Protein AF-0000000080725809 (afdb_homodimer)

InterPro domains:
  IPR002575 Aminoglycoside phosphotransferase [PF01636] (67-313)
  IPR011009 Protein kinase-like domain superfamily [SSF56112] (32-316)
  IPR051678 Aminoglycoside Phosphotransferase Enzymes [PTHR21310] (48-371)

pLDDT: mean 84.53, std 23.44, range [15.55, 98.69]

Structure (mmCIF, N/CA/C/O backbone):
data_AF-0000000080725809-model_v1
#
loop_
_entity.id
_entity.type
_entity.pdbx_description
1 polymer 'Phosphotransferase enzyme family protein'
#
loop_
_atom_site.group_PDB
_atom_site.id
_atom_site.type_symbol
_atom_site.label_atom_id
_atom_site.label_alt_id
_atom_site.label_comp_id
_atom_site.label_asym_id
_atom_site.label_entity_id
_atom_site.label_seq_id
_atom_site.pdbx_PDB_ins_code
_atom_site.Cartn_x
_atom_site.Cartn_y
_atom_site.Cartn_z
_atom_site.occupancy
_atom_site.B_iso_or_equiv
_atom_site.auth_seq_id
_atom_site.auth_comp_id
_atom_site.auth_asym_id
_atom_site.auth_atom_id
_atom_site.pdbx_PDB_model_num
ATOM 1 N N . MET A 1 1 ? -1.523 -16.047 -29.797 1 23.62 1 MET A N 1
ATOM 2 C CA . MET A 1 1 ? -0.658 -15.188 -29 1 23.62 1 MET A CA 1
ATOM 3 C C . MET A 1 1 ? -0.702 -15.586 -27.531 1 23.62 1 MET A C 1
ATOM 5 O O . MET A 1 1 ? -1.78 -15.734 -26.953 1 23.62 1 MET A O 1
ATOM 9 N N . SER A 1 2 ? 0.142 -16.422 -27.125 1 30.59 2 SER A N 1
ATOM 10 C CA . SER A 1 2 ? 0.343 -16.844 -25.734 1 30.59 2 SER A CA 1
ATOM 11 C C . SER A 1 2 ? -0.045 -15.734 -24.766 1 30.59 2 SER A C 1
ATOM 13 O O . SER A 1 2 ? 0.146 -14.547 -25.047 1 30.59 2 SER A O 1
ATOM 15 N N . LYS A 1 3 ? -0.89 -16.016 -24 1 37.69 3 LYS A N 1
ATOM 16 C CA . LYS A 1 3 ? -1.122 -15.039 -22.938 1 37.69 3 LYS A CA 1
ATOM 17 C C . LYS A 1 3 ? 0.196 -14.508 -22.375 1 37.69 3 LYS A C 1
ATOM 19 O O . LYS A 1 3 ? 0.877 -15.195 -21.609 1 37.69 3 LYS A O 1
ATOM 24 N N . ALA A 1 4 ? 1.051 -13.875 -23.141 1 39.53 4 ALA A N 1
ATOM 25 C CA . ALA A 1 4 ? 2.074 -13.078 -22.469 1 39.53 4 ALA A CA 1
ATOM 26 C C . ALA A 1 4 ? 1.596 -12.625 -21.094 1 39.53 4 ALA A C 1
ATOM 28 O O . ALA A 1 4 ? 0.548 -11.984 -20.969 1 39.53 4 ALA A O 1
ATOM 29 N N . GLN A 1 5 ? 1.919 -13.391 -20.125 1 53.25 5 GLN A N 1
ATOM 30 C CA . GLN A 1 5 ? 1.631 -13.141 -18.719 1 53.25 5 GLN A CA 1
ATOM 31 C C . GLN A 1 5 ? 1.847 -11.68 -18.359 1 53.25 5 GLN A C 1
ATOM 33 O O . GLN A 1 5 ? 2.957 -11.156 -18.5 1 53.25 5 GLN A O 1
ATOM 38 N N . HIS A 1 6 ? 0.741 -10.883 -18.453 1 64.75 6 HIS A N 1
ATOM 39 C CA . HIS A 1 6 ? 0.799 -9.422 -18.391 1 64.75 6 HIS A CA 1
ATOM 40 C C . HIS A 1 6 ? 0.575 -8.93 -16.969 1 64.75 6 HIS A C 1
ATOM 42 O O . HIS A 1 6 ? -0.26 -9.477 -16.234 1 64.75 6 HIS A O 1
ATOM 48 N N . PHE A 1 7 ? 1.618 -8.297 -16.531 1 78.38 7 PHE A N 1
ATOM 49 C CA . PHE A 1 7 ? 1.438 -7.508 -15.32 1 78.38 7 PHE A CA 1
ATOM 50 C C . PHE A 1 7 ? 0.123 -6.738 -15.367 1 78.38 7 PHE A C 1
ATOM 52 O O . PHE A 1 7 ? -0.331 -6.336 -16.438 1 78.38 7 PHE A O 1
ATOM 59 N N . LYS A 1 8 ? -0.466 -6.773 -14.344 1 85 8 LYS A N 1
ATOM 60 C CA . LYS A 1 8 ? -1.644 -5.914 -14.258 1 85 8 LYS A CA 1
ATOM 61 C C . LYS A 1 8 ? -1.246 -4.441 -14.172 1 85 8 LYS A C 1
ATOM 63 O O . LYS A 1 8 ? -1.916 -3.58 -14.75 1 85 8 LYS A O 1
ATOM 68 N N . ASP A 1 9 ? -0.197 -4.141 -13.492 1 91.69 9 ASP A N 1
ATOM 69 C CA . ASP A 1 9 ? 0.361 -2.797 -13.398 1 91.69 9 ASP A CA 1
ATOM 70 C C . ASP A 1 9 ? 1.312 -2.518 -14.562 1 91.69 9 ASP A C 1
ATOM 72 O O . ASP A 1 9 ? 2.445 -3.004 -14.57 1 91.69 9 ASP A O 1
ATOM 76 N N . GLY A 1 10 ? 0.904 -1.695 -15.477 1 91.69 10 GLY A N 1
ATOM 77 C CA . GLY A 1 10 ? 1.678 -1.391 -16.672 1 91.69 10 GLY A CA 1
ATOM 78 C C . GLY A 1 10 ? 2.984 -0.68 -16.375 1 91.69 10 GLY A C 1
ATOM 79 O O . GLY A 1 10 ? 3.949 -0.794 -17.125 1 91.69 10 GLY A O 1
ATOM 80 N N . ILE A 1 11 ? 3.07 0.075 -15.336 1 92.5 11 ILE A N 1
ATOM 81 C CA . ILE A 1 11 ? 4.277 0.797 -14.953 1 92.5 11 ILE A CA 1
ATOM 82 C C . ILE A 1 11 ? 5.344 -0.191 -14.484 1 92.5 11 ILE A C 1
ATOM 84 O O . ILE A 1 11 ? 6.508 -0.098 -14.883 1 92.5 11 ILE A O 1
ATOM 88 N N . VAL A 1 12 ? 4.934 -1.142 -13.68 1 93.81 12 VAL A N 1
ATOM 89 C CA . VAL A 1 12 ? 5.844 -2.176 -13.203 1 93.81 12 VAL A CA 1
ATOM 90 C C . VAL A 1 12 ? 6.301 -3.045 -14.375 1 93.81 12 VAL A C 1
ATOM 92 O O . VAL A 1 12 ? 7.473 -3.414 -14.461 1 93.81 12 VAL A O 1
ATOM 95 N N . GLN A 1 13 ? 5.34 -3.369 -15.219 1 93.69 13 GLN A N 1
ATOM 96 C CA . GLN A 1 13 ? 5.676 -4.148 -16.406 1 93.69 13 GLN A CA 1
ATOM 97 C C . GLN A 1 13 ? 6.793 -3.488 -17.203 1 93.69 13 GLN A C 1
ATOM 99 O O . GLN A 1 13 ? 7.738 -4.156 -17.625 1 93.69 13 GLN A O 1
ATOM 104 N N . HIS A 1 14 ? 6.652 -2.189 -17.391 1 92.25 14 HIS A N 1
ATOM 105 C CA . HIS A 1 14 ? 7.637 -1.428 -18.156 1 92.25 14 HIS A CA 1
ATOM 106 C C . HIS A 1 14 ? 9.023 -1.528 -17.516 1 92.25 14 HIS A C 1
ATOM 108 O O . HIS A 1 14 ? 10.016 -1.768 -18.219 1 92.25 14 HIS A O 1
ATOM 114 N N . SER A 1 15 ? 9.031 -1.367 -16.281 1 93.5 15 SER A N 1
ATOM 115 C CA . SER A 1 15 ? 10.305 -1.431 -15.562 1 93.5 15 SER A CA 1
ATOM 116 C C . SER A 1 15 ? 10.898 -2.832 -15.617 1 93.5 15 SER A C 1
ATOM 118 O O . SER A 1 15 ? 12.086 -2.996 -15.914 1 93.5 15 SER A O 1
ATOM 120 N N . VAL A 1 16 ? 10.141 -3.871 -15.406 1 94.44 16 VAL A N 1
ATOM 121 C CA . VAL A 1 16 ? 10.602 -5.258 -15.367 1 94.44 16 VAL A CA 1
ATOM 122 C C . VAL A 1 16 ? 11.062 -5.684 -16.766 1 94.44 16 VAL A C 1
ATOM 124 O O . VAL A 1 16 ? 12.086 -6.352 -16.906 1 94.44 16 VAL A O 1
ATOM 127 N N . HIS A 1 17 ? 10.312 -5.293 -17.75 1 93.81 17 HIS A N 1
ATOM 128 C CA . HIS A 1 17 ? 10.656 -5.672 -19.109 1 93.81 17 HIS A CA 1
ATOM 129 C C . HIS A 1 17 ? 11.969 -5.023 -19.547 1 93.81 17 HIS A C 1
ATOM 131 O O . HIS A 1 17 ? 12.766 -5.641 -20.266 1 93.81 17 HIS A O 1
ATOM 137 N N . ARG A 1 18 ? 12.18 -3.76 -19.156 1 93.62 18 ARG A N 1
ATOM 138 C CA . ARG A 1 18 ? 13.453 -3.105 -19.453 1 93.62 18 ARG A CA 1
ATOM 139 C C . ARG A 1 18 ? 14.617 -3.861 -18.828 1 93.62 18 ARG A C 1
ATOM 141 O O . ARG A 1 18 ? 15.641 -4.09 -19.484 1 93.62 18 ARG A O 1
ATOM 148 N N . GLN A 1 19 ? 14.438 -4.285 -17.641 1 95.88 19 GLN A N 1
ATOM 149 C CA . GLN A 1 19 ? 15.477 -5.039 -16.938 1 95.88 19 GLN A CA 1
ATOM 150 C C . GLN A 1 19 ? 15.68 -6.414 -17.562 1 95.88 19 GLN A C 1
ATOM 152 O O . GLN A 1 19 ? 16.812 -6.898 -17.656 1 95.88 19 GLN A O 1
ATOM 157 N N . ARG A 1 20 ? 14.609 -7.027 -17.938 1 95.69 20 ARG A N 1
ATOM 158 C CA . ARG A 1 20 ? 14.648 -8.328 -18.594 1 95.69 20 ARG A CA 1
ATOM 159 C C . ARG A 1 20 ? 15.453 -8.258 -19.891 1 95.69 20 ARG A C 1
ATOM 161 O O . ARG A 1 20 ? 16.312 -9.102 -20.141 1 95.69 20 ARG A O 1
ATOM 168 N N . ASP A 1 21 ? 15.156 -7.23 -20.688 1 95.44 21 ASP A N 1
ATOM 169 C CA . ASP A 1 21 ? 15.836 -7.078 -21.969 1 95.44 21 ASP A CA 1
ATOM 170 C C . ASP A 1 21 ? 17.328 -6.836 -21.766 1 95.44 21 ASP A C 1
ATOM 172 O O . ASP A 1 21 ? 18.156 -7.363 -22.531 1 95.44 21 ASP A O 1
ATOM 176 N N . GLN A 1 22 ? 17.625 -6.043 -20.766 1 95.94 22 GLN A N 1
ATOM 177 C CA . GLN A 1 22 ? 19.031 -5.836 -20.453 1 95.94 22 GLN A CA 1
ATOM 178 C C . GLN A 1 22 ? 19.703 -7.141 -20.031 1 95.94 22 GLN A C 1
ATOM 180 O O . GLN A 1 22 ? 20.844 -7.414 -20.406 1 95.94 22 GLN A O 1
ATOM 185 N N . PHE A 1 23 ? 19.016 -7.891 -19.266 1 96.06 23 PHE A N 1
ATOM 186 C CA . PHE A 1 23 ? 19.531 -9.18 -18.812 1 96.06 23 PHE A CA 1
ATOM 187 C C . PHE A 1 23 ? 19.75 -10.125 -19.969 1 96.06 23 PHE A C 1
ATOM 189 O O . PHE A 1 23 ? 20.781 -10.805 -20.047 1 96.06 23 PHE A O 1
ATOM 196 N N . VAL A 1 24 ? 18.891 -10.203 -20.891 1 95.62 24 VAL A N 1
ATOM 197 C CA . VAL A 1 24 ? 18.984 -11.062 -22.062 1 95.62 24 VAL A CA 1
ATOM 198 C C . VAL A 1 24 ? 20.172 -10.641 -22.922 1 95.62 24 VAL A C 1
ATOM 200 O O . VAL A 1 24 ? 20.906 -11.492 -23.438 1 95.62 24 VAL A O 1
ATOM 203 N N . ASN A 1 25 ? 20.328 -9.352 -23.047 1 95 25 ASN A N 1
ATOM 204 C CA . ASN A 1 25 ? 21.469 -8.844 -23.797 1 95 25 ASN A CA 1
ATOM 205 C C . ASN A 1 25 ? 22.797 -9.25 -23.156 1 95 25 ASN A C 1
ATOM 207 O O . ASN A 1 25 ? 23.766 -9.555 -23.844 1 95 25 ASN A O 1
ATOM 211 N N . GLN A 1 26 ? 22.766 -9.211 -21.906 1 95.12 26 GLN A N 1
ATOM 212 C CA . GLN A 1 26 ? 23.953 -9.648 -21.172 1 95.12 26 GLN A CA 1
ATOM 213 C C . GLN A 1 26 ? 24.25 -11.125 -21.438 1 95.12 26 GLN A C 1
ATOM 215 O O . GLN A 1 26 ? 25.422 -11.5 -21.625 1 95.12 26 GLN A O 1
ATOM 220 N N . LEU A 1 27 ? 23.266 -11.938 -21.484 1 95.31 27 LEU A N 1
ATOM 221 C CA . LEU A 1 27 ? 23.438 -13.367 -21.75 1 95.31 27 LEU A CA 1
ATOM 222 C C . LEU A 1 27 ? 23.922 -13.594 -23.172 1 95.31 27 LEU A C 1
ATOM 224 O O . LEU A 1 27 ? 24.797 -14.43 -23.422 1 95.31 27 LEU A O 1
ATOM 228 N N . ARG A 1 28 ? 23.344 -12.875 -24.078 1 94.06 28 ARG A N 1
ATOM 229 C CA . ARG A 1 28 ? 23.703 -13.016 -25.484 1 94.06 28 ARG A CA 1
ATOM 230 C C . ARG A 1 28 ? 25.156 -12.617 -25.734 1 94.06 28 ARG A C 1
ATOM 232 O O . ARG A 1 28 ? 25.812 -13.156 -26.625 1 94.06 28 ARG A O 1
ATOM 239 N N . SER A 1 29 ? 25.609 -11.703 -24.938 1 95.31 29 SER A N 1
ATOM 240 C CA . SER A 1 29 ? 27 -11.273 -25.047 1 95.31 29 SER A CA 1
ATOM 241 C C . SER A 1 29 ? 27.953 -12.328 -24.484 1 95.31 29 SER A C 1
ATOM 243 O O . SER A 1 29 ? 29.156 -12.266 -24.734 1 95.31 29 SER A O 1
ATOM 245 N N . ARG A 1 30 ? 27.438 -13.336 -23.844 1 96.5 30 ARG A N 1
ATOM 246 C CA . ARG A 1 30 ? 28.266 -14.359 -23.219 1 96.5 30 ARG A CA 1
ATOM 247 C C . ARG A 1 30 ? 28.016 -15.727 -23.844 1 96.5 30 ARG A C 1
ATOM 249 O O . ARG A 1 30 ? 28.016 -16.75 -23.141 1 96.5 30 ARG A O 1
ATOM 256 N N . GLU A 1 31 ? 27.75 -15.773 -25.062 1 96.12 31 GLU A N 1
ATOM 257 C CA . GLU A 1 31 ? 27.406 -17 -25.781 1 96.12 31 GLU A CA 1
ATOM 258 C C . GLU A 1 31 ? 28.562 -18 -25.781 1 96.12 31 GLU A C 1
ATOM 260 O O . GLU A 1 31 ? 28.344 -19.203 -25.688 1 96.12 31 GLU A O 1
ATOM 265 N N . LYS A 1 32 ? 29.766 -17.5 -25.859 1 96.81 32 LYS A N 1
ATOM 266 C CA . LYS A 1 32 ? 30.922 -18.391 -25.812 1 96.81 32 LYS A CA 1
ATOM 267 C C . LYS A 1 32 ? 31.031 -19.094 -24.453 1 96.81 32 LYS A C 1
ATOM 269 O O . LYS A 1 32 ? 31.375 -20.266 -24.391 1 96.81 32 LYS A O 1
ATOM 274 N N . ASP A 1 33 ? 30.766 -18.344 -23.453 1 97.38 33 ASP A N 1
ATOM 275 C CA . ASP A 1 33 ? 30.781 -18.906 -22.109 1 97.38 33 ASP A CA 1
ATOM 276 C C . ASP A 1 33 ? 29.688 -19.969 -21.938 1 97.38 33 ASP A C 1
ATOM 278 O O . ASP A 1 33 ? 29.891 -20.969 -21.266 1 97.38 33 ASP A O 1
ATOM 282 N N . ILE A 1 34 ? 28.578 -19.734 -22.547 1 97.94 34 ILE A N 1
ATOM 283 C CA . ILE A 1 34 ? 27.453 -20.656 -22.469 1 97.94 34 ILE A CA 1
ATOM 284 C C . ILE A 1 34 ? 27.828 -21.984 -23.125 1 97.94 34 ILE A C 1
ATOM 286 O O . ILE A 1 34 ? 27.594 -23.047 -22.562 1 97.94 34 ILE A O 1
ATOM 290 N N . LEU A 1 35 ? 28.469 -21.906 -24.281 1 98.12 35 LEU A N 1
ATOM 291 C CA . LEU A 1 35 ? 28.906 -23.109 -24.984 1 98.12 35 LEU A CA 1
ATOM 292 C C . LEU A 1 35 ? 29.953 -23.859 -24.172 1 98.12 35 LEU A C 1
ATOM 294 O O . LEU A 1 35 ? 29.922 -25.078 -24.078 1 98.12 35 LEU A O 1
ATOM 298 N N . LYS A 1 36 ? 30.812 -23.094 -23.594 1 97.44 36 LYS A N 1
ATOM 299 C CA . LYS A 1 36 ? 31.859 -23.703 -22.766 1 97.44 36 LYS A CA 1
ATOM 300 C C . LYS A 1 36 ? 31.266 -24.391 -21.547 1 97.44 36 LYS A C 1
ATOM 302 O O . LYS A 1 36 ? 31.672 -25.5 -21.188 1 97.44 36 LYS A O 1
ATOM 307 N N . LEU A 1 37 ? 30.375 -23.734 -20.906 1 97.06 37 LEU A N 1
ATOM 308 C CA . LEU A 1 37 ? 29.719 -24.297 -19.734 1 97.06 37 LEU A CA 1
ATOM 309 C C . LEU A 1 37 ? 28.953 -25.578 -20.094 1 97.06 37 LEU A C 1
ATOM 311 O O . LEU A 1 37 ? 28.984 -26.547 -19.344 1 97.06 37 LEU A O 1
ATOM 315 N N . ALA A 1 38 ? 28.25 -25.531 -21.172 1 97.81 38 ALA A N 1
ATOM 316 C CA . ALA A 1 38 ? 27.5 -26.703 -21.609 1 97.81 38 ALA A CA 1
ATOM 317 C C . ALA A 1 38 ? 28.422 -27.891 -21.844 1 97.81 38 ALA A C 1
ATOM 319 O O . ALA A 1 38 ? 28.141 -29 -21.391 1 97.81 38 ALA A O 1
ATOM 320 N N . SER A 1 39 ? 29.531 -27.609 -22.547 1 97.56 39 SER A N 1
ATOM 321 C CA . SER A 1 39 ? 30.484 -28.672 -22.844 1 97.56 39 SER A CA 1
ATOM 322 C C . SER A 1 39 ? 31.109 -29.219 -21.578 1 97.56 39 SER A C 1
ATOM 324 O O . SER A 1 39 ? 31.203 -30.438 -21.406 1 97.56 39 SER A O 1
ATOM 326 N N . THR A 1 40 ? 31.516 -28.391 -20.719 1 97 40 THR A N 1
ATOM 327 C CA . THR A 1 40 ? 32.188 -28.781 -19.484 1 97 40 THR A CA 1
ATOM 328 C C . THR A 1 40 ? 31.234 -29.562 -18.578 1 97 40 THR A C 1
ATOM 330 O O . THR A 1 40 ? 31.594 -30.625 -18.078 1 97 40 THR A O 1
ATOM 333 N N . LYS A 1 41 ? 30.078 -29.047 -18.375 1 96.75 41 LYS A N 1
ATOM 334 C CA . LYS A 1 41 ? 29.125 -29.641 -17.438 1 96.75 41 LYS A CA 1
ATOM 335 C C . LYS A 1 41 ? 28.594 -30.969 -17.938 1 96.75 41 LYS A C 1
ATOM 337 O O . LYS A 1 41 ? 28.266 -31.859 -17.141 1 96.75 41 LYS A O 1
ATOM 342 N N . CYS A 1 42 ? 28.547 -31.141 -19.234 1 96.94 42 CYS A N 1
ATOM 343 C CA . CYS A 1 42 ? 28.031 -32.375 -19.797 1 96.94 42 CYS A CA 1
ATOM 344 C C . CYS A 1 42 ? 29.156 -33.312 -20.188 1 96.94 42 CYS A C 1
ATOM 346 O O . CYS A 1 42 ? 28.906 -34.406 -20.719 1 96.94 42 CYS A O 1
ATOM 348 N N . GLY A 1 43 ? 30.375 -32.969 -19.922 1 95.81 43 GLY A N 1
ATOM 349 C CA . GLY A 1 43 ? 31.531 -33.812 -20.219 1 95.81 43 GLY A CA 1
ATOM 350 C C . GLY A 1 43 ? 31.734 -34.031 -21.703 1 95.81 43 GLY A C 1
ATOM 351 O O . GLY A 1 43 ? 32.031 -35.156 -22.125 1 95.81 43 GLY A O 1
ATOM 352 N N . LYS A 1 44 ? 31.484 -33.031 -22.516 1 94.81 44 LYS A N 1
ATOM 353 C CA . LYS A 1 44 ? 31.625 -33.125 -23.969 1 94.81 44 LYS A CA 1
ATOM 354 C C . LYS A 1 44 ? 32.781 -32.25 -24.438 1 94.81 44 LYS A C 1
ATOM 356 O O . LYS A 1 44 ? 33.094 -31.219 -23.828 1 94.81 44 LYS A O 1
ATOM 361 N N . PRO A 1 45 ? 33.406 -32.531 -25.547 1 91.56 45 PRO A N 1
ATOM 362 C CA . PRO A 1 45 ? 34.594 -31.812 -25.984 1 91.56 45 PRO A CA 1
ATOM 363 C C . PRO A 1 45 ? 34.281 -30.422 -26.5 1 91.56 45 PRO A C 1
ATOM 365 O O . PRO A 1 45 ? 35.062 -29.484 -26.297 1 91.56 45 PRO A O 1
ATOM 368 N N . SER A 1 46 ? 33.25 -30.328 -27.344 1 93.75 46 SER A N 1
ATOM 369 C CA . SER A 1 46 ? 32.875 -29.031 -27.875 1 93.75 46 SER A CA 1
ATOM 370 C C . SER A 1 46 ? 31.359 -28.938 -28.125 1 93.75 46 SER A C 1
ATOM 372 O O . SER A 1 46 ? 30.672 -29.953 -28.109 1 93.75 46 SER A O 1
ATOM 374 N N . ALA A 1 47 ? 30.938 -27.688 -28.297 1 96.81 47 ALA A N 1
ATOM 375 C CA . ALA A 1 47 ? 29.516 -27.422 -28.5 1 96.81 47 ALA A CA 1
ATOM 376 C C . ALA A 1 47 ? 29.297 -26.281 -29.484 1 96.81 47 ALA A C 1
ATOM 378 O O . ALA A 1 47 ? 30.156 -25.391 -29.609 1 96.81 47 ALA A O 1
ATOM 379 N N . SER A 1 48 ? 28.25 -26.297 -30.172 1 97.5 48 SER A N 1
ATOM 380 C CA . SER A 1 48 ? 27.828 -25.219 -31.062 1 97.5 48 SER A CA 1
ATOM 381 C C . SER A 1 48 ? 26.312 -25.016 -31.016 1 97.5 48 SER A C 1
ATOM 383 O O . SER A 1 48 ? 25.578 -25.922 -30.609 1 97.5 48 SER A O 1
ATOM 385 N N . PHE A 1 49 ? 25.922 -23.875 -31.406 1 97.25 49 PHE A N 1
ATOM 386 C CA . PHE A 1 49 ? 24.5 -23.609 -31.453 1 97.25 49 PHE A CA 1
ATOM 387 C C . PHE A 1 49 ? 23.859 -24.234 -32.688 1 97.25 49 PHE A C 1
ATOM 389 O O . PHE A 1 49 ? 24.531 -24.391 -33.719 1 97.25 49 PHE A O 1
ATOM 396 N N . PHE A 1 50 ? 22.641 -24.625 -32.594 1 96.25 50 PHE A N 1
ATOM 397 C CA . PHE A 1 50 ? 21.875 -25.078 -33.75 1 96.25 50 PHE A CA 1
ATOM 398 C C . PHE A 1 50 ? 20.453 -24.516 -33.719 1 96.25 50 PHE A C 1
ATOM 400 O O . PHE A 1 50 ? 19.969 -24.094 -32.656 1 96.25 50 PHE A O 1
ATOM 407 N N . GLN A 1 51 ? 19.781 -24.453 -34.844 1 92.75 51 GLN A N 1
ATOM 408 C CA . GLN A 1 51 ? 18.406 -23.984 -34.938 1 92.75 51 GLN A CA 1
ATOM 409 C C . GLN A 1 51 ? 17.422 -25.062 -34.562 1 92.75 51 GLN A C 1
ATOM 411 O O . GLN A 1 51 ? 17.391 -26.141 -35.156 1 92.75 51 GLN A O 1
ATOM 416 N N . SER A 1 52 ? 16.688 -24.797 -33.625 1 87.81 52 SER A N 1
ATOM 417 C CA . SER A 1 52 ? 15.719 -25.781 -33.188 1 87.81 52 SER A CA 1
ATOM 418 C C . SER A 1 52 ? 14.602 -25.953 -34.219 1 87.81 52 SER A C 1
ATOM 420 O O . SER A 1 52 ? 14.203 -24.984 -34.875 1 87.81 52 SER A O 1
ATOM 422 N N . THR A 1 53 ? 14.062 -27.094 -34.25 1 82.19 53 THR A N 1
ATOM 423 C CA . THR A 1 53 ? 13 -27.391 -35.219 1 82.19 53 THR A CA 1
ATOM 424 C C . THR A 1 53 ? 11.711 -26.656 -34.844 1 82.19 53 THR A C 1
ATOM 426 O O . THR A 1 53 ? 11.023 -26.125 -35.719 1 82.19 53 THR A O 1
ATOM 429 N N . ALA A 1 54 ? 11.422 -26.609 -33.656 1 78.69 54 ALA A N 1
ATOM 430 C CA . ALA A 1 54 ? 10.164 -26.047 -33.156 1 78.69 54 ALA A CA 1
ATOM 431 C C . ALA A 1 54 ? 10.141 -24.531 -33.281 1 78.69 54 ALA A C 1
ATOM 433 O O . ALA A 1 54 ? 9.102 -23.938 -33.562 1 78.69 54 ALA A O 1
ATOM 434 N N . LEU A 1 55 ? 11.297 -23.859 -33.156 1 83.75 55 LEU A N 1
ATOM 435 C CA . LEU A 1 55 ? 11.305 -22.406 -33.031 1 83.75 55 LEU A CA 1
ATOM 436 C C . LEU A 1 55 ? 12.039 -21.766 -34.219 1 83.75 55 LEU A C 1
ATOM 438 O O . LEU A 1 55 ? 11.875 -20.578 -34.5 1 83.75 55 LEU A O 1
ATOM 442 N N . GLY A 1 56 ? 12.883 -22.516 -34.906 1 85.44 56 GLY A N 1
ATOM 443 C CA . GLY A 1 56 ? 13.633 -22.016 -36.062 1 85.44 56 GLY A CA 1
ATOM 444 C C . GLY A 1 56 ? 14.734 -21.047 -35.688 1 85.44 56 GLY A C 1
ATOM 445 O O . GLY A 1 56 ? 15.094 -20.172 -36.469 1 85.44 56 GLY A O 1
ATOM 446 N N . ASP A 1 57 ? 15.164 -21.062 -34.469 1 91.06 57 ASP A N 1
ATOM 447 C CA . ASP A 1 57 ? 16.219 -20.219 -33.938 1 91.06 57 ASP A CA 1
ATOM 448 C C . ASP A 1 57 ? 17.078 -20.969 -32.906 1 91.06 57 ASP A C 1
ATOM 450 O O . ASP A 1 57 ? 16.703 -22.062 -32.469 1 91.06 57 ASP A O 1
ATOM 454 N N . TYR A 1 58 ? 18.281 -20.5 -32.719 1 94 58 TYR A N 1
ATOM 455 C CA . TYR A 1 58 ? 19.188 -21.188 -31.766 1 94 58 TYR A CA 1
ATOM 456 C C . TYR A 1 58 ? 18.938 -20.719 -30.344 1 94 58 TYR A C 1
ATOM 458 O O . TYR A 1 58 ? 19.5 -21.266 -29.391 1 94 58 TYR A O 1
ATOM 466 N N . HIS A 1 59 ? 18.172 -19.672 -30.203 1 93 59 HIS A N 1
ATOM 467 C CA . HIS A 1 59 ? 17.781 -19.25 -28.859 1 93 59 HIS A CA 1
ATOM 468 C C . HIS A 1 59 ? 16.312 -18.859 -28.812 1 93 59 HIS A C 1
ATOM 470 O O . HIS A 1 59 ? 15.727 -18.516 -29.844 1 93 59 HIS A O 1
ATOM 476 N N . ALA A 1 60 ? 15.641 -19.016 -27.703 1 92.44 60 ALA A N 1
ATOM 477 C CA . ALA A 1 60 ? 14.242 -18.672 -27.469 1 92.44 60 ALA A CA 1
ATOM 478 C C . ALA A 1 60 ? 14.055 -18.031 -26.094 1 92.44 60 ALA A C 1
ATOM 480 O O . ALA A 1 60 ? 14.664 -18.453 -25.109 1 92.44 60 ALA A O 1
ATOM 481 N N . ARG A 1 61 ? 13.336 -16.969 -26.156 1 91 61 ARG A N 1
ATOM 482 C CA . ARG A 1 61 ? 13.016 -16.297 -24.906 1 91 61 ARG A CA 1
ATOM 483 C C . ARG A 1 61 ? 11.562 -16.531 -24.516 1 91 61 ARG A C 1
ATOM 485 O O . ARG A 1 61 ? 10.648 -16.281 -25.312 1 91 61 ARG A O 1
ATOM 492 N N . GLY A 1 62 ? 11.352 -17.062 -23.344 1 89.56 62 GLY A N 1
ATOM 493 C CA . GLY A 1 62 ? 10.023 -17.125 -22.75 1 89.56 62 GLY A CA 1
ATOM 494 C C . GLY A 1 62 ? 9.758 -16.031 -21.734 1 89.56 62 GLY A C 1
ATOM 495 O O . GLY A 1 62 ? 10.422 -15 -21.75 1 89.56 62 GLY A O 1
ATOM 496 N N . SER A 1 63 ? 8.742 -16.25 -20.953 1 88.62 63 SER A N 1
ATOM 497 C CA . SER A 1 63 ? 8.375 -15.258 -19.953 1 88.62 63 SER A CA 1
ATOM 498 C C . SER A 1 63 ? 9.352 -15.258 -18.781 1 88.62 63 SER A C 1
ATOM 500 O O . SER A 1 63 ? 9.602 -14.219 -18.156 1 88.62 63 SER A O 1
ATOM 502 N N . TYR A 1 64 ? 9.938 -16.469 -18.531 1 94.38 64 TYR A N 1
ATOM 503 C CA . TYR A 1 64 ? 10.703 -16.547 -17.281 1 94.38 64 TYR A CA 1
ATOM 504 C C . TYR A 1 64 ? 12.055 -17.203 -17.516 1 94.38 64 TYR A C 1
ATOM 506 O O . TYR A 1 64 ? 12.883 -17.281 -16.609 1 94.38 64 TYR A O 1
ATOM 514 N N . ASN A 1 65 ? 12.25 -17.672 -18.719 1 95.56 65 ASN A N 1
ATOM 515 C CA . ASN A 1 65 ? 13.508 -18.344 -19.047 1 95.56 65 ASN A CA 1
ATOM 516 C C . ASN A 1 65 ? 13.992 -18 -20.438 1 95.56 65 ASN A C 1
ATOM 518 O O . ASN A 1 65 ? 13.188 -17.625 -21.312 1 95.56 65 ASN A O 1
ATOM 522 N N . VAL A 1 66 ? 15.258 -18.094 -20.609 1 96.19 66 VAL A N 1
ATOM 523 C CA . VAL A 1 66 ? 15.883 -18.078 -21.922 1 96.19 66 VAL A CA 1
ATOM 524 C C . VAL A 1 66 ? 16.516 -19.438 -22.219 1 96.19 66 VAL A C 1
ATOM 526 O O . VAL A 1 66 ? 17.109 -20.047 -21.328 1 96.19 66 VAL A O 1
ATOM 529 N N . SER A 1 67 ? 16.281 -19.875 -23.391 1 96.81 67 SER A N 1
ATOM 530 C CA . SER A 1 67 ? 16.828 -21.172 -23.781 1 96.81 67 SER A CA 1
ATOM 531 C C . SER A 1 67 ? 17.781 -21.031 -24.969 1 96.81 67 SER A C 1
ATOM 533 O O . SER A 1 67 ? 17.547 -20.234 -25.875 1 96.81 67 SER A O 1
ATOM 535 N N . PHE A 1 68 ? 18.875 -21.734 -24.938 1 97.62 68 PHE A N 1
ATOM 536 C CA . PHE A 1 68 ? 19.828 -21.875 -26.031 1 97.62 68 PHE A CA 1
ATOM 537 C C . PHE A 1 68 ? 19.906 -23.328 -26.484 1 97.62 68 PHE A C 1
ATOM 539 O O . PHE A 1 68 ? 20.047 -24.234 -25.672 1 97.62 68 PHE A O 1
ATOM 546 N N . PHE A 1 69 ? 19.781 -23.547 -27.75 1 97.94 69 PHE A N 1
ATOM 547 C CA . PHE A 1 69 ? 19.844 -24.875 -28.328 1 97.94 69 PHE A CA 1
ATOM 548 C C . PHE A 1 69 ? 21.25 -25.219 -28.781 1 97.94 69 PHE A C 1
ATOM 550 O O . PHE A 1 69 ? 21.812 -24.547 -29.656 1 97.94 69 PHE A O 1
ATOM 557 N N . ILE A 1 70 ? 21.703 -26.266 -28.234 1 98.12 70 ILE A N 1
ATOM 558 C CA . ILE A 1 70 ? 23.125 -26.578 -28.375 1 98.12 70 ILE A CA 1
ATOM 559 C C . ILE A 1 70 ? 23.297 -28 -28.906 1 98.12 70 ILE A C 1
ATOM 561 O O . ILE A 1 70 ? 22.562 -28.906 -28.5 1 98.12 70 ILE A O 1
ATOM 565 N N . ARG A 1 71 ? 24.234 -28.172 -29.797 1 97.62 71 ARG A N 1
ATOM 566 C CA . ARG A 1 71 ? 24.672 -29.469 -30.297 1 97.62 71 ARG A CA 1
ATOM 567 C C . ARG A 1 71 ? 26.125 -29.734 -29.953 1 97.62 71 ARG A C 1
ATOM 569 O O . ARG A 1 71 ? 26.984 -28.875 -30.172 1 97.62 71 ARG A O 1
ATOM 576 N N . PHE A 1 72 ? 26.359 -30.906 -29.438 1 96.94 72 PHE A N 1
ATOM 577 C CA . PHE A 1 72 ? 27.734 -31.297 -29.094 1 96.94 72 PHE A CA 1
ATOM 578 C C . PHE A 1 72 ? 28.438 -31.891 -30.297 1 96.94 72 PHE A C 1
ATOM 580 O O . PHE A 1 72 ? 27.797 -32.219 -31.297 1 96.94 72 PHE A O 1
ATOM 587 N N . ALA A 1 73 ? 29.734 -32.062 -30.188 1 94.25 73 ALA A N 1
ATOM 588 C CA . ALA A 1 73 ? 30.562 -32.594 -31.266 1 94.25 73 ALA A CA 1
ATOM 589 C C . ALA A 1 73 ? 30.125 -34 -31.656 1 94.25 73 ALA A C 1
ATOM 591 O O . ALA A 1 73 ? 30.234 -34.406 -32.812 1 94.25 73 ALA A O 1
ATOM 592 N N . ASP A 1 74 ? 29.656 -34.75 -30.688 1 94.38 74 ASP A N 1
ATOM 593 C CA . ASP A 1 74 ? 29.25 -36.156 -30.938 1 94.38 74 ASP A CA 1
ATOM 594 C C . ASP A 1 74 ? 27.844 -36.219 -31.516 1 94.38 74 ASP A C 1
ATOM 596 O O . ASP A 1 74 ? 27.312 -37.312 -31.75 1 94.38 74 ASP A O 1
ATOM 600 N N . GLY A 1 75 ? 27.172 -35.094 -31.609 1 94.19 75 GLY A N 1
ATOM 601 C CA . GLY A 1 75 ? 25.875 -35.062 -32.25 1 94.19 75 GLY A CA 1
ATOM 602 C C . GLY A 1 75 ? 24.719 -34.938 -31.266 1 94.19 75 GLY A C 1
ATOM 603 O O . GLY A 1 75 ? 23.609 -34.562 -31.641 1 94.19 75 GLY A O 1
ATOM 604 N N . GLU A 1 76 ? 25 -35.219 -30.078 1 95.88 76 GLU A N 1
ATOM 605 C CA . GLU A 1 76 ? 23.953 -35.094 -29.047 1 95.88 76 GLU A CA 1
ATOM 606 C C . GLU A 1 76 ? 23.516 -33.625 -28.891 1 95.88 76 GLU A C 1
ATOM 608 O O . GLU A 1 76 ? 24.312 -32.719 -29.078 1 95.88 76 GLU A O 1
ATOM 613 N N . LYS A 1 77 ? 22.234 -33.469 -28.625 1 97.12 77 LYS A N 1
ATOM 614 C CA . LYS A 1 77 ? 21.672 -32.125 -28.516 1 97.12 77 LYS A CA 1
ATOM 615 C C . LYS A 1 77 ? 21.156 -31.859 -27.094 1 97.12 77 LYS A C 1
ATOM 617 O O . LYS A 1 77 ? 20.797 -32.812 -26.375 1 97.12 77 LYS A O 1
ATOM 622 N N . CYS A 1 78 ? 21.188 -30.609 -26.719 1 97.69 78 CYS A N 1
ATOM 623 C CA . CYS A 1 78 ? 20.672 -30.234 -25.406 1 97.69 78 CYS A CA 1
ATOM 624 C C . CYS A 1 78 ? 20.109 -28.812 -25.422 1 97.69 78 CYS A C 1
ATOM 626 O O . CYS A 1 78 ? 20.234 -28.109 -26.422 1 97.69 78 CYS A O 1
ATOM 628 N N . VAL A 1 79 ? 19.422 -28.484 -24.469 1 97.94 79 VAL A N 1
ATOM 629 C CA . VAL A 1 79 ? 18.875 -27.141 -24.266 1 97.94 79 VAL A CA 1
ATOM 630 C C . VAL A 1 79 ? 19.484 -26.516 -23.016 1 97.94 79 VAL A C 1
ATOM 632 O O . VAL A 1 79 ? 19.391 -27.078 -21.922 1 97.94 79 VAL A O 1
ATOM 635 N N . PHE A 1 80 ? 20.172 -25.406 -23.188 1 98.31 80 PHE A N 1
ATOM 636 C CA . PHE A 1 80 ? 20.703 -24.609 -22.078 1 98.31 80 PHE A CA 1
ATOM 637 C C . PHE A 1 80 ? 19.719 -23.531 -21.672 1 98.31 80 PHE A C 1
ATOM 639 O O . PHE A 1 80 ? 19.406 -22.625 -22.453 1 98.31 80 PHE A O 1
ATOM 646 N N . ARG A 1 81 ? 19.219 -23.625 -20.422 1 97.94 81 ARG A N 1
ATOM 647 C CA . ARG A 1 81 ? 18.156 -22.719 -19.984 1 97.94 81 ARG A CA 1
ATOM 648 C C . ARG A 1 81 ? 18.609 -21.875 -18.797 1 97.94 81 ARG A C 1
ATOM 650 O O . ARG A 1 81 ? 19.156 -22.406 -17.828 1 97.94 81 ARG A O 1
ATOM 657 N N . VAL A 1 82 ? 18.375 -20.594 -18.844 1 97.62 82 VAL A N 1
ATOM 658 C CA . VAL A 1 82 ? 18.734 -19.641 -17.797 1 97.62 82 VAL A CA 1
ATOM 659 C C . VAL A 1 82 ? 17.484 -18.875 -17.344 1 97.62 82 VAL A C 1
ATOM 661 O O . VAL A 1 82 ? 16.766 -18.297 -18.156 1 97.62 82 VAL A O 1
ATOM 664 N N . PRO A 1 83 ? 17.25 -18.922 -16.047 1 97.19 83 PRO A N 1
ATOM 665 C CA . PRO A 1 83 ? 16.094 -18.156 -15.562 1 97.19 83 PRO A CA 1
ATOM 666 C C . PRO A 1 83 ? 16.281 -16.641 -15.758 1 97.19 83 PRO A C 1
ATOM 668 O O . PRO A 1 83 ? 17.391 -16.125 -15.586 1 97.19 83 PRO A O 1
ATOM 671 N N . LEU A 1 84 ? 15.219 -16 -16.172 1 96.62 84 LEU A N 1
ATOM 672 C CA . LEU A 1 84 ? 15.227 -14.539 -16.281 1 96.62 84 LEU A CA 1
ATOM 673 C C . LEU A 1 84 ? 15.023 -13.891 -14.914 1 96.62 84 LEU A C 1
ATOM 675 O O . LEU A 1 84 ? 13.891 -13.555 -14.547 1 96.62 84 LEU A O 1
ATOM 679 N N . ARG A 1 85 ? 16.062 -13.562 -14.25 1 95.81 85 ARG A N 1
ATOM 680 C CA . ARG A 1 85 ? 16.062 -13.109 -12.859 1 95.81 85 ARG A CA 1
ATOM 681 C C . ARG A 1 85 ? 15.219 -11.852 -12.688 1 95.81 85 ARG A C 1
ATOM 683 O O . ARG A 1 85 ? 14.469 -11.727 -11.719 1 95.81 85 ARG A O 1
ATOM 690 N N . PRO A 1 86 ? 15.258 -10.836 -13.602 1 95.19 86 PRO A N 1
ATOM 691 C CA . PRO A 1 86 ? 14.469 -9.617 -13.414 1 95.19 86 PRO A CA 1
ATOM 692 C C . PRO A 1 86 ? 12.969 -9.883 -13.398 1 95.19 86 PRO A C 1
ATOM 694 O O . PRO A 1 86 ? 12.195 -9.047 -12.922 1 95.19 86 PRO A O 1
ATOM 697 N N . CYS A 1 87 ? 12.523 -11.062 -13.898 1 96.19 87 CYS A N 1
ATOM 698 C CA . CYS A 1 87 ? 11.109 -11.391 -13.992 1 96.19 87 CYS A CA 1
ATOM 699 C C . CYS A 1 87 ? 10.672 -12.258 -12.82 1 96.19 87 CYS A C 1
ATOM 701 O O . CYS A 1 87 ? 9.516 -12.68 -12.75 1 96.19 87 CYS A O 1
ATOM 703 N N . LEU A 1 88 ? 11.633 -12.477 -11.891 1 95.81 88 LEU A N 1
ATOM 704 C CA . LEU A 1 88 ? 11.344 -13.391 -10.789 1 95.81 88 LEU A CA 1
ATOM 705 C C . LEU A 1 88 ? 11.43 -12.672 -9.453 1 95.81 88 LEU A C 1
ATOM 707 O O . LEU A 1 88 ? 12.43 -12.016 -9.164 1 95.81 88 LEU A O 1
ATOM 711 N N . ALA A 1 89 ? 10.336 -12.781 -8.711 1 95.38 89 ALA A N 1
ATOM 712 C CA . ALA A 1 89 ? 10.391 -12.367 -7.309 1 95.38 89 ALA A CA 1
ATOM 713 C C . ALA A 1 89 ? 10.953 -13.484 -6.43 1 95.38 89 ALA A C 1
ATOM 715 O O . ALA A 1 89 ? 11.641 -13.219 -5.441 1 95.38 89 ALA A O 1
ATOM 716 N N . TYR A 1 90 ? 10.648 -14.719 -6.742 1 93.19 90 TYR A N 1
ATOM 717 C CA . TYR A 1 90 ? 11.188 -15.875 -6.031 1 93.19 90 TYR A CA 1
ATOM 718 C C . TYR A 1 90 ? 12.695 -16 -6.246 1 93.19 90 TYR A C 1
ATOM 720 O O . TYR A 1 90 ? 13.211 -15.578 -7.281 1 93.19 90 TYR A O 1
ATOM 728 N N . CYS A 1 91 ? 13.352 -16.594 -5.293 1 93.31 91 CYS A N 1
ATOM 729 C CA . CYS A 1 91 ? 14.773 -16.891 -5.438 1 93.31 91 CYS A CA 1
ATOM 730 C C . CYS A 1 91 ? 15.023 -17.828 -6.609 1 93.31 91 CYS A C 1
ATOM 732 O O . CYS A 1 91 ? 14.539 -18.953 -6.609 1 93.31 91 CYS A O 1
ATOM 734 N N . PRO A 1 92 ? 15.766 -17.375 -7.598 1 93.94 92 PRO A N 1
ATOM 735 C CA . PRO A 1 92 ? 15.961 -18.188 -8.797 1 93.94 92 PRO A CA 1
ATOM 736 C C . PRO A 1 92 ? 16.625 -19.531 -8.492 1 93.94 92 PRO A C 1
ATOM 738 O O . PRO A 1 92 ? 16.297 -20.547 -9.109 1 93.94 92 PRO A O 1
ATOM 741 N N . ARG A 1 93 ? 17.547 -19.578 -7.562 1 94 93 ARG A N 1
ATOM 742 C CA . ARG A 1 93 ? 18.266 -20.797 -7.211 1 94 93 ARG A CA 1
ATOM 743 C C . ARG A 1 93 ? 17.312 -21.844 -6.637 1 94 93 ARG A C 1
ATOM 745 O O . ARG A 1 93 ? 17.312 -23 -7.074 1 94 93 ARG A O 1
ATOM 752 N N . LEU A 1 94 ? 16.531 -21.375 -5.715 1 93.12 94 LEU A N 1
ATOM 753 C CA . LEU A 1 94 ? 15.602 -22.297 -5.062 1 93.12 94 LEU A CA 1
ATOM 754 C C . LEU A 1 94 ? 14.531 -22.766 -6.043 1 93.12 94 LEU A C 1
ATOM 756 O O . LEU A 1 94 ? 14.117 -23.922 -6.004 1 93.12 94 LEU A O 1
ATOM 760 N N . LYS A 1 95 ? 14.078 -21.828 -6.848 1 95.12 95 LYS A N 1
ATOM 761 C CA . LYS A 1 95 ? 13.094 -22.172 -7.863 1 95.12 95 LYS A CA 1
ATOM 762 C C . LYS A 1 95 ? 13.633 -23.25 -8.805 1 95.12 95 LYS A C 1
ATOM 764 O O . LYS A 1 95 ? 12.922 -24.203 -9.133 1 95.12 95 LYS A O 1
ATOM 769 N N . LEU A 1 96 ? 14.852 -23.109 -9.219 1 96.56 96 LEU A N 1
ATOM 770 C CA . LEU A 1 96 ? 15.492 -24.078 -10.109 1 96.56 96 LEU A CA 1
ATOM 771 C C . LEU A 1 96 ? 15.648 -25.422 -9.414 1 96.56 96 LEU A C 1
ATOM 773 O O . LEU A 1 96 ? 15.391 -26.469 -10.016 1 96.56 96 LEU A O 1
ATOM 777 N N . GLN A 1 97 ? 16.047 -25.406 -8.188 1 96.06 97 GLN A N 1
ATOM 778 C CA . GLN A 1 97 ? 16.219 -26.641 -7.438 1 96.06 97 GLN A CA 1
ATOM 779 C C . GLN A 1 97 ? 14.914 -27.406 -7.32 1 96.06 97 GLN A C 1
ATOM 781 O O . GLN A 1 97 ? 14.891 -28.641 -7.441 1 96.06 97 GLN A O 1
ATOM 786 N N . CYS A 1 98 ? 13.875 -26.703 -7.086 1 96.56 98 CYS A N 1
ATOM 787 C CA . CYS A 1 98 ? 12.562 -27.328 -6.969 1 96.56 98 CYS A CA 1
ATOM 788 C C . CYS A 1 98 ? 12.109 -27.906 -8.312 1 96.56 98 CYS A C 1
ATOM 790 O O . CYS A 1 98 ? 11.5 -28.969 -8.359 1 96.56 98 CYS A O 1
ATOM 792 N N . GLU A 1 99 ? 12.375 -27.141 -9.352 1 97.5 99 GLU A N 1
ATOM 793 C CA . GLU A 1 99 ? 12.055 -27.656 -10.688 1 97.5 99 GLU A CA 1
ATOM 794 C C . GLU A 1 99 ? 12.797 -28.953 -10.984 1 97.5 99 GLU A C 1
ATOM 796 O O . GLU A 1 99 ? 12.195 -29.922 -11.445 1 97.5 99 GLU A O 1
ATOM 801 N N . VAL A 1 100 ? 14.062 -29 -10.695 1 97.19 100 VAL A N 1
ATOM 802 C CA . VAL A 1 100 ? 14.891 -30.172 -10.93 1 97.19 100 VAL A CA 1
ATOM 803 C C . VAL A 1 100 ? 14.375 -31.344 -10.094 1 97.19 100 VAL A C 1
ATOM 805 O O . VAL A 1 100 ? 14.266 -32.469 -10.586 1 97.19 100 VAL A O 1
ATOM 808 N N . ALA A 1 101 ? 14.07 -31.062 -8.852 1 97.44 101 ALA A N 1
ATOM 809 C CA . ALA A 1 101 ? 13.555 -32.094 -7.961 1 97.44 101 ALA A CA 1
ATOM 810 C C . ALA A 1 101 ? 12.273 -32.719 -8.508 1 97.44 101 ALA A C 1
ATOM 812 O O . ALA A 1 101 ? 12.086 -33.938 -8.477 1 97.44 101 ALA A O 1
ATOM 813 N N . THR A 1 102 ? 11.414 -31.875 -8.984 1 98.12 102 THR A N 1
ATOM 814 C CA . THR A 1 102 ? 10.148 -32.344 -9.539 1 98.12 102 THR A CA 1
ATOM 815 C C . THR A 1 102 ? 10.383 -33.188 -10.789 1 98.12 102 THR A C 1
ATOM 817 O O . THR A 1 102 ? 9.797 -34.25 -10.93 1 98.12 102 THR A O 1
ATOM 820 N N . MET A 1 103 ? 11.203 -32.719 -11.656 1 97.88 103 MET A N 1
ATOM 821 C CA . MET A 1 103 ? 11.484 -33.406 -12.906 1 97.88 103 MET A CA 1
ATOM 822 C C . MET A 1 103 ? 12.109 -34.781 -12.641 1 97.88 103 MET A C 1
ATOM 824 O O . MET A 1 103 ? 11.734 -35.781 -13.258 1 97.88 103 MET A O 1
ATOM 828 N N . GLN A 1 104 ? 13.023 -34.812 -11.734 1 96 104 GLN A N 1
ATOM 829 C CA . GLN A 1 104 ? 13.672 -36.062 -11.398 1 96 104 GLN A CA 1
ATOM 830 C C . GLN A 1 104 ? 12.68 -37.031 -10.773 1 96 104 GLN A C 1
ATOM 832 O O . GLN A 1 104 ? 12.664 -38.219 -11.125 1 96 104 GLN A O 1
ATOM 837 N N . HIS A 1 105 ? 11.898 -36.531 -9.891 1 97.31 105 HIS A N 1
ATOM 838 C CA . HIS A 1 105 ? 10.891 -37.375 -9.25 1 97.31 105 HIS A CA 1
ATOM 839 C C . HIS A 1 105 ? 9.938 -37.969 -10.273 1 97.31 105 HIS A C 1
ATOM 841 O O . HIS A 1 105 ? 9.656 -39.156 -10.227 1 97.31 105 HIS A O 1
ATOM 847 N N . LEU A 1 106 ? 9.453 -37.188 -11.172 1 98.06 106 LEU A N 1
ATOM 848 C CA . LEU A 1 106 ? 8.492 -37.625 -12.172 1 98.06 106 LEU A CA 1
ATOM 849 C C . LEU A 1 106 ? 9.133 -38.656 -13.109 1 98.06 106 LEU A C 1
ATOM 851 O O . LEU A 1 106 ? 8.492 -39.625 -13.516 1 98.06 106 LEU A O 1
ATOM 855 N N . SER A 1 107 ? 10.375 -38.406 -13.484 1 96.06 107 SER A N 1
ATOM 856 C CA . SER A 1 107 ? 11.086 -39.344 -14.367 1 96.06 107 SER A CA 1
ATOM 857 C C . SER A 1 107 ? 11.234 -40.719 -13.734 1 96.06 107 SER A C 1
ATOM 859 O O . SER A 1 107 ? 11.242 -41.719 -14.43 1 96.06 107 SER A O 1
ATOM 861 N N . GLU A 1 108 ? 11.32 -40.719 -12.484 1 95.31 108 GLU A N 1
ATOM 862 C CA . GLU A 1 108 ? 11.555 -41.969 -11.758 1 95.31 108 GLU A CA 1
ATOM 863 C C . GLU A 1 108 ? 10.242 -42.656 -11.398 1 95.31 108 GLU A C 1
ATOM 865 O O . GLU A 1 108 ? 10.172 -43.875 -11.328 1 95.31 108 GLU A O 1
ATOM 870 N N . SER A 1 109 ? 9.242 -41.875 -11.156 1 96.44 109 SER A N 1
ATOM 871 C CA . SER A 1 109 ? 8.047 -42.438 -10.531 1 96.44 109 SER A CA 1
ATOM 872 C C . SER A 1 109 ? 6.906 -42.562 -11.531 1 96.44 109 SER A C 1
ATOM 874 O O . SER A 1 109 ? 5.875 -43.188 -11.234 1 96.44 109 SER A O 1
ATOM 876 N N . THR A 1 110 ? 7.062 -41.969 -12.688 1 98 110 THR A N 1
ATOM 877 C CA . THR A 1 110 ? 5.988 -42 -13.672 1 98 110 THR A CA 1
ATOM 878 C C . THR A 1 110 ? 6.531 -42.281 -15.062 1 98 110 THR A C 1
ATOM 880 O O . THR A 1 110 ? 7.734 -42.469 -15.234 1 98 110 THR A O 1
ATOM 883 N N . THR A 1 111 ? 5.625 -42.312 -16.016 1 98 111 THR A N 1
ATOM 884 C CA . THR A 1 111 ? 6.008 -42.469 -17.406 1 98 111 THR A CA 1
ATOM 885 C C . THR A 1 111 ? 5.781 -41.156 -18.172 1 98 111 THR A C 1
ATOM 887 O O . THR A 1 111 ? 5.773 -41.156 -19.406 1 98 111 THR A O 1
ATOM 890 N N . ILE A 1 112 ? 5.438 -40.062 -17.438 1 98.38 112 ILE A N 1
ATOM 891 C CA . ILE A 1 112 ? 5.293 -38.75 -18.047 1 98.38 112 ILE A CA 1
ATOM 892 C C . ILE A 1 112 ? 6.59 -38.375 -18.75 1 98.38 112 ILE A C 1
ATOM 894 O O . ILE A 1 112 ? 7.668 -38.438 -18.172 1 98.38 112 ILE A O 1
ATOM 898 N N . PRO A 1 113 ? 6.527 -38.062 -20.031 1 98.31 113 PRO A N 1
ATOM 899 C CA . PRO A 1 113 ? 7.75 -37.688 -20.734 1 98.31 113 PRO A CA 1
ATOM 900 C C . PRO A 1 113 ? 8.312 -36.344 -20.297 1 98.31 113 PRO A C 1
ATOM 902 O O . PRO A 1 113 ? 7.965 -35.312 -20.875 1 98.31 113 PRO A O 1
ATOM 905 N N . VAL A 1 114 ? 9.164 -36.344 -19.422 1 98.19 114 VAL A N 1
ATOM 906 C CA . VAL A 1 114 ? 9.883 -35.188 -18.922 1 98.19 114 VAL A CA 1
ATOM 907 C C . VAL A 1 114 ? 11.305 -35.156 -19.469 1 98.19 114 VAL A C 1
ATOM 909 O O . VAL A 1 114 ? 11.977 -36.188 -19.5 1 98.19 114 VAL A O 1
ATOM 912 N N . PRO A 1 115 ? 11.75 -34.031 -20 1 98 115 PRO A N 1
ATOM 913 C CA . PRO A 1 115 ? 13.141 -33.969 -20.453 1 98 115 PRO A CA 1
ATOM 914 C C . PRO A 1 115 ? 14.125 -34.375 -19.359 1 98 115 PRO A C 1
ATOM 916 O O . PRO A 1 115 ? 13.961 -33.969 -18.188 1 98 115 PRO A O 1
ATOM 919 N N . LYS A 1 116 ? 15.109 -35.094 -19.688 1 97.44 116 LYS A N 1
ATOM 920 C CA . LYS A 1 116 ? 16.156 -35.438 -18.719 1 97.44 116 LYS A CA 1
ATOM 921 C C . LYS A 1 116 ? 16.984 -34.219 -18.344 1 97.44 116 LYS A C 1
ATOM 923 O O . LYS A 1 116 ? 17.328 -33.406 -19.203 1 97.44 116 LYS A O 1
ATOM 928 N N . VAL A 1 117 ? 17.25 -34.125 -17.109 1 97.62 117 VAL A N 1
ATOM 929 C CA . VAL A 1 117 ? 18.172 -33.125 -16.641 1 97.62 117 VAL A CA 1
ATOM 930 C C . VAL A 1 117 ? 19.609 -33.625 -16.781 1 97.62 117 VAL A C 1
ATOM 932 O O . VAL A 1 117 ? 20.031 -34.531 -16.078 1 97.62 117 VAL A O 1
ATOM 935 N N . LEU A 1 118 ? 20.344 -33 -17.656 1 97.81 118 LEU A N 1
ATOM 936 C CA . LEU A 1 118 ? 21.719 -33.406 -17.922 1 97.81 118 LEU A CA 1
ATOM 937 C C . LEU A 1 118 ? 22.672 -32.812 -16.891 1 97.81 118 LEU A C 1
ATOM 939 O O . LEU A 1 118 ? 23.609 -33.5 -16.438 1 97.81 118 LEU A O 1
ATOM 943 N N . ALA A 1 119 ? 22.469 -31.594 -16.578 1 97.62 119 ALA A N 1
ATOM 944 C CA . ALA A 1 119 ? 23.266 -30.859 -15.586 1 97.62 119 ALA A CA 1
ATOM 945 C C . ALA A 1 119 ? 22.531 -29.594 -15.133 1 97.62 119 ALA A C 1
ATOM 947 O O . ALA A 1 119 ? 21.609 -29.141 -15.805 1 97.62 119 ALA A O 1
ATOM 948 N N . TYR A 1 120 ? 22.906 -29.125 -13.953 1 96.88 120 TYR A N 1
ATOM 949 C CA . TYR A 1 120 ? 22.375 -27.828 -13.523 1 96.88 120 TYR A CA 1
ATOM 950 C C . TYR A 1 120 ? 23.312 -27.172 -12.516 1 96.88 120 TYR A C 1
ATOM 952 O O . TYR A 1 120 ? 24.203 -27.828 -11.953 1 96.88 120 TYR A O 1
ATOM 960 N N . CYS A 1 121 ? 23.234 -25.875 -12.414 1 96.5 121 CYS A N 1
ATOM 961 C CA . CYS A 1 121 ? 23.953 -25.047 -11.445 1 96.5 121 CYS A CA 1
ATOM 962 C C . CYS A 1 121 ? 23 -24.109 -10.719 1 96.5 121 CYS A C 1
ATOM 964 O O . CYS A 1 121 ? 22.25 -23.359 -11.352 1 96.5 121 CYS A O 1
ATOM 966 N N . ALA A 1 122 ? 23.016 -24.188 -9.391 1 94.56 122 ALA A N 1
ATOM 967 C CA . ALA A 1 122 ? 22.172 -23.344 -8.562 1 94.56 122 ALA A CA 1
ATOM 968 C C . ALA A 1 122 ? 22.984 -22.562 -7.547 1 94.56 122 ALA A C 1
ATOM 970 O O . ALA A 1 122 ? 22.688 -22.578 -6.352 1 94.56 122 ALA A O 1
ATOM 971 N N . ASP A 1 123 ? 23.844 -21.781 -7.973 1 91.5 123 ASP A N 1
ATOM 972 C CA . ASP A 1 123 ? 24.703 -20.984 -7.105 1 91.5 123 ASP A CA 1
ATOM 973 C C . ASP A 1 123 ? 24.109 -19.609 -6.848 1 91.5 123 ASP A C 1
ATOM 975 O O . ASP A 1 123 ? 23.297 -19.125 -7.637 1 91.5 123 ASP A O 1
ATOM 979 N N . SER A 1 124 ? 24.391 -18.875 -5.688 1 86.75 124 SER A N 1
ATOM 980 C CA . SER A 1 124 ? 23.812 -17.594 -5.27 1 86.75 124 SER A CA 1
ATOM 981 C C . SER A 1 124 ? 24.594 -16.422 -5.859 1 86.75 124 SER A C 1
ATOM 983 O O . SER A 1 124 ? 24.125 -15.289 -5.848 1 86.75 124 SER A O 1
ATOM 985 N N . GLY A 1 125 ? 25.297 -16.406 -6.773 1 84.12 125 GLY A N 1
ATOM 986 C CA . GLY A 1 125 ? 26.141 -15.32 -7.25 1 84.12 125 GLY A CA 1
ATOM 987 C C . GLY A 1 125 ? 25.406 -14.32 -8.125 1 84.12 125 GLY A C 1
ATOM 988 O O . GLY A 1 125 ? 24.281 -14.578 -8.562 1 84.12 125 GLY A O 1
ATOM 989 N N . ALA A 1 126 ? 26 -13.117 -8.312 1 86.94 126 ALA A N 1
ATOM 990 C CA . ALA A 1 126 ? 25.422 -12.055 -9.125 1 86.94 126 ALA A CA 1
ATOM 991 C C . ALA A 1 126 ? 25.547 -12.367 -10.617 1 86.94 126 ALA A C 1
ATOM 993 O O . ALA A 1 126 ? 24.812 -11.82 -11.438 1 86.94 126 ALA A O 1
ATOM 994 N N . ASP A 1 127 ? 26.359 -13.297 -10.977 1 92.38 127 ASP A N 1
ATOM 995 C CA . ASP A 1 127 ? 26.562 -13.672 -12.375 1 92.38 127 ASP A CA 1
ATOM 996 C C . ASP A 1 127 ? 25.328 -14.359 -12.945 1 92.38 127 ASP A C 1
ATOM 998 O O . ASP A 1 127 ? 24.828 -15.328 -12.375 1 92.38 127 ASP A O 1
ATOM 1002 N N . PRO A 1 128 ? 24.859 -13.867 -14.07 1 92.31 128 PRO A N 1
ATOM 1003 C CA . PRO A 1 128 ? 23.688 -14.477 -14.68 1 92.31 128 PRO A CA 1
ATOM 1004 C C . PRO A 1 128 ? 23.859 -15.977 -14.945 1 92.31 128 PRO A C 1
ATOM 1006 O O . PRO A 1 128 ? 22.875 -16.719 -15.008 1 92.31 128 PRO A O 1
ATOM 1009 N N . LEU A 1 129 ? 25.078 -16.438 -15.156 1 95.94 129 LEU A N 1
ATOM 1010 C CA . LEU A 1 129 ? 25.344 -17.828 -15.5 1 95.94 129 LEU A CA 1
ATOM 1011 C C . LEU A 1 129 ? 25.656 -18.656 -14.25 1 95.94 129 LEU A C 1
ATOM 1013 O O . LEU A 1 129 ? 26.125 -19.781 -14.352 1 95.94 129 LEU A O 1
ATOM 1017 N N . SER A 1 130 ? 25.344 -18.062 -13.07 1 95.5 130 SER A N 1
ATOM 1018 C CA . SER A 1 130 ? 25.5 -18.797 -11.828 1 95.5 130 SER A CA 1
ATOM 1019 C C . SER A 1 130 ? 24.328 -19.734 -11.586 1 95.5 130 SER A C 1
ATOM 1021 O O . SER A 1 130 ? 24.406 -20.641 -10.75 1 95.5 130 SER A O 1
ATOM 1023 N N . THR A 1 131 ? 23.25 -19.547 -12.312 1 96.94 131 THR A N 1
ATOM 1024 C CA . THR A 1 131 ? 22.062 -20.391 -12.195 1 96.94 131 THR A CA 1
ATOM 1025 C C . THR A 1 131 ? 21.562 -20.797 -13.578 1 96.94 131 THR A C 1
ATOM 1027 O O . THR A 1 131 ? 21.188 -19.938 -14.383 1 96.94 131 THR A O 1
ATOM 1030 N N . PHE A 1 132 ? 21.594 -22.047 -13.898 1 97.94 132 PHE A N 1
ATOM 1031 C CA . PHE A 1 132 ? 21.141 -22.562 -15.188 1 97.94 132 PHE A CA 1
ATOM 1032 C C . PHE A 1 132 ? 20.891 -24.062 -15.102 1 97.94 132 PHE A C 1
ATOM 1034 O O . PHE A 1 132 ? 21.25 -24.703 -14.117 1 97.94 132 PHE A O 1
ATOM 1041 N N . MET A 1 133 ? 20.203 -24.547 -16.109 1 98 133 MET A N 1
ATOM 1042 C CA . MET A 1 133 ? 20.031 -26 -16.25 1 98 133 MET A CA 1
ATOM 1043 C C . MET A 1 133 ? 20.219 -26.422 -17.703 1 98 133 MET A C 1
ATOM 1045 O O . MET A 1 133 ? 19.984 -25.625 -18.625 1 98 133 MET A O 1
ATOM 1049 N N . ILE A 1 134 ? 20.734 -27.578 -17.875 1 98.5 134 ILE A N 1
ATOM 1050 C CA . ILE A 1 134 ? 20.906 -28.188 -19.188 1 98.5 134 ILE A CA 1
ATOM 1051 C C . ILE A 1 134 ? 19.984 -29.406 -19.328 1 98.5 134 ILE A C 1
ATOM 1053 O O . ILE A 1 134 ? 20.062 -30.328 -18.516 1 98.5 134 ILE A O 1
ATOM 1057 N N . LEU A 1 135 ? 19.156 -29.344 -20.359 1 98.31 135 LEU A N 1
ATOM 1058 C CA . LEU A 1 135 ? 18.125 -30.375 -20.531 1 98.31 135 LEU A CA 1
ATOM 1059 C C . LEU A 1 135 ? 18.344 -31.125 -21.844 1 98.31 135 LEU A C 1
ATOM 1061 O O . LEU A 1 135 ? 18.938 -30.594 -22.781 1 98.31 135 LEU A O 1
ATOM 1065 N N . GLU A 1 136 ? 17.844 -32.281 -21.766 1 97.06 136 GLU A N 1
ATOM 1066 C CA . GLU A 1 136 ? 17.766 -33.062 -23 1 97.06 136 GLU A CA 1
ATOM 1067 C C . GLU A 1 136 ? 16.906 -32.344 -24.047 1 97.06 136 GLU A C 1
ATOM 1069 O O . GLU A 1 136 ? 15.875 -31.766 -23.719 1 97.06 136 GLU A O 1
ATOM 1074 N N . TYR A 1 137 ? 17.422 -32.312 -25.25 1 96.94 137 TYR A N 1
ATOM 1075 C CA . TYR A 1 137 ? 16.641 -31.797 -26.359 1 96.94 137 TYR A CA 1
ATOM 1076 C C . TYR A 1 137 ? 15.664 -32.844 -26.875 1 96.94 137 TYR A C 1
ATOM 1078 O O . TYR A 1 137 ? 16.062 -33.969 -27.188 1 96.94 137 TYR A O 1
ATOM 1086 N N . ILE A 1 138 ? 14.43 -32.562 -26.953 1 96.19 138 ILE A N 1
ATOM 1087 C CA . ILE A 1 138 ? 13.398 -33.438 -27.516 1 96.19 138 ILE A CA 1
ATOM 1088 C C . ILE A 1 138 ? 12.938 -32.875 -28.859 1 96.19 138 ILE A C 1
ATOM 1090 O O . ILE A 1 138 ? 12.461 -31.734 -28.938 1 96.19 138 ILE A O 1
ATOM 1094 N N . ASP A 1 139 ? 13.086 -33.656 -29.844 1 93.88 139 ASP A N 1
ATOM 1095 C CA . ASP A 1 139 ? 12.727 -33.25 -31.188 1 93.88 139 ASP A CA 1
ATOM 1096 C C . ASP A 1 139 ? 11.234 -33.438 -31.453 1 93.88 139 ASP A C 1
ATOM 1098 O O . ASP A 1 139 ? 10.836 -34.438 -32.031 1 93.88 139 ASP A O 1
ATOM 1102 N N . GLY A 1 140 ? 10.461 -32.531 -31 1 94.38 140 GLY A N 1
ATOM 1103 C CA . GLY A 1 140 ? 9.023 -32.531 -31.188 1 94.38 140 GLY A CA 1
ATOM 1104 C C . GLY A 1 140 ? 8.484 -31.25 -31.75 1 94.38 140 GLY A C 1
ATOM 1105 O O . GLY A 1 140 ? 9.25 -30.328 -32.062 1 94.38 140 GLY A O 1
ATOM 1106 N N . LYS A 1 141 ? 7.227 -31.234 -31.969 1 93.44 141 LYS A N 1
ATOM 1107 C CA . LYS A 1 141 ? 6.535 -30.062 -32.5 1 93.44 141 LYS A CA 1
ATOM 1108 C C . LYS A 1 141 ? 5.676 -29.391 -31.438 1 93.44 141 LYS A C 1
ATOM 1110 O O . LYS A 1 141 ? 5.078 -30.062 -30.594 1 93.44 141 LYS A O 1
ATOM 1115 N N . LEU A 1 142 ? 5.676 -28.062 -31.5 1 91.75 142 LEU A N 1
ATOM 1116 C CA . LEU A 1 142 ? 4.742 -27.281 -30.688 1 91.75 142 LEU A CA 1
ATOM 1117 C C . LEU A 1 142 ? 3.455 -27 -31.453 1 91.75 142 LEU A C 1
ATOM 1119 O O . LEU A 1 142 ? 3.496 -26.672 -32.625 1 91.75 142 LEU A O 1
ATOM 1123 N N . LEU A 1 143 ? 2.357 -27.172 -30.797 1 90.38 143 LEU A N 1
ATOM 1124 C CA . LEU A 1 143 ? 1.079 -26.891 -31.438 1 90.38 143 LEU A CA 1
ATOM 1125 C C . LEU A 1 143 ? 0.583 -25.5 -31.062 1 90.38 143 LEU A C 1
ATOM 1127 O O . LEU A 1 143 ? 0.501 -25.156 -29.891 1 90.38 143 LEU A O 1
ATOM 1131 N N . SER A 1 144 ? 0.24 -24.703 -32.062 1 89.88 144 SER A N 1
ATOM 1132 C CA . SER A 1 144 ? -0.444 -23.438 -31.797 1 89.88 144 SER A CA 1
ATOM 1133 C C . SER A 1 144 ? -1.915 -23.656 -31.469 1 89.88 144 SER A C 1
ATOM 1135 O O . SER A 1 144 ? -2.471 -24.719 -31.766 1 89.88 144 SER A O 1
ATOM 1137 N N . PRO A 1 145 ? -2.471 -22.688 -30.844 1 90.62 145 PRO A N 1
ATOM 1138 C CA . PRO A 1 145 ? -3.906 -22.797 -30.578 1 90.62 145 PRO A CA 1
ATOM 1139 C C . PRO A 1 145 ? -4.723 -23.016 -31.859 1 90.62 145 PRO A C 1
ATOM 1141 O O . PRO A 1 145 ? -5.684 -23.797 -31.844 1 90.62 145 PRO A O 1
ATOM 1144 N N . ALA A 1 146 ? -4.355 -22.359 -32.875 1 91.81 146 ALA A N 1
ATOM 1145 C CA . ALA A 1 146 ? -5.059 -22.516 -34.156 1 91.81 146 ALA A CA 1
ATOM 1146 C C . ALA A 1 146 ? -4.906 -23.922 -34.688 1 91.81 146 ALA A C 1
ATOM 1148 O O . ALA A 1 146 ? -5.871 -24.516 -35.188 1 91.81 146 ALA A O 1
ATOM 1149 N N . GLU A 1 147 ? -3.75 -24.453 -34.656 1 92.56 147 GLU A N 1
ATOM 1150 C CA . GLU A 1 147 ? -3.504 -25.812 -35.094 1 92.56 147 GLU A CA 1
ATOM 1151 C C . GLU A 1 147 ? -4.277 -26.828 -34.281 1 92.56 147 GLU A C 1
ATOM 1153 O O . GLU A 1 147 ? -4.828 -27.797 -34.812 1 92.56 147 GLU A O 1
ATOM 1158 N N . PHE A 1 148 ? -4.254 -26.594 -33.031 1 94 148 PHE A N 1
ATOM 1159 C CA . PHE A 1 148 ? -4.977 -27.469 -32.125 1 94 148 PHE A CA 1
ATOM 1160 C C . PHE A 1 148 ? -6.457 -27.516 -32.469 1 94 148 PHE A C 1
ATOM 1162 O O . PHE A 1 148 ? -7.055 -28.594 -32.5 1 94 148 PHE A O 1
ATOM 1169 N N . ARG A 1 149 ? -7.031 -26.422 -32.75 1 91.12 149 ARG A N 1
ATOM 1170 C CA . ARG A 1 149 ? -8.453 -26.312 -33.031 1 91.12 149 ARG A CA 1
ATOM 1171 C C . ARG A 1 149 ? -8.797 -27.031 -34.344 1 91.12 149 ARG A C 1
ATOM 1173 O O . ARG A 1 149 ? -9.906 -27.547 -34.5 1 91.12 149 ARG A O 1
ATOM 1180 N N . ARG A 1 150 ? -7.852 -27.141 -35.156 1 92.88 150 ARG A N 1
ATOM 1181 C CA . ARG A 1 150 ? -8.102 -27.688 -36.5 1 92.88 150 ARG A CA 1
ATOM 1182 C C . ARG A 1 150 ? -7.75 -29.172 -36.562 1 92.88 150 ARG A C 1
ATOM 1184 O O . ARG A 1 150 ? -7.953 -29.828 -37.562 1 92.88 150 ARG A O 1
ATOM 1191 N N . LEU A 1 151 ? -7.316 -29.641 -35.531 1 94.69 151 LEU A N 1
ATOM 1192 C CA . LEU A 1 151 ? -6.949 -31.062 -35.531 1 94.69 151 LEU A CA 1
ATOM 1193 C C . LEU A 1 151 ? -8.148 -31.938 -35.875 1 94.69 151 LEU A C 1
ATOM 1195 O O . LEU A 1 151 ? -9.242 -31.734 -35.344 1 94.69 151 LEU A O 1
ATOM 1199 N N . PRO A 1 152 ? -7.875 -32.906 -36.75 1 94.5 152 PRO A N 1
ATOM 1200 C CA . PRO A 1 152 ? -8.93 -33.906 -37 1 94.5 152 PRO A CA 1
ATOM 1201 C C . PRO A 1 152 ? -9.219 -34.75 -35.781 1 94.5 152 PRO A C 1
ATOM 1203 O O . PRO A 1 152 ? -8.414 -34.812 -34.844 1 94.5 152 PRO A O 1
ATOM 1206 N N . PRO A 1 153 ? -10.289 -35.438 -35.781 1 93.56 153 PRO A N 1
ATOM 1207 C CA . PRO A 1 153 ? -10.742 -36.156 -34.625 1 93.56 153 PRO A CA 1
ATOM 1208 C C . PRO A 1 153 ? -9.734 -37.219 -34.156 1 93.56 153 PRO A C 1
ATOM 1210 O O . PRO A 1 153 ? -9.484 -37.375 -32.969 1 93.56 153 PRO A O 1
ATOM 1213 N N . ASP A 1 154 ? -9.18 -37.875 -35.094 1 94.25 154 ASP A N 1
ATOM 1214 C CA . ASP A 1 154 ? -8.297 -38.969 -34.688 1 94.25 154 ASP A CA 1
ATOM 1215 C C . ASP A 1 154 ? -7.023 -38.469 -34.031 1 94.25 154 ASP A C 1
ATOM 1217 O O . ASP A 1 154 ? -6.68 -38.875 -32.938 1 94.25 154 ASP A O 1
ATOM 1221 N N . PRO A 1 155 ? -6.324 -37.531 -34.719 1 95.31 155 PRO A N 1
ATOM 1222 C CA . PRO A 1 155 ? -5.152 -36.938 -34.062 1 95.31 155 PRO A CA 1
ATOM 1223 C C . PRO A 1 155 ? -5.5 -36.281 -32.75 1 95.31 155 PRO A C 1
ATOM 1225 O O . PRO A 1 155 ? -4.707 -36.312 -31.797 1 95.31 155 PRO A O 1
ATOM 1228 N N . LYS A 1 156 ? -6.574 -35.688 -32.688 1 95.56 156 LYS A N 1
ATOM 1229 C CA . LYS A 1 156 ? -7.008 -35.031 -31.453 1 95.56 156 LYS A CA 1
ATOM 1230 C C . LYS A 1 156 ? -7.223 -36.062 -30.344 1 95.56 156 LYS A C 1
ATOM 1232 O O . LYS A 1 156 ? -6.859 -35.812 -29.188 1 95.56 156 LYS A O 1
ATOM 1237 N N . ALA A 1 157 ? -7.824 -37.125 -30.688 1 95.81 157 ALA A N 1
ATOM 1238 C CA . ALA A 1 157 ? -8.039 -38.188 -29.719 1 95.81 157 ALA A CA 1
ATOM 1239 C C . ALA A 1 157 ? -6.711 -38.719 -29.188 1 95.81 157 ALA A C 1
ATOM 1241 O O . ALA A 1 157 ? -6.594 -39.031 -28 1 95.81 157 ALA A O 1
ATOM 1242 N N . GLU A 1 158 ? -5.766 -38.812 -30.062 1 96.75 158 GLU A N 1
ATOM 1243 C CA . GLU A 1 158 ? -4.449 -39.281 -29.641 1 96.75 158 GLU A CA 1
ATOM 1244 C C . GLU A 1 158 ? -3.799 -38.312 -28.688 1 96.75 158 GLU A C 1
ATOM 1246 O O . GLU A 1 158 ? -3.152 -38.719 -27.719 1 96.75 158 GLU A O 1
ATOM 1251 N N . LEU A 1 159 ? -3.932 -37.125 -29.016 1 97.38 159 LEU A N 1
ATOM 1252 C CA . LEU A 1 159 ? -3.424 -36.094 -28.125 1 97.38 159 LEU A CA 1
ATOM 1253 C C . LEU A 1 159 ? -4.105 -36.156 -26.766 1 97.38 159 LEU A C 1
ATOM 1255 O O . LEU A 1 159 ? -3.443 -36.094 -25.719 1 97.38 159 LEU A O 1
ATOM 1259 N N . TYR A 1 160 ? -5.426 -36.312 -26.734 1 97.81 160 TYR A N 1
ATOM 1260 C CA . TYR A 1 160 ? -6.191 -36.375 -25.5 1 97.81 160 TYR A CA 1
ATOM 1261 C C . TYR A 1 160 ? -5.773 -37.594 -24.688 1 97.81 160 TYR A C 1
ATOM 1263 O O . TYR A 1 160 ? -5.68 -37.531 -23.453 1 97.81 160 TYR A O 1
ATOM 1271 N N . LYS A 1 161 ? -5.539 -38.656 -25.375 1 98 161 LYS A N 1
ATOM 1272 C CA . LYS A 1 161 ? -5.086 -39.875 -24.703 1 98 161 LYS A CA 1
ATOM 1273 C C . LYS A 1 161 ? -3.758 -39.656 -24 1 98 161 LYS A C 1
ATOM 1275 O O . LYS A 1 161 ? -3.602 -40.031 -22.828 1 98 161 LYS A O 1
ATOM 1280 N N . SER A 1 162 ? -2.834 -39.094 -24.734 1 97.88 162 SER A N 1
ATOM 1281 C CA . SER A 1 162 ? -1.524 -38.781 -24.156 1 97.88 162 SER A CA 1
ATOM 1282 C C . SER A 1 162 ? -1.635 -37.812 -23 1 97.88 162 SER A C 1
ATOM 1284 O O . SER A 1 162 ? -0.94 -37.938 -21.984 1 97.88 162 SER A O 1
ATOM 1286 N N . LEU A 1 163 ? -2.459 -36.812 -23.203 1 98.31 163 LEU A N 1
ATOM 1287 C CA . LEU A 1 163 ? -2.686 -35.812 -22.156 1 98.31 163 LEU A CA 1
ATOM 1288 C C . LEU A 1 163 ? -3.318 -36.469 -20.922 1 98.31 163 LEU A C 1
ATOM 1290 O O . LEU A 1 163 ? -2.961 -36.125 -19.797 1 98.31 163 LEU A O 1
ATOM 1294 N N . ALA A 1 164 ? -4.262 -37.344 -21.109 1 98.62 164 ALA A N 1
ATOM 1295 C CA . ALA A 1 164 ? -4.891 -38.094 -20.016 1 98.62 164 ALA A CA 1
ATOM 1296 C C . ALA A 1 164 ? -3.857 -38.875 -19.219 1 98.62 164 ALA A C 1
ATOM 1298 O O . ALA A 1 164 ? -3.916 -38.906 -18 1 98.62 164 ALA A O 1
ATOM 1299 N N . ASP A 1 165 ? -2.953 -39.469 -19.938 1 98.56 165 ASP A N 1
ATOM 1300 C CA . ASP A 1 165 ? -1.89 -40.219 -19.281 1 98.56 165 ASP A CA 1
ATOM 1301 C C . ASP A 1 165 ? -1.105 -39.312 -18.312 1 98.56 165 ASP A C 1
ATOM 1303 O O . ASP A 1 165 ? -0.712 -39.75 -17.234 1 98.56 165 ASP A O 1
ATOM 1307 N N . VAL A 1 166 ? -0.884 -38.125 -18.734 1 98.56 166 VAL A N 1
ATOM 1308 C CA . VAL A 1 166 ? -0.153 -37.156 -17.891 1 98.56 166 VAL A CA 1
ATOM 1309 C C . VAL A 1 166 ? -0.962 -36.844 -16.641 1 98.56 166 VAL A C 1
ATOM 1311 O O . VAL A 1 166 ? -0.456 -36.969 -15.523 1 98.56 166 VAL A O 1
ATOM 1314 N N . PHE A 1 167 ? -2.217 -36.5 -16.766 1 98.62 167 PHE A N 1
ATOM 1315 C CA . PHE A 1 167 ? -3.045 -36.062 -15.648 1 98.62 167 PHE A CA 1
ATOM 1316 C C . PHE A 1 167 ? -3.311 -37.219 -14.672 1 98.62 167 PHE A C 1
ATOM 1318 O O . PHE A 1 167 ? -3.287 -37 -13.453 1 98.62 167 PHE A O 1
ATOM 1325 N N . VAL A 1 168 ? -3.578 -38.469 -15.164 1 98.62 168 VAL A N 1
ATOM 1326 C CA . VAL A 1 168 ? -3.912 -39.562 -14.273 1 98.62 168 VAL A CA 1
ATOM 1327 C C . VAL A 1 168 ? -2.695 -39.938 -13.43 1 98.62 168 VAL A C 1
ATOM 1329 O O . VAL A 1 168 ? -2.836 -40.344 -12.266 1 98.62 168 VAL A O 1
ATOM 1332 N N . GLN A 1 169 ? -1.524 -39.75 -13.992 1 98.69 169 GLN A N 1
ATOM 1333 C CA . GLN A 1 169 ? -0.309 -40.031 -13.234 1 98.69 169 GLN A CA 1
ATOM 1334 C C . GLN A 1 169 ? -0.005 -38.938 -12.234 1 98.69 169 GLN A C 1
ATOM 1336 O O . GLN A 1 169 ? 0.415 -39.188 -11.109 1 98.69 169 GLN A O 1
ATOM 1341 N N . LEU A 1 170 ? -0.218 -37.688 -12.656 1 98.62 170 LEU A N 1
ATOM 1342 C CA . LEU A 1 170 ? -0.023 -36.562 -11.742 1 98.62 170 LEU A CA 1
ATOM 1343 C C . LEU A 1 170 ? -0.952 -36.688 -10.539 1 98.62 170 LEU A C 1
ATOM 1345 O O . LEU A 1 170 ? -0.54 -36.438 -9.406 1 98.62 170 LEU A O 1
ATOM 1349 N N . ARG A 1 171 ? -2.205 -37.094 -10.766 1 98.44 171 ARG A N 1
ATOM 1350 C CA . ARG A 1 171 ? -3.195 -37.219 -9.703 1 98.44 171 ARG A CA 1
ATOM 1351 C C . ARG A 1 171 ? -2.729 -38.188 -8.633 1 98.44 171 ARG A C 1
ATOM 1353 O O . ARG A 1 171 ? -3.094 -38.062 -7.461 1 98.44 171 ARG A O 1
ATOM 1360 N N . ARG A 1 172 ? -1.804 -39.062 -8.992 1 97.94 172 ARG A N 1
ATOM 1361 C CA . ARG A 1 172 ? -1.359 -40.125 -8.086 1 97.94 172 ARG A CA 1
ATOM 1362 C C . ARG A 1 172 ? -0.114 -39.688 -7.316 1 97.94 172 ARG A C 1
ATOM 1364 O O .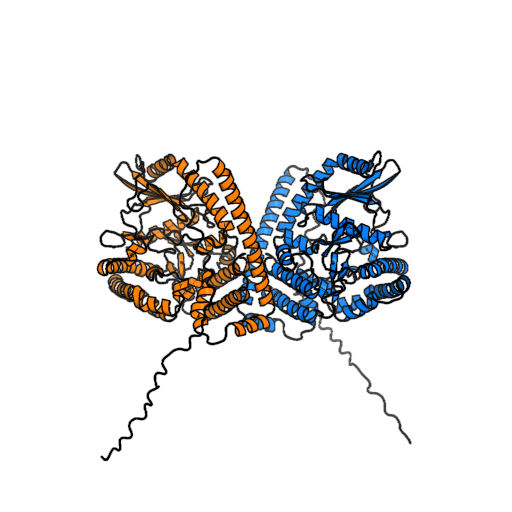 ARG A 1 172 ? 0.323 -40.375 -6.395 1 97.94 172 ARG A O 1
ATOM 1371 N N . GLN A 1 173 ? 0.426 -38.562 -7.691 1 98.19 173 GLN A N 1
ATOM 1372 C CA . GLN A 1 173 ? 1.566 -38.031 -6.949 1 98.19 173 GLN A CA 1
ATOM 1373 C C . GLN A 1 173 ? 1.109 -37.25 -5.715 1 98.19 173 GLN A C 1
ATOM 1375 O O . GLN A 1 173 ? 0.966 -36.031 -5.758 1 98.19 173 GLN A O 1
ATOM 1380 N N . GLU A 1 174 ? 0.884 -38.031 -4.613 1 98 174 GLU A N 1
ATOM 1381 C CA . GLU A 1 174 ? 0.37 -37.469 -3.369 1 98 174 GLU A CA 1
ATOM 1382 C C . GLU A 1 174 ? 1.49 -37.25 -2.355 1 98 174 GLU A C 1
ATOM 1384 O O . GLU A 1 174 ? 2.4 -38.062 -2.248 1 98 174 GLU A O 1
ATOM 1389 N N . PHE A 1 175 ? 1.413 -36.188 -1.649 1 96.69 175 PHE A N 1
ATOM 1390 C CA . PHE A 1 175 ? 2.426 -35.844 -0.661 1 96.69 175 PHE A CA 1
ATOM 1391 C C . PHE A 1 175 ? 1.778 -35.438 0.665 1 96.69 175 PHE A C 1
ATOM 1393 O O . PHE A 1 175 ? 0.573 -35.188 0.723 1 96.69 175 PHE A O 1
ATOM 1400 N N . PRO A 1 176 ? 2.527 -35.375 1.72 1 94.38 176 PRO A N 1
ATOM 1401 C CA . PRO A 1 176 ? 1.951 -35.188 3.055 1 94.38 176 PRO A CA 1
ATOM 1402 C C . PRO A 1 176 ? 1.587 -33.75 3.344 1 94.38 176 PRO A C 1
ATOM 1404 O O . PRO A 1 176 ? 0.879 -33.469 4.312 1 94.38 176 PRO A O 1
ATOM 1407 N N . SER A 1 177 ? 2.123 -32.781 2.553 1 95 177 SER A N 1
ATOM 1408 C CA . SER A 1 177 ? 1.852 -31.375 2.809 1 95 177 SER A CA 1
ATOM 1409 C C . SER A 1 177 ? 1.89 -30.562 1.52 1 95 177 SER A C 1
ATOM 1411 O O . SER A 1 177 ? 2.312 -31.062 0.476 1 95 177 SER A O 1
ATOM 1413 N N . ILE A 1 178 ? 1.363 -29.375 1.615 1 96.25 178 ILE A N 1
ATOM 1414 C CA . ILE A 1 178 ? 1.327 -28.422 0.509 1 96.25 178 ILE A CA 1
ATOM 1415 C C . ILE A 1 178 ? 2.68 -27.734 0.381 1 96.25 178 ILE A C 1
ATOM 1417 O O . ILE A 1 178 ? 3.305 -27.375 1.387 1 96.25 178 ILE A O 1
ATOM 1421 N N . GLY A 1 179 ? 3.166 -27.578 -0.817 1 94.81 179 GLY A N 1
ATOM 1422 C CA . GLY A 1 179 ? 4.434 -26.891 -1.028 1 94.81 179 GLY A CA 1
ATOM 1423 C C . GLY A 1 179 ? 5.09 -27.25 -2.35 1 94.81 179 GLY A C 1
ATOM 1424 O O . GLY A 1 179 ? 4.402 -27.484 -3.348 1 94.81 179 GLY A O 1
ATOM 1425 N N . ARG A 1 180 ? 6.445 -27.156 -2.34 1 94.56 180 ARG A N 1
ATOM 1426 C CA . ARG A 1 180 ? 7.246 -27.531 -3.502 1 94.56 180 ARG A CA 1
ATOM 1427 C C . ARG A 1 180 ? 8.273 -28.609 -3.137 1 94.56 180 ARG A C 1
ATOM 1429 O O . ARG A 1 180 ? 8.719 -28.672 -1.989 1 94.56 180 ARG A O 1
ATOM 1436 N N . LEU A 1 181 ? 8.562 -29.344 -4.098 1 95.69 181 LEU A N 1
ATOM 1437 C CA . LEU A 1 181 ? 9.469 -30.453 -3.873 1 95.69 181 LEU A CA 1
ATOM 1438 C C . LEU A 1 181 ? 10.922 -29.984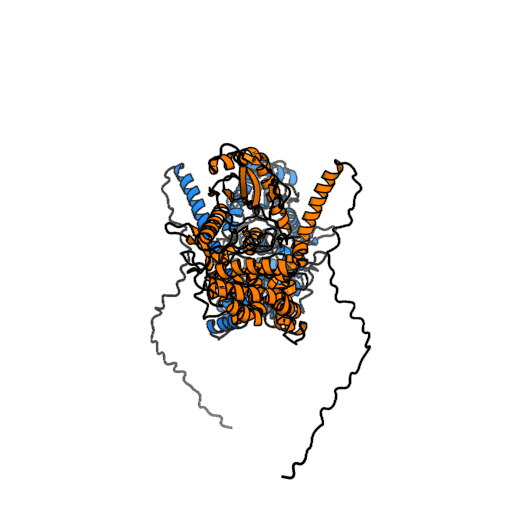 -3.832 1 95.69 181 LEU A C 1
ATOM 1440 O O . LEU A 1 181 ? 11.305 -29.094 -4.59 1 95.69 181 LEU A O 1
ATOM 1444 N N . LYS A 1 182 ? 11.648 -30.594 -2.998 1 93.44 182 LYS A N 1
ATOM 1445 C CA . LYS A 1 182 ? 13.094 -30.422 -2.883 1 93.44 182 LYS A CA 1
ATOM 1446 C C . LYS A 1 182 ? 13.797 -31.781 -2.799 1 93.44 182 LYS A C 1
ATOM 1448 O O . LYS A 1 182 ? 13.227 -32.75 -2.311 1 93.44 182 LYS A O 1
ATOM 1453 N N . LEU A 1 183 ? 15.016 -31.734 -3.344 1 90.06 183 LEU A N 1
ATOM 1454 C CA . LEU A 1 183 ? 15.789 -32.969 -3.297 1 90.06 183 LEU A CA 1
ATOM 1455 C C . LEU A 1 183 ? 16.312 -33.25 -1.887 1 90.06 183 LEU A C 1
ATOM 1457 O O . LEU A 1 183 ? 16.797 -32.312 -1.217 1 90.06 183 LEU A O 1
ATOM 1461 N N . GLY A 1 184 ? 16 -34.406 -1.435 1 81.81 184 GLY A N 1
ATOM 1462 C CA . GLY A 1 184 ? 16.547 -34.844 -0.158 1 81.81 184 GLY A CA 1
ATOM 1463 C C . GLY A 1 184 ? 17.406 -36.062 -0.272 1 81.81 184 GLY A C 1
ATOM 1464 O O . GLY A 1 184 ? 17.688 -36.531 -1.378 1 81.81 184 GLY A O 1
ATOM 1465 N N . ALA A 1 185 ? 17.906 -36.594 0.862 1 80.62 185 ALA A N 1
ATOM 1466 C CA . ALA A 1 185 ? 18.797 -37.75 0.945 1 80.62 185 ALA A CA 1
ATOM 1467 C C . ALA A 1 185 ? 18.125 -39 0.376 1 80.62 185 ALA A C 1
ATOM 1469 O O . ALA A 1 185 ? 18.781 -39.812 -0.307 1 80.62 185 ALA A O 1
ATOM 1470 N N . SER A 1 186 ? 16.906 -39.188 0.659 1 81.56 186 SER A N 1
ATOM 1471 C CA . SER A 1 186 ? 16.203 -40.406 0.265 1 81.56 186 SER A CA 1
ATOM 1472 C C . SER A 1 186 ? 15.148 -40.125 -0.791 1 81.56 186 SER A C 1
ATOM 1474 O O . SER A 1 186 ? 14.164 -40.875 -0.901 1 81.56 186 SER A O 1
ATOM 1476 N N . GLY A 1 187 ? 15.359 -39.062 -1.501 1 88.06 187 GLY A N 1
ATOM 1477 C CA . GLY A 1 187 ? 14.367 -38.719 -2.504 1 88.06 187 GLY A CA 1
ATOM 1478 C C . GLY A 1 187 ? 13.883 -37.312 -2.398 1 88.06 187 GLY A C 1
ATOM 1479 O O . GLY A 1 187 ? 14.648 -36.406 -2.029 1 88.06 187 GLY A O 1
ATOM 1480 N N . VAL A 1 188 ? 12.586 -37.188 -2.816 1 92.56 188 VAL A N 1
ATOM 1481 C CA . VAL A 1 188 ? 12.086 -35.812 -2.797 1 92.56 188 VAL A CA 1
ATOM 1482 C C . VAL A 1 188 ? 11.195 -35.625 -1.575 1 92.56 188 VAL A C 1
ATOM 1484 O O . VAL A 1 188 ? 10.609 -36.562 -1.061 1 92.56 188 VAL A O 1
ATOM 1487 N N . ARG A 1 189 ? 11.156 -34.469 -1.041 1 91.38 189 ARG A N 1
ATOM 1488 C CA . ARG A 1 189 ? 10.281 -34.031 0.046 1 91.38 189 ARG A CA 1
ATOM 1489 C C . ARG A 1 189 ? 9.758 -32.625 -0.193 1 91.38 189 ARG A C 1
ATOM 1491 O O . ARG A 1 189 ? 10.305 -31.891 -1.015 1 91.38 189 ARG A O 1
ATOM 1498 N N . ILE A 1 190 ? 8.703 -32.344 0.529 1 91.06 190 ILE A N 1
ATOM 1499 C CA . ILE A 1 190 ? 8.25 -30.969 0.489 1 91.06 190 ILE A CA 1
ATOM 1500 C C . ILE A 1 190 ? 9.18 -30.094 1.316 1 91.06 190 ILE A C 1
ATOM 1502 O O . ILE A 1 190 ? 9.422 -30.359 2.496 1 91.06 190 ILE A O 1
ATOM 1506 N N . GLY A 1 191 ? 9.695 -29.016 0.686 1 87.19 191 GLY A N 1
ATOM 1507 C CA . GLY A 1 191 ? 10.688 -28.266 1.424 1 87.19 191 GLY A CA 1
ATOM 1508 C C . GLY A 1 191 ? 10.555 -26.766 1.244 1 87.19 191 GLY A C 1
ATOM 1509 O O . GLY A 1 191 ? 11.258 -25.984 1.887 1 87.19 191 GLY A O 1
ATOM 1510 N N . GLU A 1 192 ? 9.641 -26.344 0.361 1 87.38 192 GLU A N 1
ATOM 1511 C CA . GLU A 1 192 ? 9.438 -24.922 0.1 1 87.38 192 GLU A CA 1
ATOM 1512 C C . GLU A 1 192 ? 7.949 -24.578 0.034 1 87.38 192 GLU A C 1
ATOM 1514 O O . GLU A 1 192 ? 7.113 -25.453 -0.197 1 87.38 192 GLU A O 1
ATOM 1519 N N . LYS A 1 193 ? 7.656 -23.312 0.246 1 90.88 193 LYS A N 1
ATOM 1520 C CA . LYS A 1 193 ? 6.281 -22.844 0.071 1 90.88 193 LYS A CA 1
ATOM 1521 C C . LYS A 1 193 ? 5.871 -22.891 -1.398 1 90.88 193 LYS A C 1
ATOM 1523 O O . LYS A 1 193 ? 6.727 -22.906 -2.287 1 90.88 193 LYS A O 1
ATOM 1528 N N . THR A 1 194 ? 4.598 -22.859 -1.646 1 92.62 194 THR A N 1
ATOM 1529 C CA . THR A 1 194 ? 4.094 -22.922 -3.014 1 92.62 194 THR A CA 1
ATOM 1530 C C . THR A 1 194 ? 4.539 -21.688 -3.799 1 92.62 194 THR A C 1
ATOM 1532 O O . THR A 1 194 ? 4.766 -20.625 -3.219 1 92.62 194 THR A O 1
ATOM 1535 N N . ALA A 1 195 ? 4.746 -21.844 -5.016 1 91.81 195 ALA A N 1
ATOM 1536 C CA . ALA A 1 195 ? 5.051 -20.766 -5.953 1 91.81 195 ALA A CA 1
ATOM 1537 C C . ALA A 1 195 ? 4.098 -20.797 -7.145 1 91.81 195 ALA A C 1
ATOM 1539 O O . ALA A 1 195 ? 3.742 -21.859 -7.641 1 91.81 195 ALA A O 1
ATOM 1540 N N . SER A 1 196 ? 3.609 -19.703 -7.543 1 94.5 196 SER A N 1
ATOM 1541 C CA . SER A 1 196 ? 2.77 -19.594 -8.727 1 94.5 196 SER A CA 1
ATOM 1542 C C . SER A 1 196 ? 3.104 -18.344 -9.539 1 94.5 196 SER A C 1
ATOM 1544 O O . SER A 1 196 ? 3.717 -17.406 -9.016 1 94.5 196 SER A O 1
ATOM 1546 N N . LEU A 1 197 ? 2.76 -18.375 -10.758 1 94.31 197 LEU A N 1
ATOM 1547 C CA . LEU A 1 197 ? 2.955 -17.25 -11.656 1 94.31 197 LEU A CA 1
ATOM 1548 C C . LEU A 1 197 ? 2.271 -16 -11.109 1 94.31 197 LEU A C 1
ATOM 1550 O O . LEU A 1 197 ? 2.846 -14.914 -11.141 1 94.31 197 LEU A O 1
ATOM 1554 N N . GLU A 1 198 ? 1.129 -16.172 -10.609 1 93.75 198 GLU A N 1
ATOM 1555 C CA . GLU A 1 198 ? 0.332 -15.055 -10.117 1 93.75 198 GLU A CA 1
ATOM 1556 C C . GLU A 1 198 ? 0.985 -14.406 -8.906 1 93.75 198 GLU A C 1
ATOM 1558 O O . GLU A 1 198 ? 1.065 -13.18 -8.812 1 93.75 198 GLU A O 1
ATOM 1563 N N . MET A 1 199 ? 1.406 -15.219 -8 1 94.69 199 MET A N 1
ATOM 1564 C CA . MET A 1 199 ? 2.043 -14.695 -6.793 1 94.69 199 MET A CA 1
ATOM 1565 C C . MET A 1 199 ? 3.357 -14 -7.129 1 94.69 199 MET A C 1
ATOM 1567 O O . MET A 1 199 ? 3.727 -13.016 -6.48 1 94.69 199 MET A O 1
ATOM 1571 N N . ASN A 1 200 ? 4.078 -14.562 -8.094 1 95.81 200 ASN A N 1
ATOM 1572 C CA . ASN A 1 200 ? 5.301 -13.914 -8.555 1 95.81 200 ASN A CA 1
ATOM 1573 C C . ASN A 1 200 ? 5.027 -12.508 -9.086 1 95.81 200 ASN A C 1
ATOM 1575 O O . ASN A 1 200 ? 5.711 -11.555 -8.703 1 95.81 200 ASN A O 1
ATOM 1579 N N . MET A 1 201 ? 4.031 -12.438 -9.93 1 94.94 201 MET A N 1
ATOM 1580 C CA . MET A 1 201 ? 3.68 -11.148 -10.523 1 94.94 201 MET A CA 1
ATOM 1581 C C . MET A 1 201 ? 3.225 -10.164 -9.453 1 94.94 201 MET A C 1
ATOM 1583 O O . MET A 1 201 ? 3.627 -9 -9.469 1 94.94 201 MET A O 1
ATOM 1587 N N . MET A 1 202 ? 2.426 -10.617 -8.508 1 95.44 202 MET A N 1
ATOM 1588 C CA . MET A 1 202 ? 1.934 -9.773 -7.422 1 95.44 202 MET A CA 1
ATOM 1589 C C . MET A 1 202 ? 3.09 -9.227 -6.594 1 95.44 202 MET A C 1
ATOM 1591 O O . MET A 1 202 ? 3.078 -8.055 -6.199 1 95.44 202 MET A O 1
ATOM 1595 N N . GLN A 1 203 ? 3.996 -10.125 -6.34 1 96.06 203 GLN A N 1
ATOM 1596 C CA . GLN A 1 203 ? 5.141 -9.703 -5.535 1 96.06 203 GLN A CA 1
ATOM 1597 C C . GLN A 1 203 ? 5.949 -8.625 -6.254 1 96.06 203 GLN A C 1
ATOM 1599 O O . GLN A 1 203 ? 6.391 -7.656 -5.629 1 96.06 203 GLN A O 1
ATOM 1604 N N . LEU A 1 204 ? 6.176 -8.789 -7.562 1 95.56 204 LEU A N 1
ATOM 1605 C CA . LEU A 1 204 ? 6.914 -7.812 -8.352 1 95.56 204 LEU A CA 1
ATOM 1606 C C . LEU A 1 204 ? 6.168 -6.484 -8.406 1 95.56 204 LEU A C 1
ATOM 1608 O O . LEU A 1 204 ? 6.785 -5.422 -8.492 1 95.56 204 LEU A O 1
ATOM 1612 N N . GLU A 1 205 ? 4.859 -6.574 -8.281 1 94.88 205 GLU A N 1
ATOM 1613 C CA . GLU A 1 205 ? 4.023 -5.379 -8.328 1 94.88 205 GLU A CA 1
ATOM 1614 C C . GLU A 1 205 ? 3.969 -4.691 -6.965 1 94.88 205 GLU A C 1
ATOM 1616 O O . GLU A 1 205 ? 3.34 -3.643 -6.816 1 94.88 205 GLU A O 1
ATOM 1621 N N . GLY A 1 206 ? 4.551 -5.297 -5.969 1 92.38 206 GLY A N 1
ATOM 1622 C CA . GLY A 1 206 ? 4.613 -4.699 -4.648 1 92.38 206 GLY A CA 1
ATOM 1623 C C . GLY A 1 206 ? 3.398 -5.012 -3.791 1 92.38 206 GLY A C 1
ATOM 1624 O O . GLY A 1 206 ? 3.141 -4.332 -2.797 1 92.38 206 GLY A O 1
ATOM 1625 N N . LEU A 1 207 ? 2.641 -6.027 -4.109 1 93.88 207 LEU A N 1
ATOM 1626 C CA . LEU A 1 207 ? 1.411 -6.344 -3.389 1 93.88 207 LEU A CA 1
ATOM 1627 C C . LEU A 1 207 ? 1.693 -7.277 -2.215 1 93.88 207 LEU A C 1
ATOM 1629 O O . LEU A 1 207 ? 0.803 -7.551 -1.409 1 93.88 207 LEU A O 1
ATOM 1633 N N . ASP A 1 208 ? 2.807 -7.875 -2.129 1 91.75 208 ASP A N 1
ATOM 1634 C CA . ASP A 1 208 ? 3.42 -8.547 -0.99 1 91.75 208 ASP A CA 1
ATOM 1635 C C . ASP A 1 208 ? 2.623 -9.789 -0.593 1 91.75 208 ASP A C 1
ATOM 1637 O O . ASP A 1 208 ? 2.248 -9.945 0.57 1 91.75 208 ASP A O 1
ATOM 1641 N N . PRO A 1 209 ? 2.355 -10.719 -1.511 1 93.88 209 PRO A N 1
ATOM 1642 C CA . PRO A 1 209 ? 1.681 -11.961 -1.139 1 93.88 209 PRO A CA 1
ATOM 1643 C C . PRO A 1 209 ? 2.553 -12.867 -0.277 1 93.88 209 PRO A C 1
ATOM 1645 O O . PRO A 1 209 ? 2.033 -13.688 0.488 1 93.88 209 PRO A O 1
ATOM 1648 N N . PHE A 1 210 ? 3.895 -12.742 -0.352 1 91.31 210 PHE A N 1
ATOM 1649 C CA . PHE A 1 210 ? 4.816 -13.617 0.364 1 91.31 210 PHE A CA 1
ATOM 1650 C C . PHE A 1 210 ? 4.633 -13.477 1.87 1 91.31 210 PHE A C 1
ATOM 1652 O O . PHE A 1 210 ? 4.727 -14.461 2.605 1 91.31 210 PHE A O 1
ATOM 1659 N N . SER A 1 211 ? 4.387 -12.25 2.27 1 88.62 211 SER A N 1
ATOM 1660 C CA . SER A 1 211 ? 4.184 -12.016 3.697 1 88.62 211 SER A CA 1
ATOM 1661 C C . SER A 1 211 ? 2.963 -12.766 4.215 1 88.62 211 SER A C 1
ATOM 1663 O O . SER A 1 211 ? 2.982 -13.297 5.324 1 88.62 211 SER A O 1
ATOM 1665 N N . ILE A 1 212 ? 1.941 -12.781 3.4 1 91.31 212 ILE A N 1
ATOM 1666 C CA . ILE A 1 212 ? 0.732 -13.5 3.781 1 91.31 212 ILE A CA 1
ATOM 1667 C C . ILE A 1 212 ? 1.017 -15 3.816 1 91.31 212 ILE A C 1
ATOM 1669 O O . ILE A 1 212 ? 0.61 -15.695 4.754 1 91.31 212 ILE A O 1
ATOM 1673 N N . GLN A 1 213 ? 1.694 -15.484 2.838 1 91.06 213 GLN A N 1
ATOM 1674 C CA . GLN A 1 213 ? 2.061 -16.891 2.805 1 91.06 213 GLN A CA 1
ATOM 1675 C C . GLN A 1 213 ? 2.869 -17.281 4.039 1 91.06 213 GLN A C 1
ATOM 1677 O O . GLN A 1 213 ? 2.666 -18.359 4.609 1 91.06 213 GLN A O 1
ATOM 1682 N N . ASP A 1 214 ? 3.773 -16.422 4.43 1 86.19 214 ASP A N 1
ATOM 1683 C CA . ASP A 1 214 ? 4.645 -16.688 5.574 1 86.19 214 ASP A CA 1
ATOM 1684 C C . ASP A 1 214 ? 3.83 -16.859 6.855 1 86.19 214 ASP A C 1
ATOM 1686 O O . ASP A 1 214 ? 4.215 -17.625 7.738 1 86.19 214 ASP A O 1
ATOM 1690 N N . SER A 1 215 ? 2.77 -16.188 6.871 1 83 215 SER A N 1
ATOM 1691 C CA . SER A 1 215 ? 1.969 -16.219 8.094 1 83 215 SER A CA 1
ATOM 1692 C C . SER A 1 215 ? 1.137 -17.484 8.172 1 83 215 SER A C 1
ATOM 1694 O O . SER A 1 215 ? 0.68 -17.875 9.258 1 83 215 SER A O 1
ATOM 1696 N N . HIS A 1 216 ? 0.885 -18.141 7.082 1 83.88 216 HIS A N 1
ATOM 1697 C CA . HIS A 1 216 ? 0.046 -19.344 7.066 1 83.88 216 HIS A CA 1
ATOM 1698 C C . HIS A 1 216 ? 0.887 -20.609 7.16 1 83.88 216 HIS A C 1
ATOM 1700 O O . HIS A 1 216 ? 0.353 -21.703 7.375 1 83.88 216 HIS A O 1
ATOM 1706 N N . HIS A 1 217 ? 2.158 -20.453 7.008 1 75.25 217 HIS A N 1
ATOM 1707 C CA . HIS A 1 217 ? 3.025 -21.625 7.125 1 75.25 217 HIS A CA 1
ATOM 1708 C C . HIS A 1 217 ? 3.588 -21.75 8.539 1 75.25 217 HIS A C 1
ATOM 1710 O O . HIS A 1 217 ? 3.799 -20.75 9.219 1 75.25 217 HIS A O 1
ATOM 1716 N N . ASP A 1 218 ? 3.588 -22.906 8.984 1 66.12 218 ASP A N 1
ATOM 1717 C CA . ASP A 1 218 ? 4.082 -23.141 10.336 1 66.12 218 ASP A CA 1
ATOM 1718 C C . ASP A 1 218 ? 5.594 -22.953 10.414 1 66.12 218 ASP A C 1
ATOM 1720 O O . ASP A 1 218 ? 6.219 -22.516 9.445 1 66.12 218 ASP A O 1
ATOM 1724 N N . LYS A 1 219 ? 6.035 -23.141 11.594 1 61.34 219 LYS A N 1
ATOM 1725 C CA . LYS A 1 219 ? 7.457 -22.938 11.875 1 61.34 219 LYS A CA 1
ATOM 1726 C C . LYS A 1 219 ? 8.32 -23.859 11.008 1 61.34 219 LYS A C 1
ATOM 1728 O O . LYS A 1 219 ? 9.477 -23.531 10.719 1 61.34 219 LYS A O 1
ATOM 1733 N N . SER A 1 220 ? 7.668 -24.953 10.594 1 61.28 220 SER A N 1
ATOM 1734 C CA . SER A 1 220 ? 8.43 -25.891 9.766 1 61.28 220 SER A CA 1
ATOM 1735 C C . SER A 1 220 ? 8.273 -25.562 8.281 1 61.28 220 SER A C 1
ATOM 1737 O O . SER A 1 220 ? 8.844 -26.25 7.43 1 61.28 220 SER A O 1
ATOM 1739 N N . GLY A 1 221 ? 7.508 -24.562 8.102 1 65.62 221 GLY A N 1
ATOM 1740 C CA . GLY A 1 221 ? 7.344 -24.094 6.734 1 65.62 221 GLY A CA 1
ATOM 1741 C C . GLY A 1 221 ? 6.355 -24.922 5.934 1 65.62 221 GLY A C 1
ATOM 1742 O O . GLY A 1 221 ? 6.234 -24.766 4.719 1 65.62 221 GLY A O 1
ATOM 1743 N N . THR A 1 222 ? 5.645 -25.859 6.68 1 78.62 222 THR A N 1
ATOM 1744 C CA . THR A 1 222 ? 4.73 -26.734 5.961 1 78.62 222 THR A CA 1
ATOM 1745 C C . THR A 1 222 ? 3.283 -26.297 6.168 1 78.62 222 THR A C 1
ATOM 1747 O O . THR A 1 222 ? 2.947 -25.719 7.195 1 78.62 222 THR A O 1
ATOM 1750 N N . LEU A 1 223 ? 2.469 -26.469 5.211 1 92.56 223 LEU A N 1
ATOM 1751 C CA . LEU A 1 223 ? 1.028 -26.25 5.281 1 92.56 223 LEU A CA 1
ATOM 1752 C C . LEU A 1 223 ? 0.27 -27.562 5.031 1 92.56 223 LEU A C 1
ATOM 1754 O O . LEU A 1 223 ? 0.349 -28.125 3.939 1 92.56 223 LEU A O 1
ATOM 1758 N N . LYS A 1 224 ? -0.447 -28.062 6.094 1 93.62 224 LYS A N 1
ATOM 1759 C CA . LYS A 1 224 ? -1.075 -29.375 6.016 1 93.62 224 LYS A CA 1
ATOM 1760 C C . LYS A 1 224 ? -2.596 -29.266 6.066 1 93.62 224 LYS A C 1
ATOM 1762 O O . LYS A 1 224 ? -3.279 -30.203 6.492 1 93.62 224 LYS A O 1
ATOM 1767 N N . SER A 1 225 ? -3.096 -28.172 5.742 1 95.69 225 SER A N 1
ATOM 1768 C CA . SER A 1 225 ? -4.535 -27.922 5.781 1 95.69 225 SER A CA 1
ATOM 1769 C C . SER A 1 225 ? -5.023 -27.297 4.477 1 95.69 225 SER A C 1
ATOM 1771 O O . SER A 1 225 ? -4.625 -26.188 4.129 1 95.69 225 SER A O 1
ATOM 1773 N N . ALA A 1 226 ? -5.883 -28.016 3.797 1 97.25 226 ALA A N 1
ATOM 1774 C CA . ALA A 1 226 ? -6.465 -27.5 2.561 1 97.25 226 ALA A CA 1
ATOM 1775 C C . ALA A 1 226 ? -7.281 -26.25 2.824 1 97.25 226 ALA A C 1
ATOM 1777 O O . ALA A 1 226 ? -7.262 -25.312 2.025 1 97.25 226 ALA A O 1
ATOM 1778 N N . ASN A 1 227 ? -8 -26.234 3.906 1 96.31 227 ASN A N 1
ATOM 1779 C CA . ASN A 1 227 ? -8.828 -25.094 4.258 1 96.31 227 ASN A CA 1
ATOM 1780 C C . ASN A 1 227 ? -7.977 -23.859 4.574 1 96.31 227 ASN A C 1
ATOM 1782 O O . ASN A 1 227 ? -8.32 -22.75 4.195 1 96.31 227 ASN A O 1
ATOM 1786 N N . SER A 1 228 ? -6.875 -24.078 5.25 1 94.5 228 SER A N 1
ATOM 1787 C CA . SER A 1 228 ? -5.953 -22.984 5.523 1 94.5 228 SER A CA 1
ATOM 1788 C C . SER A 1 228 ? -5.34 -22.453 4.234 1 94.5 228 SER A C 1
ATOM 1790 O O . SER A 1 228 ? -5.121 -21.234 4.102 1 94.5 228 SER A O 1
ATOM 1792 N N . TYR A 1 229 ? -5.016 -23.359 3.34 1 96.56 229 TYR A N 1
ATOM 1793 C CA . TYR A 1 229 ? -4.492 -22.953 2.043 1 96.56 229 TYR A CA 1
ATOM 1794 C C . TYR A 1 229 ? -5.488 -22.062 1.311 1 96.56 229 TYR A C 1
ATOM 1796 O O . TYR A 1 229 ? -5.113 -21.031 0.74 1 96.56 229 TYR A O 1
ATOM 1804 N N . THR A 1 230 ? -6.75 -22.453 1.357 1 97.25 230 THR A N 1
ATOM 1805 C CA . THR A 1 230 ? -7.816 -21.703 0.715 1 97.25 230 THR A CA 1
ATOM 1806 C C . THR A 1 230 ? -7.973 -20.328 1.368 1 97.25 230 THR A C 1
ATOM 1808 O O . THR A 1 230 ? -8.125 -19.312 0.677 1 97.25 230 THR A O 1
ATOM 1811 N N . ARG A 1 231 ? -7.953 -20.281 2.643 1 95.25 231 ARG A N 1
ATOM 1812 C CA . ARG A 1 231 ? -8.031 -19.016 3.363 1 95.25 231 ARG A CA 1
ATOM 1813 C C . ARG A 1 231 ? -6.863 -18.109 3.008 1 95.25 231 ARG A C 1
ATOM 1815 O O . ARG A 1 231 ? -7.023 -16.891 2.893 1 95.25 231 ARG A O 1
ATOM 1822 N N . MET A 1 232 ? -5.691 -18.703 2.908 1 95.19 232 MET A N 1
ATOM 1823 C CA . MET A 1 232 ? -4.504 -17.953 2.496 1 95.19 232 MET A CA 1
ATOM 1824 C C . MET A 1 232 ? -4.715 -17.297 1.135 1 95.19 232 MET A C 1
ATOM 1826 O O . MET A 1 232 ? -4.414 -16.125 0.955 1 95.19 232 MET A O 1
ATOM 1830 N N . LEU A 1 233 ? -5.27 -18.062 0.23 1 96.88 233 LEU A N 1
ATOM 1831 C CA . LEU A 1 233 ? -5.48 -17.547 -1.117 1 96.88 233 LEU A CA 1
ATOM 1832 C C . LEU A 1 233 ? -6.527 -16.438 -1.116 1 96.88 233 LEU A C 1
ATOM 1834 O O . LEU A 1 233 ? -6.414 -15.477 -1.873 1 96.88 233 LEU A O 1
ATOM 1838 N N . LEU A 1 234 ? -7.559 -16.578 -0.268 1 96.62 234 LEU A N 1
ATOM 1839 C CA . LEU A 1 234 ? -8.539 -15.516 -0.115 1 96.62 234 LEU A CA 1
ATOM 1840 C C . LEU A 1 234 ? -7.883 -14.234 0.392 1 96.62 234 LEU A C 1
ATOM 1842 O O . LEU A 1 234 ? -8.156 -13.148 -0.114 1 96.62 234 LEU A O 1
ATOM 1846 N N . SER A 1 235 ? -7.027 -14.398 1.359 1 95.94 235 SER A N 1
ATOM 1847 C CA . SER A 1 235 ? -6.312 -13.266 1.927 1 95.94 235 SER A CA 1
ATOM 1848 C C . SER A 1 235 ? -5.406 -12.609 0.891 1 95.94 235 SER A C 1
ATOM 1850 O O . SER A 1 235 ? -5.34 -11.383 0.803 1 95.94 235 SER A O 1
ATOM 1852 N N . VAL A 1 236 ? -4.73 -13.422 0.14 1 96.19 236 VAL A N 1
ATOM 1853 C CA . VAL A 1 236 ? -3.83 -12.922 -0.892 1 96.19 236 VAL A CA 1
ATOM 1854 C C . VAL A 1 236 ? -4.617 -12.117 -1.923 1 96.19 236 VAL A C 1
ATOM 1856 O O . VAL A 1 236 ? -4.207 -11.023 -2.311 1 96.19 236 VAL A O 1
ATOM 1859 N N . GLY A 1 237 ? -5.711 -12.688 -2.338 1 96.19 237 GLY A N 1
ATOM 1860 C CA . GLY A 1 237 ? -6.535 -12.016 -3.33 1 96.19 237 GLY A CA 1
ATOM 1861 C C . GLY A 1 237 ? -7.105 -10.695 -2.836 1 96.19 237 GLY A C 1
ATOM 1862 O O . GLY A 1 237 ? -7.07 -9.695 -3.549 1 96.19 237 GLY A O 1
ATOM 1863 N N . TYR A 1 238 ? -7.641 -10.695 -1.637 1 96.56 238 TYR A N 1
ATOM 1864 C CA . TYR A 1 238 ? -8.234 -9.477 -1.089 1 96.56 238 TYR A CA 1
ATOM 1865 C C . TYR A 1 238 ? -7.164 -8.43 -0.812 1 96.56 238 TYR A C 1
ATOM 1867 O O . TYR A 1 238 ? -7.387 -7.234 -1.028 1 96.56 238 TYR A O 1
ATOM 1875 N N . ASN A 1 239 ? -6.066 -8.898 -0.31 1 96.06 239 ASN A N 1
ATOM 1876 C CA . ASN A 1 239 ? -4.934 -7.996 -0.115 1 96.06 239 ASN A CA 1
ATOM 1877 C C . ASN A 1 239 ? -4.52 -7.332 -1.422 1 96.06 239 ASN A C 1
ATOM 1879 O O . ASN A 1 239 ? -4.203 -6.141 -1.444 1 96.06 239 ASN A O 1
ATOM 1883 N N . ALA A 1 240 ? -4.434 -8.102 -2.447 1 95.69 240 ALA A N 1
ATOM 1884 C CA . ALA A 1 240 ? -4.098 -7.551 -3.758 1 95.69 240 ALA A CA 1
ATOM 1885 C C . ALA A 1 240 ? -5.098 -6.48 -4.18 1 95.69 240 ALA A C 1
ATOM 1887 O O . ALA A 1 240 ? -4.715 -5.434 -4.703 1 95.69 240 ALA A O 1
ATOM 1888 N N . PHE A 1 241 ? -6.387 -6.715 -3.945 1 95.62 241 PHE A N 1
ATOM 1889 C CA . PHE A 1 241 ? -7.43 -5.734 -4.227 1 95.62 241 PHE A CA 1
ATOM 1890 C C . PHE A 1 241 ? -7.176 -4.438 -3.467 1 95.62 241 PHE A C 1
ATOM 1892 O O . PHE A 1 241 ? -7.254 -3.352 -4.043 1 95.62 241 PHE A O 1
ATOM 1899 N N . LEU A 1 242 ? -6.824 -4.605 -2.203 1 95.56 242 LEU A N 1
ATOM 1900 C CA . LEU A 1 242 ? -6.656 -3.457 -1.316 1 95.56 242 LEU A CA 1
ATOM 1901 C C . LEU A 1 242 ? -5.422 -2.648 -1.7 1 95.56 242 LEU A C 1
ATOM 1903 O O . LEU A 1 242 ? -5.457 -1.415 -1.69 1 95.56 242 LEU A O 1
ATOM 1907 N N . LYS A 1 243 ? -4.387 -3.293 -2.064 1 93.62 243 LYS A N 1
ATOM 1908 C CA . LYS A 1 243 ? -3.104 -2.621 -2.229 1 93.62 243 LYS A CA 1
ATOM 1909 C C . LYS A 1 243 ? -2.877 -2.215 -3.682 1 93.62 243 LYS A C 1
ATOM 1911 O O . LYS A 1 243 ? -2.061 -1.336 -3.967 1 93.62 243 LYS A O 1
ATOM 1916 N N . SER A 1 244 ? -3.545 -2.908 -4.609 1 94.06 244 SER A N 1
ATOM 1917 C CA . SER A 1 244 ? -3.332 -2.615 -6.023 1 94.06 244 SER A CA 1
ATOM 1918 C C . SER A 1 244 ? -3.789 -1.202 -6.367 1 94.06 244 SER A C 1
ATOM 1920 O O . SER A 1 244 ? -4.812 -0.735 -5.867 1 94.06 244 SER A O 1
ATOM 1922 N N . ARG A 1 245 ? -3.141 -0.503 -7.234 1 91.5 245 ARG A N 1
ATOM 1923 C CA . ARG A 1 245 ? -3.445 0.867 -7.633 1 91.5 245 ARG A CA 1
ATOM 1924 C C . ARG A 1 245 ? -4.461 0.891 -8.773 1 91.5 245 ARG A C 1
ATOM 1926 O O . ARG A 1 245 ? -5.012 1.945 -9.094 1 91.5 245 ARG A O 1
ATOM 1933 N N . ASN A 1 246 ? -4.766 -0.266 -9.383 1 91.69 246 ASN A N 1
ATOM 1934 C CA . ASN A 1 246 ? -5.672 -0.315 -10.523 1 91.69 246 ASN A CA 1
ATOM 1935 C C . ASN A 1 246 ? -6.629 -1.5 -10.43 1 91.69 246 ASN A C 1
ATOM 1937 O O . ASN A 1 246 ? -6.898 -2.17 -11.43 1 91.69 246 ASN A O 1
ATOM 1941 N N . ALA A 1 247 ? -7.02 -1.804 -9.281 1 91.06 247 ALA A N 1
ATOM 1942 C CA . ALA A 1 247 ? -7.887 -2.951 -9.031 1 91.06 247 ALA A CA 1
ATOM 1943 C C . ALA A 1 247 ? -9.289 -2.705 -9.578 1 91.06 247 ALA A C 1
ATOM 1945 O O . ALA A 1 247 ? -10.047 -3.652 -9.812 1 91.06 247 ALA A O 1
ATOM 1946 N N . VAL A 1 248 ? -9.625 -1.395 -9.711 1 92 248 VAL A N 1
ATOM 1947 C CA . VAL A 1 248 ? -11 -1.091 -10.109 1 92 248 VAL A CA 1
ATOM 1948 C C . VAL A 1 248 ? -10.992 -0.034 -11.211 1 92 248 VAL A C 1
ATOM 1950 O O . VAL A 1 248 ? -10.039 0.748 -11.328 1 92 248 VAL A O 1
ATOM 1953 N N . ALA A 1 249 ? -11.992 -0.075 -12.039 1 89 249 ALA A N 1
ATOM 1954 C CA . ALA A 1 249 ? -12.258 1.034 -12.953 1 89 249 ALA A CA 1
ATOM 1955 C C . ALA A 1 249 ? -13.078 2.123 -12.273 1 89 249 ALA A C 1
ATOM 1957 O O . ALA A 1 249 ? -13.672 1.892 -11.211 1 89 249 ALA A O 1
ATOM 1958 N N . ILE A 1 250 ? -13.008 3.301 -12.828 1 89.81 250 ILE A N 1
ATOM 1959 C CA . ILE A 1 250 ? -13.766 4.414 -12.273 1 89.81 250 ILE A CA 1
ATOM 1960 C C . ILE A 1 250 ? -15.25 4.066 -12.266 1 89.81 250 ILE A C 1
ATOM 1962 O O . ILE A 1 250 ? -15.797 3.607 -13.266 1 89.81 250 ILE A O 1
ATOM 1966 N N . GLY A 1 251 ? -15.883 4.188 -11.18 1 90.94 251 GLY A N 1
ATOM 1967 C CA . GLY A 1 251 ? -17.312 3.926 -11.031 1 90.94 251 GLY A CA 1
ATOM 1968 C C . GLY A 1 251 ? -17.625 2.484 -10.672 1 90.94 251 GLY A C 1
ATOM 1969 O O . GLY A 1 251 ? -18.781 2.129 -10.453 1 90.94 251 GLY A O 1
ATOM 1970 N N . MET A 1 252 ? -16.578 1.635 -10.516 1 92.06 252 MET A N 1
ATOM 1971 C CA . MET A 1 252 ? -16.828 0.21 -10.305 1 92.06 252 MET A CA 1
ATOM 1972 C C . MET A 1 252 ? -16.297 -0.235 -8.938 1 92.06 252 MET A C 1
ATOM 1974 O O . MET A 1 252 ? -16.25 -1.432 -8.648 1 92.06 252 MET A O 1
ATOM 1978 N N . GLY A 1 253 ? -15.875 0.717 -8.141 1 93.44 253 GLY A N 1
ATOM 1979 C CA . GLY A 1 253 ? -15.266 0.386 -6.859 1 93.44 253 GLY A CA 1
ATOM 1980 C C . GLY A 1 253 ? -16.172 -0.438 -5.961 1 93.44 253 GLY A C 1
ATOM 1981 O O . GLY A 1 253 ? -15.75 -1.466 -5.426 1 93.44 253 GLY A O 1
ATOM 1982 N N . LEU A 1 254 ? -17.406 -0.011 -5.836 1 94.38 254 LEU A N 1
ATOM 1983 C CA . LEU A 1 254 ? -18.344 -0.682 -4.941 1 94.38 254 LEU A CA 1
ATOM 1984 C C . LEU A 1 254 ? -18.719 -2.062 -5.473 1 94.38 254 LEU A C 1
ATOM 1986 O O . LEU A 1 254 ? -18.859 -3.014 -4.699 1 94.38 254 LEU A O 1
ATOM 1990 N N . GLU A 1 255 ? -18.859 -2.139 -6.734 1 92.31 255 GLU A N 1
ATOM 1991 C CA . GLU A 1 255 ? -19.203 -3.412 -7.359 1 92.31 255 GLU A CA 1
ATOM 1992 C C . GLU A 1 255 ? -18.094 -4.441 -7.152 1 92.31 255 GLU A C 1
ATOM 1994 O O . GLU A 1 255 ? -18.375 -5.609 -6.871 1 92.31 255 GLU A O 1
ATOM 1999 N N . CYS A 1 256 ? -16.875 -4.023 -7.359 1 93.56 256 CYS A N 1
ATOM 2000 C CA . CYS A 1 256 ? -15.75 -4.926 -7.176 1 93.56 256 CYS A CA 1
ATOM 2001 C C . CYS A 1 256 ? -15.664 -5.398 -5.73 1 93.56 256 CYS A C 1
ATOM 2003 O O . CYS A 1 256 ? -15.398 -6.574 -5.477 1 93.56 256 CYS A O 1
ATOM 2005 N N . LEU A 1 257 ? -15.883 -4.438 -4.824 1 95.06 257 LEU A N 1
ATOM 2006 C CA . LEU A 1 257 ? -15.875 -4.812 -3.414 1 95.06 257 LEU A CA 1
ATOM 2007 C C . LEU A 1 257 ? -16.984 -5.82 -3.115 1 95.06 257 LEU A C 1
ATOM 2009 O O . LEU A 1 257 ? -16.766 -6.777 -2.369 1 95.06 257 LEU A O 1
ATOM 2013 N N . TYR A 1 258 ? -18.125 -5.586 -3.662 1 94.19 258 TYR A N 1
ATOM 2014 C CA . TYR A 1 258 ? -19.25 -6.488 -3.49 1 94.19 258 TYR A CA 1
ATOM 2015 C C . TYR A 1 258 ? -18.938 -7.875 -4.039 1 94.19 258 TYR A C 1
ATOM 2017 O O . TYR A 1 258 ? -19.312 -8.891 -3.445 1 94.19 258 TYR A O 1
ATOM 2025 N N . SER A 1 259 ? -18.234 -7.93 -5.168 1 93.5 259 SER A N 1
ATOM 2026 C CA . SER A 1 259 ? -17.828 -9.203 -5.75 1 93.5 259 SER A CA 1
ATOM 2027 C C . SER A 1 259 ? -16.922 -9.977 -4.793 1 93.5 259 SER A C 1
ATOM 2029 O O . SER A 1 259 ? -17.062 -11.195 -4.645 1 93.5 259 SER A O 1
ATOM 2031 N N . HIS A 1 260 ? -15.969 -9.289 -4.184 1 95.12 260 HIS A N 1
ATOM 2032 C CA . HIS A 1 260 ? -15.102 -9.945 -3.211 1 95.12 260 HIS A CA 1
ATOM 2033 C C . HIS A 1 260 ? -15.906 -10.477 -2.027 1 95.12 260 HIS A C 1
ATOM 2035 O O . HIS A 1 260 ? -15.602 -11.547 -1.498 1 95.12 260 HIS A O 1
ATOM 2041 N N . PHE A 1 261 ? -16.938 -9.711 -1.633 1 95 261 PHE A N 1
ATOM 2042 C CA . PHE A 1 261 ? -17.812 -10.102 -0.537 1 95 261 PHE A CA 1
ATOM 2043 C C . PHE A 1 261 ? -18.547 -11.391 -0.871 1 95 261 PHE A C 1
ATOM 2045 O O . PHE A 1 261 ? -18.516 -12.344 -0.099 1 95 261 PHE A O 1
ATOM 2052 N N . LEU A 1 262 ? -19.141 -11.391 -2.004 1 93.44 262 LEU A N 1
ATOM 2053 C CA . LEU A 1 262 ? -19.906 -12.555 -2.436 1 93.44 262 LEU A CA 1
ATOM 2054 C C . LEU A 1 262 ? -19 -13.766 -2.637 1 93.44 262 LEU A C 1
ATOM 2056 O O . LEU A 1 262 ? -19.375 -14.891 -2.303 1 93.44 262 LEU A O 1
ATOM 2060 N N . PHE A 1 263 ? -17.844 -13.562 -3.234 1 95 263 PHE A N 1
ATOM 2061 C CA . PHE A 1 263 ? -16.906 -14.648 -3.49 1 95 263 PHE A CA 1
ATOM 2062 C C . PHE A 1 263 ? -16.438 -15.281 -2.186 1 95 263 PHE A C 1
ATOM 2064 O O . PHE A 1 263 ? -16.359 -16.5 -2.078 1 95 263 PHE A O 1
ATOM 2071 N N . CYS A 1 264 ? -16.125 -14.406 -1.247 1 95.56 264 CYS A N 1
ATOM 2072 C CA . CYS A 1 264 ? -15.688 -14.914 0.05 1 95.56 264 CYS A CA 1
ATOM 2073 C C . CYS A 1 264 ? -16.766 -15.781 0.685 1 95.56 264 CYS A C 1
ATOM 2075 O O . CYS A 1 264 ? -16.469 -16.844 1.228 1 95.56 264 CYS A O 1
ATOM 2077 N N . LYS A 1 265 ? -18.016 -15.336 0.595 1 93.94 265 LYS A N 1
ATOM 2078 C CA . LYS A 1 265 ? -19.125 -16.109 1.129 1 93.94 265 LYS A CA 1
ATOM 2079 C C . LYS A 1 265 ? -19.266 -17.438 0.396 1 93.94 265 LYS A C 1
ATOM 2081 O O . LYS A 1 265 ? -19.547 -18.469 1.018 1 93.94 265 LYS A O 1
ATOM 2086 N N . HIS A 1 266 ? -19.078 -17.391 -0.887 1 93.62 266 HIS A N 1
ATOM 2087 C CA . HIS A 1 266 ? -19.188 -18.609 -1.696 1 93.62 266 HIS A CA 1
ATOM 2088 C C . HIS A 1 266 ? -18.078 -19.594 -1.341 1 93.62 266 HIS A C 1
ATOM 2090 O O . HIS A 1 266 ? -18.344 -20.797 -1.248 1 93.62 266 HIS A O 1
ATOM 2096 N N . VAL A 1 267 ? -16.859 -19.125 -1.171 1 95.88 267 VAL A N 1
ATOM 2097 C CA . VAL A 1 267 ? -15.711 -19.969 -0.866 1 95.88 267 VAL A CA 1
ATOM 2098 C C . VAL A 1 267 ? -15.922 -20.656 0.483 1 95.88 267 VAL A C 1
ATOM 2100 O O . VAL A 1 267 ? -15.523 -21.797 0.667 1 95.88 267 VAL A O 1
ATOM 2103 N N . GLN A 1 268 ? -16.578 -19.953 1.398 1 92.81 268 GLN A N 1
ATOM 2104 C CA . GLN A 1 268 ? -16.859 -20.531 2.707 1 92.81 268 GLN A CA 1
ATOM 2105 C C . GLN A 1 268 ? -17.734 -21.766 2.58 1 92.81 268 GLN A C 1
ATOM 2107 O O . GLN A 1 268 ? -17.609 -22.719 3.367 1 92.81 268 GLN A O 1
ATOM 2112 N N . LYS A 1 269 ? -18.547 -21.75 1.575 1 91.69 269 LYS A N 1
ATOM 2113 C CA . LYS A 1 269 ? -19.406 -22.906 1.325 1 91.69 269 LYS A CA 1
ATOM 2114 C C . LYS A 1 269 ? -18.672 -23.969 0.502 1 91.69 269 LYS A C 1
ATOM 2116 O O . LYS A 1 269 ? -19 -25.156 0.592 1 91.69 269 LYS A O 1
ATOM 2121 N N . TRP A 1 270 ? -17.719 -23.5 -0.267 1 93.5 270 TRP A N 1
ATOM 2122 C CA . TRP A 1 270 ? -16.984 -24.359 -1.193 1 93.5 270 TRP A CA 1
ATOM 2123 C C . TRP A 1 270 ? -15.977 -25.219 -0.453 1 93.5 270 TRP A C 1
ATOM 2125 O O . TRP A 1 270 ? -15.648 -26.328 -0.891 1 93.5 270 TRP A O 1
ATOM 2135 N N . VAL A 1 271 ? -15.438 -24.703 0.655 1 94.75 271 VAL A N 1
ATOM 2136 C CA . VAL A 1 271 ? -14.445 -25.438 1.424 1 94.75 271 VAL A CA 1
ATOM 2137 C C . VAL A 1 271 ? -15.047 -26.75 1.944 1 94.75 271 VAL A C 1
ATOM 2139 O O . VAL A 1 271 ? -16.219 -26.781 2.305 1 94.75 271 VAL A O 1
ATOM 2142 N N . ASP A 1 272 ? -14.227 -27.812 1.949 1 93.81 272 ASP A N 1
ATOM 2143 C CA . ASP A 1 272 ? -14.648 -29.156 2.35 1 93.81 272 ASP A CA 1
ATOM 2144 C C . ASP A 1 272 ? -13.836 -29.656 3.543 1 93.81 272 ASP A C 1
ATOM 2146 O O . ASP A 1 272 ? -12.68 -30.031 3.395 1 93.81 272 ASP A O 1
ATOM 2150 N N . PRO A 1 273 ? -14.445 -29.766 4.664 1 94.44 273 PRO A N 1
ATOM 2151 C CA . PRO A 1 273 ? -13.727 -30.234 5.852 1 94.44 273 PRO A CA 1
ATOM 2152 C C . PRO A 1 273 ? -13.172 -31.641 5.691 1 94.44 273 PRO A C 1
ATOM 2154 O O . PRO A 1 273 ? -12.141 -31.984 6.277 1 94.44 273 PRO A O 1
ATOM 2157 N N . ASP A 1 274 ? -13.789 -32.406 4.891 1 95.5 274 ASP A N 1
ATOM 2158 C CA . ASP A 1 274 ? -13.367 -33.812 4.707 1 95.5 274 ASP A CA 1
ATOM 2159 C C . ASP A 1 274 ? -12.07 -33.875 3.912 1 95.5 274 ASP A C 1
ATOM 2161 O O . ASP A 1 274 ? -11.367 -34.906 3.961 1 95.5 274 ASP A O 1
ATOM 2165 N N . LEU A 1 275 ? -11.711 -32.844 3.217 1 96.38 275 LEU A N 1
ATOM 2166 C CA . LEU A 1 275 ? -10.516 -32.844 2.385 1 96.38 275 LEU A CA 1
ATOM 2167 C C . LEU A 1 275 ? -9.422 -31.984 3.02 1 96.38 275 LEU A C 1
ATOM 2169 O O . LEU A 1 275 ? -8.398 -31.719 2.391 1 96.38 275 LEU A O 1
ATOM 2173 N N . ASP A 1 276 ? -9.602 -31.531 4.234 1 97.12 276 ASP A N 1
ATOM 2174 C CA . ASP A 1 276 ? -8.688 -30.578 4.875 1 97.12 276 ASP A CA 1
ATOM 2175 C C . ASP A 1 276 ? -7.301 -31.188 5.047 1 97.12 276 ASP A C 1
ATOM 2177 O O . ASP A 1 276 ? -6.293 -30.484 4.93 1 97.12 276 ASP A O 1
ATOM 2181 N N . GLN A 1 277 ? -7.254 -32.469 5.285 1 95.88 277 GLN A N 1
ATOM 2182 C CA . GLN A 1 277 ? -5.969 -33.125 5.527 1 95.88 277 GLN A CA 1
ATOM 2183 C C . GLN A 1 277 ? -5.473 -33.844 4.273 1 95.88 277 GLN A C 1
ATOM 2185 O O . GLN A 1 277 ? -4.605 -34.719 4.355 1 95.88 277 GLN A O 1
ATOM 2190 N N . GLY A 1 278 ? -6.012 -33.438 3.084 1 94.31 278 GLY A N 1
ATOM 2191 C CA . GLY A 1 278 ? -5.566 -34.031 1.823 1 94.31 278 GLY A CA 1
ATOM 2192 C C . GLY A 1 278 ? -6.656 -34.781 1.099 1 94.31 278 GLY A C 1
ATOM 2193 O O . GLY A 1 278 ? -7.812 -34.781 1.525 1 94.31 278 GLY A O 1
ATOM 2194 N N . PRO A 1 279 ? -6.332 -35.438 0.117 1 97.5 279 PRO A N 1
ATOM 2195 C CA . PRO A 1 279 ? -4.988 -35.594 -0.441 1 97.5 279 PRO A CA 1
ATOM 2196 C C . PRO A 1 279 ? -4.41 -34.312 -0.989 1 97.5 279 PRO A C 1
ATOM 2198 O O . PRO A 1 279 ? -5.16 -33.438 -1.433 1 97.5 279 PRO A O 1
ATOM 2201 N N . PHE A 1 280 ? -3.102 -34.125 -0.935 1 98.31 280 PHE A N 1
ATOM 2202 C CA . PHE A 1 280 ? -2.33 -33.062 -1.583 1 98.31 280 PHE A CA 1
ATOM 2203 C C . PHE A 1 280 ? -1.585 -33.594 -2.797 1 98.31 280 PHE A C 1
ATOM 2205 O O . PHE A 1 280 ? -0.842 -34.594 -2.689 1 98.31 280 PHE A O 1
ATOM 2212 N N . VAL A 1 281 ? -1.766 -33 -3.936 1 98.56 281 VAL A N 1
ATOM 2213 C CA . VAL A 1 281 ? -1.362 -33.625 -5.191 1 98.56 281 VAL A CA 1
ATOM 2214 C C . VAL A 1 281 ? -0.459 -32.656 -5.977 1 98.56 281 VAL A C 1
ATOM 2216 O O . VAL A 1 281 ? -0.612 -31.453 -5.895 1 98.56 281 VAL A O 1
ATOM 2219 N N . LEU A 1 282 ? 0.421 -33.219 -6.699 1 98.5 282 LEU A N 1
ATOM 2220 C CA . LEU A 1 282 ? 1.352 -32.469 -7.527 1 98.5 282 LEU A CA 1
ATOM 2221 C C . LEU A 1 282 ? 0.658 -31.922 -8.773 1 98.5 282 LEU A C 1
ATOM 2223 O O . LEU A 1 282 ? -0.044 -32.656 -9.469 1 98.5 282 LEU A O 1
ATOM 2227 N N . VAL A 1 283 ? 0.806 -30.625 -9.008 1 98.38 283 VAL A N 1
ATOM 2228 C CA . VAL A 1 283 ? 0.301 -30.016 -10.234 1 98.38 283 VAL A CA 1
ATOM 2229 C C . VAL A 1 283 ? 1.461 -29.438 -11.039 1 98.38 283 VAL A C 1
ATOM 2231 O O . VAL A 1 283 ? 2.502 -29.094 -10.477 1 98.38 283 VAL A O 1
ATOM 2234 N N . HIS A 1 284 ? 1.329 -29.375 -12.352 1 98 284 HIS A N 1
ATOM 2235 C CA . HIS A 1 284 ? 2.346 -28.812 -13.242 1 98 284 HIS A CA 1
ATOM 2236 C C . HIS A 1 284 ? 2.512 -27.312 -13.016 1 98 284 HIS A C 1
ATOM 2238 O O . HIS A 1 284 ? 3.631 -26.797 -13.047 1 98 284 HIS A O 1
ATOM 2244 N N . GLY A 1 285 ? 1.387 -26.609 -12.82 1 95.62 285 GLY A N 1
ATOM 2245 C CA . GLY A 1 285 ? 1.395 -25.188 -12.516 1 95.62 285 GLY A CA 1
ATOM 2246 C C . GLY A 1 285 ? 1.28 -24.312 -13.758 1 95.62 285 GLY A C 1
ATOM 2247 O O . GLY A 1 285 ? 0.899 -23.141 -13.672 1 95.62 285 GLY A O 1
ATOM 2248 N N . ASP A 1 286 ? 1.631 -24.812 -14.906 1 94.75 286 ASP A N 1
ATOM 2249 C CA . ASP A 1 286 ? 1.527 -24.031 -16.141 1 94.75 286 ASP A CA 1
ATOM 2250 C C . ASP A 1 286 ? 1.411 -24.953 -17.359 1 94.75 286 ASP A C 1
ATOM 2252 O O . ASP A 1 286 ? 2.125 -24.766 -18.344 1 94.75 286 ASP A O 1
ATOM 2256 N N . LEU A 1 287 ? 0.587 -25.922 -17.25 1 95.69 287 LEU A N 1
ATOM 2257 C CA . LEU A 1 287 ? 0.445 -26.891 -18.328 1 95.69 287 LEU A CA 1
ATOM 2258 C C . LEU A 1 287 ? -0.493 -26.375 -19.406 1 95.69 287 LEU A C 1
ATOM 2260 O O . LEU A 1 287 ? -1.711 -26.344 -19.219 1 95.69 287 LEU A O 1
ATOM 2264 N N . HIS A 1 288 ? -0.02 -25.938 -20.516 1 93 288 HIS A N 1
ATOM 2265 C CA . HIS A 1 288 ? -0.771 -25.531 -21.703 1 93 288 HIS A CA 1
ATOM 2266 C C . HIS A 1 288 ? -0.068 -25.969 -22.984 1 93 288 HIS A C 1
ATOM 2268 O O . HIS A 1 288 ? 0.979 -26.625 -22.938 1 93 288 HIS A O 1
ATOM 2274 N N . LEU A 1 289 ? -0.589 -25.672 -24.062 1 92.5 289 LEU A N 1
ATOM 2275 C CA . LEU A 1 289 ? -0.16 -26.219 -25.344 1 92.5 289 LEU A CA 1
ATOM 2276 C C . LEU A 1 289 ? 1.296 -25.859 -25.625 1 92.5 289 LEU A C 1
ATOM 2278 O O . LEU A 1 289 ? 2.037 -26.672 -26.188 1 92.5 289 LEU A O 1
ATOM 2282 N N . SER A 1 290 ? 1.708 -24.734 -25.172 1 91.5 290 SER A N 1
ATOM 2283 C CA . SER A 1 290 ? 3.055 -24.266 -25.484 1 91.5 290 SER A CA 1
ATOM 2284 C C . SER A 1 290 ? 4.105 -25.016 -24.656 1 91.5 290 SER A C 1
ATOM 2286 O O . SER A 1 290 ? 5.301 -24.906 -24.938 1 91.5 290 SER A O 1
ATOM 2288 N N . ASN A 1 291 ? 3.664 -25.828 -23.734 1 95.31 291 ASN A N 1
ATOM 2289 C CA . ASN A 1 291 ? 4.59 -26.609 -22.906 1 95.31 291 ASN A CA 1
ATOM 2290 C C . ASN A 1 291 ? 4.48 -28.094 -23.203 1 95.31 291 ASN A C 1
ATOM 2292 O O . ASN A 1 291 ? 4.914 -28.922 -22.391 1 95.31 291 ASN A O 1
ATOM 2296 N N . LEU A 1 292 ? 3.84 -28.375 -24.328 1 96.69 292 LEU A N 1
ATOM 2297 C CA . LEU A 1 292 ? 3.707 -29.75 -24.766 1 96.69 292 LEU A CA 1
ATOM 2298 C C . LEU A 1 292 ? 4.375 -29.969 -26.125 1 96.69 292 LEU A C 1
ATOM 2300 O O . LEU A 1 292 ? 4.086 -29.234 -27.078 1 96.69 292 LEU A O 1
ATOM 2304 N N . LEU A 1 293 ? 5.277 -30.922 -26.172 1 96.75 293 LEU A N 1
ATOM 2305 C CA . LEU A 1 293 ? 5.855 -31.344 -27.438 1 96.75 293 LEU A CA 1
ATOM 2306 C C . LEU A 1 293 ? 5.184 -32.625 -27.953 1 96.75 293 LEU A C 1
ATOM 2308 O O . LEU A 1 293 ? 5.035 -33.594 -27.203 1 96.75 293 LEU A O 1
ATOM 2312 N N . VAL A 1 294 ? 4.777 -32.594 -29.219 1 97 294 VAL A N 1
ATOM 2313 C CA . VAL A 1 294 ? 4.086 -33.75 -29.766 1 97 294 VAL A CA 1
ATOM 2314 C C . VAL A 1 294 ? 4.871 -34.281 -30.969 1 97 294 VAL A C 1
ATOM 2316 O O . VAL A 1 294 ? 5.668 -33.562 -31.578 1 97 294 VAL A O 1
ATOM 2319 N N . ASP A 1 295 ? 4.684 -35.562 -31.234 1 96.62 295 ASP A N 1
ATOM 2320 C CA . ASP A 1 295 ? 5.273 -36.156 -32.406 1 96.62 295 ASP A CA 1
ATOM 2321 C C . ASP A 1 295 ? 4.312 -36.125 -33.594 1 96.62 295 ASP A C 1
ATOM 2323 O O . ASP A 1 295 ? 3.314 -35.375 -33.562 1 96.62 295 ASP A O 1
ATOM 2327 N N . HIS A 1 296 ? 4.633 -36.844 -34.688 1 94 296 HIS A N 1
ATOM 2328 C CA . HIS A 1 296 ? 3.861 -36.781 -35.938 1 94 296 HIS A CA 1
ATOM 2329 C C . HIS A 1 296 ? 2.473 -37.375 -35.75 1 94 296 HIS A C 1
ATOM 2331 O O . HIS A 1 296 ? 1.527 -37.031 -36.438 1 94 296 HIS A O 1
ATOM 2337 N N . ASP A 1 297 ? 2.369 -38.219 -34.781 1 95.12 297 ASP A N 1
ATOM 2338 C CA . ASP A 1 297 ? 1.096 -38.875 -34.5 1 95.12 297 ASP A CA 1
ATOM 2339 C C . ASP A 1 297 ? 0.334 -38.156 -33.406 1 95.12 297 ASP A C 1
ATOM 2341 O O . ASP A 1 297 ? -0.658 -38.688 -32.875 1 95.12 297 ASP A O 1
ATOM 2345 N N . MET A 1 298 ? 0.784 -37 -32.906 1 96.38 298 MET A N 1
ATOM 2346 C CA . MET A 1 298 ? 0.177 -36.125 -31.891 1 96.38 298 MET A CA 1
ATOM 2347 C C . MET A 1 298 ? 0.284 -36.75 -30.5 1 96.38 298 MET A C 1
ATOM 2349 O O . MET A 1 298 ? -0.497 -36.406 -29.609 1 96.38 298 MET A O 1
ATOM 2353 N N . ARG A 1 299 ? 1.219 -37.656 -30.375 1 97.38 299 ARG A N 1
ATOM 2354 C CA . ARG A 1 299 ? 1.547 -38.156 -29.047 1 97.38 299 ARG A CA 1
ATOM 2355 C C . ARG A 1 299 ? 2.463 -37.188 -28.312 1 97.38 299 ARG A C 1
ATOM 2357 O O . ARG A 1 299 ? 3.396 -36.656 -28.891 1 97.38 299 ARG A O 1
ATOM 2364 N N . ILE A 1 300 ? 2.123 -36.938 -27.078 1 98 300 ILE A N 1
ATOM 2365 C CA . ILE A 1 300 ? 2.961 -36.062 -26.281 1 98 300 ILE A CA 1
ATOM 2366 C C . ILE A 1 300 ? 4.285 -36.75 -25.953 1 98 300 ILE A C 1
ATOM 2368 O O . ILE A 1 300 ? 4.305 -37.781 -25.297 1 98 300 ILE A O 1
ATOM 2372 N N . ILE A 1 301 ? 5.398 -36.188 -26.391 1 97.88 301 ILE A N 1
ATOM 2373 C CA . ILE A 1 301 ? 6.703 -36.781 -26.203 1 97.88 301 ILE A CA 1
ATOM 2374 C C . ILE A 1 301 ? 7.555 -35.938 -25.281 1 97.88 301 ILE A C 1
ATOM 2376 O O . ILE A 1 301 ? 8.672 -36.312 -24.922 1 97.88 301 ILE A O 1
ATOM 2380 N N . GLY A 1 302 ? 7.008 -34.812 -24.875 1 97.94 302 GLY A N 1
ATOM 2381 C CA . GLY A 1 302 ? 7.672 -33.938 -23.906 1 97.94 302 GLY A CA 1
ATOM 2382 C C . GLY A 1 302 ? 6.723 -33 -23.188 1 97.94 302 GLY A C 1
ATOM 2383 O O . GLY A 1 302 ? 5.938 -32.281 -23.828 1 97.94 302 GLY A O 1
ATOM 2384 N N . VAL A 1 303 ? 6.68 -33.031 -21.922 1 98.38 303 VAL A N 1
ATOM 2385 C CA . VAL A 1 303 ? 6.027 -32 -21.094 1 98.38 303 VAL A CA 1
ATOM 2386 C C . VAL A 1 303 ? 7.078 -31.062 -20.516 1 98.38 303 VAL A C 1
ATOM 2388 O O . VAL A 1 303 ? 7.883 -31.453 -19.672 1 98.38 303 VAL A O 1
ATOM 2391 N N . LEU A 1 304 ? 6.969 -29.781 -20.922 1 96.31 304 LEU A N 1
ATOM 2392 C CA . LEU A 1 304 ? 8.062 -28.844 -20.688 1 96.31 304 LEU A CA 1
ATOM 2393 C C . LEU A 1 304 ? 7.727 -27.906 -19.531 1 96.31 304 LEU A C 1
ATOM 2395 O O . LEU A 1 304 ? 6.562 -27.797 -19.141 1 96.31 304 LEU A O 1
ATOM 2399 N N . ASP A 1 305 ? 8.711 -27.328 -18.969 1 95.5 305 ASP A N 1
ATOM 2400 C CA . ASP A 1 305 ? 8.672 -26.156 -18.094 1 95.5 305 ASP A CA 1
ATOM 2401 C C . ASP A 1 305 ? 7.926 -26.453 -16.797 1 95.5 305 ASP A C 1
ATOM 2403 O O . ASP A 1 305 ? 6.844 -25.922 -16.547 1 95.5 305 ASP A O 1
ATOM 2407 N N . TRP A 1 306 ? 8.516 -27.156 -15.883 1 97.69 306 TRP A N 1
ATOM 2408 C CA . TRP A 1 306 ? 7.945 -27.562 -14.602 1 97.69 306 TRP A CA 1
ATOM 2409 C C . TRP A 1 306 ? 8.273 -26.547 -13.508 1 97.69 306 TRP A C 1
ATOM 2411 O O . TRP A 1 306 ? 8.211 -26.875 -12.32 1 97.69 306 TRP A O 1
ATOM 2421 N N . GLU A 1 307 ? 8.641 -25.344 -13.891 1 96.44 307 GLU A N 1
ATOM 2422 C CA . GLU A 1 307 ? 9.203 -24.375 -12.969 1 96.44 307 GLU A CA 1
ATOM 2423 C C . GLU A 1 307 ? 8.156 -23.891 -11.961 1 96.44 307 GLU A C 1
ATOM 2425 O O . GLU A 1 307 ? 8.5 -23.375 -10.898 1 96.44 307 GLU A O 1
ATOM 2430 N N . TRP A 1 308 ? 6.863 -24.031 -12.25 1 96.94 308 TRP A N 1
ATOM 2431 C CA . TRP A 1 308 ? 5.816 -23.578 -11.352 1 96.94 308 TRP A CA 1
ATOM 2432 C C . TRP A 1 308 ? 5.094 -24.75 -10.695 1 96.94 308 TRP A C 1
ATOM 2434 O O . TRP A 1 308 ? 4.012 -24.578 -10.133 1 96.94 308 TRP A O 1
ATOM 2444 N N . SER A 1 309 ? 5.652 -25.938 -10.836 1 97.88 309 SER A N 1
ATOM 2445 C CA . SER A 1 309 ? 5.07 -27.125 -10.211 1 97.88 309 SER A CA 1
ATOM 2446 C C . SER A 1 309 ? 4.996 -26.969 -8.695 1 97.88 309 SER A C 1
ATOM 2448 O O . SER A 1 309 ? 5.887 -26.375 -8.078 1 97.88 309 SER A O 1
ATOM 2450 N N . ARG A 1 310 ? 3.953 -27.5 -8.141 1 96.62 310 ARG A N 1
ATOM 2451 C CA . ARG A 1 310 ? 3.717 -27.406 -6.703 1 96.62 310 ARG A CA 1
ATOM 2452 C C . ARG A 1 310 ? 2.691 -28.438 -6.25 1 96.62 310 ARG A C 1
ATOM 2454 O O . ARG A 1 310 ? 1.962 -29 -7.074 1 96.62 310 ARG A O 1
ATOM 2461 N N . VAL A 1 311 ? 2.734 -28.688 -5.008 1 97.5 311 VAL A N 1
ATOM 2462 C CA . VAL A 1 311 ? 1.77 -29.594 -4.387 1 97.5 311 VAL A CA 1
ATOM 2463 C C . VAL A 1 311 ? 0.636 -28.781 -3.758 1 97.5 311 VAL A C 1
ATOM 2465 O O . VAL A 1 311 ? 0.881 -27.875 -2.967 1 97.5 311 VAL A O 1
ATOM 2468 N N . VAL A 1 312 ? -0.591 -29.094 -4.105 1 97.88 312 VAL A N 1
ATOM 2469 C CA . VAL A 1 312 ? -1.756 -28.344 -3.656 1 97.88 312 VAL A CA 1
ATOM 2470 C C . VAL A 1 312 ? -2.861 -29.297 -3.229 1 97.88 312 VAL A C 1
ATOM 2472 O O . VAL A 1 312 ? -2.787 -30.5 -3.502 1 97.88 312 VAL A O 1
ATOM 2475 N N . PRO A 1 313 ? -3.891 -28.812 -2.518 1 98.12 313 PRO A N 1
ATOM 2476 C CA . PRO A 1 313 ? -5.059 -29.656 -2.252 1 98.12 313 PRO A CA 1
ATOM 2477 C C . PRO A 1 313 ? -5.727 -30.156 -3.531 1 98.12 313 PRO A C 1
ATOM 2479 O O . PRO A 1 313 ? -5.77 -29.438 -4.531 1 98.12 313 PRO A O 1
ATOM 2482 N N . VAL A 1 314 ? -6.297 -31.297 -3.459 1 98 314 VAL A N 1
ATOM 2483 C CA . VAL A 1 314 ? -6.852 -31.984 -4.621 1 98 314 VAL A CA 1
ATOM 2484 C C . VAL A 1 314 ? -7.934 -31.125 -5.266 1 98 314 VAL A C 1
ATOM 2486 O O . VAL A 1 314 ? -8.172 -31.219 -6.473 1 98 314 VAL A O 1
ATOM 2489 N N . GLN A 1 315 ? -8.57 -30.25 -4.488 1 96.44 315 GLN A N 1
ATOM 2490 C CA . GLN A 1 315 ? -9.602 -29.359 -5.016 1 96.44 315 GLN A CA 1
ATOM 2491 C C . GLN A 1 315 ? -9.039 -28.422 -6.074 1 96.44 315 GLN A C 1
ATOM 2493 O O . GLN A 1 315 ? -9.781 -27.859 -6.883 1 96.44 315 GLN A O 1
ATOM 2498 N N . TYR A 1 316 ? -7.723 -28.25 -6.055 1 97.5 316 TYR A N 1
ATOM 2499 C CA . TYR A 1 316 ? -7.062 -27.328 -6.973 1 97.5 316 TYR A CA 1
ATOM 2500 C C . TYR A 1 316 ? -6.484 -28.078 -8.172 1 97.5 316 TYR A C 1
ATOM 2502 O O . TYR A 1 316 ? -5.84 -27.469 -9.031 1 97.5 316 TYR A O 1
ATOM 2510 N N . PHE A 1 317 ? -6.625 -29.375 -8.195 1 98 317 PHE A N 1
ATOM 2511 C CA . PHE A 1 317 ? -6.262 -30.156 -9.367 1 98 317 PHE A CA 1
ATOM 2512 C C . PHE A 1 317 ? -7.352 -30.094 -10.43 1 98 317 PHE A C 1
ATOM 2514 O O . PHE A 1 317 ? -8.156 -31.016 -10.555 1 98 317 PHE A O 1
ATOM 2521 N N . ALA A 1 318 ? -7.305 -29.094 -11.227 1 95.62 318 ALA A N 1
ATOM 2522 C CA . ALA A 1 318 ? -8.359 -28.75 -12.18 1 95.62 318 ALA A CA 1
ATOM 2523 C C . ALA A 1 318 ? -8.062 -29.328 -13.562 1 95.62 318 ALA A C 1
ATOM 2525 O O . ALA A 1 318 ? -6.898 -29.578 -13.898 1 95.62 318 ALA A O 1
ATOM 2526 N N . PRO A 1 319 ? -9.125 -29.625 -14.328 1 95.75 319 PRO A N 1
ATOM 2527 C CA . PRO A 1 319 ? -8.898 -29.984 -15.727 1 95.75 319 PRO A CA 1
ATOM 2528 C C . PRO A 1 319 ? -8.297 -28.844 -16.547 1 95.75 319 PRO A C 1
ATOM 2530 O O . PRO A 1 319 ? -8.352 -27.688 -16.125 1 95.75 319 PRO A O 1
ATOM 2533 N N . PRO A 1 320 ? -7.695 -29.125 -17.594 1 96 320 PRO A N 1
ATOM 2534 C CA . PRO A 1 320 ? -7.109 -28.062 -18.422 1 96 320 PRO A CA 1
ATOM 2535 C C . PRO A 1 320 ? -8.164 -27.219 -19.141 1 96 320 PRO A C 1
ATOM 2537 O O . PRO A 1 320 ? -8.727 -27.641 -20.141 1 96 320 PRO A O 1
ATOM 2540 N N . PHE A 1 321 ? -8.305 -26 -18.75 1 94.19 321 PHE A N 1
ATOM 2541 C CA . PHE A 1 321 ? -9.336 -25.109 -19.25 1 94.19 321 PHE A CA 1
ATOM 2542 C C . PHE A 1 321 ? -9.047 -24.703 -20.688 1 94.19 321 PHE A C 1
ATOM 2544 O O . PHE A 1 321 ? -9.961 -24.344 -21.438 1 94.19 321 PHE A O 1
ATOM 2551 N N . TRP A 1 322 ? -7.805 -24.766 -21.016 1 93.31 322 TRP A N 1
ATOM 2552 C CA . TRP A 1 322 ? -7.41 -24.281 -22.328 1 93.31 322 TRP A CA 1
ATOM 2553 C C . TRP A 1 322 ? -8.008 -25.156 -23.438 1 93.31 322 TRP A C 1
ATOM 2555 O O . TRP A 1 322 ? -8.016 -24.766 -24.609 1 93.31 322 TRP A O 1
ATOM 2565 N N . LEU A 1 323 ? -8.492 -26.344 -23.094 1 94.62 323 LEU A N 1
ATOM 2566 C CA . LEU A 1 323 ? -9.188 -27.203 -24.047 1 94.62 323 LEU A CA 1
ATOM 2567 C C . LEU A 1 323 ? -10.406 -26.484 -24.641 1 94.62 323 LEU A C 1
ATOM 2569 O O . LEU A 1 323 ? -10.859 -26.828 -25.734 1 94.62 323 LEU A O 1
ATOM 2573 N N . SER A 1 324 ? -10.953 -25.562 -23.906 1 91.94 324 SER A N 1
ATOM 2574 C CA . SER A 1 324 ? -12.156 -24.859 -24.328 1 91.94 324 SER A CA 1
ATOM 2575 C C . SER A 1 324 ? -11.844 -23.875 -25.453 1 91.94 324 SER A C 1
ATOM 2577 O O . SER A 1 324 ? -12.75 -23.438 -26.172 1 91.94 324 SER A O 1
ATOM 2579 N N . GLY A 1 325 ? -10.57 -23.469 -25.5 1 89.25 325 GLY A N 1
ATOM 2580 C CA . GLY A 1 325 ? -10.188 -22.406 -26.422 1 89.25 325 GLY A CA 1
ATOM 2581 C C . GLY A 1 325 ? -10.602 -21.016 -25.938 1 89.25 325 GLY A C 1
ATOM 2582 O O . GLY A 1 325 ? -10.445 -20.031 -26.672 1 89.25 325 GLY A O 1
ATOM 2583 N N . LYS A 1 326 ? -11.109 -20.984 -24.781 1 89.69 326 LYS A N 1
ATOM 2584 C CA . LYS A 1 326 ? -11.555 -19.719 -24.203 1 89.69 326 LYS A CA 1
ATOM 2585 C C . LYS A 1 326 ? -10.727 -19.344 -22.984 1 89.69 326 LYS A C 1
ATOM 2587 O O . LYS A 1 326 ? -10.047 -20.203 -22.406 1 89.69 326 LYS A O 1
ATOM 2592 N N . SER A 1 327 ? -10.75 -18.062 -22.734 1 88.94 327 SER A N 1
ATOM 2593 C CA . SER A 1 327 ? -10.141 -17.609 -21.484 1 88.94 327 SER A CA 1
ATOM 2594 C C . SER A 1 327 ? -10.977 -18.031 -20.281 1 88.94 327 SER A C 1
ATOM 2596 O O . SER A 1 327 ? -12.148 -18.375 -20.438 1 88.94 327 SER A O 1
ATOM 2598 N N . THR A 1 328 ? -10.383 -18.047 -19.141 1 88 328 THR A N 1
ATOM 2599 C CA . THR A 1 328 ? -11.109 -18.406 -17.922 1 88 328 THR A CA 1
ATOM 2600 C C . THR A 1 328 ? -12.219 -17.406 -17.641 1 88 328 THR A C 1
ATOM 2602 O O . THR A 1 328 ? -13.258 -17.75 -17.062 1 88 328 THR A O 1
ATOM 2605 N N . VAL A 1 329 ? -12.031 -16.172 -18.031 1 86.25 329 VAL A N 1
ATOM 2606 C CA . VAL A 1 329 ? -13.047 -15.141 -17.875 1 86.25 329 VAL A CA 1
ATOM 2607 C C . VAL A 1 329 ? -14.266 -15.477 -18.734 1 86.25 329 VAL A C 1
ATOM 2609 O O . VAL A 1 329 ? -15.406 -15.367 -18.281 1 86.25 329 VAL A O 1
ATOM 2612 N N . GLN A 1 330 ? -13.992 -15.93 -19.906 1 87.25 330 GLN A N 1
ATOM 2613 C CA . GLN A 1 330 ? -15.078 -16.328 -20.812 1 87.25 330 GLN A CA 1
ATOM 2614 C C . GLN A 1 330 ? -15.766 -17.594 -20.328 1 87.25 330 GLN A C 1
ATOM 2616 O O . GLN A 1 330 ? -16.984 -17.719 -20.422 1 87.25 330 GLN A O 1
ATOM 2621 N N . LEU A 1 331 ? -15.023 -18.453 -19.828 1 90.19 331 LEU A N 1
ATOM 2622 C CA . LEU A 1 331 ? -15.523 -19.75 -19.391 1 90.19 331 LEU A CA 1
ATOM 2623 C C . LEU A 1 331 ? -16.422 -19.609 -18.172 1 90.19 331 LEU A C 1
ATOM 2625 O O . LEU A 1 331 ? -17.25 -20.469 -17.891 1 90.19 331 LEU A O 1
ATOM 2629 N N . ALA A 1 332 ? -16.234 -18.547 -17.453 1 87.5 332 ALA A N 1
ATOM 2630 C CA . ALA A 1 332 ? -16.984 -18.344 -16.203 1 87.5 332 ALA A CA 1
ATOM 2631 C C . ALA A 1 332 ? -18.469 -18.125 -16.484 1 87.5 332 ALA A C 1
ATOM 2633 O O . ALA A 1 332 ? -19.297 -18.281 -15.594 1 87.5 332 ALA A O 1
ATOM 2634 N N . GLY A 1 333 ? -18.859 -17.797 -17.688 1 86.31 333 GLY A N 1
ATOM 2635 C CA . GLY A 1 333 ? -20.281 -17.75 -18.031 1 86.31 333 GLY A CA 1
ATOM 2636 C C . GLY A 1 333 ? -20.953 -19.094 -18.016 1 86.31 333 GLY A C 1
ATOM 2637 O O . GLY A 1 333 ? -20.391 -20.094 -18.469 1 86.31 333 GLY A O 1
ATOM 2638 N N . PRO A 1 334 ? -22.156 -19.156 -17.453 1 85.88 334 PRO A N 1
ATOM 2639 C CA . PRO A 1 334 ? -22.828 -20.453 -17.312 1 85.88 334 PRO A CA 1
ATOM 2640 C C . PRO A 1 334 ? -22.969 -21.203 -18.625 1 85.88 334 PRO A C 1
ATOM 2642 O O . PRO A 1 334 ? -22.781 -22.422 -18.688 1 85.88 334 PRO A O 1
ATOM 2645 N N . ASN A 1 335 ? -23.297 -20.484 -19.641 1 88.38 335 ASN A N 1
ATOM 2646 C CA . ASN A 1 335 ? -23.438 -21.125 -20.953 1 88.38 335 ASN A CA 1
ATOM 2647 C C . ASN A 1 335 ? -22.094 -21.625 -21.469 1 88.38 335 ASN A C 1
ATOM 2649 O O . ASN A 1 335 ? -22.016 -22.734 -22.016 1 88.38 335 ASN A O 1
ATOM 2653 N N . SER A 1 336 ? -21.125 -20.812 -21.312 1 90.81 336 SER A N 1
ATOM 2654 C CA . SER A 1 336 ? -19.781 -21.203 -21.766 1 90.81 336 SER A CA 1
ATOM 2655 C C . SER A 1 336 ? -19.266 -22.391 -20.984 1 90.81 336 SER A C 1
ATOM 2657 O O . SER A 1 336 ? -18.609 -23.281 -21.547 1 90.81 336 SER A O 1
ATOM 2659 N N . TRP A 1 337 ? -19.547 -22.375 -19.719 1 91.69 337 TRP A N 1
ATOM 2660 C CA . TRP A 1 337 ? -19.125 -23.484 -18.875 1 91.69 337 TRP A CA 1
ATOM 2661 C C . TRP A 1 337 ? -19.812 -24.781 -19.281 1 91.69 337 TRP A C 1
ATOM 2663 O O . TRP A 1 337 ? -19.156 -25.828 -19.406 1 91.69 337 TRP A O 1
ATOM 2673 N N . GLN A 1 338 ? -21.109 -24.672 -19.562 1 91.88 338 GLN A N 1
ATOM 2674 C CA . GLN A 1 338 ? -21.875 -25.844 -19.953 1 91.88 338 GLN A CA 1
ATOM 2675 C C . GLN A 1 338 ? -21.375 -26.391 -21.297 1 91.88 338 GLN A C 1
ATOM 2677 O O . GLN A 1 338 ? -21.281 -27.609 -21.484 1 91.88 338 GLN A O 1
ATOM 2682 N N . LEU A 1 339 ? -21.094 -25.5 -22.172 1 93.88 339 LEU A N 1
ATOM 2683 C CA . LEU A 1 339 ? -20.594 -25.906 -23.484 1 93.88 339 LEU A CA 1
ATOM 2684 C C . LEU A 1 339 ? -19.234 -26.578 -23.359 1 93.88 339 LEU A C 1
ATOM 2686 O O . LEU A 1 339 ? -18.938 -27.531 -24.094 1 93.88 339 LEU A O 1
ATOM 2690 N N . PHE A 1 340 ? -18.453 -26.094 -22.469 1 94.69 340 PHE A N 1
ATOM 2691 C CA . PHE A 1 340 ? -17.172 -26.734 -22.203 1 94.69 340 PHE A CA 1
ATOM 2692 C C . PHE A 1 340 ? -17.359 -28.141 -21.641 1 94.69 340 PHE A C 1
ATOM 2694 O O . PHE A 1 340 ? -16.703 -29.078 -22.109 1 94.69 340 PHE A O 1
ATOM 2701 N N . LEU A 1 341 ? -18.297 -28.328 -20.719 1 94.19 341 LEU A N 1
ATOM 2702 C CA . LEU A 1 341 ? -18.531 -29.609 -20.047 1 94.19 341 LEU A CA 1
ATOM 2703 C C . LEU A 1 341 ? -19.047 -30.656 -21.031 1 94.19 341 LEU A C 1
ATOM 2705 O O . LEU A 1 341 ? -18.672 -31.828 -20.938 1 94.19 341 LEU A O 1
ATOM 2709 N N . GLU A 1 342 ? -19.812 -30.188 -21.969 1 95.06 342 GLU A N 1
ATOM 2710 C CA . GLU A 1 342 ? -20.484 -31.109 -22.859 1 95.06 342 GLU A CA 1
ATOM 2711 C C . GLU A 1 342 ? -19.672 -31.328 -24.141 1 95.06 342 GLU A C 1
ATOM 2713 O O . GLU A 1 342 ? -19.938 -32.25 -24.906 1 95.06 342 GLU A O 1
ATOM 2718 N N . GLY A 1 343 ? -18.688 -30.578 -24.344 1 94.56 343 GLY A N 1
ATOM 2719 C CA . GLY A 1 343 ? -17.891 -30.656 -25.562 1 94.56 343 GLY A CA 1
ATOM 2720 C C . GLY A 1 343 ? -16.469 -31.125 -25.312 1 94.56 343 GLY A C 1
ATOM 2721 O O . GLY A 1 343 ? -16.234 -32.312 -25.094 1 94.56 343 GLY A O 1
ATOM 2722 N N . PRO A 1 344 ? -15.586 -30.125 -25.359 1 94.31 344 PRO A N 1
ATOM 2723 C CA . PRO A 1 344 ? -14.172 -30.516 -25.281 1 94.31 344 PRO A CA 1
ATOM 2724 C C . PRO A 1 344 ? -13.844 -31.297 -24 1 94.31 344 PRO A C 1
ATOM 2726 O O . PRO A 1 344 ? -13.047 -32.219 -24.031 1 94.31 344 PRO A O 1
ATOM 2729 N N . PHE A 1 345 ? -14.422 -30.906 -22.922 1 96.38 345 PHE A N 1
ATOM 2730 C CA . PHE A 1 345 ? -14.109 -31.578 -21.656 1 96.38 345 PHE A CA 1
ATOM 2731 C C . PHE A 1 345 ? -14.695 -33 -21.641 1 96.38 345 PHE A C 1
ATOM 2733 O O . PHE A 1 345 ? -14.07 -33.906 -21.141 1 96.38 345 PHE A O 1
ATOM 2740 N N . ALA A 1 346 ? -15.898 -33.156 -22.094 1 96.38 346 ALA A N 1
ATOM 2741 C CA . ALA A 1 346 ? -16.5 -34.469 -22.156 1 96.38 346 ALA A CA 1
ATOM 2742 C C . ALA A 1 346 ? -15.641 -35.438 -22.969 1 96.38 346 ALA A C 1
ATOM 2744 O O . ALA A 1 346 ? -15.453 -36.594 -22.578 1 96.38 346 ALA A O 1
ATOM 2745 N N . ASP A 1 347 ? -15.172 -34.969 -24.109 1 96.5 347 ASP A N 1
ATOM 2746 C CA . ASP A 1 347 ? -14.297 -35.781 -24.938 1 96.5 347 ASP A CA 1
ATOM 2747 C C . ASP A 1 347 ? -13.016 -36.156 -24.188 1 96.5 347 ASP A C 1
ATOM 2749 O O . ASP A 1 347 ? -12.586 -37.312 -24.234 1 96.5 347 ASP A O 1
ATOM 2753 N N . PHE A 1 348 ? -12.453 -35.219 -23.594 1 97.69 348 PHE A N 1
ATOM 2754 C CA . PHE A 1 348 ? -11.219 -35.438 -22.844 1 97.69 348 PHE A CA 1
ATOM 2755 C C . PHE A 1 348 ? -11.469 -36.344 -21.656 1 97.69 348 PHE A C 1
ATOM 2757 O O . PHE A 1 348 ? -10.68 -37.25 -21.391 1 97.69 348 PHE A O 1
ATOM 2764 N N . LEU A 1 349 ? -12.531 -36.094 -20.922 1 97.69 349 LEU A N 1
ATOM 2765 C CA . LEU A 1 349 ? -12.883 -36.875 -19.75 1 97.69 349 LEU A CA 1
ATOM 2766 C C . LEU A 1 349 ? -13.094 -38.344 -20.109 1 97.69 349 LEU A C 1
ATOM 2768 O O . LEU A 1 349 ? -12.781 -39.25 -19.328 1 97.69 349 LEU A O 1
ATOM 2772 N N . ALA A 1 350 ? -13.609 -38.594 -21.281 1 97.69 350 ALA A N 1
ATOM 2773 C CA . ALA A 1 350 ? -13.773 -39.969 -21.75 1 97.69 350 ALA A CA 1
ATOM 2774 C C . ALA A 1 350 ? -12.43 -40.656 -21.891 1 97.69 350 ALA A C 1
ATOM 2776 O O . ALA A 1 350 ? -12.289 -41.812 -21.562 1 97.69 350 ALA A O 1
ATOM 2777 N N . GLU A 1 351 ? -11.516 -39.906 -22.453 1 97.94 351 GLU A N 1
ATOM 2778 C CA . GLU A 1 351 ? -10.172 -40.469 -22.578 1 97.94 351 GLU A CA 1
ATOM 2779 C C . GLU A 1 351 ? -9.539 -40.688 -21.203 1 97.94 351 GLU A C 1
ATOM 2781 O O . GLU A 1 351 ? -8.797 -41.656 -21 1 97.94 351 GLU A O 1
ATOM 2786 N N . VAL A 1 352 ? -9.781 -39.781 -20.266 1 98.44 352 VAL A N 1
ATOM 2787 C CA . VAL A 1 352 ? -9.273 -39.938 -18.906 1 98.44 352 VAL A CA 1
ATOM 2788 C C . VAL A 1 352 ? -9.797 -41.219 -18.297 1 98.44 352 VAL A C 1
ATOM 2790 O O . VAL A 1 352 ? -9.031 -42 -17.703 1 98.44 352 VAL A O 1
ATOM 2793 N N . LYS A 1 353 ? -11.07 -41.469 -18.438 1 98.31 353 LYS A N 1
ATOM 2794 C CA . LYS A 1 353 ? -11.672 -42.688 -17.906 1 98.31 353 LYS A CA 1
ATOM 2795 C C . LYS A 1 353 ? -11.023 -43.938 -18.484 1 98.31 353 LYS A C 1
ATOM 2797 O O . LYS A 1 353 ? -10.656 -44.844 -17.75 1 98.31 353 LYS A O 1
ATOM 2802 N N . THR A 1 354 ? -10.852 -43.906 -19.766 1 98.25 354 THR A N 1
ATOM 2803 C CA . THR A 1 354 ? -10.289 -45.062 -20.469 1 98.25 354 THR A CA 1
ATOM 2804 C C . THR A 1 354 ? -8.852 -45.312 -20.031 1 98.25 354 THR A C 1
ATOM 2806 O O . THR A 1 354 ? -8.484 -46.438 -19.672 1 98.25 354 THR A O 1
ATOM 2809 N N . ARG A 1 355 ? -8.031 -44.312 -20.047 1 98 355 ARG A N 1
ATOM 2810 C CA . ARG A 1 355 ? -6.609 -44.438 -19.75 1 98 355 ARG A CA 1
ATOM 2811 C C . ARG A 1 355 ? -6.395 -44.781 -18.281 1 98 355 ARG A C 1
ATOM 2813 O O . ARG A 1 355 ? -5.504 -45.594 -17.953 1 98 355 ARG A O 1
ATOM 2820 N N . GLU A 1 356 ? -7.172 -44.125 -17.453 1 98 356 GLU A N 1
ATOM 2821 C CA . GLU A 1 356 ? -7.055 -44.438 -16.031 1 98 356 GLU A CA 1
ATOM 2822 C C . GLU A 1 356 ? -7.414 -45.875 -15.727 1 98 356 GLU A C 1
ATOM 2824 O O . GLU A 1 356 ? -6.793 -46.5 -14.875 1 98 356 GLU A O 1
ATOM 2829 N N . GLY A 1 357 ? -8.43 -46.406 -16.391 1 97.81 357 GLY A N 1
ATOM 2830 C CA . GLY A 1 357 ? -8.773 -47.812 -16.281 1 97.81 357 GLY A CA 1
ATOM 2831 C C . GLY A 1 357 ? -7.66 -48.719 -16.719 1 97.81 357 GLY A C 1
ATOM 2832 O O . GLY A 1 357 ? -7.41 -49.75 -16.094 1 97.81 357 GLY A O 1
ATOM 2833 N N . GLU A 1 358 ? -7.066 -48.375 -17.734 1 97.5 358 GLU A N 1
ATOM 2834 C CA . GLU A 1 358 ? -6.004 -49.219 -18.297 1 97.5 358 GLU A CA 1
ATOM 2835 C C . GLU A 1 358 ? -4.754 -49.156 -17.422 1 97.5 358 GLU A C 1
ATOM 2837 O O . GLU A 1 358 ? -4.117 -50.188 -17.188 1 97.5 358 GLU A O 1
ATOM 2842 N N . LEU A 1 359 ? -4.398 -48.031 -16.938 1 96.69 359 LEU A N 1
ATOM 2843 C CA . LEU A 1 359 ? -3.137 -47.844 -16.234 1 96.69 359 LEU A CA 1
ATOM 2844 C C . LEU A 1 359 ? -3.277 -48.219 -14.75 1 96.69 359 LEU A C 1
ATOM 2846 O O . LEU A 1 359 ? -2.342 -48.75 -14.148 1 96.69 359 LEU A O 1
ATOM 2850 N N . PHE A 1 360 ? -4.438 -47.906 -14.172 1 97.06 360 PHE A N 1
ATOM 2851 C CA . PHE A 1 360 ? -4.516 -48 -12.719 1 97.06 360 PHE A CA 1
ATOM 2852 C C . PHE A 1 360 ? -5.703 -48.844 -12.297 1 97.06 360 PHE A C 1
ATOM 2854 O O . PHE A 1 360 ? -5.906 -49.094 -11.102 1 97.06 360 PHE A O 1
ATOM 2861 N N . LYS A 1 361 ? -6.609 -49.344 -13.18 1 97.12 361 LYS A N 1
ATOM 2862 C CA . LYS A 1 361 ? -7.727 -50.25 -12.961 1 97.12 361 LYS A CA 1
ATOM 2863 C C . LYS A 1 361 ? -8.75 -49.656 -12 1 97.12 361 LYS A C 1
ATOM 2865 O O . LYS A 1 361 ? -9.266 -50.344 -11.117 1 97.12 361 LYS A O 1
ATOM 2870 N N . ASN A 1 362 ? -8.867 -48.312 -12.039 1 96.56 362 ASN A N 1
ATOM 2871 C CA . ASN A 1 362 ? -9.914 -47.562 -11.328 1 96.56 362 ASN A CA 1
ATOM 2872 C C . ASN A 1 362 ? -10.266 -46.25 -12.023 1 96.56 362 ASN A C 1
ATOM 2874 O O . ASN A 1 362 ? -9.781 -46 -13.125 1 96.56 362 ASN A O 1
ATOM 2878 N N . ASN A 1 363 ? -11.234 -45.469 -11.438 1 97.25 363 ASN A N 1
ATOM 2879 C CA . ASN A 1 363 ? -11.719 -44.25 -12.039 1 97.25 363 ASN A CA 1
ATOM 2880 C C . ASN A 1 363 ? -11.617 -43.062 -11.07 1 97.25 363 ASN A C 1
ATOM 2882 O O . ASN A 1 363 ? -12.555 -42.281 -10.953 1 97.25 363 ASN A O 1
ATOM 2886 N N . LEU A 1 364 ? -10.492 -42.938 -10.422 1 97.62 364 LEU A N 1
ATOM 2887 C CA . LEU A 1 364 ? -10.328 -41.969 -9.352 1 97.62 364 LEU A CA 1
ATOM 2888 C C . LEU A 1 364 ? -10.477 -40.531 -9.883 1 97.62 364 LEU A C 1
ATOM 2890 O O . LEU A 1 364 ? -11.344 -39.781 -9.438 1 97.62 364 LEU A O 1
ATOM 2894 N N . LEU A 1 365 ? -9.609 -40.156 -10.797 1 98.12 365 LEU A N 1
ATOM 2895 C CA . LEU A 1 365 ? -9.609 -38.812 -11.328 1 98.12 365 LEU A CA 1
ATOM 2896 C C . LEU A 1 365 ? -10.906 -38.531 -12.078 1 98.12 365 LEU A C 1
ATOM 2898 O O . LEU A 1 365 ? -11.477 -37.438 -11.961 1 98.12 365 LEU A O 1
ATOM 2902 N N . TYR A 1 366 ? -11.352 -39.531 -12.844 1 97.88 366 TYR A N 1
ATOM 2903 C CA . TYR A 1 366 ? -12.602 -39.375 -13.578 1 97.88 366 TYR A CA 1
ATOM 2904 C C . TYR A 1 366 ? -13.75 -39.031 -12.633 1 97.88 366 TYR A C 1
ATOM 2906 O O . TYR A 1 366 ? -14.516 -38.094 -12.906 1 97.88 366 TYR A O 1
ATOM 2914 N N . ASP A 1 367 ? -13.891 -39.75 -11.547 1 97.31 367 ASP A N 1
ATOM 2915 C CA . ASP A 1 367 ? -14.969 -39.531 -10.586 1 97.31 367 ASP A CA 1
ATOM 2916 C C . ASP A 1 367 ? -14.836 -38.188 -9.922 1 97.31 367 ASP A C 1
ATOM 2918 O O . ASP A 1 367 ? -15.836 -37.469 -9.734 1 97.31 367 ASP A O 1
ATOM 2922 N N . GLU A 1 368 ? -13.625 -37.812 -9.586 1 96.31 368 GLU A N 1
ATOM 2923 C CA . GLU A 1 368 ? -13.383 -36.562 -8.922 1 96.31 368 GLU A CA 1
ATOM 2924 C C . GLU A 1 368 ? -13.75 -35.375 -9.82 1 96.31 368 GLU A C 1
ATOM 2926 O O . GLU A 1 368 ? -14.453 -34.469 -9.391 1 96.31 368 GLU A O 1
ATOM 2931 N N . TRP A 1 369 ? -13.289 -35.375 -11.07 1 97.19 369 TRP A N 1
ATOM 2932 C CA . TRP A 1 369 ? -13.57 -34.281 -11.992 1 97.19 369 TRP A CA 1
ATOM 2933 C C . TRP A 1 369 ? -15.047 -34.25 -12.367 1 97.19 369 TRP A C 1
ATOM 2935 O O . TRP A 1 369 ? -15.617 -33.156 -12.547 1 97.19 369 TRP A O 1
ATOM 2945 N N . THR A 1 370 ? -15.672 -35.406 -12.5 1 95.44 370 THR A N 1
ATOM 2946 C CA . THR A 1 370 ? -17.094 -35.469 -12.797 1 95.44 370 THR A CA 1
ATOM 2947 C C . THR A 1 370 ? -17.922 -34.812 -11.688 1 95.44 370 THR A C 1
ATOM 2949 O O . THR A 1 370 ? -18.828 -34.031 -11.953 1 95.44 370 THR A O 1
ATOM 2952 N N . ARG A 1 371 ? -17.594 -35.062 -10.531 1 93.31 371 ARG A N 1
ATOM 2953 C CA . ARG A 1 371 ? -18.312 -34.531 -9.383 1 93.31 371 ARG A CA 1
ATOM 2954 C C . ARG A 1 371 ? -18.078 -33.031 -9.234 1 93.31 371 ARG A C 1
ATOM 2956 O O . ARG A 1 371 ? -19.031 -32.281 -8.984 1 93.31 371 ARG A O 1
ATOM 2963 N N . ARG A 1 372 ? -16.922 -32.531 -9.383 1 91.69 372 ARG A N 1
ATOM 2964 C CA . ARG A 1 372 ? -16.547 -31.156 -9.062 1 91.69 372 ARG A CA 1
ATOM 2965 C C . ARG A 1 372 ? -16.953 -30.203 -10.18 1 91.69 372 ARG A C 1
ATOM 2967 O O . ARG A 1 372 ? -17.188 -29.016 -9.938 1 91.69 372 ARG A O 1
ATOM 2974 N N . THR A 1 373 ? -16.984 -30.703 -11.352 1 86.75 373 THR A N 1
ATOM 2975 C CA . THR A 1 373 ? -17.297 -29.828 -12.477 1 86.75 373 THR A CA 1
ATOM 2976 C C . THR A 1 373 ? -18.781 -29.516 -12.523 1 86.75 373 THR A C 1
ATOM 2978 O O . THR A 1 373 ? -19.203 -28.531 -13.148 1 86.75 373 THR A O 1
ATOM 2981 N N . GLU A 1 374 ? -19.578 -30.359 -11.844 1 80.06 374 GLU A N 1
ATOM 2982 C CA . GLU A 1 374 ? -21.016 -30.141 -11.828 1 80.06 374 GLU A CA 1
ATOM 2983 C C . GLU A 1 374 ? -21.375 -28.781 -11.211 1 80.06 374 GLU A C 1
ATOM 2985 O O . GLU A 1 374 ? -22.297 -28.109 -11.664 1 80.06 374 GLU A O 1
ATOM 2990 N N . TYR A 1 375 ? -20.578 -28.266 -10.258 1 81.06 375 TYR A N 1
ATOM 2991 C CA . TYR A 1 375 ? -20.859 -27 -9.602 1 81.06 375 TYR A CA 1
ATOM 2992 C C . TYR A 1 375 ? -19.781 -25.969 -9.898 1 81.06 375 TYR A C 1
ATOM 2994 O O . TYR A 1 375 ? -19.578 -25.047 -9.125 1 81.06 375 TYR A O 1
ATOM 3002 N N . ALA A 1 376 ? -19.047 -26.172 -10.992 1 88 376 ALA A N 1
ATOM 3003 C CA . ALA A 1 376 ? -18 -25.281 -11.484 1 88 376 ALA A CA 1
ATOM 3004 C C . ALA A 1 376 ? -16.953 -25.016 -10.406 1 88 376 ALA A C 1
ATOM 3006 O O . ALA A 1 376 ? -16.453 -23.906 -10.281 1 88 376 ALA A O 1
ATOM 3007 N N . GLU A 1 377 ? -16.656 -25.984 -9.641 1 91.88 377 GLU A N 1
ATOM 3008 C CA . GLU A 1 377 ? -15.711 -25.875 -8.531 1 91.88 377 GLU A CA 1
ATOM 3009 C C . GLU A 1 377 ? -14.32 -25.531 -9.039 1 91.88 377 GLU A C 1
ATOM 3011 O O . GLU A 1 377 ? -13.594 -24.766 -8.398 1 91.88 377 GLU A O 1
ATOM 3016 N N . PRO A 1 378 ? -13.969 -26.078 -10.234 1 94 378 PRO A N 1
ATOM 3017 C CA . PRO A 1 378 ? -12.641 -25.719 -10.734 1 94 378 PRO A CA 1
ATOM 3018 C C . PRO A 1 378 ? -12.5 -24.219 -11.031 1 94 378 PRO A C 1
ATOM 3020 O O . PRO A 1 378 ? -11.398 -23.672 -10.953 1 94 378 PRO A O 1
ATOM 3023 N N . LEU A 1 379 ? -13.57 -23.578 -11.344 1 93.38 379 LEU A N 1
ATOM 3024 C CA . LEU A 1 379 ? -13.531 -22.141 -11.578 1 93.38 379 LEU A CA 1
ATOM 3025 C C . LEU A 1 379 ? -13.312 -21.375 -10.281 1 93.38 379 LEU A C 1
ATOM 3027 O O . LEU A 1 379 ? -12.711 -20.297 -10.273 1 93.38 379 LEU A O 1
ATOM 3031 N N . VAL A 1 380 ? -13.844 -21.906 -9.156 1 94.69 380 VAL A N 1
ATOM 3032 C CA . VAL A 1 380 ? -13.609 -21.312 -7.84 1 94.69 380 VAL A CA 1
ATOM 3033 C C . VAL A 1 380 ? -12.125 -21.375 -7.504 1 94.69 380 VAL A C 1
ATOM 3035 O O . VAL A 1 380 ? -11.531 -20.391 -7.078 1 94.69 380 VAL A O 1
ATOM 3038 N N . ALA A 1 381 ? -11.539 -22.578 -7.758 1 96 381 ALA A N 1
ATOM 3039 C CA . ALA A 1 381 ? -10.109 -22.75 -7.52 1 96 381 ALA A CA 1
ATOM 3040 C C . ALA A 1 381 ? -9.289 -21.797 -8.375 1 96 381 ALA A C 1
ATOM 3042 O O . ALA A 1 381 ? -8.312 -21.219 -7.898 1 96 381 ALA A O 1
ATOM 3043 N N . ASN A 1 382 ? -9.711 -21.656 -9.602 1 94.88 382 ASN A N 1
ATOM 3044 C CA . ASN A 1 382 ? -9.016 -20.734 -10.5 1 94.88 382 ASN A CA 1
ATOM 3045 C C . ASN A 1 382 ? -9.094 -19.297 -9.992 1 94.88 382 ASN A C 1
ATOM 3047 O O . ASN A 1 382 ? -8.102 -18.562 -10.023 1 94.88 382 ASN A O 1
ATOM 3051 N N . ALA A 1 383 ? -10.273 -18.859 -9.586 1 94.81 383 ALA A N 1
ATOM 3052 C CA . ALA A 1 383 ? -10.453 -17.484 -9.102 1 94.81 383 ALA A CA 1
ATOM 3053 C C . ALA A 1 383 ? -9.656 -17.25 -7.824 1 94.81 383 ALA A C 1
ATOM 3055 O O . ALA A 1 383 ? -9.164 -16.141 -7.59 1 94.81 383 ALA A O 1
ATOM 3056 N N . LEU A 1 384 ? -9.539 -18.312 -6.996 1 96.5 384 LEU A N 1
ATOM 3057 C CA . LEU A 1 384 ? -8.742 -18.219 -5.777 1 96.5 384 LEU A CA 1
ATOM 3058 C C . LEU A 1 384 ? -7.266 -18.016 -6.102 1 96.5 384 LEU A C 1
ATOM 3060 O O . LEU A 1 384 ? -6.562 -17.281 -5.398 1 96.5 384 LEU A O 1
ATOM 3064 N N . GLU A 1 385 ? -6.816 -18.578 -7.195 1 95.38 385 GLU A N 1
ATOM 3065 C CA . GLU A 1 385 ? -5.406 -18.5 -7.566 1 95.38 385 GLU A CA 1
ATOM 3066 C C . GLU A 1 385 ? -5.141 -17.297 -8.461 1 95.38 385 GLU A C 1
ATOM 3068 O O . GLU A 1 385 ? -3.986 -16.906 -8.672 1 95.38 385 GLU A O 1
ATOM 3073 N N . ASN A 1 386 ? -6.211 -16.734 -9.023 1 92.69 386 ASN A N 1
ATOM 3074 C CA . ASN A 1 386 ? -6.164 -15.539 -9.867 1 92.69 386 ASN A CA 1
ATOM 3075 C C . ASN A 1 386 ? -7.152 -14.477 -9.391 1 92.69 386 ASN A C 1
ATOM 3077 O O . ASN A 1 386 ? -8.281 -14.406 -9.883 1 92.69 386 ASN A O 1
ATOM 3081 N N . TRP A 1 387 ? -6.738 -13.539 -8.633 1 88.19 387 TRP A N 1
ATOM 3082 C CA . TRP A 1 387 ? -7.641 -12.656 -7.902 1 88.19 387 TRP A CA 1
ATOM 3083 C C . TRP A 1 387 ? -8.422 -11.758 -8.852 1 88.19 387 TRP A C 1
ATOM 3085 O O . TRP A 1 387 ? -9.539 -11.336 -8.547 1 88.19 387 TRP A O 1
ATOM 3095 N N . THR A 1 388 ? -7.922 -11.445 -10.031 1 86.38 388 THR A N 1
ATOM 3096 C CA . THR A 1 388 ? -8.625 -10.594 -10.984 1 86.38 388 THR A CA 1
ATOM 3097 C C . THR A 1 388 ? -9.812 -11.328 -11.594 1 86.38 388 THR A C 1
ATOM 3099 O O . THR A 1 388 ? -10.688 -10.703 -12.203 1 86.38 388 THR A O 1
ATOM 3102 N N . ASP A 1 389 ? -9.766 -12.664 -11.477 1 87.69 389 ASP A N 1
ATOM 3103 C CA . ASP A 1 389 ? -10.867 -13.453 -12.031 1 87.69 389 ASP A CA 1
ATOM 3104 C C . ASP A 1 389 ? -12.039 -13.508 -11.062 1 87.69 389 ASP A C 1
ATOM 3106 O O . ASP A 1 389 ? -13.117 -14 -11.414 1 87.69 389 ASP A O 1
ATOM 3110 N N . VAL A 1 390 ? -11.891 -13.016 -9.859 1 81.88 390 VAL A N 1
ATOM 3111 C CA . VAL A 1 390 ? -12.945 -13.047 -8.852 1 81.88 390 VAL A CA 1
ATOM 3112 C C . VAL A 1 390 ? -14.18 -12.305 -9.367 1 81.88 390 VAL A C 1
ATOM 3114 O O . VAL A 1 390 ? -15.289 -12.836 -9.328 1 81.88 390 VAL A O 1
ATOM 3117 N N . ASP A 1 391 ? -13.945 -11.133 -9.867 1 83.31 391 ASP A N 1
ATOM 3118 C CA . ASP A 1 391 ? -15.055 -10.312 -10.352 1 83.31 391 ASP A CA 1
ATOM 3119 C C . ASP A 1 391 ? -15.812 -11.023 -11.477 1 83.31 391 ASP A C 1
ATOM 3121 O O . ASP A 1 391 ? -17.047 -11.008 -11.516 1 83.31 391 ASP A O 1
ATOM 3125 N N . TRP A 1 392 ? -15.055 -11.664 -12.289 1 80.38 392 TRP A N 1
ATOM 3126 C CA . TRP A 1 392 ? -15.656 -12.312 -13.445 1 80.38 392 TRP A CA 1
ATOM 3127 C C . TRP A 1 392 ? -16.438 -13.555 -13.031 1 80.38 392 TRP A C 1
ATOM 3129 O O . TRP A 1 392 ? -17.531 -13.812 -13.547 1 80.38 392 TRP A O 1
ATOM 3139 N N . PHE A 1 393 ? -15.93 -14.281 -12.125 1 86.38 393 PHE A N 1
ATOM 3140 C CA . PHE A 1 393 ? -16.625 -15.453 -11.625 1 86.38 393 PHE A CA 1
ATOM 3141 C C . PHE A 1 3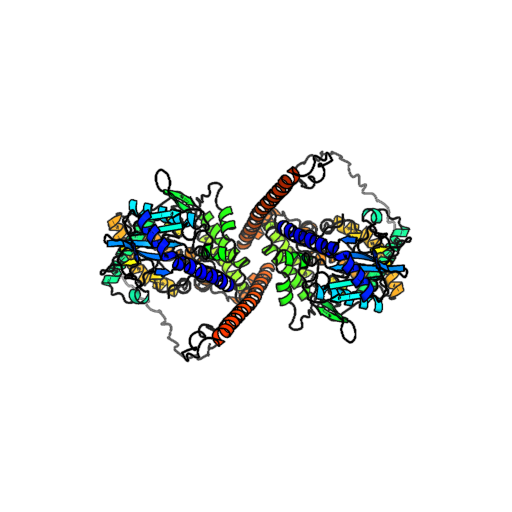93 ? -17.938 -15.055 -10.961 1 86.38 393 PHE A C 1
ATOM 3143 O O . PHE A 1 393 ? -18.984 -15.672 -11.211 1 86.38 393 PHE A O 1
ATOM 3150 N N . VAL A 1 394 ? -17.875 -13.984 -10.188 1 85.62 394 VAL A N 1
ATOM 3151 C CA . VAL A 1 394 ? -19.062 -13.539 -9.461 1 85.62 394 VAL A CA 1
ATOM 3152 C C . VAL A 1 394 ? -20.078 -12.961 -10.438 1 85.62 394 VAL A C 1
ATOM 3154 O O . VAL A 1 394 ? -21.25 -13.336 -10.414 1 85.62 394 VAL A O 1
ATOM 3157 N N . HIS A 1 395 ? -19.672 -12.102 -11.289 1 78.56 395 HIS A N 1
ATOM 3158 C CA . HIS A 1 395 ? -20.562 -11.414 -12.219 1 78.56 395 HIS A CA 1
ATOM 3159 C C . HIS A 1 395 ? -21.188 -12.383 -13.219 1 78.56 395 HIS A C 1
ATOM 3161 O O . HIS A 1 395 ? -22.359 -12.266 -13.562 1 78.56 395 HIS A O 1
ATOM 3167 N N . ARG A 1 396 ? -20.406 -13.344 -13.625 1 75.56 396 ARG A N 1
ATOM 3168 C CA . ARG A 1 396 ? -20.859 -14.188 -14.719 1 75.56 396 ARG A CA 1
ATOM 3169 C C . ARG A 1 396 ? -21.484 -15.477 -14.195 1 75.56 396 ARG A C 1
ATOM 3171 O O . ARG A 1 396 ? -22.469 -15.969 -14.758 1 75.56 396 ARG A O 1
ATOM 3178 N N . TYR A 1 397 ? -20.922 -15.898 -13.156 1 75.94 397 TYR A N 1
ATOM 3179 C CA . TYR A 1 397 ? -21.406 -17.203 -12.703 1 75.94 397 TYR A CA 1
ATOM 3180 C C . TYR A 1 397 ? -22.391 -17.047 -11.555 1 75.94 397 TYR A C 1
ATOM 3182 O O . TYR A 1 397 ? -23.516 -17.531 -11.633 1 75.94 397 TYR A O 1
ATOM 3190 N N . LEU A 1 398 ? -22.031 -16.266 -10.523 1 78.19 398 LEU A N 1
ATOM 3191 C CA . LEU A 1 398 ? -22.859 -16.203 -9.32 1 78.19 398 LEU A CA 1
ATOM 3192 C C . LEU A 1 398 ? -24.062 -15.281 -9.547 1 78.19 398 LEU A C 1
ATOM 3194 O O . LEU A 1 398 ? -25.172 -15.594 -9.125 1 78.19 398 LEU A O 1
ATOM 3198 N N . ALA A 1 399 ? -23.75 -14.062 -10.086 1 72.25 399 ALA A N 1
ATOM 3199 C CA . ALA A 1 399 ? -24.812 -13.062 -10.25 1 72.25 399 ALA A CA 1
ATOM 3200 C C . ALA A 1 399 ? -25.875 -13.539 -11.234 1 72.25 399 ALA A C 1
ATOM 3202 O O . ALA A 1 399 ? -27.031 -13.148 -11.133 1 72.25 399 ALA A O 1
ATOM 3203 N N . SER A 1 400 ? -25.484 -14.25 -12.25 1 65.5 400 SER A N 1
ATOM 3204 C CA . SER A 1 400 ? -26.438 -14.773 -13.234 1 65.5 400 SER A CA 1
ATOM 3205 C C . SER A 1 400 ? -27.469 -15.688 -12.578 1 65.5 400 SER A C 1
ATOM 3207 O O . SER A 1 400 ? -28.562 -15.867 -13.109 1 65.5 400 SER A O 1
ATOM 3209 N N . LYS A 1 401 ? -27.156 -16 -11.438 1 63.22 401 LYS A N 1
ATOM 3210 C CA . LYS A 1 401 ? -28.047 -16.922 -10.734 1 63.22 401 LYS A CA 1
ATOM 3211 C C . LYS A 1 401 ? -28.984 -16.172 -9.797 1 63.22 401 LYS A C 1
ATOM 3213 O O . LYS A 1 401 ? -30 -16.719 -9.344 1 63.22 401 LYS A O 1
ATOM 3218 N N . GLU A 1 402 ? -28.562 -14.875 -9.492 1 60.31 402 GLU A N 1
ATOM 3219 C CA . GLU A 1 402 ? -29.375 -14.094 -8.555 1 60.31 402 GLU A CA 1
ATOM 3220 C C . GLU A 1 402 ? -30.266 -13.102 -9.297 1 60.31 402 GLU A C 1
ATOM 3222 O O . GLU A 1 402 ? -29.812 -12.445 -10.242 1 60.31 402 GLU A O 1
ATOM 3227 N N . ALA A 1 403 ? -31.625 -13.109 -9.203 1 51.91 403 ALA A N 1
ATOM 3228 C CA . ALA A 1 403 ? -32.719 -12.383 -9.867 1 51.91 403 ALA A CA 1
ATOM 3229 C C . ALA A 1 403 ? -32.719 -10.906 -9.469 1 51.91 403 ALA A C 1
ATOM 3231 O O . ALA A 1 403 ? -33.438 -10.102 -10.031 1 51.91 403 ALA A O 1
ATOM 3232 N N . SER A 1 404 ? -32.094 -10.414 -8.375 1 54.97 404 SER A N 1
ATOM 3233 C CA . SER A 1 404 ? -32.406 -9.086 -7.863 1 54.97 404 SER A CA 1
ATOM 3234 C C . SER A 1 404 ? -31.672 -8.008 -8.656 1 54.97 404 SER A C 1
ATOM 3236 O O . SER A 1 404 ? -30.641 -8.273 -9.289 1 54.97 404 SER A O 1
ATOM 3238 N N . SER A 1 405 ? -32.312 -6.832 -8.75 1 59.28 405 SER A N 1
ATOM 3239 C CA . SER A 1 405 ? -31.719 -5.715 -9.469 1 59.28 405 SER A CA 1
ATOM 3240 C C . SER A 1 405 ? -30.359 -5.34 -8.883 1 59.28 405 SER A C 1
ATOM 3242 O O . SER A 1 405 ? -30.25 -5.07 -7.688 1 59.28 405 SER A O 1
ATOM 3244 N N . ALA A 1 406 ? -29.375 -5.488 -9.547 1 65.56 406 ALA A N 1
ATOM 3245 C CA . ALA A 1 406 ? -27.969 -5.289 -9.203 1 65.56 406 ALA A CA 1
ATOM 3246 C C . ALA A 1 406 ? -27.75 -3.951 -8.508 1 65.56 406 ALA A C 1
ATOM 3248 O O . ALA A 1 406 ? -27.016 -3.869 -7.52 1 65.56 406 ALA A O 1
ATOM 3249 N N . ASN A 1 407 ? -28.516 -2.936 -8.852 1 74.56 407 ASN A N 1
ATOM 3250 C CA . ASN A 1 407 ? -28.297 -1.594 -8.32 1 74.56 407 ASN A CA 1
ATOM 3251 C C . ASN A 1 407 ? -28.844 -1.457 -6.902 1 74.56 407 ASN A C 1
ATOM 3253 O O . ASN A 1 407 ? -28.234 -0.809 -6.051 1 74.56 407 ASN A O 1
ATOM 3257 N N . ASP A 1 408 ? -29.922 -2.037 -6.672 1 80.62 408 ASP A N 1
ATOM 3258 C CA . ASP A 1 408 ? -30.516 -1.946 -5.348 1 80.62 408 ASP A CA 1
ATOM 3259 C C . ASP A 1 408 ? -29.688 -2.707 -4.312 1 80.62 408 ASP A C 1
ATOM 3261 O O . ASP A 1 408 ? -29.531 -2.252 -3.18 1 80.62 408 ASP A O 1
ATOM 3265 N N . THR A 1 409 ? -29.172 -3.693 -4.773 1 87.12 409 THR A N 1
ATOM 3266 C CA . THR A 1 409 ? -28.375 -4.516 -3.877 1 87.12 409 THR A CA 1
ATOM 3267 C C . THR A 1 409 ? -27.078 -3.807 -3.512 1 87.12 409 THR A C 1
ATOM 3269 O O . THR A 1 409 ? -26.625 -3.867 -2.363 1 87.12 409 THR A O 1
ATOM 3272 N N . LEU A 1 410 ? -26.578 -3.156 -4.453 1 90.25 410 LEU A N 1
ATOM 3273 C CA . LEU A 1 410 ? -25.328 -2.445 -4.211 1 90.25 410 LEU A CA 1
ATOM 3274 C C . LEU A 1 410 ? -25.547 -1.271 -3.264 1 90.25 410 LEU A C 1
ATOM 3276 O O . LEU A 1 410 ? -24.703 -0.993 -2.406 1 90.25 410 LEU A O 1
ATOM 3280 N N . SER A 1 411 ? -26.594 -0.582 -3.465 1 91.31 411 SER A N 1
ATOM 3281 C CA . SER A 1 411 ? -26.922 0.531 -2.576 1 91.31 411 SER A CA 1
ATOM 3282 C C . SER A 1 411 ? -27.109 0.054 -1.143 1 91.31 411 SER A C 1
ATOM 3284 O O . SER A 1 411 ? -26.656 0.695 -0.198 1 91.31 411 SER A O 1
ATOM 3286 N N . ALA A 1 412 ? -27.812 -1.039 -1.008 1 92.69 412 ALA A N 1
ATOM 3287 C CA . ALA A 1 412 ? -28.016 -1.611 0.32 1 92.69 412 ALA A CA 1
ATOM 3288 C C . ALA A 1 412 ? -26.688 -2.037 0.943 1 92.69 412 ALA A C 1
ATOM 3290 O O . ALA A 1 412 ? -26.484 -1.874 2.146 1 92.69 412 ALA A O 1
ATOM 3291 N N . PHE A 1 413 ? -25.906 -2.602 0.063 1 94.19 413 PHE A N 1
ATOM 3292 C CA . PHE A 1 413 ? -24.578 -3.021 0.484 1 94.19 413 PHE A CA 1
ATOM 3293 C C . PHE A 1 413 ? -23.781 -1.834 1.008 1 94.19 413 PHE A C 1
ATOM 3295 O O . PHE A 1 413 ? -23.125 -1.932 2.047 1 94.19 413 PHE A O 1
ATOM 3302 N N . ALA A 1 414 ? -23.812 -0.719 0.382 1 94 414 ALA A N 1
ATOM 3303 C CA . ALA A 1 414 ? -23.125 0.5 0.777 1 94 414 ALA A CA 1
ATOM 3304 C C . ALA A 1 414 ? -23.719 1.091 2.049 1 94 414 ALA A C 1
ATOM 3306 O O . ALA A 1 414 ? -23 1.595 2.91 1 94 414 ALA A O 1
ATOM 3307 N N . ASP A 1 415 ? -25.016 1.047 2.174 1 92.81 415 ASP A N 1
ATOM 3308 C CA . ASP A 1 415 ? -25.719 1.669 3.285 1 92.81 415 ASP A CA 1
ATOM 3309 C C . ASP A 1 415 ? -25.453 0.926 4.594 1 92.81 415 ASP A C 1
ATOM 3311 O O . ASP A 1 415 ? -25.469 1.528 5.668 1 92.81 415 ASP A O 1
ATOM 3315 N N . GLU A 1 416 ? -25.234 -0.334 4.496 1 93 416 GLU A N 1
ATOM 3316 C CA . GLU A 1 416 ? -25.047 -1.171 5.676 1 93 416 GLU A CA 1
ATOM 3317 C C . GLU A 1 416 ? -23.734 -0.834 6.383 1 93 416 GLU A C 1
ATOM 3319 O O . GLU A 1 416 ? -23.609 -0.988 7.598 1 93 416 GLU A O 1
ATOM 3324 N N . ASP A 1 417 ? -22.766 -0.476 5.676 1 95.31 417 ASP A N 1
ATOM 3325 C CA . ASP A 1 417 ? -21.438 -0.176 6.191 1 95.31 417 ASP A CA 1
ATOM 3326 C C . ASP A 1 417 ? -20.812 0.996 5.438 1 95.31 417 ASP A C 1
ATOM 3328 O O . ASP A 1 417 ? -20.344 0.836 4.309 1 95.31 417 ASP A O 1
ATOM 3332 N N . PRO A 1 418 ? -20.703 2.107 6.086 1 94.25 418 PRO A N 1
ATOM 3333 C CA . PRO A 1 418 ? -20.203 3.299 5.395 1 94.25 418 PRO A CA 1
ATOM 3334 C C . PRO A 1 418 ? -18.75 3.156 4.949 1 94.25 418 PRO A C 1
ATOM 3336 O O . PRO A 1 418 ? -18.297 3.885 4.062 1 94.25 418 PRO A O 1
ATOM 3339 N N . LEU A 1 419 ? -18 2.264 5.52 1 95.44 419 LEU A N 1
ATOM 3340 C CA . LEU A 1 419 ? -16.609 2.072 5.137 1 95.44 419 LEU A CA 1
ATOM 3341 C C . LEU A 1 419 ? -16.5 1.513 3.725 1 95.44 419 LEU A C 1
ATOM 3343 O O . LEU A 1 419 ? -15.477 1.673 3.062 1 95.44 419 LEU A O 1
ATOM 3347 N N . ARG A 1 420 ? -17.594 0.838 3.291 1 96.75 420 ARG A N 1
ATOM 3348 C CA . ARG A 1 420 ? -17.578 0.234 1.962 1 96.75 420 ARG A CA 1
ATOM 3349 C C . ARG A 1 420 ? -17.531 1.303 0.875 1 96.75 420 ARG A C 1
ATOM 3351 O O . ARG A 1 420 ? -16.75 1.205 -0.067 1 96.75 420 ARG A O 1
ATOM 3358 N N . SER A 1 421 ? -18.344 2.354 1.062 1 94.81 421 SER A N 1
ATOM 3359 C CA . SER A 1 421 ? -18.344 3.451 0.101 1 94.81 421 SER A CA 1
ATOM 3360 C C . SER A 1 421 ? -17.016 4.207 0.131 1 94.81 421 SER A C 1
ATOM 3362 O O . SER A 1 421 ? -16.516 4.629 -0.912 1 94.81 421 SER A O 1
ATOM 3364 N N . LEU A 1 422 ? -16.484 4.359 1.29 1 94.25 422 LEU A N 1
ATOM 3365 C CA . LEU A 1 422 ? -15.203 5.039 1.423 1 94.25 422 LEU A CA 1
ATOM 3366 C C . LEU A 1 422 ? -14.102 4.262 0.71 1 94.25 422 LEU A C 1
ATOM 3368 O O . LEU A 1 422 ? -13.297 4.848 -0.013 1 94.25 422 LEU A O 1
ATOM 3372 N N . LEU A 1 423 ? -14.062 2.939 0.933 1 96.12 423 LEU A N 1
ATOM 3373 C CA . LEU A 1 423 ? -13.062 2.092 0.297 1 96.12 423 LEU A CA 1
ATOM 3374 C C . LEU A 1 423 ? -13.195 2.135 -1.222 1 96.12 423 LEU A C 1
ATOM 3376 O O . LEU A 1 423 ? -12.195 2.217 -1.936 1 96.12 423 LEU A O 1
ATOM 3380 N N . ALA A 1 424 ? -14.453 2.047 -1.666 1 95.56 424 ALA A N 1
ATOM 3381 C CA . ALA A 1 424 ? -14.703 2.117 -3.102 1 95.56 424 ALA A CA 1
ATOM 3382 C C . ALA A 1 424 ? -14.148 3.406 -3.697 1 95.56 424 ALA A C 1
ATOM 3384 O O . ALA A 1 424 ? -13.484 3.383 -4.738 1 95.56 424 ALA A O 1
ATOM 3385 N N . ASP A 1 425 ? -14.367 4.516 -3 1 93.25 425 ASP A N 1
ATOM 3386 C CA . ASP A 1 425 ? -13.891 5.816 -3.465 1 93.25 425 ASP A CA 1
ATOM 3387 C C . ASP A 1 425 ? -12.367 5.875 -3.465 1 93.25 425 ASP A C 1
ATOM 3389 O O . ASP A 1 425 ? -11.766 6.41 -4.398 1 93.25 425 ASP A O 1
ATOM 3393 N N . ILE A 1 426 ? -11.773 5.395 -2.434 1 94.12 426 ILE A N 1
ATOM 3394 C CA . ILE A 1 426 ? -10.32 5.387 -2.305 1 94.12 426 ILE A CA 1
ATOM 3395 C C . ILE A 1 426 ? -9.703 4.609 -3.467 1 94.12 426 ILE A C 1
ATOM 3397 O O . ILE A 1 426 ? -8.75 5.066 -4.09 1 94.12 426 ILE A O 1
ATOM 3401 N N . LYS A 1 427 ? -10.258 3.426 -3.779 1 94.81 427 LYS A N 1
ATOM 3402 C CA . LYS A 1 427 ? -9.734 2.588 -4.852 1 94.81 427 LYS A CA 1
ATOM 3403 C C . LYS A 1 427 ? -9.883 3.271 -6.207 1 94.81 427 LYS A C 1
ATOM 3405 O O . LYS A 1 427 ? -9.023 3.129 -7.078 1 94.81 427 LYS A O 1
ATOM 3410 N N . GLU A 1 428 ? -11 3.945 -6.379 1 93.75 428 GLU A N 1
ATOM 3411 C CA . GLU A 1 428 ? -11.203 4.672 -7.629 1 93.75 428 GLU A CA 1
ATOM 3412 C C . GLU A 1 428 ? -10.203 5.816 -7.77 1 93.75 428 GLU A C 1
ATOM 3414 O O . GLU A 1 428 ? -9.727 6.105 -8.875 1 93.75 428 GLU A O 1
ATOM 3419 N N . GLN A 1 429 ? -9.883 6.418 -6.691 1 91.25 429 GLN A N 1
ATOM 3420 C CA . GLN A 1 429 ? -8.883 7.48 -6.719 1 91.25 429 GLN A CA 1
ATOM 3421 C C . GLN A 1 429 ? -7.496 6.918 -7.031 1 91.25 429 GLN A C 1
ATOM 3423 O O . GLN A 1 429 ? -6.715 7.539 -7.75 1 91.25 429 GLN A O 1
ATOM 3428 N N . ASP A 1 430 ? -7.184 5.781 -6.438 1 92.19 430 ASP A N 1
ATOM 3429 C CA . ASP A 1 430 ? -5.941 5.098 -6.777 1 92.19 430 ASP A CA 1
ATOM 3430 C C . ASP A 1 430 ? -5.824 4.883 -8.281 1 92.19 430 ASP A C 1
ATOM 3432 O O . ASP A 1 430 ? -4.762 5.105 -8.867 1 92.19 430 ASP A O 1
ATOM 3436 N N . HIS A 1 431 ? -6.926 4.465 -8.852 1 93.62 431 HIS A N 1
ATOM 3437 C CA . HIS A 1 431 ? -6.93 4.188 -10.281 1 93.62 431 HIS A CA 1
ATOM 3438 C C . HIS A 1 431 ? -6.691 5.461 -11.086 1 93.62 431 HIS A C 1
ATOM 3440 O O . HIS A 1 431 ? -5.961 5.441 -12.086 1 93.62 431 HIS A O 1
ATOM 3446 N N . ARG A 1 432 ? -7.34 6.555 -10.727 1 90.56 432 ARG A N 1
ATOM 3447 C CA . ARG A 1 432 ? -7.148 7.828 -11.422 1 90.56 432 ARG A CA 1
ATOM 3448 C C . ARG A 1 432 ? -5.688 8.258 -11.391 1 90.56 432 ARG A C 1
ATOM 3450 O O . ARG A 1 432 ? -5.133 8.672 -12.406 1 90.56 432 ARG A O 1
ATOM 3457 N N . LYS A 1 433 ? -5.148 8.148 -10.227 1 90.31 433 LYS A N 1
ATOM 3458 C CA . LYS A 1 433 ? -3.736 8.5 -10.086 1 90.31 433 LYS A CA 1
ATOM 3459 C C . LYS A 1 433 ? -2.859 7.598 -10.945 1 90.31 433 LYS A C 1
ATOM 3461 O O . LYS A 1 433 ? -1.937 8.07 -11.617 1 90.31 433 LYS A O 1
ATOM 3466 N N . TYR A 1 434 ? -3.109 6.32 -10.906 1 93.12 434 TYR A N 1
ATOM 3467 C CA . TYR A 1 434 ? -2.361 5.344 -11.688 1 93.12 434 TYR A CA 1
ATOM 3468 C C . TYR A 1 434 ? -2.408 5.68 -13.172 1 93.12 434 TYR A C 1
ATOM 3470 O O . TYR A 1 434 ? -1.378 5.664 -13.852 1 93.12 434 TYR A O 1
ATOM 3478 N N . CYS A 1 435 ? -3.596 5.961 -13.648 1 92.88 435 CYS A N 1
ATOM 3479 C CA . CYS A 1 435 ? -3.766 6.277 -15.062 1 92.88 435 CYS A CA 1
ATOM 3480 C C . CYS A 1 435 ? -2.955 7.512 -15.445 1 92.88 435 CYS A C 1
ATOM 3482 O O . CYS A 1 435 ? -2.34 7.547 -16.516 1 92.88 435 CYS A O 1
ATOM 3484 N N . ARG A 1 436 ? -2.938 8.461 -14.594 1 89.31 436 ARG A N 1
ATOM 3485 C CA . ARG A 1 436 ? -2.156 9.664 -14.859 1 89.31 436 ARG A CA 1
ATOM 3486 C C . ARG A 1 436 ? -0.667 9.344 -14.938 1 89.31 436 ARG A C 1
ATOM 3488 O O . ARG A 1 436 ? 0.034 9.828 -15.828 1 89.31 436 ARG A O 1
ATOM 3495 N N . GLU A 1 437 ? -0.214 8.594 -14.039 1 90.5 437 GLU A N 1
ATOM 3496 C CA . GLU A 1 437 ? 1.198 8.227 -14.008 1 90.5 437 GLU A CA 1
ATOM 3497 C C . GLU A 1 437 ? 1.574 7.383 -15.219 1 90.5 437 GLU A C 1
ATOM 3499 O O . GLU A 1 437 ? 2.658 7.547 -15.789 1 90.5 437 GLU A O 1
ATOM 3504 N N . LEU A 1 438 ? 0.708 6.441 -15.555 1 92.19 438 LEU A N 1
ATOM 3505 C CA . LEU A 1 438 ? 0.953 5.59 -16.719 1 92.19 438 LEU A CA 1
ATOM 3506 C C . LEU A 1 438 ? 1.021 6.418 -18 1 92.19 438 LEU A C 1
ATOM 3508 O O . LEU A 1 438 ? 1.86 6.164 -18.859 1 92.19 438 LEU A O 1
ATOM 3512 N N . ASP A 1 439 ? 0.144 7.391 -18.078 1 91.38 439 ASP A N 1
ATOM 3513 C CA . ASP A 1 439 ? 0.121 8.273 -19.234 1 91.38 439 ASP A CA 1
ATOM 3514 C C . ASP A 1 439 ? 1.41 9.086 -19.328 1 91.38 439 ASP A C 1
ATOM 3516 O O . ASP A 1 439 ? 1.939 9.289 -20.422 1 91.38 439 ASP A O 1
ATOM 3520 N N . LEU A 1 440 ? 1.887 9.531 -18.234 1 89.81 440 LEU A N 1
ATOM 3521 C CA . LEU A 1 440 ? 3.137 10.281 -18.219 1 89.81 440 LEU A CA 1
ATOM 3522 C C . LEU A 1 440 ? 4.301 9.414 -18.672 1 89.81 440 LEU A C 1
ATOM 3524 O O . LEU A 1 440 ? 5.184 9.875 -19.406 1 89.81 440 LEU A O 1
ATOM 3528 N N . LEU A 1 441 ? 4.34 8.195 -18.281 1 88.06 441 LEU A N 1
ATOM 3529 C CA . LEU A 1 441 ? 5.383 7.258 -18.672 1 88.06 441 LEU A CA 1
ATOM 3530 C C . LEU A 1 441 ? 5.332 6.973 -20.172 1 88.06 441 LEU A C 1
ATOM 3532 O O . LEU A 1 441 ? 6.371 6.926 -20.828 1 88.06 441 LEU A O 1
ATOM 3536 N N . ARG A 1 442 ? 4.184 6.824 -20.688 1 86.94 442 ARG A N 1
ATOM 3537 C CA . ARG A 1 442 ? 4.012 6.543 -22.109 1 86.94 442 ARG A CA 1
ATOM 3538 C C . ARG A 1 442 ? 4.441 7.734 -22.953 1 86.94 442 ARG A C 1
ATOM 3540 O O . ARG A 1 442 ? 5.023 7.559 -24.031 1 86.94 442 ARG A O 1
ATOM 3547 N N . ASN A 1 443 ? 4.148 8.867 -22.406 1 86 443 ASN A N 1
ATOM 3548 C CA . ASN A 1 443 ? 4.527 10.086 -23.125 1 86 443 ASN A CA 1
ATOM 3549 C C . ASN A 1 443 ? 6.035 10.32 -23.078 1 86 443 ASN A C 1
ATOM 3551 O O . ASN A 1 443 ? 6.613 10.844 -24.031 1 86 443 ASN A O 1
ATOM 3555 N N . SER A 1 444 ? 6.625 9.961 -22.031 1 80.56 444 SER A N 1
ATOM 3556 C CA . SER A 1 444 ? 8.07 10.117 -21.906 1 80.56 444 SER A CA 1
ATOM 3557 C C . SER A 1 444 ? 8.805 9.125 -22.812 1 80.56 444 SER A C 1
ATOM 3559 O O . SER A 1 444 ? 9.844 9.461 -23.391 1 80.56 444 SER A O 1
ATOM 3561 N N . ASP A 1 445 ? 8.273 7.957 -22.938 1 71.94 445 ASP A N 1
ATOM 3562 C CA . ASP A 1 445 ? 8.875 6.938 -23.797 1 71.94 445 ASP A CA 1
ATOM 3563 C C . ASP A 1 445 ? 8.742 7.309 -25.266 1 71.94 445 ASP A C 1
ATOM 3565 O O . ASP A 1 445 ? 9.648 7.055 -26.062 1 71.94 445 ASP A O 1
ATOM 3569 N N . ASN A 1 446 ? 7.594 7.887 -25.516 1 61.5 446 ASN A N 1
ATOM 3570 C CA . ASN A 1 446 ? 7.414 8.375 -26.875 1 61.5 446 ASN A CA 1
ATOM 3571 C C . ASN A 1 446 ? 8.375 9.516 -27.188 1 61.5 446 ASN A C 1
ATOM 3573 O O . ASN A 1 446 ? 8.875 9.609 -28.312 1 61.5 446 ASN A O 1
ATOM 3577 N N . TYR A 1 447 ? 8.562 10.234 -26.188 1 51.28 447 TYR A N 1
ATOM 3578 C CA . TYR A 1 447 ? 9.508 11.328 -26.375 1 51.28 447 TYR A CA 1
ATOM 3579 C C . TYR A 1 447 ? 10.93 10.797 -26.547 1 51.28 447 TYR A C 1
ATOM 3581 O O . TYR A 1 447 ? 11.695 11.312 -27.375 1 51.28 447 TYR A O 1
ATOM 3589 N N . GLU A 1 448 ? 11.203 9.789 -25.875 1 52.81 448 GLU A N 1
ATOM 3590 C CA . GLU A 1 448 ? 12.523 9.195 -26.031 1 52.81 448 GLU A CA 1
ATOM 3591 C C . GLU A 1 448 ? 12.641 8.453 -27.359 1 52.81 448 GLU A C 1
ATOM 3593 O O . GLU A 1 448 ? 13.688 8.484 -28 1 52.81 448 GLU A O 1
ATOM 3598 N N . GLU A 1 449 ? 11.539 7.766 -27.719 1 51.38 449 GLU A N 1
ATOM 3599 C CA . GLU A 1 449 ? 11.555 7.102 -29.031 1 51.38 449 GLU A CA 1
ATOM 3600 C C . GLU A 1 449 ? 11.539 8.117 -30.172 1 51.38 449 GLU A C 1
ATOM 3602 O O . GLU A 1 449 ? 12.156 7.895 -31.203 1 51.38 449 GLU A O 1
ATOM 3607 N N . GLY A 1 450 ? 10.797 9.172 -30.016 1 44.38 450 GLY A N 1
ATOM 3608 C CA . GLY A 1 450 ? 10.82 10.227 -31.016 1 44.38 450 GLY A CA 1
ATOM 3609 C C . GLY A 1 450 ? 12.172 10.898 -31.141 1 44.38 450 GLY A C 1
ATOM 3610 O O . GLY A 1 450 ? 12.625 11.195 -32.25 1 44.38 450 GLY A O 1
ATOM 3611 N N . ASN A 1 451 ? 12.758 11.164 -30 1 43.09 451 ASN A N 1
ATOM 3612 C CA . ASN A 1 451 ? 14.078 11.789 -30.078 1 43.09 451 ASN A CA 1
ATOM 3613 C C . ASN A 1 451 ? 15.125 10.812 -30.609 1 43.09 451 ASN A C 1
ATOM 3615 O O . ASN A 1 451 ? 16.203 11.227 -31.031 1 43.09 451 ASN A O 1
ATOM 3619 N N . ALA A 1 452 ? 14.914 9.625 -30.344 1 37.59 452 ALA A N 1
ATOM 3620 C CA . ALA A 1 452 ? 15.844 8.656 -30.938 1 37.59 452 ALA A CA 1
ATOM 3621 C C . ALA A 1 452 ? 15.555 8.445 -32.406 1 37.59 452 ALA A C 1
ATOM 3623 O O . ALA A 1 452 ? 16.375 7.871 -33.156 1 37.59 452 ALA A O 1
ATOM 3624 N N . LYS A 1 453 ? 14.328 8.555 -32.906 1 40.09 453 LYS A N 1
ATOM 3625 C CA . LYS A 1 453 ? 14.016 8.414 -34.312 1 40.09 453 LYS A CA 1
ATOM 3626 C C . LYS A 1 453 ? 14.602 9.57 -35.125 1 40.09 453 LYS A C 1
ATOM 3628 O O . LYS A 1 453 ? 14.539 9.562 -36.375 1 40.09 453 LYS A O 1
ATOM 3633 N N . ASP A 1 454 ? 14.867 10.703 -34.594 1 32.97 454 ASP A N 1
ATOM 3634 C CA . ASP A 1 454 ? 15.445 11.695 -35.5 1 32.97 454 ASP A CA 1
ATOM 3635 C C . ASP A 1 454 ? 16.812 11.25 -36.031 1 32.97 454 ASP A C 1
ATOM 3637 O O . ASP A 1 454 ? 17.422 11.93 -36.844 1 32.97 454 ASP A O 1
ATOM 3641 N N . ALA A 1 455 ? 17.688 10.484 -35.312 1 31.38 455 ALA A N 1
ATOM 3642 C CA . ALA A 1 455 ? 18.953 10.148 -35.969 1 31.38 455 ALA A CA 1
ATOM 3643 C C . ALA A 1 455 ? 18.734 9.086 -37.062 1 31.38 455 ALA A C 1
ATOM 3645 O O . ALA A 1 455 ? 19.656 8.719 -37.75 1 31.38 455 ALA A O 1
ATOM 3646 N N . ALA A 1 456 ? 17.969 8.031 -36.781 1 25.69 456 ALA A N 1
ATOM 3647 C CA . ALA A 1 456 ? 17.922 6.934 -37.75 1 25.69 456 ALA A CA 1
ATOM 3648 C C . ALA A 1 456 ? 17.109 7.324 -38.969 1 25.69 456 ALA A C 1
ATOM 3650 O O . ALA A 1 456 ? 16.219 8.18 -38.906 1 25.69 456 ALA A O 1
ATOM 3651 N N . MET A 1 457 ? 17.5 6.738 -40.25 1 25.56 457 MET A N 1
ATOM 3652 C CA . MET A 1 457 ? 17.078 6.934 -41.656 1 25.56 457 MET A CA 1
ATOM 3653 C C . MET A 1 457 ? 15.578 6.75 -41.781 1 25.56 457 MET A C 1
ATOM 3655 O O . MET A 1 457 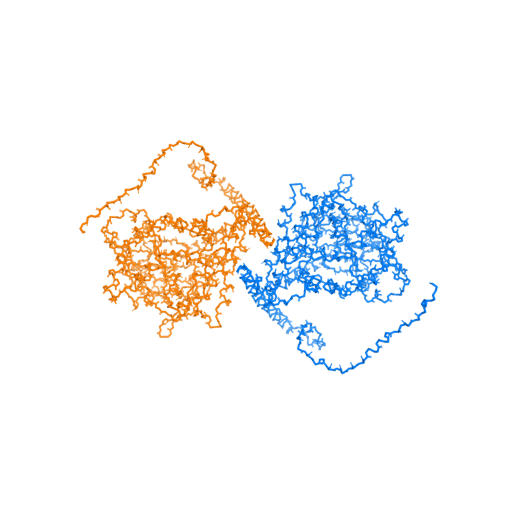? 14.961 5.992 -41.031 1 25.56 457 MET A O 1
ATOM 3659 N N . PRO A 1 458 ? 14.922 7.504 -42.719 1 25.11 458 PRO A N 1
ATOM 3660 C CA . PRO A 1 458 ? 13.523 7.645 -43.125 1 25.11 458 PRO A CA 1
ATOM 3661 C C . PRO A 1 458 ? 12.859 6.305 -43.438 1 25.11 458 PRO A C 1
ATOM 3663 O O . PRO A 1 458 ? 11.82 6.262 -44.094 1 25.11 458 PRO A O 1
ATOM 3666 N N . ALA A 1 459 ? 13.32 5.141 -42.875 1 20.28 459 ALA A N 1
ATOM 3667 C CA . ALA A 1 459 ? 12.656 4.035 -43.531 1 20.28 459 ALA A CA 1
ATOM 3668 C C . ALA A 1 459 ? 11.133 4.195 -43.5 1 20.28 459 ALA A C 1
ATOM 3670 O O . ALA A 1 459 ? 10.594 4.758 -42.531 1 20.28 459 ALA A O 1
ATOM 3671 N N . THR A 1 460 ? 10.305 3.934 -44.562 1 20.78 460 THR A N 1
ATOM 3672 C CA . THR A 1 460 ? 8.969 4.105 -45.125 1 20.78 460 THR A CA 1
ATOM 3673 C C . THR A 1 460 ? 7.922 3.488 -44.188 1 20.78 460 THR A C 1
ATOM 3675 O O . THR A 1 460 ? 6.824 4.027 -44.031 1 20.78 460 THR A O 1
ATOM 3678 N N . VAL A 1 461 ? 8.039 2.129 -43.812 1 21.03 461 VAL A N 1
ATOM 3679 C CA . VAL A 1 461 ? 6.84 1.313 -44 1 21.03 461 VAL A CA 1
ATOM 3680 C C . VAL A 1 461 ? 5.812 1.674 -42.938 1 21.03 461 VAL A C 1
ATOM 3682 O O . VAL A 1 461 ? 6.141 2.338 -41.938 1 21.03 461 VAL A O 1
ATOM 3685 N N . ASP A 1 462 ? 4.953 0.521 -42.438 1 18.47 462 ASP A N 1
ATOM 3686 C CA . ASP A 1 462 ? 3.553 0.198 -42.188 1 18.47 462 ASP A CA 1
ATOM 3687 C C . ASP A 1 462 ? 3.186 0.449 -40.719 1 18.47 462 ASP A C 1
ATOM 3689 O O . ASP A 1 462 ? 3.572 -0.319 -39.844 1 18.47 462 ASP A O 1
ATOM 3693 N N . ARG A 1 463 ? 3.314 1.524 -40.156 1 20.98 463 ARG A N 1
ATOM 3694 C CA . ARG A 1 463 ? 3.098 1.939 -38.75 1 20.98 463 ARG A CA 1
ATOM 3695 C C . ARG A 1 463 ? 1.664 1.654 -38.312 1 20.98 463 ARG A C 1
ATOM 3697 O O . ARG A 1 463 ? 1.218 2.146 -37.281 1 20.98 463 ARG A O 1
ATOM 3704 N N . ARG A 1 464 ? 0.818 1.072 -39.25 1 22.61 464 ARG A N 1
ATOM 3705 C CA . ARG A 1 464 ? -0.594 1.104 -38.906 1 22.61 464 ARG A CA 1
ATOM 3706 C C . ARG A 1 464 ? -0.88 0.15 -37.75 1 22.61 464 ARG A C 1
ATOM 3708 O O . ARG A 1 464 ? -2.041 -0.11 -37.406 1 22.61 464 ARG A O 1
ATOM 3715 N N . ALA A 1 465 ? -0.031 -0.628 -37.281 1 19.66 465 ALA A N 1
ATOM 3716 C CA . ALA A 1 465 ? -0.665 -1.796 -36.688 1 19.66 465 ALA A CA 1
ATOM 3717 C C . ALA A 1 465 ? -1.377 -1.423 -35.375 1 19.66 465 ALA A C 1
ATOM 3719 O O . ALA A 1 465 ? -2.51 -1.85 -35.156 1 19.66 465 ALA A O 1
ATOM 3720 N N . HIS A 1 466 ? -0.664 -1.173 -34.25 1 18.88 466 HIS A N 1
ATOM 3721 C CA . HIS A 1 466 ? -1.099 -1.774 -33 1 18.88 466 HIS A CA 1
ATOM 3722 C C . HIS A 1 466 ? -2.117 -0.89 -32.312 1 18.88 466 HIS A C 1
ATOM 3724 O O . HIS A 1 466 ? -2.408 -1.096 -31.109 1 18.88 466 HIS A O 1
ATOM 3730 N N . VAL A 1 467 ? -2.658 0.156 -32.938 1 21.44 467 VAL A N 1
ATOM 3731 C CA . VAL A 1 467 ? -3.459 1.022 -32.094 1 21.44 467 VAL A CA 1
ATOM 3732 C C . VAL A 1 467 ? -4.688 0.264 -31.578 1 21.44 467 VAL A C 1
ATOM 3734 O O . VAL A 1 467 ? -5.559 0.842 -30.922 1 21.44 467 VAL A O 1
ATOM 3737 N N . GLN A 1 468 ? -5.008 -0.984 -32.094 1 18.97 468 GLN A N 1
ATOM 3738 C CA . GLN A 1 468 ? -6.43 -1.312 -32.031 1 18.97 468 GLN A CA 1
ATOM 3739 C C . GLN A 1 468 ? -6.918 -1.354 -30.594 1 18.97 468 GLN A C 1
ATOM 3741 O O . GLN A 1 468 ? -8.062 -0.99 -30.312 1 18.97 468 GLN A O 1
ATOM 3746 N N . GLN A 1 469 ? -6.336 -2.111 -29.703 1 19.77 469 GLN A N 1
ATOM 3747 C CA . GLN A 1 469 ? -7.289 -2.871 -28.906 1 19.77 469 GLN A CA 1
ATOM 3748 C C . GLN A 1 469 ? -7.938 -1.99 -27.844 1 19.77 469 GLN A C 1
ATOM 3750 O O . GLN A 1 469 ? -7.656 -2.141 -26.656 1 19.77 469 GLN A O 1
ATOM 3755 N N . CYS A 1 470 ? -7.973 -0.708 -28.016 1 20.72 470 CYS A N 1
ATOM 3756 C CA . CYS A 1 470 ? -8.758 -0.022 -27 1 20.72 470 CYS A CA 1
ATOM 3757 C C . CYS A 1 470 ? -10.219 -0.432 -27.062 1 20.72 470 CYS A C 1
ATOM 3759 O O . CYS A 1 470 ? -10.938 -0.054 -27.984 1 20.72 470 CYS A O 1
ATOM 3761 N N . ILE A 1 471 ? -10.648 -1.728 -26.875 1 20.25 471 ILE A N 1
ATOM 3762 C CA . ILE A 1 471 ? -12.039 -2.129 -27.016 1 20.25 471 ILE A CA 1
ATOM 3763 C C . ILE A 1 471 ? -12.938 -1.155 -26.266 1 20.25 471 ILE A C 1
ATOM 3765 O O . ILE A 1 471 ? -12.797 -0.989 -25.047 1 20.25 471 ILE A O 1
ATOM 3769 N N . PRO A 1 472 ? -13.602 -0.207 -27 1 21.89 472 PRO A N 1
ATOM 3770 C CA . PRO A 1 472 ? -14.797 0.641 -26.938 1 21.89 472 PRO A CA 1
ATOM 3771 C C . PRO A 1 472 ? -16.062 -0.148 -26.609 1 21.89 472 PRO A C 1
ATOM 3773 O O . PRO A 1 472 ? -16.609 -0.835 -27.469 1 21.89 472 PRO A O 1
ATOM 3776 N N . THR A 1 473 ? -16.156 -1.052 -25.703 1 19.86 473 THR A N 1
ATOM 3777 C CA . THR A 1 473 ? -17.438 -1.732 -25.625 1 19.86 473 THR A CA 1
ATOM 3778 C C . THR A 1 473 ? -18.547 -0.752 -25.25 1 19.86 473 THR A C 1
ATOM 3780 O O . THR A 1 473 ? -18.656 -0.359 -24.094 1 19.86 473 THR A O 1
ATOM 3783 N N . ALA A 1 474 ? -18.766 0.383 -25.922 1 16.91 474 ALA A N 1
ATOM 3784 C CA . ALA A 1 474 ? -20 1.11 -25.672 1 16.91 474 ALA A CA 1
ATOM 3785 C C . ALA A 1 474 ? -21.219 0.227 -25.922 1 16.91 474 ALA A C 1
ATOM 3787 O O . ALA A 1 474 ? -21.328 -0.394 -26.969 1 16.91 474 ALA A O 1
ATOM 3788 N N . ALA A 1 475 ? -22.047 -0.123 -24.906 1 19.59 475 ALA A N 1
ATOM 3789 C CA . ALA A 1 475 ? -23.375 -0.724 -24.844 1 19.59 475 ALA A CA 1
ATOM 3790 C C . ALA A 1 475 ? -24.359 0.058 -25.719 1 19.59 475 ALA A C 1
ATOM 3792 O O . ALA A 1 475 ? -25.547 -0.281 -25.766 1 19.59 475 ALA A O 1
ATOM 3793 N N . GLY A 1 476 ? -24.094 1.096 -26.469 1 17.94 476 GLY A N 1
ATOM 3794 C CA . GLY A 1 476 ? -25.344 1.725 -26.891 1 17.94 476 GLY A CA 1
ATOM 3795 C C . GLY A 1 476 ? -26.156 0.864 -27.828 1 17.94 476 GLY A C 1
ATOM 3796 O O . GLY A 1 476 ? -27.359 1.089 -28 1 17.94 476 GLY A O 1
ATOM 3797 N N . ILE A 1 477 ? -25.625 0.345 -28.922 1 17.39 477 ILE A N 1
ATOM 3798 C CA . ILE A 1 477 ? -26.547 0.27 -30.047 1 17.39 477 ILE A CA 1
ATOM 3799 C C . ILE A 1 477 ? -27.688 -0.705 -29.719 1 17.39 477 ILE A C 1
ATOM 3801 O O . ILE A 1 477 ? -27.453 -1.905 -29.562 1 17.39 477 ILE A O 1
ATOM 3805 N N . LEU A 1 478 ? -28.828 -0.191 -29.125 1 19.16 478 LEU A N 1
ATOM 3806 C CA . LEU A 1 478 ? -30.156 -0.755 -28.875 1 19.16 478 LEU A CA 1
ATOM 3807 C C . LEU A 1 478 ? -30.766 -1.308 -30.172 1 19.16 478 LEU A C 1
ATOM 3809 O O . LEU A 1 478 ? -31.859 -1.869 -30.156 1 19.16 478 LEU A O 1
ATOM 3813 N N . GLY A 1 479 ? -30.172 -1.103 -31.328 1 17.27 479 GLY A N 1
ATOM 3814 C CA . GLY A 1 479 ? -31.172 -1.182 -32.406 1 17.27 479 GLY A CA 1
ATOM 3815 C C . GLY A 1 479 ? -31.797 -2.553 -32.531 1 17.27 479 GLY A C 1
ATOM 3816 O O . GLY A 1 479 ? -31.562 -3.275 -33.5 1 17.27 479 GLY A O 1
ATOM 3817 N N . LEU A 1 480 ? -31.625 -3.469 -31.594 1 16.77 480 LEU A N 1
ATOM 3818 C CA . LEU A 1 480 ? -32.281 -4.691 -32.031 1 16.77 480 LEU A CA 1
ATOM 3819 C C . LEU A 1 480 ? -33.75 -4.418 -32.406 1 16.77 480 LEU A C 1
ATOM 3821 O O . LEU A 1 480 ? -34.469 -3.729 -31.688 1 16.77 480 LEU A O 1
ATOM 3825 N N . THR A 1 481 ? -34.156 -4.523 -33.781 1 17.28 481 THR A N 1
ATOM 3826 C CA . THR A 1 481 ? -35.344 -4.754 -34.594 1 17.28 481 THR A CA 1
ATOM 3827 C C . THR A 1 481 ? -36.281 -5.723 -33.906 1 17.28 481 THR A C 1
ATOM 3829 O O . THR A 1 481 ? -35.844 -6.711 -33.312 1 17.28 481 THR A O 1
ATOM 3832 N N . VAL A 1 482 ? -37.562 -5.23 -33.625 1 18.58 482 VAL A N 1
ATOM 3833 C CA . VAL A 1 482 ? -38.906 -5.691 -33.219 1 18.58 482 VAL A CA 1
ATOM 3834 C C . VAL A 1 482 ? -39.312 -6.895 -34.062 1 18.58 482 VAL A C 1
ATOM 3836 O O . VAL A 1 482 ? -40.469 -7.281 -34.062 1 18.58 482 VAL A O 1
ATOM 3839 N N . ALA A 1 483 ? -38.438 -7.742 -34.625 1 16.67 483 ALA A N 1
ATOM 3840 C CA . ALA A 1 483 ? -39.25 -8.672 -35.406 1 16.67 483 ALA A CA 1
ATOM 3841 C C . ALA A 1 483 ? -40.406 -9.234 -34.562 1 16.67 483 ALA A C 1
ATOM 3843 O O . ALA A 1 483 ? -40.188 -9.594 -33.406 1 16.67 483 ALA A O 1
ATOM 3844 N N . ALA A 1 484 ? -41.781 -9.062 -35 1 17.69 484 ALA A N 1
ATOM 3845 C CA . ALA A 1 484 ? -43.188 -9.398 -34.969 1 17.69 484 ALA A CA 1
ATOM 3846 C C . ALA A 1 484 ? -43.406 -10.914 -34.906 1 17.69 484 ALA A C 1
ATOM 3848 O O . ALA A 1 484 ? -44.531 -11.391 -34.812 1 17.69 484 ALA A O 1
ATOM 3849 N N . SER A 1 485 ? -42.406 -11.82 -35.125 1 16.53 485 SER A N 1
ATOM 3850 C CA . SER A 1 485 ? -43.062 -13.047 -35.531 1 16.53 485 SER A CA 1
ATOM 3851 C C . SER A 1 485 ? -43.938 -13.586 -34.406 1 16.53 485 SER A C 1
ATOM 3853 O O . SER A 1 485 ? -43.5 -13.688 -33.25 1 16.53 485 SER A O 1
ATOM 3855 N N . ILE A 1 486 ? -45.344 -13.531 -34.5 1 17.62 486 ILE A N 1
ATOM 3856 C CA . ILE A 1 486 ? -46.625 -14.016 -33.969 1 17.62 486 ILE A CA 1
ATOM 3857 C C . ILE A 1 486 ? -46.562 -15.531 -33.812 1 17.62 486 ILE A C 1
ATOM 3859 O O . ILE A 1 486 ? -47.438 -16.125 -33.188 1 17.62 486 ILE A O 1
ATOM 3863 N N . VAL A 1 487 ? -45.562 -16.297 -34.25 1 17.19 487 VAL A N 1
ATOM 3864 C CA . VAL A 1 487 ? -46.125 -17.609 -34.531 1 17.19 487 VAL A CA 1
ATOM 3865 C C . VAL A 1 487 ? -46.75 -18.172 -33.25 1 17.19 487 VAL A C 1
ATOM 3867 O O . VAL A 1 487 ? -46.062 -18.203 -32.188 1 17.19 487 VAL A O 1
ATOM 3870 N N . ILE A 1 488 ? -48.094 -18.266 -33.219 1 17.03 488 ILE A N 1
ATOM 3871 C CA . ILE A 1 488 ? -49.219 -18.906 -32.562 1 17.03 488 ILE A CA 1
ATOM 3872 C C . ILE A 1 488 ? -48.875 -20.359 -32.25 1 17.03 488 ILE A C 1
ATOM 3874 O O . ILE A 1 488 ? -48.594 -21.156 -33.156 1 17.03 488 ILE A O 1
ATOM 3878 N N . ALA A 1 489 ? -48.062 -20.547 -31.188 1 15.55 489 ALA A N 1
ATOM 3879 C CA . ALA A 1 489 ? -47.969 -21.906 -30.688 1 15.55 489 ALA A CA 1
ATOM 3880 C C . ALA A 1 489 ? -49.312 -22.578 -30.609 1 15.55 489 ALA A C 1
ATOM 3882 O O . ALA A 1 489 ? -50.219 -22.094 -29.891 1 15.55 489 ALA A O 1
ATOM 3883 N N . ALA A 1 490 ? -49.875 -23.266 -31.641 1 16.48 490 ALA A N 1
ATOM 3884 C CA . ALA A 1 490 ? -50.938 -24.266 -31.797 1 16.48 490 ALA A CA 1
ATOM 3885 C C . ALA A 1 490 ? -50.781 -25.391 -30.781 1 16.48 490 ALA A C 1
ATOM 3887 O O . ALA A 1 490 ? -51.469 -26.422 -30.875 1 16.48 490 ALA A O 1
ATOM 3888 N N . VAL A 1 491 ? -50.125 -25.344 -29.625 1 15.69 491 VAL A N 1
ATOM 3889 C CA . VAL A 1 491 ? -50.094 -26.703 -29.094 1 15.69 491 VAL A CA 1
ATOM 3890 C C . VAL A 1 491 ? -51.531 -27.219 -28.938 1 15.69 491 VAL A C 1
ATOM 3892 O O . VAL A 1 491 ? -52.344 -26.578 -28.281 1 15.69 491 VAL A O 1
ATOM 3895 N N . TRP A 1 492 ? -52.062 -28.234 -29.75 1 15.86 492 TRP A N 1
ATOM 3896 C CA . TRP A 1 492 ? -53.094 -29.234 -29.953 1 15.86 492 TRP A CA 1
ATOM 3897 C C . TRP A 1 492 ? -53.281 -30.109 -28.719 1 15.86 492 TRP A C 1
ATOM 3899 O O . TRP A 1 492 ? -52.344 -30.812 -28.297 1 15.86 492 TRP A O 1
ATOM 3909 N N . LEU A 1 493 ? -53.812 -29.609 -27.594 1 16.66 493 LEU A N 1
ATOM 3910 C CA . LEU A 1 493 ? -54.281 -30.547 -26.562 1 16.66 493 LEU A CA 1
ATOM 3911 C C . LEU A 1 493 ? -55.094 -31.672 -27.172 1 16.66 493 LEU A C 1
ATOM 3913 O O . LEU A 1 493 ? -56.188 -31.422 -27.734 1 16.66 493 LEU A O 1
ATOM 3917 N N . ARG A 1 494 ? -54.656 -32.906 -27.547 1 16.05 494 ARG A N 1
ATOM 3918 C CA . ARG A 1 494 ? -55.219 -34.125 -28.125 1 16.05 494 ARG A CA 1
ATOM 3919 C C . ARG A 1 494 ? -56.281 -34.719 -27.219 1 16.05 494 ARG A C 1
ATOM 3921 O O . ARG A 1 494 ? -57.375 -35.031 -27.641 1 16.05 494 ARG A O 1
ATOM 3928 N N . LEU A 1 495 ? -56.031 -35.969 -26.406 1 17.22 495 LEU A N 1
ATOM 3929 C CA . LEU A 1 495 ? -56.5 -37.344 -26.609 1 17.22 495 LEU A CA 1
ATOM 3930 C C . LEU A 1 495 ? -57.688 -37.656 -25.719 1 17.22 495 LEU A C 1
ATOM 3932 O O . LEU A 1 495 ? -57.656 -37.438 -24.5 1 17.22 495 LEU A O 1
ATOM 3936 N N . ARG A 1 496 ? -58.969 -38.094 -26.219 1 17.67 496 ARG A N 1
ATOM 3937 C CA . ARG A 1 496 ? -60.312 -38.625 -25.969 1 17.67 496 ARG A CA 1
ATOM 3938 C C . ARG A 1 496 ? -60.281 -40 -25.359 1 17.67 496 ARG A C 1
ATOM 3940 O O . ARG A 1 496 ? -61.125 -40.344 -24.516 1 17.67 496 ARG A O 1
ATOM 3947 N N . PRO A 1 497 ? -59.688 -41.156 -25.844 1 19.95 497 PRO A N 1
ATOM 3948 C CA . PRO A 1 497 ? -60.562 -42.312 -26 1 19.95 497 PRO A CA 1
ATOM 3949 C C . PRO A 1 497 ? -61.062 -42.812 -24.656 1 19.95 497 PRO A C 1
ATOM 3951 O O . PRO A 1 497 ? -60.594 -42.406 -23.594 1 19.95 497 PRO A O 1
ATOM 3954 N N . ASN A 1 498 ? -61.25 -44.344 -24.469 1 21.38 498 ASN A N 1
ATOM 3955 C CA . ASN A 1 498 ? -62.219 -45.406 -24.266 1 21.38 498 ASN A CA 1
ATOM 3956 C C . ASN A 1 498 ? -62.156 -45.938 -22.844 1 21.38 498 ASN A C 1
ATOM 3958 O O . ASN A 1 498 ? -63.031 -46.719 -22.438 1 21.38 498 ASN A O 1
ATOM 3962 N N . PRO A 1 499 ? -61.625 -45.906 -21.734 1 23.48 499 PRO A N 1
ATOM 3963 C CA . PRO A 1 499 ? -61.688 -47.219 -21.125 1 23.48 499 PRO A CA 1
ATOM 3964 C C . PRO A 1 499 ? -63.125 -47.781 -21.016 1 23.48 499 PRO A C 1
ATOM 3966 O O . PRO A 1 499 ? -64.062 -47 -20.875 1 23.48 499 PRO A O 1
ATOM 3969 N N . THR A 1 500 ? -63.656 -49.062 -21.594 1 21.94 500 THR A N 1
ATOM 3970 C CA . THR A 1 500 ? -64.562 -50.188 -21.453 1 21.94 500 THR A CA 1
ATOM 3971 C C . THR A 1 500 ? -64.688 -50.594 -19.984 1 21.94 500 THR A C 1
ATOM 3973 O O . THR A 1 500 ? -65.812 -50.719 -19.5 1 21.94 500 THR A O 1
ATOM 3976 N N . LEU A 1 501 ? -64.062 -51.906 -19.594 1 21.28 501 LEU A N 1
ATOM 3977 C CA . LEU A 1 501 ? -64.312 -52.906 -18.562 1 21.28 501 LEU A CA 1
ATOM 3978 C C . LEU A 1 501 ? -64 -52.375 -17.188 1 21.28 501 LEU A C 1
ATOM 3980 O O . LEU A 1 501 ? -62.969 -51.688 -17 1 21.28 501 LEU A O 1
ATOM 3984 N N . MET B 1 1 ? 8.648 17.453 27.469 1 24.48 1 MET B N 1
ATOM 3985 C CA . MET B 1 1 ? 9.25 16.984 26.219 1 24.48 1 MET B CA 1
ATOM 3986 C C . MET B 1 1 ? 8.266 17.109 25.062 1 24.48 1 MET B C 1
ATOM 3988 O O . MET B 1 1 ? 7.117 16.688 25.172 1 24.48 1 MET B O 1
ATOM 3992 N N . SER B 1 2 ? 8.32 18.219 24.391 1 32.66 2 SER B N 1
ATOM 3993 C CA . SER B 1 2 ? 7.547 18.516 23.188 1 32.66 2 SER B CA 1
ATOM 3994 C C . SER B 1 2 ? 7.148 17.25 22.453 1 32.66 2 SER B C 1
ATOM 3996 O O . SER B 1 2 ? 7.895 16.266 22.453 1 32.66 2 SER B O 1
ATOM 3998 N N . LYS B 1 3 ? 5.988 16.984 22.359 1 39 3 LYS B N 1
ATOM 3999 C CA . LYS B 1 3 ? 5.582 15.883 21.5 1 39 3 LYS B CA 1
ATOM 4000 C C . LYS B 1 3 ? 6.43 15.828 20.234 1 39 3 LYS B C 1
ATOM 4002 O O . LYS B 1 3 ? 6.254 16.641 19.328 1 39 3 LYS B O 1
ATOM 4007 N N . ALA B 1 4 ? 7.66 15.68 20.297 1 39.44 4 ALA B N 1
ATOM 4008 C CA . ALA B 1 4 ? 8.391 15.344 19.078 1 39.44 4 ALA B CA 1
ATOM 4009 C C . ALA B 1 4 ? 7.531 14.508 18.141 1 39.44 4 ALA B C 1
ATOM 4011 O O . ALA B 1 4 ? 7.012 13.461 18.531 1 39.44 4 ALA B O 1
ATOM 4012 N N . GLN B 1 5 ? 6.855 15.227 17.25 1 53.03 5 GLN B N 1
ATOM 4013 C CA . GLN B 1 5 ? 6.008 14.688 16.188 1 53.03 5 GLN B CA 1
ATOM 4014 C C . GLN B 1 5 ? 6.613 13.422 15.594 1 53.03 5 GLN B C 1
ATOM 4016 O O . GLN B 1 5 ? 7.715 13.461 15.039 1 53.03 5 GLN B O 1
ATOM 4021 N N . HIS B 1 6 ? 6.242 12.25 16.188 1 64.69 6 HIS B N 1
ATOM 4022 C CA . HIS B 1 6 ? 6.863 10.961 15.883 1 64.69 6 HIS B CA 1
ATOM 4023 C C . HIS B 1 6 ? 6.121 10.242 14.758 1 64.69 6 HIS B C 1
ATOM 4025 O O . HIS B 1 6 ? 4.891 10.305 14.68 1 64.69 6 HIS B O 1
ATOM 4031 N N . PHE B 1 7 ? 6.914 10.055 13.766 1 78.12 7 PHE B N 1
ATOM 4032 C CA . PHE B 1 7 ? 6.441 9.109 12.758 1 78.12 7 PHE B CA 1
ATOM 4033 C C . PHE B 1 7 ? 5.812 7.887 13.414 1 78.12 7 PHE B C 1
ATOM 4035 O O . PHE B 1 7 ? 6.23 7.473 14.5 1 78.12 7 PHE B O 1
ATOM 4042 N N . LYS B 1 8 ? 4.801 7.543 12.914 1 85 8 LYS B N 1
ATOM 4043 C CA . LYS B 1 8 ? 4.238 6.277 13.375 1 85 8 LYS B CA 1
ATOM 4044 C C . LYS B 1 8 ? 5.082 5.098 12.898 1 85 8 LYS B C 1
ATOM 4046 O O . LYS B 1 8 ? 5.254 4.117 13.625 1 85 8 LYS B O 1
ATOM 4051 N N . ASP B 1 9 ? 5.602 5.164 11.727 1 91.69 9 ASP B N 1
ATOM 4052 C CA . ASP B 1 9 ? 6.504 4.16 11.172 1 91.69 9 ASP B CA 1
ATOM 4053 C C . ASP B 1 9 ? 7.953 4.441 11.57 1 91.69 9 ASP B C 1
ATOM 4055 O O . ASP B 1 9 ? 8.586 5.34 11.016 1 91.69 9 ASP B O 1
ATOM 4059 N N . GLY B 1 10 ? 8.5 3.654 12.438 1 91.62 10 GLY B N 1
ATOM 4060 C CA . GLY B 1 10 ? 9.844 3.848 12.961 1 91.62 10 GLY B CA 1
ATOM 4061 C C . GLY B 1 10 ? 10.922 3.697 11.898 1 91.62 10 GLY B C 1
ATOM 4062 O O . GLY B 1 10 ? 11.992 4.297 12.008 1 91.62 10 GLY B O 1
ATOM 4063 N N . ILE B 1 11 ? 10.719 2.916 10.906 1 92.44 11 ILE B N 1
ATOM 4064 C CA . ILE B 1 11 ? 11.688 2.701 9.836 1 92.44 11 ILE B CA 1
ATOM 4065 C C . ILE B 1 11 ? 11.812 3.965 8.992 1 92.44 11 ILE B C 1
ATOM 4067 O O . ILE B 1 11 ? 12.914 4.402 8.672 1 92.44 11 ILE B O 1
ATOM 4071 N N . VAL B 1 12 ? 10.68 4.547 8.672 1 93.75 12 VAL B N 1
ATOM 4072 C CA . VAL B 1 12 ? 10.664 5.789 7.902 1 93.75 12 VAL B CA 1
ATOM 4073 C C . VAL B 1 12 ? 11.281 6.914 8.727 1 93.75 12 VAL B C 1
ATOM 4075 O O . VAL B 1 12 ? 12.031 7.734 8.195 1 93.75 12 VAL B O 1
ATOM 4078 N N . GLN B 1 13 ? 10.922 6.934 9.992 1 93.56 13 GLN B N 1
ATOM 4079 C CA . GLN B 1 13 ? 11.5 7.93 10.891 1 93.56 13 GLN B CA 1
ATOM 4080 C C . GLN B 1 13 ? 13.023 7.887 10.852 1 93.56 13 GLN B C 1
ATOM 4082 O O . GLN B 1 13 ? 13.68 8.93 10.773 1 93.56 13 GLN B O 1
ATOM 4087 N N . HIS B 1 14 ? 13.547 6.688 10.93 1 92.12 14 HIS B N 1
ATOM 4088 C CA . HIS B 1 14 ? 14.992 6.496 10.914 1 92.12 14 HIS B CA 1
ATOM 4089 C C . HIS B 1 14 ? 15.617 7.066 9.648 1 92.12 14 HIS B C 1
ATOM 4091 O O . HIS B 1 14 ? 16.625 7.773 9.703 1 92.12 14 HIS B O 1
ATOM 4097 N N . SER B 1 15 ? 15.008 6.77 8.594 1 93.44 15 SER B N 1
ATOM 4098 C CA . SER B 1 15 ? 15.516 7.246 7.312 1 93.44 15 SER B CA 1
ATOM 4099 C C . SER B 1 15 ? 15.414 8.766 7.207 1 93.44 15 SER B C 1
ATOM 4101 O O . SER B 1 15 ? 16.375 9.43 6.82 1 93.44 15 SER B O 1
ATOM 4103 N N . VAL B 1 16 ? 14.312 9.359 7.582 1 94.38 16 VAL B N 1
ATOM 4104 C CA . VAL B 1 16 ? 14.062 10.797 7.477 1 94.38 16 VAL B CA 1
ATOM 4105 C C . VAL B 1 16 ? 14.992 11.547 8.422 1 94.38 16 VAL B C 1
ATOM 4107 O O . VAL B 1 16 ? 15.547 12.594 8.062 1 94.38 16 VAL B O 1
ATOM 4110 N N . HIS B 1 17 ? 15.141 11.023 9.594 1 93.75 17 HIS B N 1
ATOM 4111 C CA . HIS B 1 17 ? 15.992 11.688 10.578 1 93.75 17 HIS B CA 1
ATOM 4112 C C . HIS B 1 17 ? 17.453 11.688 10.141 1 93.75 17 HIS B C 1
ATOM 4114 O O . HIS B 1 17 ? 18.172 12.664 10.375 1 93.75 17 HIS B O 1
ATOM 4120 N N . ARG B 1 18 ? 17.906 10.578 9.539 1 93.56 18 ARG B N 1
ATOM 4121 C CA . ARG B 1 18 ? 19.266 10.539 9.008 1 93.56 18 ARG B CA 1
ATOM 4122 C C . ARG B 1 18 ? 19.469 11.617 7.945 1 93.56 18 ARG B C 1
ATOM 4124 O O . ARG B 1 18 ? 20.469 12.32 7.953 1 93.56 18 ARG B O 1
ATOM 4131 N N . GLN B 1 19 ? 18.5 11.773 7.117 1 95.75 19 GLN B N 1
ATOM 4132 C CA . GLN B 1 19 ? 18.578 12.781 6.066 1 95.75 19 GLN B CA 1
ATOM 4133 C C . GLN B 1 19 ? 18.5 14.188 6.652 1 95.75 19 GLN B C 1
ATOM 4135 O O . GLN B 1 19 ? 19.188 15.102 6.172 1 95.75 19 GLN B O 1
ATOM 4140 N N . ARG B 1 20 ? 17.672 14.359 7.629 1 95.69 20 ARG B N 1
ATOM 4141 C CA . ARG B 1 20 ? 17.531 15.633 8.32 1 95.69 20 ARG B CA 1
ATOM 4142 C C . ARG B 1 20 ? 18.859 16.062 8.938 1 95.69 20 ARG B C 1
ATOM 4144 O O . ARG B 1 20 ? 19.281 17.219 8.773 1 95.69 20 ARG B O 1
ATOM 4151 N N . ASP B 1 21 ? 19.5 15.117 9.609 1 95.31 21 ASP B N 1
ATOM 4152 C CA . ASP B 1 21 ? 20.75 15.422 10.281 1 95.31 21 ASP B CA 1
ATOM 4153 C C . ASP B 1 21 ? 21.844 15.789 9.266 1 95.31 21 ASP B C 1
ATOM 4155 O O . ASP B 1 21 ? 22.641 16.688 9.508 1 95.31 21 ASP B O 1
ATOM 4159 N N . GLN B 1 22 ? 21.828 15.07 8.18 1 95.88 22 GLN B N 1
ATOM 4160 C CA . GLN B 1 22 ? 22.766 15.406 7.109 1 95.88 22 GLN B CA 1
ATOM 4161 C C . GLN B 1 22 ? 22.5 16.797 6.566 1 95.88 22 GLN B C 1
ATOM 4163 O O . GLN B 1 22 ? 23.422 17.562 6.285 1 95.88 22 GLN B O 1
ATOM 4168 N N . PHE B 1 23 ? 21.266 17.109 6.418 1 96.06 23 PHE B N 1
ATOM 4169 C CA . PHE B 1 23 ? 20.859 18.422 5.922 1 96.06 23 PHE B CA 1
ATOM 4170 C C . PHE B 1 23 ? 21.281 19.531 6.883 1 96.06 23 PHE B C 1
ATOM 4172 O O . PHE B 1 23 ? 21.797 20.562 6.461 1 96.06 23 PHE B O 1
ATOM 4179 N N . VAL B 1 24 ? 21.125 19.359 8.117 1 95.44 24 VAL B N 1
ATOM 4180 C CA . VAL B 1 24 ? 21.484 20.328 9.148 1 95.44 24 VAL B CA 1
ATOM 4181 C C . VAL B 1 24 ? 23 20.531 9.148 1 95.44 24 VAL B C 1
ATOM 4183 O O . VAL B 1 24 ? 23.469 21.672 9.281 1 95.44 24 VAL B O 1
ATOM 4186 N N . ASN B 1 25 ? 23.703 19.438 9 1 94.81 25 ASN B N 1
ATOM 4187 C CA . ASN B 1 25 ? 25.156 19.547 8.922 1 94.81 25 ASN B CA 1
ATOM 4188 C C . ASN B 1 25 ? 25.594 20.375 7.715 1 94.81 25 ASN B C 1
ATOM 4190 O O . ASN B 1 25 ? 26.562 21.125 7.797 1 94.81 25 ASN B O 1
ATOM 4194 N N . GLN B 1 26 ? 24.906 20.156 6.695 1 95.06 26 GLN B N 1
ATOM 4195 C CA . GLN B 1 26 ? 25.203 20.953 5.5 1 95.06 26 GLN B CA 1
ATOM 4196 C C . GLN B 1 26 ? 24.969 22.438 5.746 1 95.06 26 GLN B C 1
ATOM 4198 O O . GLN B 1 26 ? 25.75 23.266 5.305 1 95.06 26 GLN B O 1
ATOM 4203 N N . LEU B 1 27 ? 23.938 22.781 6.43 1 95.25 27 LEU B N 1
ATOM 4204 C CA . LEU B 1 27 ? 23.625 24.172 6.742 1 95.25 27 LEU B CA 1
ATOM 4205 C C . LEU B 1 27 ? 24.672 24.766 7.688 1 95.25 27 LEU B C 1
ATOM 4207 O O . LEU B 1 27 ? 25.094 25.906 7.512 1 95.25 27 LEU B O 1
ATOM 4211 N N . ARG B 1 28 ? 25.047 24 8.648 1 94 28 ARG B N 1
ATOM 4212 C CA . ARG B 1 28 ? 26.016 24.453 9.641 1 94 28 ARG B CA 1
ATOM 4213 C C . ARG B 1 28 ? 27.375 24.719 9 1 94 28 ARG B C 1
ATOM 4215 O O . ARG B 1 28 ? 28.125 25.578 9.445 1 94 28 ARG B O 1
ATOM 4222 N N . SER B 1 29 ? 27.625 23.984 7.961 1 95.31 29 SER B N 1
ATOM 4223 C CA . SER B 1 29 ? 28.875 24.172 7.242 1 95.31 29 SER B CA 1
ATOM 4224 C C . SER B 1 29 ? 28.844 25.438 6.395 1 95.31 29 SER B C 1
ATOM 4226 O O . SER B 1 29 ? 29.875 25.922 5.918 1 95.31 29 SER B O 1
ATOM 4228 N N . ARG B 1 30 ? 27.703 26.062 6.27 1 96.5 30 ARG B N 1
ATOM 4229 C CA . ARG B 1 30 ? 27.531 27.234 5.43 1 96.5 30 ARG B CA 1
ATOM 4230 C C . ARG B 1 30 ? 27.141 28.453 6.266 1 96.5 30 ARG B C 1
ATOM 4232 O O . ARG B 1 30 ? 26.344 29.297 5.816 1 96.5 30 ARG B O 1
ATOM 4239 N N . GLU B 1 31 ? 27.609 28.547 7.418 1 96.06 31 GLU B N 1
ATOM 4240 C CA . GLU B 1 31 ? 27.25 29.609 8.367 1 96.06 31 GLU B CA 1
ATOM 4241 C C . GLU B 1 31 ? 27.688 30.984 7.848 1 96.06 31 GLU B C 1
ATOM 4243 O O . GLU B 1 31 ? 26.969 31.969 8.047 1 96.06 31 GLU B O 1
ATOM 4248 N N . LYS B 1 32 ? 28.812 31.031 7.188 1 96.81 32 LYS B N 1
ATOM 4249 C CA . LYS B 1 32 ? 29.266 32.312 6.625 1 96.81 32 LYS B CA 1
ATOM 4250 C C . LYS B 1 32 ? 28.312 32.812 5.543 1 96.81 32 LYS B C 1
ATOM 4252 O O . LYS B 1 32 ? 28.047 34 5.453 1 96.81 32 LYS B O 1
ATOM 4257 N N . ASP B 1 33 ? 27.859 31.891 4.77 1 97.38 33 ASP B N 1
ATOM 4258 C CA . ASP B 1 33 ? 26.906 32.219 3.723 1 97.38 33 ASP B CA 1
ATOM 4259 C C . ASP B 1 33 ? 25.594 32.719 4.324 1 97.38 33 ASP B C 1
ATOM 4261 O O . ASP B 1 33 ? 24.953 33.625 3.777 1 97.38 33 ASP B O 1
ATOM 4265 N N . ILE B 1 34 ? 25.219 32.125 5.406 1 97.94 34 ILE B N 1
ATOM 4266 C CA . ILE B 1 34 ? 23.984 32.5 6.082 1 97.94 34 ILE B CA 1
ATOM 4267 C C . ILE B 1 34 ? 24.078 33.938 6.582 1 97.94 34 ILE B C 1
ATOM 4269 O O . ILE B 1 34 ? 23.156 34.75 6.379 1 97.94 34 ILE B O 1
ATOM 4273 N N . LEU B 1 35 ? 25.188 34.281 7.176 1 98.12 35 LEU B N 1
ATOM 4274 C CA . LEU B 1 35 ? 25.406 35.625 7.668 1 98.12 35 LEU B CA 1
ATOM 4275 C C . LEU B 1 35 ? 25.422 36.625 6.516 1 98.12 35 LEU B C 1
ATOM 4277 O O . LEU B 1 35 ? 24.844 37.719 6.621 1 98.12 35 LEU B O 1
ATOM 4281 N N . LYS B 1 36 ? 26.047 36.219 5.469 1 97.44 36 LYS B N 1
ATOM 4282 C CA . LYS B 1 36 ? 26.109 37.094 4.293 1 97.44 36 LYS B CA 1
ATOM 4283 C C . LYS B 1 36 ? 24.719 37.312 3.697 1 97.44 36 LYS B C 1
ATOM 4285 O O . LYS B 1 36 ? 24.375 38.438 3.326 1 97.44 36 LYS B O 1
ATOM 4290 N N . LEU B 1 37 ? 23.984 36.281 3.586 1 97.06 37 LEU B N 1
ATOM 4291 C CA . LEU B 1 37 ? 22.641 36.375 3.043 1 97.06 37 LEU B CA 1
ATOM 4292 C C . LEU B 1 37 ? 21.766 37.25 3.918 1 97.06 37 LEU B C 1
ATOM 4294 O O . LEU B 1 37 ? 20.969 38.062 3.406 1 97.06 37 LEU B O 1
ATOM 4298 N N . ALA B 1 38 ? 21.859 37.062 5.188 1 97.88 38 ALA B N 1
ATOM 4299 C CA . ALA B 1 38 ? 21.062 37.875 6.113 1 97.88 38 ALA B CA 1
ATOM 4300 C C . ALA B 1 38 ? 21.391 39.375 5.945 1 97.88 38 ALA B C 1
ATOM 4302 O O . ALA B 1 38 ? 20.484 40.188 5.875 1 97.88 38 ALA B O 1
ATOM 4303 N N . SER B 1 39 ? 22.688 39.656 5.898 1 97.62 39 SER B N 1
ATOM 4304 C CA . SER B 1 39 ? 23.125 41.062 5.762 1 97.62 39 SER B CA 1
ATOM 4305 C C . SER B 1 39 ? 22.656 41.656 4.434 1 97.62 39 SER B C 1
ATOM 4307 O O . SER B 1 39 ? 22.125 42.75 4.395 1 97.62 39 SER B O 1
ATOM 4309 N N . THR B 1 40 ? 22.828 40.938 3.4 1 97.06 40 THR B N 1
ATOM 4310 C CA . THR B 1 40 ? 22.484 41.406 2.062 1 97.06 40 THR B CA 1
ATOM 4311 C C . THR B 1 40 ? 20.984 41.625 1.93 1 97.06 40 THR B C 1
ATOM 4313 O O . THR B 1 40 ? 20.531 42.656 1.45 1 97.06 40 THR B O 1
ATOM 4316 N N . LYS B 1 41 ? 20.234 40.656 2.334 1 96.81 41 LYS B N 1
ATOM 4317 C CA . LYS B 1 41 ? 18.781 40.656 2.145 1 96.81 41 LYS B CA 1
ATOM 4318 C C . LYS B 1 41 ? 18.125 41.719 3.025 1 96.81 41 LYS B C 1
ATOM 4320 O O . LYS B 1 41 ? 17.094 42.281 2.666 1 96.81 41 LYS B O 1
ATOM 4325 N N . CYS B 1 42 ? 18.734 42.031 4.137 1 96.94 42 CYS B N 1
ATOM 4326 C CA . CYS B 1 42 ? 18.156 43 5.051 1 96.94 42 CYS B CA 1
ATOM 4327 C C . CYS B 1 42 ? 18.812 44.375 4.871 1 96.94 42 CYS B C 1
ATOM 4329 O O . CYS B 1 42 ? 18.484 45.312 5.59 1 96.94 42 CYS B O 1
ATOM 4331 N N . GLY B 1 43 ? 19.688 44.531 3.939 1 95.81 43 GLY B N 1
ATOM 4332 C CA . GLY B 1 43 ? 20.344 45.812 3.658 1 95.81 43 GLY B CA 1
ATOM 4333 C C . GLY B 1 43 ? 21.219 46.281 4.793 1 95.81 43 GLY B C 1
ATOM 4334 O O . GLY B 1 43 ? 21.219 47.469 5.133 1 95.81 43 GLY B O 1
ATOM 4335 N N . LYS B 1 44 ? 21.891 45.375 5.461 1 94.94 44 LYS B N 1
ATOM 4336 C CA . LYS B 1 44 ? 22.766 45.688 6.586 1 94.94 44 LYS B CA 1
ATOM 4337 C C . LYS B 1 44 ? 24.234 45.438 6.234 1 94.94 44 LYS B C 1
ATOM 4339 O O . LYS B 1 44 ? 24.531 44.562 5.41 1 94.94 44 LYS B O 1
ATOM 4344 N N . PRO B 1 45 ? 25.156 46.094 6.852 1 92.06 45 PRO B N 1
ATOM 4345 C CA . PRO B 1 45 ? 26.578 46 6.477 1 92.06 45 PRO B CA 1
ATOM 4346 C C . PRO B 1 45 ? 27.188 44.656 6.891 1 92.06 45 PRO B C 1
ATOM 4348 O O . PRO B 1 45 ? 28.031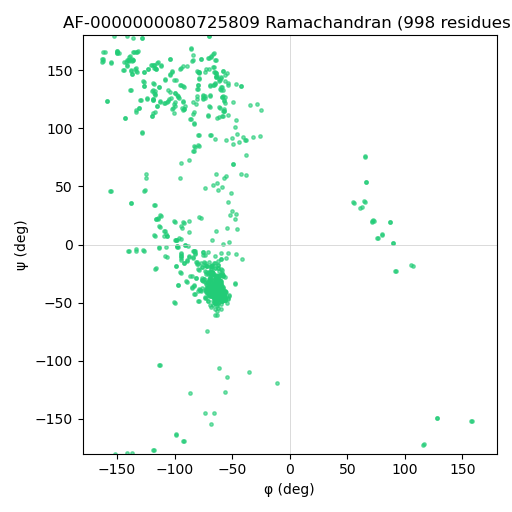 44.094 6.168 1 92.06 45 PRO B O 1
ATOM 4351 N N . SER B 1 46 ? 26.906 44.25 8.141 1 93.94 46 SER B N 1
ATOM 4352 C CA . SER B 1 46 ? 27.469 42.969 8.609 1 93.94 46 SER B CA 1
ATOM 4353 C C . SER B 1 46 ? 26.547 42.312 9.633 1 93.94 46 SER B C 1
ATOM 4355 O O . SER B 1 46 ? 25.609 42.969 10.133 1 93.94 46 SER B O 1
ATOM 4357 N N . ALA B 1 47 ? 26.844 41.031 9.867 1 96.88 47 ALA B N 1
ATOM 4358 C CA . ALA B 1 47 ? 26.031 40.25 10.789 1 96.88 47 ALA B CA 1
ATOM 4359 C C . ALA B 1 47 ? 26.875 39.25 11.562 1 96.88 47 ALA B C 1
ATOM 4361 O O . ALA B 1 47 ? 27.922 38.812 11.078 1 96.88 47 ALA B O 1
ATOM 4362 N N . SER B 1 48 ? 26.484 38.938 12.711 1 97.5 48 SER B N 1
ATOM 4363 C CA . SER B 1 48 ? 27.109 37.906 13.547 1 97.5 48 SER B CA 1
ATOM 4364 C C . SER B 1 48 ? 26.047 37.094 14.305 1 97.5 48 SER B C 1
ATOM 4366 O O . SER B 1 48 ? 24.922 37.562 14.5 1 97.5 48 SER B O 1
ATOM 4368 N N . PHE B 1 49 ? 26.453 35.969 14.695 1 97.25 49 PHE B N 1
ATOM 4369 C CA . PHE B 1 49 ? 25.547 35.125 15.484 1 97.25 49 PHE B CA 1
ATOM 4370 C C . PHE B 1 49 ? 25.516 35.594 16.938 1 97.25 49 PHE B C 1
ATOM 4372 O O . PHE B 1 49 ? 26.484 36.156 17.438 1 97.25 49 PHE B O 1
ATOM 4379 N N . PHE B 1 50 ? 24.406 35.438 17.578 1 96.19 50 PHE B N 1
ATOM 4380 C CA . PHE B 1 50 ? 24.297 35.688 19.016 1 96.19 50 PHE B CA 1
ATOM 4381 C C . PHE B 1 50 ? 23.484 34.594 19.688 1 96.19 50 PHE B C 1
ATOM 4383 O O . PHE B 1 50 ? 22.719 33.906 19.031 1 96.19 50 PHE B O 1
ATOM 4390 N N . GLN B 1 51 ? 23.625 34.438 20.984 1 92.75 51 GLN B N 1
ATOM 4391 C CA . GLN B 1 51 ? 22.875 33.438 21.75 1 92.75 51 GLN B CA 1
ATOM 4392 C C . GLN B 1 51 ? 21.484 34 22.125 1 92.75 51 GLN B C 1
ATOM 4394 O O . GLN B 1 51 ? 21.375 35.031 22.781 1 92.75 51 GLN B O 1
ATOM 4399 N N . SER B 1 52 ? 20.547 33.312 21.719 1 87.75 52 SER B N 1
ATOM 4400 C CA . SER B 1 52 ? 19.203 33.781 22.016 1 87.75 52 SER B CA 1
ATOM 4401 C C . SER B 1 52 ? 18.875 33.594 23.5 1 87.75 52 SER B C 1
ATOM 4403 O O . SER B 1 52 ? 19.344 32.656 24.141 1 87.75 52 SER B O 1
ATOM 4405 N N . THR B 1 53 ? 18.062 34.406 23.984 1 82.06 53 THR B N 1
ATOM 4406 C CA . THR B 1 53 ? 17.688 34.375 25.391 1 82.06 53 THR B CA 1
ATOM 4407 C C . THR B 1 53 ? 16.844 33.156 25.703 1 82.06 53 THR B C 1
ATOM 4409 O O . THR B 1 53 ? 17.031 32.5 26.734 1 82.06 53 THR B O 1
ATOM 4412 N N . ALA B 1 54 ? 15.992 32.812 24.891 1 78.31 54 ALA B N 1
ATOM 4413 C CA . ALA B 1 54 ? 15.023 31.75 25.109 1 78.31 54 ALA B CA 1
ATOM 4414 C C . ALA B 1 54 ? 15.703 30.375 25.016 1 78.31 54 ALA B C 1
ATOM 4416 O O . ALA B 1 54 ? 15.336 29.453 25.75 1 78.31 54 ALA B O 1
ATOM 4417 N N . LEU B 1 55 ? 16.734 30.234 24.172 1 83.69 55 LEU B N 1
ATOM 4418 C CA . LEU B 1 55 ? 17.266 28.906 23.891 1 83.69 55 LEU B CA 1
ATOM 4419 C C . LEU B 1 55 ? 18.703 28.781 24.375 1 83.69 55 LEU B C 1
ATOM 4421 O O . LEU B 1 55 ? 19.219 27.672 24.531 1 83.69 55 LEU B O 1
ATOM 4425 N N . GLY B 1 56 ? 19.422 29.875 24.594 1 85.25 56 GLY B N 1
ATOM 4426 C CA . GLY B 1 56 ? 20.797 29.875 25.062 1 85.25 56 GLY B CA 1
ATOM 4427 C C . GLY B 1 56 ? 21.781 29.406 24.016 1 85.25 56 GLY B C 1
ATOM 4428 O O . GLY B 1 56 ? 22.828 28.844 24.344 1 85.25 56 GLY B O 1
ATOM 4429 N N . ASP B 1 57 ? 21.406 29.422 22.766 1 91 57 ASP B N 1
ATOM 4430 C CA . ASP B 1 57 ? 22.234 29.016 21.625 1 91 57 ASP B CA 1
ATOM 4431 C C . ASP B 1 57 ? 22 29.922 20.422 1 91 57 ASP B C 1
ATOM 4433 O O . ASP B 1 57 ? 21.047 30.703 20.391 1 91 57 ASP B O 1
ATOM 4437 N N . TYR B 1 58 ? 22.969 29.969 19.531 1 94 58 TYR B N 1
ATOM 4438 C CA . TYR B 1 58 ? 22.828 30.812 18.359 1 94 58 TYR B CA 1
ATOM 4439 C C . TYR B 1 58 ? 22.047 30.109 17.25 1 94 58 TYR B C 1
ATOM 4441 O O . TYR B 1 58 ? 21.719 30.719 16.234 1 94 58 TYR B O 1
ATOM 4449 N N . HIS B 1 59 ? 21.844 28.844 17.422 1 92.94 59 HIS B N 1
ATOM 4450 C CA . HIS B 1 59 ? 21.016 28.125 16.469 1 92.94 59 HIS B CA 1
ATOM 4451 C C . HIS B 1 59 ? 20.062 27.156 17.188 1 92.94 59 HIS B C 1
ATOM 4453 O O . HIS B 1 59 ? 20.328 26.75 18.312 1 92.94 59 HIS B O 1
ATOM 4459 N N . ALA B 1 60 ? 18.906 26.891 16.656 1 92.31 60 ALA B N 1
ATOM 4460 C CA . ALA B 1 60 ? 17.891 25.984 17.188 1 92.31 60 ALA B CA 1
ATOM 4461 C C . ALA B 1 60 ? 17.266 25.141 16.078 1 92.31 60 ALA B C 1
ATOM 4463 O O . ALA B 1 60 ? 17 25.656 14.984 1 92.31 60 ALA B O 1
ATOM 4464 N N . ARG B 1 61 ? 17.203 23.906 16.406 1 90.88 61 ARG B N 1
ATOM 4465 C CA . ARG B 1 61 ? 16.562 23 15.461 1 90.88 61 ARG B CA 1
ATOM 4466 C C . ARG B 1 61 ? 15.188 22.562 15.961 1 90.88 61 ARG B C 1
ATOM 4468 O O . ARG B 1 61 ? 15.055 22.078 17.078 1 90.88 61 ARG B O 1
ATOM 4475 N N . GLY B 1 62 ? 14.164 22.812 15.172 1 89.31 62 GLY B N 1
ATOM 4476 C CA . GLY B 1 62 ? 12.844 22.266 15.414 1 89.31 62 GLY B CA 1
ATOM 4477 C C . GLY B 1 62 ? 12.547 21.031 14.578 1 89.31 62 GLY B C 1
ATOM 4478 O O . GLY B 1 62 ? 13.461 20.375 14.086 1 89.31 62 GLY B O 1
ATOM 4479 N N . SER B 1 63 ? 11.289 20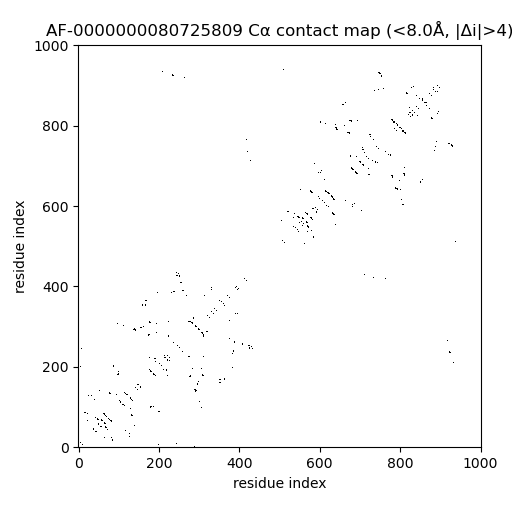.703 14.508 1 88.69 63 SER B N 1
ATOM 4480 C CA . SER B 1 63 ? 10.875 19.531 13.758 1 88.69 63 SER B CA 1
ATOM 4481 C C . SER B 1 63 ? 10.945 19.781 12.258 1 88.69 63 SER B C 1
ATOM 4483 O O . SER B 1 63 ? 11.211 18.859 11.477 1 88.69 63 SER B O 1
ATOM 4485 N N . TYR B 1 64 ? 10.734 21.078 11.883 1 94.44 64 TYR B N 1
ATOM 4486 C CA . TYR B 1 64 ? 10.578 21.297 10.453 1 94.44 64 TYR B CA 1
ATOM 4487 C C . TYR B 1 64 ? 11.414 22.484 9.992 1 94.44 64 TYR B C 1
ATOM 4489 O O . TYR B 1 64 ? 11.484 22.781 8.797 1 94.44 64 TYR B O 1
ATOM 4497 N N . ASN B 1 65 ? 12.039 23.141 10.93 1 95.5 65 ASN B N 1
ATOM 4498 C CA . ASN B 1 65 ? 12.859 24.297 10.594 1 95.5 65 ASN B CA 1
ATOM 4499 C C . ASN B 1 65 ? 14.125 24.359 11.438 1 95.5 65 ASN B C 1
ATOM 4501 O O . ASN B 1 65 ? 14.172 23.797 12.539 1 95.5 65 ASN B O 1
ATOM 4505 N N . VAL B 1 66 ? 15.094 24.984 10.898 1 96.12 66 VAL B N 1
ATOM 4506 C CA . VAL B 1 66 ? 16.281 25.391 11.641 1 96.12 66 VAL B CA 1
ATOM 4507 C C . VAL B 1 66 ? 16.344 26.906 11.711 1 96.12 66 VAL B C 1
ATOM 4509 O O . VAL B 1 66 ? 16.062 27.594 10.727 1 96.12 66 VAL B O 1
ATOM 4512 N N . SER B 1 67 ? 16.641 27.375 12.859 1 96.75 67 SER B N 1
ATOM 4513 C CA . SER B 1 67 ? 16.734 28.812 13.055 1 96.75 67 SER B CA 1
ATOM 4514 C C . SER B 1 67 ? 18.141 29.234 13.477 1 96.75 67 SER B C 1
ATOM 4516 O O . SER B 1 67 ? 18.797 28.531 14.258 1 96.75 67 SER B O 1
ATOM 4518 N N . PHE B 1 68 ? 18.625 30.297 12.945 1 97.56 68 PHE B N 1
ATOM 4519 C CA . PHE B 1 68 ? 19.859 30.953 13.344 1 97.56 68 PHE B CA 1
ATOM 4520 C C . PHE B 1 68 ? 19.594 32.375 13.867 1 97.56 68 PHE B C 1
ATOM 4522 O O . PHE B 1 68 ? 18.875 33.125 13.234 1 97.56 68 PHE B O 1
ATOM 4529 N N . PHE B 1 69 ? 20.109 32.656 15.008 1 97.94 69 PHE B N 1
ATOM 4530 C CA . PHE B 1 69 ? 19.922 33.969 15.625 1 97.94 69 PHE B CA 1
ATOM 4531 C C . PHE B 1 69 ? 21.062 34.906 15.266 1 97.94 69 PHE B C 1
ATOM 4533 O O . PHE B 1 69 ? 22.219 34.656 15.602 1 97.94 69 PHE B O 1
ATOM 4540 N N . ILE B 1 70 ? 20.656 36 14.695 1 98.12 70 ILE B N 1
ATOM 4541 C CA . ILE B 1 70 ? 21.656 36.875 14.07 1 98.12 70 ILE B CA 1
ATOM 4542 C C . ILE B 1 70 ? 21.484 38.281 14.602 1 98.12 70 ILE B C 1
ATOM 4544 O O . ILE B 1 70 ? 20.375 38.75 14.789 1 98.12 70 ILE B O 1
ATOM 4548 N N . ARG B 1 71 ? 22.578 38.938 14.836 1 97.62 71 ARG B N 1
ATOM 4549 C CA . ARG B 1 71 ? 22.656 40.344 15.188 1 97.62 71 ARG B CA 1
ATOM 4550 C C . ARG B 1 71 ? 23.422 41.156 14.141 1 97.62 71 ARG B C 1
ATOM 4552 O O . ARG B 1 71 ? 24.516 40.75 13.727 1 97.62 71 ARG B O 1
ATOM 4559 N N . PHE B 1 72 ? 22.812 42.25 13.719 1 96.94 72 PHE B N 1
ATOM 4560 C CA . PHE B 1 72 ? 23.469 43.094 12.734 1 96.94 72 PHE B CA 1
ATOM 4561 C C . PHE B 1 72 ? 24.406 44.094 13.422 1 96.94 72 PHE B C 1
ATOM 4563 O O . PHE B 1 72 ? 24.359 44.25 14.641 1 96.94 72 PHE B O 1
ATOM 4570 N N . ALA B 1 73 ? 25.219 44.75 12.625 1 94.25 73 ALA B N 1
ATOM 4571 C CA . ALA B 1 73 ? 26.203 45.719 13.133 1 94.25 73 ALA B CA 1
ATOM 4572 C C . ALA B 1 73 ? 25.531 46.875 13.867 1 94.25 73 ALA B C 1
ATOM 4574 O O . ALA B 1 73 ? 26.094 47.406 14.82 1 94.25 73 ALA B O 1
ATOM 4575 N N . ASP B 1 74 ? 24.344 47.219 13.445 1 94.38 74 ASP B N 1
ATOM 4576 C CA . ASP B 1 74 ? 23.625 48.344 14.055 1 94.38 74 ASP B CA 1
ATOM 4577 C C . ASP B 1 74 ? 22.891 47.906 15.312 1 94.38 74 ASP B C 1
ATOM 4579 O O . ASP B 1 74 ? 22.188 48.719 15.938 1 94.38 74 ASP B O 1
ATOM 4583 N N . GLY B 1 75 ? 22.891 46.656 15.609 1 94.19 75 GLY B N 1
ATOM 4584 C CA . GLY B 1 75 ? 22.312 46.188 16.844 1 94.19 75 GLY B CA 1
ATOM 4585 C C . GLY B 1 75 ? 20.984 45.469 16.641 1 94.19 75 GLY B C 1
ATOM 4586 O O . GLY B 1 75 ? 20.547 44.719 17.531 1 94.19 75 GLY B O 1
ATOM 4587 N N . GLU B 1 76 ? 20.422 45.688 15.562 1 95.94 76 GLU B N 1
ATOM 4588 C CA . GLU B 1 76 ? 19.156 45 15.273 1 95.94 76 GLU B CA 1
ATOM 4589 C C . GLU B 1 76 ? 19.344 43.5 15.203 1 95.94 76 GLU B C 1
ATOM 4591 O O . GLU B 1 76 ? 20.391 43 14.789 1 95.94 76 GLU B O 1
ATOM 4596 N N . LYS B 1 77 ? 18.328 42.781 15.664 1 97.12 77 LYS B N 1
ATOM 4597 C CA . LYS B 1 77 ? 18.406 41.312 15.703 1 97.12 77 LYS B CA 1
ATOM 4598 C C . LYS B 1 77 ? 17.359 40.688 14.781 1 97.12 77 LYS B C 1
ATOM 4600 O O . LYS B 1 77 ? 16.328 41.312 14.508 1 97.12 77 LYS B O 1
ATOM 4605 N N . CYS B 1 78 ? 17.688 39.531 14.289 1 97.69 78 CYS B N 1
ATOM 4606 C CA . CYS B 1 78 ? 16.734 38.812 13.445 1 97.69 78 CYS B CA 1
ATOM 4607 C C . CYS B 1 78 ? 16.922 37.312 13.578 1 97.69 78 CYS B C 1
ATOM 4609 O O . CYS B 1 78 ? 17.859 36.844 14.242 1 97.69 78 CYS B O 1
ATOM 4611 N N . VAL B 1 79 ? 16.031 36.562 13.125 1 97.94 79 VAL B N 1
ATOM 4612 C CA . VAL B 1 79 ? 16.078 35.125 13.086 1 97.94 79 VAL B CA 1
ATOM 4613 C C . VAL B 1 79 ? 16.094 34.625 11.641 1 97.94 79 VAL B C 1
ATOM 4615 O O . VAL B 1 79 ? 15.195 34.969 10.859 1 97.94 79 VAL B O 1
ATOM 4618 N N . PHE B 1 80 ? 17.125 33.938 11.266 1 98.31 80 PHE B N 1
ATOM 4619 C CA . PHE B 1 80 ? 17.234 33.281 9.969 1 98.31 80 PHE B CA 1
ATOM 4620 C C . PHE B 1 80 ? 16.734 31.859 10.039 1 98.31 80 PHE B C 1
ATOM 4622 O O . PHE B 1 80 ? 17.297 31.016 10.734 1 98.31 80 PHE B O 1
ATOM 4629 N N . ARG B 1 81 ? 15.641 31.562 9.289 1 97.94 81 ARG B N 1
ATOM 4630 C CA . ARG B 1 81 ? 14.992 30.266 9.391 1 97.94 81 ARG B CA 1
ATOM 4631 C C . ARG B 1 81 ? 15.008 29.531 8.055 1 97.94 81 ARG B C 1
ATOM 4633 O O . ARG B 1 81 ? 14.664 30.109 7.02 1 97.94 81 ARG B O 1
ATOM 4640 N N . VAL B 1 82 ? 15.391 28.281 8.07 1 97.56 82 VAL B N 1
ATOM 4641 C CA . VAL B 1 82 ? 15.461 27.438 6.883 1 97.56 82 VAL B CA 1
ATOM 4642 C C . VAL B 1 82 ? 14.609 26.188 7.09 1 97.56 82 VAL B C 1
ATOM 4644 O O . VAL B 1 82 ? 14.766 25.469 8.086 1 97.56 82 VAL B O 1
ATOM 4647 N N . PRO B 1 83 ? 13.695 25.953 6.156 1 97.12 83 PRO B N 1
ATOM 4648 C CA . PRO B 1 83 ? 12.914 24.734 6.285 1 97.12 83 PRO B CA 1
ATOM 4649 C C . PRO B 1 83 ? 13.766 23.469 6.152 1 97.12 83 PRO B C 1
ATOM 4651 O O . PRO B 1 83 ? 14.688 23.422 5.336 1 97.12 83 PRO B O 1
ATOM 4654 N N . LEU B 1 84 ? 13.492 22.5 6.992 1 96.56 84 LEU B N 1
ATOM 4655 C CA . LEU B 1 84 ? 14.148 21.203 6.895 1 96.56 84 LEU B CA 1
ATOM 4656 C C . LEU B 1 84 ? 13.516 20.359 5.797 1 96.56 84 LEU B C 1
ATOM 4658 O O . LEU B 1 84 ? 12.633 19.531 6.066 1 96.56 84 LEU B O 1
ATOM 4662 N N . ARG B 1 85 ? 14.047 20.391 4.633 1 95.75 85 ARG B N 1
ATOM 4663 C CA . ARG B 1 85 ? 13.469 19.812 3.426 1 95.75 85 ARG B CA 1
ATOM 4664 C C . ARG B 1 85 ? 13.273 18.297 3.584 1 95.75 85 ARG B C 1
ATOM 4666 O O . ARG B 1 85 ? 12.242 17.75 3.174 1 95.75 85 ARG B O 1
ATOM 4673 N N . PRO B 1 86 ? 14.219 17.516 4.188 1 95.12 86 PRO B N 1
ATOM 4674 C CA . PRO B 1 86 ? 14.039 16.062 4.309 1 95.12 86 PRO B CA 1
ATOM 4675 C C . PRO B 1 86 ? 12.82 15.695 5.156 1 95.12 86 PRO B C 1
ATOM 4677 O O . PRO B 1 86 ? 12.336 14.562 5.082 1 95.12 86 PRO B O 1
ATOM 4680 N N . CYS B 1 87 ? 12.289 16.641 5.957 1 96.12 87 CYS B N 1
ATOM 4681 C CA . CYS B 1 87 ? 11.172 16.375 6.855 1 96.12 87 CYS B CA 1
ATOM 4682 C C . CYS B 1 87 ? 9.859 16.828 6.242 1 96.12 87 CYS B C 1
ATOM 4684 O O . CYS B 1 87 ? 8.805 16.734 6.879 1 96.12 87 CYS B O 1
ATOM 4686 N N . LEU B 1 88 ? 9.961 17.297 4.977 1 95.75 88 LEU B N 1
ATOM 4687 C CA . LEU B 1 88 ? 8.773 17.859 4.348 1 95.75 88 LEU B CA 1
ATOM 4688 C C . LEU B 1 88 ? 8.391 17.078 3.096 1 95.75 88 LEU B C 1
ATOM 4690 O O . LEU B 1 88 ? 9.234 16.859 2.225 1 95.75 88 LEU B O 1
ATOM 4694 N N . ALA B 1 89 ? 7.145 16.625 3.094 1 95.31 89 ALA B N 1
ATOM 4695 C CA . ALA B 1 89 ? 6.59 16.094 1.853 1 95.31 89 ALA B CA 1
ATOM 4696 C C . ALA B 1 89 ? 6.062 17.219 0.964 1 95.31 89 ALA B C 1
ATOM 4698 O O . ALA B 1 89 ? 6.125 17.125 -0.264 1 95.31 89 ALA B O 1
ATOM 4699 N N . TYR B 1 90 ? 5.508 18.266 1.548 1 92.94 90 TYR B N 1
ATOM 4700 C CA . TYR B 1 90 ? 5.039 19.438 0.814 1 92.94 90 TYR B CA 1
ATOM 4701 C C . TYR B 1 90 ? 6.207 20.188 0.183 1 92.94 90 TYR B C 1
ATOM 4703 O O . TYR B 1 90 ? 7.324 20.156 0.701 1 92.94 90 TYR B O 1
ATOM 4711 N N . CYS B 1 91 ? 5.918 20.859 -0.887 1 93.12 91 CYS B N 1
ATOM 4712 C CA . CYS B 1 91 ? 6.918 21.734 -1.509 1 93.12 91 CYS B CA 1
ATOM 4713 C C . CYS B 1 91 ? 7.352 22.828 -0.554 1 93.12 91 CYS B C 1
ATOM 4715 O O . CYS B 1 91 ? 6.539 23.672 -0.146 1 93.12 91 CYS B O 1
ATOM 4717 N N . PRO B 1 92 ? 8.625 22.844 -0.2 1 93.88 92 PRO B N 1
ATOM 4718 C CA . PRO B 1 92 ? 9.086 23.828 0.789 1 93.88 92 PRO B CA 1
ATOM 4719 C C . PRO B 1 92 ? 8.867 25.266 0.342 1 93.88 92 PRO B C 1
ATOM 4721 O O . PRO B 1 92 ? 8.555 26.125 1.164 1 93.88 92 PRO B O 1
ATOM 4724 N N . ARG B 1 93 ? 9.016 25.578 -0.927 1 93.94 93 ARG B N 1
ATOM 4725 C CA . ARG B 1 93 ? 8.852 26.922 -1.457 1 93.94 93 ARG B CA 1
ATOM 4726 C C . ARG B 1 93 ? 7.414 27.406 -1.274 1 93.94 93 ARG B C 1
ATOM 4728 O O . ARG B 1 93 ? 7.188 28.516 -0.767 1 93.94 93 ARG B O 1
ATOM 4735 N N . LEU B 1 94 ? 6.52 26.547 -1.664 1 93.06 94 LEU B N 1
ATOM 4736 C CA . LEU B 1 94 ? 5.109 26.906 -1.571 1 93.06 94 LEU B CA 1
ATOM 4737 C C . LEU B 1 94 ? 4.672 27.031 -0.115 1 93.06 94 LEU B C 1
ATOM 4739 O O . LEU B 1 94 ? 3.877 27.906 0.23 1 93.06 94 LEU B O 1
ATOM 4743 N N . LYS B 1 95 ? 5.176 26.094 0.668 1 95.12 95 LYS B N 1
ATOM 4744 C CA . LYS B 1 95 ? 4.871 26.141 2.096 1 95.12 95 LYS B CA 1
ATOM 4745 C C . LYS B 1 95 ? 5.34 27.453 2.715 1 95.12 95 LYS B C 1
ATOM 4747 O O . LYS B 1 95 ? 4.617 28.078 3.498 1 95.12 95 LYS B O 1
ATOM 4752 N N . LEU B 1 96 ? 6.516 27.875 2.377 1 96.56 96 LEU B N 1
ATOM 4753 C CA . LEU B 1 96 ? 7.078 29.125 2.881 1 96.56 96 LEU B CA 1
ATOM 4754 C C . LEU B 1 96 ? 6.266 30.312 2.396 1 96.56 96 LEU B C 1
ATOM 4756 O O . LEU B 1 96 ? 5.984 31.234 3.17 1 96.56 96 LEU B O 1
ATOM 4760 N N . GLN B 1 97 ? 5.891 30.312 1.161 1 96.06 97 GLN B N 1
ATOM 4761 C CA . GLN B 1 97 ? 5.105 31.406 0.6 1 96.06 97 GLN B CA 1
ATOM 4762 C C . GLN B 1 97 ? 3.77 31.562 1.322 1 96.06 97 GLN B C 1
ATOM 4764 O O . GLN B 1 97 ? 3.322 32.656 1.592 1 96.06 97 GLN B O 1
ATOM 4769 N N . CYS B 1 98 ? 3.172 30.453 1.609 1 96.5 98 CYS B N 1
ATOM 4770 C CA . CYS B 1 98 ? 1.895 30.484 2.314 1 96.5 98 CYS B CA 1
ATOM 4771 C C . CYS B 1 98 ? 2.068 30.984 3.74 1 96.5 98 CYS B C 1
ATOM 4773 O O . CYS B 1 98 ? 1.213 31.703 4.254 1 96.5 98 CYS B O 1
ATOM 4775 N N . GLU B 1 99 ? 3.139 30.547 4.352 1 97.56 99 GLU B N 1
ATOM 4776 C CA . GLU B 1 99 ? 3.432 31.047 5.695 1 97.56 99 GLU B CA 1
ATOM 4777 C C . GLU B 1 99 ? 3.611 32.562 5.699 1 97.56 99 GLU B C 1
ATOM 4779 O O . GLU B 1 99 ? 3.037 33.25 6.539 1 97.56 99 GLU B O 1
ATOM 4784 N N . VAL B 1 100 ? 4.355 33.094 4.781 1 97.19 100 VAL B N 1
ATOM 4785 C CA . VAL B 1 100 ? 4.613 34.531 4.664 1 97.19 100 VAL B CA 1
ATOM 4786 C C . VAL B 1 100 ? 3.303 35.25 4.406 1 97.19 100 VAL B C 1
ATOM 4788 O O . VAL B 1 100 ? 3.035 36.281 5.02 1 97.19 100 VAL B O 1
ATOM 4791 N N . ALA B 1 101 ? 2.52 34.719 3.514 1 97.5 101 ALA B N 1
ATOM 4792 C CA . ALA B 1 101 ? 1.232 35.344 3.191 1 97.5 101 ALA B CA 1
ATOM 4793 C C . ALA B 1 101 ? 0.346 35.438 4.43 1 97.5 101 ALA B C 1
ATOM 4795 O O . ALA B 1 101 ? -0.306 36.469 4.656 1 97.5 101 ALA B O 1
ATOM 4796 N N . THR B 1 102 ? 0.325 34.375 5.176 1 98.12 102 THR B N 1
ATOM 4797 C CA . THR B 1 102 ? -0.483 34.344 6.391 1 98.12 102 THR B CA 1
ATOM 4798 C C . THR B 1 102 ? 0.024 35.375 7.402 1 98.12 102 THR B C 1
ATOM 4800 O O . THR B 1 102 ? -0.763 36.125 7.98 1 98.12 102 THR B O 1
ATOM 4803 N N . MET B 1 103 ? 1.287 35.406 7.605 1 97.81 103 MET B N 1
ATOM 4804 C CA . MET B 1 103 ? 1.887 36.312 8.578 1 97.81 103 MET B CA 1
ATOM 4805 C C . MET B 1 103 ? 1.646 37.75 8.188 1 97.81 103 MET B C 1
ATOM 4807 O O . MET B 1 103 ? 1.309 38.594 9.031 1 97.81 103 MET B O 1
ATOM 4811 N N . GLN B 1 104 ? 1.821 38.031 6.934 1 95.94 104 GLN B N 1
ATOM 4812 C CA . GLN B 1 104 ? 1.596 39.406 6.461 1 95.94 104 GLN B CA 1
ATOM 4813 C C . GLN B 1 104 ? 0.132 39.812 6.621 1 95.94 104 GLN B C 1
ATOM 4815 O O . GLN B 1 104 ? -0.167 40.906 7.062 1 95.94 104 GLN B O 1
ATOM 4820 N N . HIS B 1 105 ? -0.72 38.906 6.262 1 97.31 105 HIS B N 1
ATOM 4821 C CA . HIS B 1 105 ? -2.148 39.188 6.391 1 97.31 105 HIS B CA 1
ATOM 4822 C C . HIS B 1 105 ? -2.527 39.469 7.836 1 97.31 105 HIS B C 1
ATOM 4824 O O . HIS B 1 105 ? -3.244 40.438 8.109 1 97.31 105 HIS B O 1
ATOM 4830 N N . LEU B 1 106 ? -2.07 38.656 8.742 1 98 106 LEU B N 1
ATOM 4831 C CA . LEU B 1 106 ? -2.406 38.812 10.148 1 98 106 LEU B CA 1
ATOM 4832 C C . LEU B 1 106 ? -1.833 40.125 10.703 1 98 106 LEU B C 1
ATOM 4834 O O . LEU B 1 106 ? -2.475 40.781 11.516 1 98 106 LEU B O 1
ATOM 4838 N N . SER B 1 107 ? -0.637 40.469 10.305 1 96.06 107 SER B N 1
ATOM 4839 C CA . SER B 1 107 ? -0.008 41.688 10.766 1 96.06 107 SER B CA 1
ATOM 4840 C C . SER B 1 107 ? -0.81 42.938 10.328 1 96.06 107 SER B C 1
ATOM 4842 O O . SER B 1 107 ? -0.832 43.938 11.031 1 96.06 107 SER B O 1
ATOM 4844 N N . GLU B 1 108 ? -1.438 42.812 9.25 1 95.31 108 GLU B N 1
ATOM 4845 C CA . GLU B 1 108 ? -2.17 43.938 8.68 1 95.31 108 GLU B CA 1
ATOM 4846 C C . GLU B 1 108 ? -3.607 43.969 9.188 1 95.31 108 GLU B C 1
ATOM 4848 O O . GLU B 1 108 ? -4.195 45.031 9.32 1 95.31 108 GLU B O 1
ATOM 4853 N N . SER B 1 109 ? -4.148 42.844 9.453 1 96.44 109 SER B N 1
ATOM 4854 C CA . SER B 1 109 ? -5.594 42.781 9.664 1 96.44 109 SER B CA 1
ATOM 4855 C C . SER B 1 109 ? -5.926 42.531 11.133 1 96.44 109 SER B C 1
ATOM 4857 O O . SER B 1 109 ? -7.09 42.625 11.531 1 96.44 109 SER B O 1
ATOM 4859 N N . THR B 1 110 ? -4.945 42.219 11.922 1 98 110 THR B N 1
ATOM 4860 C CA . THR B 1 110 ? -5.191 41.906 13.328 1 98 110 THR B CA 1
ATOM 4861 C C . THR B 1 110 ? -4.145 42.594 14.219 1 98 110 THR B C 1
ATOM 4863 O O . THR B 1 110 ? -3.266 43.281 13.727 1 98 110 THR B O 1
ATOM 4866 N N . THR B 1 111 ? -4.312 42.406 15.5 1 98 111 THR B N 1
ATOM 4867 C CA . THR B 1 111 ? -3.324 42.875 16.469 1 98 111 THR B CA 1
ATOM 4868 C C . THR B 1 111 ? -2.539 41.688 17.047 1 98 111 THR B C 1
ATOM 4870 O O . THR B 1 111 ? -1.854 41.844 18.062 1 98 111 THR B O 1
ATOM 4873 N N . ILE B 1 112 ? -2.748 40.469 16.484 1 98.38 112 ILE B N 1
ATOM 4874 C CA . ILE B 1 112 ? -1.985 39.312 16.906 1 98.38 112 ILE B CA 1
ATOM 4875 C C . ILE B 1 112 ? -0.493 39.562 16.734 1 98.38 112 ILE B C 1
ATOM 4877 O O . ILE B 1 112 ? -0.056 40 15.664 1 98.38 112 ILE B O 1
ATOM 4881 N N . PRO B 1 113 ? 0.285 39.438 17.781 1 98.25 113 PRO B N 1
ATOM 4882 C CA . PRO B 1 113 ? 1.721 39.688 17.656 1 98.25 113 PRO B CA 1
ATOM 4883 C C . PRO B 1 113 ? 2.436 38.625 16.812 1 98.25 113 PRO B C 1
ATOM 4885 O O . PRO B 1 113 ? 2.912 37.625 17.344 1 98.25 113 PRO B O 1
ATOM 4888 N N . VAL B 1 114 ? 2.58 38.875 15.609 1 98.12 114 VAL B N 1
ATOM 4889 C CA . VAL B 1 114 ? 3.301 38.031 14.648 1 98.12 114 VAL B CA 1
ATOM 4890 C C . VAL B 1 114 ? 4.648 38.688 14.328 1 98.12 114 VAL B C 1
ATOM 4892 O O . VAL B 1 114 ? 4.738 39.875 14.109 1 98.12 114 VAL B O 1
ATOM 4895 N N . PRO B 1 115 ? 5.715 37.875 14.359 1 97.94 115 PRO B N 1
ATOM 4896 C CA . PRO B 1 115 ? 6.996 38.469 13.969 1 97.94 115 PRO B CA 1
ATOM 4897 C C . PRO B 1 115 ? 6.957 39.094 12.57 1 97.94 115 PRO B C 1
ATOM 4899 O O . PRO B 1 115 ? 6.355 38.5 11.656 1 97.94 115 PRO B O 1
ATOM 4902 N N . LYS B 1 116 ? 7.57 40.188 12.406 1 97.44 116 LYS B N 1
ATOM 4903 C CA . LYS B 1 116 ? 7.656 40.812 11.086 1 97.44 116 LYS B CA 1
ATOM 4904 C C . LYS B 1 116 ? 8.555 40 10.156 1 97.44 116 LYS B C 1
ATOM 4906 O O . LYS B 1 116 ? 9.609 39.5 10.57 1 97.44 116 LYS B O 1
ATOM 4911 N N . VAL B 1 117 ? 8.102 39.844 8.977 1 97.56 117 VAL B N 1
ATOM 4912 C CA . VAL B 1 117 ? 8.953 39.25 7.953 1 97.56 117 VAL B CA 1
ATOM 4913 C C . VAL B 1 117 ? 9.867 40.312 7.348 1 97.56 117 VAL B C 1
ATOM 4915 O O . VAL B 1 117 ? 9.406 41.188 6.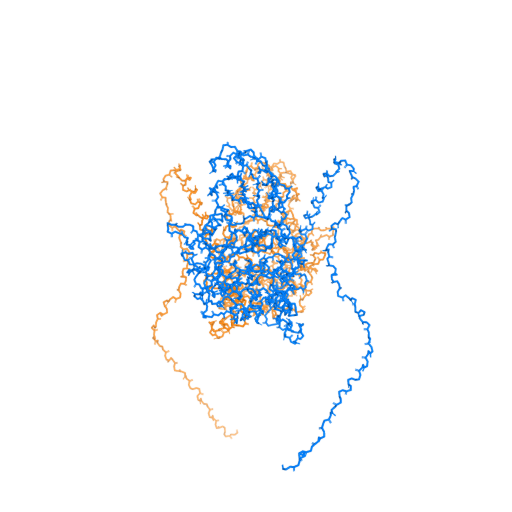645 1 97.56 117 VAL B O 1
ATOM 4918 N N . LEU B 1 118 ? 11.141 40.156 7.586 1 97.81 118 LEU B N 1
ATOM 4919 C CA . LEU B 1 118 ? 12.102 41.125 7.098 1 97.81 118 LEU B CA 1
ATOM 4920 C C . LEU B 1 118 ? 12.477 40.844 5.645 1 97.81 118 LEU B C 1
ATOM 4922 O O . LEU B 1 118 ? 12.641 41.781 4.852 1 97.81 118 LEU B O 1
ATOM 4926 N N . ALA B 1 119 ? 12.672 39.625 5.34 1 97.62 119 ALA B N 1
ATOM 4927 C CA . ALA B 1 119 ? 12.992 39.156 3.994 1 97.62 119 ALA B CA 1
ATOM 4928 C C . ALA B 1 119 ? 12.734 37.656 3.859 1 97.62 119 ALA B C 1
ATOM 4930 O O . ALA B 1 119 ? 12.617 36.938 4.863 1 97.62 119 ALA B O 1
ATOM 4931 N N . TYR B 1 120 ? 12.547 37.219 2.625 1 96.88 120 TYR B N 1
ATOM 4932 C CA . TYR B 1 120 ? 12.453 35.781 2.391 1 96.88 120 TYR B CA 1
ATOM 4933 C C . TYR B 1 120 ? 12.844 35.438 0.96 1 96.88 120 TYR B C 1
ATOM 4935 O O . TYR B 1 120 ? 12.914 36.312 0.098 1 96.88 120 TYR B O 1
ATOM 4943 N N . CYS B 1 121 ? 13.25 34.219 0.763 1 96.38 121 CYS B N 1
ATOM 4944 C CA . CYS B 1 121 ? 13.578 33.656 -0.537 1 96.38 121 CYS B CA 1
ATOM 4945 C C . CYS B 1 121 ? 12.867 32.312 -0.739 1 96.38 121 CYS B C 1
ATOM 4947 O O . CYS B 1 121 ? 12.969 31.422 0.103 1 96.38 121 CYS B O 1
ATOM 4949 N N . ALA B 1 122 ? 12.125 32.25 -1.835 1 94.44 122 ALA B N 1
ATOM 4950 C CA . ALA B 1 122 ? 11.391 31.016 -2.156 1 94.44 122 ALA B CA 1
ATOM 4951 C C . ALA B 1 122 ? 11.75 30.516 -3.551 1 94.44 122 ALA B C 1
ATOM 4953 O O . ALA B 1 122 ? 10.867 30.25 -4.371 1 94.44 122 ALA B O 1
ATOM 4954 N N . ASP B 1 123 ? 12.93 30.281 -3.811 1 91.19 123 ASP B N 1
ATOM 4955 C CA . ASP B 1 123 ? 13.398 29.797 -5.109 1 91.19 123 ASP B CA 1
ATOM 4956 C C . ASP B 1 123 ? 13.383 28.281 -5.184 1 91.19 123 ASP B C 1
ATOM 4958 O O . ASP B 1 123 ? 13.398 27.609 -4.152 1 91.19 123 ASP B O 1
ATOM 4962 N N . SER B 1 124 ? 13.227 27.797 -6.566 1 86.81 124 SER B N 1
ATOM 4963 C CA . SER B 1 124 ? 13.164 26.359 -6.816 1 86.81 124 SER B CA 1
ATOM 4964 C C . SER B 1 124 ? 14.555 25.766 -6.992 1 86.81 124 SER B C 1
ATOM 4966 O O . SER B 1 124 ? 15.367 26.281 -7.766 1 86.81 124 SER B O 1
ATOM 4968 N N . GLY B 1 125 ? 15.477 25.531 -6.164 1 83.75 125 GLY B N 1
ATOM 4969 C CA . GLY B 1 125 ? 16.812 24.984 -6.375 1 83.75 125 GLY B CA 1
ATOM 4970 C C . GLY B 1 125 ? 17.156 23.891 -5.379 1 83.75 125 GLY B C 1
ATOM 4971 O O . GLY B 1 125 ? 16.469 23.719 -4.371 1 83.75 125 GLY B O 1
ATOM 4972 N N . ALA B 1 126 ? 18.234 23.203 -5.77 1 86.88 126 ALA B N 1
ATOM 4973 C CA . ALA B 1 126 ? 18.703 22.125 -4.918 1 86.88 126 ALA B CA 1
ATOM 4974 C C . ALA B 1 126 ? 19.469 22.656 -3.717 1 86.88 126 ALA B C 1
ATOM 4976 O O . ALA B 1 126 ? 19.609 21.984 -2.699 1 86.88 126 ALA B O 1
ATOM 4977 N N . ASP B 1 127 ? 19.875 23.875 -3.754 1 92.31 127 ASP B N 1
ATOM 4978 C CA . ASP B 1 127 ? 20.641 24.5 -2.666 1 92.31 127 ASP B CA 1
ATOM 4979 C C . ASP B 1 127 ? 19.766 24.688 -1.431 1 92.31 127 ASP B C 1
ATOM 4981 O O . ASP B 1 127 ? 18.688 25.297 -1.512 1 92.31 127 ASP B O 1
ATOM 4985 N N . PRO B 1 128 ? 20.234 24.234 -0.297 1 92.25 128 PRO B N 1
ATOM 4986 C CA . PRO B 1 128 ? 19.453 24.375 0.933 1 92.25 128 PRO B CA 1
ATOM 4987 C C . PRO B 1 128 ? 19.125 25.844 1.24 1 92.25 128 PRO B C 1
ATOM 4989 O O . PRO B 1 128 ? 18.125 26.109 1.927 1 92.25 128 PRO B O 1
ATOM 4992 N N . LEU B 1 129 ? 19.938 26.781 0.798 1 95.88 129 LEU B N 1
ATOM 4993 C CA . LEU B 1 129 ? 19.734 28.188 1.117 1 95.88 129 LEU B CA 1
ATOM 4994 C C . LEU B 1 129 ? 18.953 28.906 0.02 1 95.88 129 LEU B C 1
ATOM 4996 O O . LEU B 1 129 ? 18.891 30.125 -0.01 1 95.88 129 LEU B O 1
ATOM 5000 N N . SER B 1 130 ? 18.312 28.078 -0.849 1 95.44 130 SER B N 1
ATOM 5001 C CA . SER B 1 130 ? 17.453 28.656 -1.872 1 95.44 130 SER B CA 1
ATOM 5002 C C . SER B 1 130 ? 16.078 29 -1.303 1 95.44 130 SER B C 1
ATOM 5004 O O . SER B 1 130 ? 15.312 29.734 -1.925 1 95.44 130 SER B O 1
ATOM 5006 N N . THR B 1 131 ? 15.781 28.469 -0.139 1 96.94 131 THR B N 1
ATOM 5007 C CA . THR B 1 131 ? 14.508 28.734 0.528 1 96.94 131 THR B CA 1
ATOM 5008 C C . THR B 1 131 ? 14.727 29.062 1.998 1 96.94 131 THR B C 1
ATOM 5010 O O . THR B 1 131 ? 15.242 28.25 2.762 1 96.94 131 THR B O 1
ATOM 5013 N N . PHE B 1 132 ? 14.438 30.266 2.393 1 97.94 132 PHE B N 1
ATOM 5014 C CA . PHE B 1 132 ? 14.602 30.719 3.768 1 97.94 132 PHE B CA 1
ATOM 5015 C C . PHE B 1 132 ? 13.766 31.953 4.035 1 97.94 132 PHE B C 1
ATOM 5017 O O . PHE B 1 132 ? 13.227 32.562 3.107 1 97.94 132 PHE B O 1
ATOM 5024 N N . MET B 1 133 ? 13.617 32.25 5.305 1 98 133 MET B N 1
ATOM 5025 C CA . MET B 1 133 ? 12.984 33.5 5.707 1 98 133 MET B CA 1
ATOM 5026 C C . MET B 1 133 ? 13.75 34.156 6.859 1 98 133 MET B C 1
ATOM 5028 O O . MET B 1 133 ? 14.398 33.469 7.648 1 98 133 MET B O 1
ATOM 5032 N N . ILE B 1 134 ? 13.75 35.438 6.867 1 98.5 134 ILE B N 1
ATOM 5033 C CA . ILE B 1 134 ? 14.344 36.219 7.934 1 98.5 134 ILE B CA 1
ATOM 5034 C C . ILE B 1 134 ? 13.25 36.969 8.703 1 98.5 134 ILE B C 1
ATOM 5036 O O . ILE B 1 134 ? 12.484 37.75 8.117 1 98.5 134 ILE B O 1
ATOM 5040 N N . LEU B 1 135 ? 13.227 36.719 10.008 1 98.31 135 LEU B N 1
ATOM 5041 C CA . LEU B 1 135 ? 12.156 37.25 10.844 1 98.31 135 LEU B CA 1
ATOM 5042 C C . LEU B 1 135 ? 12.719 38.188 11.898 1 98.31 135 LEU B C 1
ATOM 5044 O O . LEU B 1 135 ? 13.883 38.062 12.289 1 98.31 135 LEU B O 1
ATOM 5048 N N . GLU B 1 136 ? 11.852 39.031 12.266 1 97 136 GLU B N 1
ATOM 5049 C CA . GLU B 1 136 ? 12.141 39.875 13.43 1 97 136 GLU B CA 1
ATOM 5050 C C . GLU B 1 136 ? 12.383 39 14.672 1 97 136 GLU B C 1
ATOM 5052 O O . GLU B 1 136 ? 11.695 38 14.891 1 97 136 GLU B O 1
ATOM 5057 N N . TYR B 1 137 ? 13.438 39.344 15.359 1 96.88 137 TYR B N 1
ATOM 5058 C CA . TYR B 1 137 ? 13.672 38.688 16.641 1 96.88 137 TYR B CA 1
ATOM 5059 C C . TYR B 1 137 ? 12.82 39.312 17.734 1 96.88 137 TYR B C 1
ATOM 5061 O O . TYR B 1 137 ? 12.836 40.531 17.922 1 96.88 137 TYR B O 1
ATOM 5069 N N . ILE B 1 138 ? 12.086 38.562 18.453 1 96.12 138 ILE B N 1
ATOM 5070 C CA . ILE B 1 138 ? 11.289 39 19.594 1 96.12 138 ILE B CA 1
ATOM 5071 C C . ILE B 1 138 ? 11.922 38.469 20.875 1 96.12 138 ILE B C 1
ATOM 5073 O O . ILE B 1 138 ? 12.078 37.281 21.062 1 96.12 138 ILE B O 1
ATOM 5077 N N . ASP B 1 139 ? 12.234 39.375 21.703 1 93.81 139 ASP B N 1
ATOM 5078 C CA . ASP B 1 139 ? 12.891 39.031 22.969 1 93.81 139 ASP B CA 1
ATOM 5079 C C . ASP B 1 139 ? 11.859 38.625 24.031 1 93.81 139 ASP B C 1
ATOM 5081 O O . ASP B 1 139 ? 11.477 39.469 24.859 1 93.81 139 ASP B O 1
ATOM 5085 N N . GLY B 1 140 ? 11.414 37.438 23.969 1 94.31 140 GLY B N 1
ATOM 5086 C CA . GLY B 1 140 ? 10.453 36.875 24.922 1 94.31 140 GLY B CA 1
ATOM 5087 C C . GLY B 1 140 ? 10.906 35.562 25.516 1 94.31 140 GLY B C 1
ATOM 5088 O O . GLY B 1 140 ? 12.008 35.094 25.234 1 94.31 140 GLY B O 1
ATOM 5089 N N . LYS B 1 141 ? 10.117 35.062 26.375 1 93.38 141 LYS B N 1
ATOM 5090 C CA . LYS B 1 141 ? 10.391 33.812 27.047 1 93.38 141 LYS B CA 1
ATOM 5091 C C . LYS B 1 141 ? 9.453 32.719 26.547 1 93.38 141 LYS B C 1
ATOM 5093 O O . LYS B 1 141 ? 8.281 32.969 26.281 1 93.38 141 LYS B O 1
ATOM 5098 N N . LEU B 1 142 ? 10.031 31.516 26.438 1 91.69 142 LEU B N 1
ATOM 5099 C CA . LEU B 1 142 ? 9.219 30.328 26.172 1 91.69 142 LEU B CA 1
ATOM 5100 C C . LEU B 1 142 ? 8.82 29.656 27.484 1 91.69 142 LEU B C 1
ATOM 5102 O O . LEU B 1 142 ? 9.633 29.531 28.391 1 91.69 142 LEU B O 1
ATOM 5106 N N . LEU B 1 143 ? 7.586 29.266 27.562 1 90.38 143 LEU B N 1
ATOM 5107 C CA . LEU B 1 143 ? 7.125 28.578 28.766 1 90.38 143 LEU B CA 1
ATOM 5108 C C . LEU B 1 143 ? 7.129 27.062 28.547 1 90.38 143 LEU B C 1
ATOM 5110 O O . LEU B 1 143 ? 6.559 26.562 27.578 1 90.38 143 LEU B O 1
ATOM 5114 N N . SER B 1 144 ? 7.738 26.344 29.453 1 89.88 144 SER B N 1
ATOM 5115 C CA . SER B 1 144 ? 7.617 24.891 29.453 1 89.88 144 SER B CA 1
ATOM 5116 C C . SER B 1 144 ? 6.27 24.453 30.016 1 89.88 144 SER B C 1
ATOM 5118 O O . SER B 1 144 ? 5.598 25.219 30.703 1 89.88 144 SER B O 1
ATOM 5120 N N . PRO B 1 145 ? 5.918 23.266 29.688 1 90.56 145 PRO B N 1
ATOM 5121 C CA . PRO B 1 145 ? 4.676 22.75 30.281 1 90.56 145 PRO B CA 1
ATOM 5122 C C . PRO B 1 145 ? 4.688 22.781 31.797 1 90.56 145 PRO B C 1
ATOM 5124 O O . PRO B 1 145 ? 3.666 23.078 32.438 1 90.56 145 PRO B O 1
ATOM 5127 N N . ALA B 1 146 ? 5.777 22.453 32.344 1 91.81 146 ALA B N 1
ATOM 5128 C CA . ALA B 1 146 ? 5.898 22.469 33.812 1 91.81 146 ALA B CA 1
ATOM 5129 C C . ALA B 1 146 ? 5.734 23.875 34.375 1 91.81 146 ALA B C 1
ATOM 5131 O O . ALA B 1 146 ? 5.062 24.078 35.375 1 91.81 146 ALA B O 1
ATOM 5132 N N . GLU B 1 147 ? 6.336 24.844 33.75 1 92.56 147 GLU B N 1
ATOM 5133 C CA . GLU B 1 147 ? 6.215 26.234 34.188 1 92.56 147 GLU B CA 1
ATOM 5134 C C . GLU B 1 147 ? 4.777 26.719 34.031 1 92.56 147 GLU B C 1
ATOM 5136 O O . GLU B 1 147 ? 4.273 27.438 34.906 1 92.56 147 GLU B O 1
ATOM 5141 N N . PHE B 1 148 ? 4.215 26.359 32.969 1 93.94 148 PHE B N 1
ATOM 5142 C CA . PHE B 1 148 ? 2.832 26.734 32.719 1 93.94 148 PHE B CA 1
ATOM 5143 C C . PHE B 1 148 ? 1.923 26.234 33.844 1 93.94 148 PHE B C 1
ATOM 5145 O O . PHE B 1 148 ? 1.069 26.969 34.344 1 93.94 148 PHE B O 1
ATOM 5152 N N . ARG B 1 149 ? 2.096 25.031 34.219 1 91.06 149 ARG B N 1
ATOM 5153 C CA . ARG B 1 149 ? 1.262 24.391 35.25 1 91.06 149 ARG B CA 1
ATOM 5154 C C . ARG B 1 149 ? 1.434 25.078 36.594 1 91.06 149 ARG B C 1
ATOM 5156 O O . ARG B 1 149 ? 0.501 25.109 37.406 1 91.06 149 ARG B O 1
ATOM 5163 N N . ARG B 1 150 ? 2.52 25.672 36.781 1 92.88 150 ARG B N 1
ATOM 5164 C CA . ARG B 1 150 ? 2.846 26.234 38.062 1 92.88 150 ARG B CA 1
ATOM 5165 C C . ARG B 1 150 ? 2.525 27.719 38.125 1 92.88 150 ARG B C 1
ATOM 5167 O O . ARG B 1 150 ? 2.678 28.359 39.156 1 92.88 150 ARG B O 1
ATOM 5174 N N . LEU B 1 151 ? 2.098 28.203 37.094 1 94.69 151 LEU B N 1
ATOM 5175 C CA . LEU B 1 151 ? 1.798 29.625 37.062 1 94.69 151 LEU B CA 1
ATOM 5176 C C . LEU B 1 151 ? 0.755 29.969 38.125 1 94.69 151 LEU B C 1
ATOM 5178 O O . LEU B 1 151 ? -0.263 29.297 38.25 1 94.69 151 LEU B O 1
ATOM 5182 N N . PRO B 1 152 ? 1.033 31.078 38.844 1 94.44 152 PRO B N 1
ATOM 5183 C CA . PRO B 1 152 ? -0.004 31.578 39.75 1 94.44 152 PRO B CA 1
ATOM 5184 C C . PRO B 1 152 ? -1.238 32.094 39 1 94.44 152 PRO B C 1
ATOM 5186 O O . PRO B 1 152 ? -1.178 32.344 37.812 1 94.44 152 PRO B O 1
ATOM 5189 N N . PRO B 1 153 ? -2.275 32.25 39.688 1 93.44 153 PRO B N 1
ATOM 5190 C CA . PRO B 1 153 ? -3.553 32.594 39.062 1 93.44 153 PRO B CA 1
ATOM 5191 C C . PRO B 1 153 ? -3.498 33.906 38.25 1 93.44 153 PRO B C 1
ATOM 5193 O O . PRO B 1 153 ? -4.027 33.969 37.156 1 93.44 153 PRO B O 1
ATOM 5196 N N . ASP B 1 154 ? -2.863 34.844 38.812 1 94.06 154 ASP B N 1
ATOM 5197 C CA . ASP B 1 154 ? -2.877 36.156 38.156 1 94.06 154 ASP B CA 1
ATOM 5198 C C . ASP B 1 154 ? -2.096 36.094 36.844 1 94.06 154 ASP B C 1
ATOM 5200 O O . ASP B 1 154 ? -2.623 36.469 35.781 1 94.06 154 ASP B O 1
ATOM 5204 N N . PRO B 1 155 ? -0.836 35.625 36.875 1 95.12 155 PRO B N 1
ATOM 5205 C CA . PRO B 1 155 ? -0.103 35.5 35.625 1 95.12 155 PRO B CA 1
ATOM 5206 C C . PRO B 1 155 ? -0.808 34.562 34.625 1 95.12 155 PRO B C 1
ATOM 5208 O O . PRO B 1 155 ? -0.762 34.812 33.438 1 95.12 155 PRO B O 1
ATOM 5211 N N . LYS B 1 156 ? -1.379 33.594 35.125 1 95.5 156 LYS B N 1
ATOM 5212 C CA . LYS B 1 156 ? -2.109 32.656 34.25 1 95.5 156 LYS B CA 1
ATOM 5213 C C . LYS B 1 156 ? -3.289 33.375 33.594 1 95.5 156 LYS B C 1
ATOM 5215 O O . LYS B 1 156 ? -3.557 33.125 32.406 1 95.5 156 LYS B O 1
ATOM 5220 N N . ALA B 1 157 ? -3.973 34.125 34.344 1 95.75 157 ALA B N 1
ATOM 5221 C CA . ALA B 1 157 ? -5.098 34.875 33.781 1 95.75 157 ALA B CA 1
ATOM 5222 C C . ALA B 1 157 ? -4.633 35.844 32.688 1 95.75 157 ALA B C 1
ATOM 5224 O O . ALA B 1 157 ? -5.328 36.031 31.688 1 95.75 157 ALA B O 1
ATOM 5225 N N . GLU B 1 158 ? -3.494 36.438 32.906 1 96.75 158 GLU B N 1
ATOM 5226 C CA . GLU B 1 158 ? -2.945 37.344 31.906 1 96.75 158 GLU B CA 1
ATOM 5227 C C . GLU B 1 158 ? -2.6 36.562 30.625 1 96.75 158 GLU B C 1
ATOM 5229 O O . GLU B 1 158 ? -2.818 37.094 29.531 1 96.75 158 GLU B O 1
ATOM 5234 N N . LEU B 1 159 ? -2.035 35.5 30.812 1 97.38 159 LEU B N 1
ATOM 5235 C CA . LEU B 1 159 ? -1.732 34.656 29.672 1 97.38 159 LEU B CA 1
ATOM 5236 C C . LEU B 1 159 ? -3.008 34.25 28.922 1 97.38 159 LEU B C 1
ATOM 5238 O O . LEU B 1 159 ? -3.059 34.312 27.703 1 97.38 159 LEU B O 1
ATOM 5242 N N . TYR B 1 160 ? -4.043 33.844 29.656 1 97.81 160 TYR B N 1
ATOM 5243 C CA . TYR B 1 160 ? -5.312 33.438 29.062 1 97.81 160 TYR B CA 1
ATOM 5244 C C . TYR B 1 160 ? -5.949 34.625 28.312 1 97.81 160 TYR B C 1
ATOM 5246 O O . TYR B 1 160 ? -6.527 34.438 27.234 1 97.81 160 TYR B O 1
ATOM 5254 N N . LYS B 1 161 ? -5.832 35.75 28.891 1 98 161 LYS B N 1
ATOM 5255 C CA . LYS B 1 161 ? -6.363 36.969 28.25 1 98 161 LYS B CA 1
ATOM 5256 C C . LYS B 1 161 ? -5.691 37.188 26.891 1 98 161 LYS B C 1
ATOM 5258 O O . LYS B 1 161 ? -6.367 37.438 25.891 1 98 161 LYS B O 1
ATOM 5263 N N . SER B 1 162 ? -4.379 37.156 26.922 1 97.88 162 SER B N 1
ATOM 5264 C CA . SER B 1 162 ? -3.615 37.344 25.703 1 97.88 162 SER B CA 1
ATOM 5265 C C . SER B 1 162 ? -3.932 36.25 24.672 1 97.88 162 SER B C 1
ATOM 5267 O O . SER B 1 162 ? -4.031 36.531 23.469 1 97.88 162 SER B O 1
ATOM 5269 N N . LEU B 1 163 ? -4.02 35.031 25.172 1 98.31 163 LEU B N 1
ATOM 5270 C CA . LEU B 1 163 ? -4.352 33.906 24.312 1 98.31 163 LEU B CA 1
ATOM 5271 C C . LEU B 1 163 ? -5.75 34.094 23.719 1 98.31 163 LEU B C 1
ATOM 5273 O O . LEU B 1 163 ? -5.973 33.781 22.547 1 98.31 163 LEU B O 1
ATOM 5277 N N . ALA B 1 164 ? -6.699 34.531 24.5 1 98.62 164 ALA B N 1
ATOM 5278 C CA . ALA B 1 164 ? -8.055 34.812 24.047 1 98.62 164 ALA B CA 1
ATOM 5279 C C . ALA B 1 164 ? -8.062 35.844 22.922 1 98.62 164 ALA B C 1
ATOM 5281 O O . ALA B 1 164 ? -8.797 35.688 21.938 1 98.62 164 ALA B O 1
ATOM 5282 N N . ASP B 1 165 ? -7.25 36.812 23.078 1 98.56 165 ASP B N 1
ATOM 5283 C CA . ASP B 1 165 ? -7.141 37.844 22.047 1 98.56 165 ASP B CA 1
ATOM 5284 C C . ASP B 1 165 ? -6.734 37.25 20.703 1 98.56 165 ASP B C 1
ATOM 5286 O O . ASP B 1 165 ? -7.215 37.656 19.656 1 98.56 165 ASP B O 1
ATOM 5290 N N . VAL B 1 166 ? -5.852 36.281 20.781 1 98.56 166 VAL B N 1
ATOM 5291 C CA . VAL B 1 166 ? -5.391 35.625 19.562 1 98.56 166 VAL B CA 1
ATOM 5292 C C . VAL B 1 166 ? -6.547 34.844 18.938 1 98.56 166 VAL B C 1
ATOM 5294 O O . VAL B 1 166 ? -6.832 35 17.75 1 98.56 166 VAL B O 1
ATOM 5297 N N . PHE B 1 167 ? -7.258 34.062 19.672 1 98.62 167 PHE B N 1
ATOM 5298 C CA . PHE B 1 167 ? -8.289 33.156 19.156 1 98.62 167 PHE B CA 1
ATOM 5299 C C . PHE B 1 167 ? -9.484 33.969 18.641 1 98.62 167 PHE B C 1
ATOM 5301 O O . PHE B 1 167 ? -10.055 33.625 17.594 1 98.62 167 PHE B O 1
ATOM 5308 N N . VAL B 1 168 ? -9.922 35.062 19.375 1 98.62 168 VAL B N 1
ATOM 5309 C CA . VAL B 1 168 ? -11.102 35.812 18.953 1 98.62 168 VAL B CA 1
ATOM 5310 C C . VAL B 1 168 ? -10.828 36.531 17.641 1 98.62 168 VAL B C 1
ATOM 5312 O O . VAL B 1 168 ? -11.734 36.688 16.812 1 98.62 168 VAL B O 1
ATOM 5315 N N . GLN B 1 169 ? -9.586 36.906 17.422 1 98.69 169 GLN B N 1
ATOM 5316 C CA . GLN B 1 169 ? -9.234 37.562 16.172 1 98.69 169 GLN B CA 1
ATOM 5317 C C . GLN B 1 169 ? -9.109 36.562 15.039 1 98.69 169 GLN B C 1
ATOM 5319 O O . GLN B 1 169 ? -9.523 36.812 13.914 1 98.69 169 GLN B O 1
ATOM 5324 N N . LEU B 1 170 ? -8.523 35.375 15.344 1 98.62 170 LEU B N 1
ATOM 5325 C CA . LEU B 1 170 ? -8.43 34.312 14.336 1 98.62 170 LEU B CA 1
ATOM 5326 C C . LEU B 1 170 ? -9.82 33.906 13.867 1 98.62 170 LEU B C 1
ATOM 5328 O O . LEU B 1 170 ? -10.039 33.688 12.672 1 98.62 170 LEU B O 1
ATOM 5332 N N . ARG B 1 171 ? -10.766 33.781 14.797 1 98.44 171 ARG B N 1
ATOM 5333 C CA . ARG B 1 171 ? -12.125 33.344 14.477 1 98.44 171 ARG B CA 1
ATOM 5334 C C . ARG B 1 171 ? -12.766 34.312 13.469 1 98.44 171 ARG B C 1
ATOM 5336 O O . ARG B 1 171 ? -13.625 33.875 12.68 1 98.44 171 ARG B O 1
ATOM 5343 N N . ARG B 1 172 ? -12.258 35.531 13.367 1 97.94 172 ARG B N 1
ATOM 5344 C CA . ARG B 1 172 ? -12.859 36.531 12.516 1 97.94 172 ARG B CA 1
ATOM 5345 C C . ARG B 1 172 ? -12.203 36.562 11.141 1 97.94 172 ARG B C 1
ATOM 5347 O O . ARG B 1 172 ? -12.672 37.25 10.227 1 97.94 172 ARG B O 1
ATOM 5354 N N . GLN B 1 173 ? -11.141 35.812 11 1 98.25 173 GLN B N 1
ATOM 5355 C CA . GLN B 1 173 ? -10.5 35.688 9.688 1 98.25 173 GLN B CA 1
ATOM 5356 C C . GLN B 1 173 ? -11.195 34.656 8.82 1 98.25 173 GLN B C 1
ATOM 5358 O O . GLN B 1 173 ? -10.781 33.5 8.781 1 98.25 173 GLN B O 1
ATOM 5363 N N . GLU B 1 174 ? -12.273 35.094 8.156 1 98 174 GLU B N 1
ATOM 5364 C CA . GLU B 1 174 ? -13.102 34.219 7.336 1 98 174 GLU B CA 1
ATOM 5365 C C . GLU B 1 174 ? -12.75 34.344 5.855 1 98 174 GLU B C 1
ATOM 5367 O O . GLU B 1 174 ? -12.477 35.469 5.375 1 98 174 GLU B O 1
ATOM 5372 N N . PHE B 1 175 ? -12.766 33.281 5.18 1 96.62 175 PHE B N 1
ATOM 5373 C CA . PHE B 1 175 ? -12.414 33.25 3.762 1 96.62 175 PHE B CA 1
ATOM 5374 C C . PHE B 1 175 ? -13.461 32.469 2.971 1 96.62 175 PHE B C 1
ATOM 5376 O O . PHE B 1 175 ? -14.281 31.734 3.551 1 96.62 175 PHE B O 1
ATOM 5383 N N . PRO B 1 176 ? -13.469 32.562 1.678 1 94.38 176 PRO B N 1
ATOM 5384 C CA . PRO B 1 176 ? -14.547 32 0.868 1 94.38 176 PRO B CA 1
ATOM 5385 C C . PRO B 1 176 ? -14.375 30.484 0.643 1 94.38 176 PRO B C 1
ATOM 5387 O O . PRO B 1 176 ? -15.312 29.828 0.196 1 94.38 176 PRO B O 1
ATOM 5390 N N . SER B 1 177 ? -13.156 29.938 0.88 1 94.94 177 SER B N 1
ATOM 5391 C CA . SER B 1 177 ? -12.922 28.516 0.639 1 94.94 177 SER B CA 1
ATOM 5392 C C . SER B 1 177 ? -11.859 27.969 1.577 1 94.94 177 SER B C 1
ATOM 5394 O O . SER B 1 177 ? -11.18 28.734 2.268 1 94.94 177 SER B O 1
ATOM 5396 N N . ILE B 1 178 ? -11.812 26.672 1.641 1 96.19 178 ILE B N 1
ATOM 5397 C CA . ILE B 1 178 ? -10.844 25.938 2.451 1 96.19 178 ILE B CA 1
ATOM 5398 C C . ILE B 1 178 ? -9.5 25.875 1.724 1 96.19 178 ILE B C 1
ATOM 5400 O O . ILE B 1 178 ? -9.453 25.688 0.505 1 96.19 178 ILE B O 1
ATOM 5404 N N . GLY B 1 179 ? -8.43 26.078 2.418 1 94.75 179 GLY B N 1
ATOM 5405 C CA . GLY B 1 179 ? -7.109 26.016 1.808 1 94.75 179 GLY B CA 1
ATOM 5406 C C . GLY B 1 179 ? -6.051 26.781 2.584 1 94.75 179 GLY B C 1
ATOM 5407 O O . GLY B 1 179 ? -6.102 26.844 3.814 1 94.75 179 GLY B O 1
ATOM 5408 N N . ARG B 1 180 ? -5.023 27.25 1.822 1 94.44 180 ARG B N 1
ATOM 5409 C CA . ARG B 1 180 ? -3.955 28.062 2.389 1 94.44 180 ARG B CA 1
ATOM 5410 C C . ARG B 1 180 ? -3.842 29.391 1.662 1 94.44 180 ARG B C 1
ATOM 5412 O O . ARG B 1 180 ? -4.176 29.5 0.48 1 94.44 180 ARG B O 1
ATOM 5419 N N . LEU B 1 181 ? -3.406 30.312 2.396 1 95.62 181 LEU B N 1
ATOM 5420 C CA . LEU B 1 181 ? -3.324 31.656 1.859 1 95.62 181 LEU B CA 1
ATOM 5421 C C . LEU B 1 181 ? -2.098 31.828 0.967 1 95.62 181 LEU B C 1
ATOM 5423 O O . LEU B 1 181 ? -1.033 31.266 1.264 1 95.62 181 LEU B O 1
ATOM 5427 N N . LYS B 1 182 ? -2.275 32.562 -0.049 1 93.31 182 LYS B N 1
ATOM 5428 C CA . LYS B 1 182 ? -1.219 32.969 -0.962 1 93.31 182 LYS B CA 1
ATOM 5429 C C . LYS B 1 182 ? -1.301 34.469 -1.244 1 93.31 182 LYS B C 1
ATOM 5431 O O . LYS B 1 182 ? -2.385 35.062 -1.205 1 93.31 182 LYS B O 1
ATOM 5436 N N . LEU B 1 183 ? -0.101 35 -1.469 1 90.06 183 LEU B N 1
ATOM 5437 C CA . LEU B 1 183 ? -0.07 36.438 -1.774 1 90.06 183 LEU B CA 1
ATOM 5438 C C . LEU B 1 183 ? -0.576 36.688 -3.188 1 90.06 183 LEU B C 1
ATOM 5440 O O . LEU B 1 183 ? -0.228 35.969 -4.121 1 90.06 183 LEU B O 1
ATOM 5444 N N . GLY B 1 184 ? -1.513 37.562 -3.246 1 82 184 GLY B N 1
ATOM 5445 C CA . GLY B 1 184 ? -2.004 38.031 -4.539 1 82 184 GLY B CA 1
ATOM 5446 C C . GLY B 1 184 ? -1.812 39.5 -4.762 1 82 184 GLY B C 1
ATOM 5447 O O . GLY B 1 184 ? -1.185 40.188 -3.947 1 82 184 GLY B O 1
ATOM 5448 N N . ALA B 1 185 ? -2.295 40.031 -5.902 1 80.62 185 ALA B N 1
ATOM 5449 C CA . ALA B 1 185 ? -2.162 41.438 -6.309 1 80.62 185 ALA B CA 1
ATOM 5450 C C . ALA B 1 185 ? -2.844 42.375 -5.312 1 80.62 185 ALA B C 1
ATOM 5452 O O . ALA B 1 185 ? -2.324 43.438 -5 1 80.62 185 ALA B O 1
ATOM 5453 N N . SER B 1 186 ? -3.973 42 -4.84 1 81.44 186 SER B N 1
ATOM 5454 C CA . SER B 1 186 ? -4.762 42.875 -3.975 1 81.44 186 SER B CA 1
ATOM 5455 C C . SER B 1 186 ? -4.84 42.312 -2.557 1 81.44 186 SER B C 1
ATOM 5457 O O . SER B 1 186 ? -5.797 42.594 -1.83 1 81.44 186 SER B O 1
ATOM 5459 N N . GLY B 1 187 ? -3.844 41.531 -2.236 1 88.06 187 GLY B N 1
ATOM 5460 C CA . GLY B 1 187 ? -3.877 40.969 -0.907 1 88.06 187 GLY B CA 1
ATOM 5461 C C . GLY B 1 187 ? -3.709 39.438 -0.916 1 88.06 187 GLY B C 1
ATOM 5462 O O . GLY B 1 187 ? -2.998 38.906 -1.763 1 88.06 187 GLY B O 1
ATOM 5463 N N . VAL B 1 188 ? -4.375 38.875 0.131 1 92.5 188 VAL B N 1
ATOM 5464 C CA . VAL B 1 188 ? -4.195 37.438 0.213 1 92.5 188 VAL B CA 1
ATOM 5465 C C . VAL B 1 188 ? -5.43 36.719 -0.336 1 92.5 188 VAL B C 1
ATOM 5467 O O . VAL B 1 188 ? -6.531 37.281 -0.324 1 92.5 188 VAL B O 1
ATOM 5470 N N . ARG B 1 189 ? -5.289 35.625 -0.896 1 91.38 189 ARG B N 1
ATOM 5471 C CA . ARG B 1 189 ? -6.352 34.719 -1.366 1 91.38 189 ARG B CA 1
ATOM 5472 C C . ARG B 1 189 ? -6.027 33.281 -1.061 1 91.38 189 ARG B C 1
ATOM 5474 O O . ARG B 1 189 ? -4.875 32.938 -0.772 1 91.38 189 ARG B O 1
ATOM 5481 N N . ILE B 1 190 ? -7.07 32.5 -1.124 1 91 190 ILE B N 1
ATOM 5482 C CA . ILE B 1 190 ? -6.82 31.047 -1.017 1 91 190 ILE B CA 1
ATOM 5483 C C . ILE B 1 190 ? -6.234 30.531 -2.326 1 91 190 ILE B C 1
ATOM 5485 O O . ILE B 1 190 ? -6.824 30.719 -3.395 1 91 190 ILE B O 1
ATOM 5489 N N . GLY B 1 191 ? -5.074 29.875 -2.211 1 87.12 191 GLY B N 1
ATOM 5490 C CA . GLY B 1 191 ? -4.445 29.5 -3.467 1 87.12 191 GLY B CA 1
ATOM 5491 C C . GLY B 1 191 ? -3.838 28.109 -3.436 1 87.12 191 GLY B C 1
ATOM 5492 O O . GLY B 1 191 ? -3.363 27.609 -4.461 1 87.12 191 GLY B O 1
ATOM 5493 N N . GLU B 1 192 ? -3.85 27.469 -2.268 1 87.5 192 GLU B N 1
ATOM 5494 C CA . GLU B 1 192 ? -3.279 26.125 -2.127 1 87.5 192 GLU B CA 1
ATOM 5495 C C . GLU B 1 192 ? -4.191 25.219 -1.303 1 87.5 192 GLU B C 1
ATOM 5497 O O . GLU B 1 192 ? -5.031 25.703 -0.544 1 87.5 192 GLU B O 1
ATOM 5502 N N . LYS B 1 193 ? -4.008 23.938 -1.475 1 90.88 193 LYS B N 1
ATOM 5503 C CA . LYS B 1 193 ? -4.727 22.984 -0.635 1 90.88 193 LYS B CA 1
ATOM 5504 C C . LYS B 1 193 ? -4.238 23.047 0.81 1 90.88 193 LYS B C 1
ATOM 5506 O O . LYS B 1 193 ? -3.133 23.516 1.077 1 90.88 193 LYS B O 1
ATOM 5511 N N . THR B 1 194 ? -5.02 22.531 1.713 1 92.62 194 THR B N 1
ATOM 5512 C CA . THR B 1 194 ? -4.656 22.547 3.125 1 92.62 194 THR B CA 1
ATOM 5513 C C . THR B 1 194 ? -3.398 21.703 3.367 1 92.62 194 THR B C 1
ATOM 5515 O O . THR B 1 194 ? -3.119 20.766 2.627 1 92.62 194 THR B O 1
ATOM 5518 N N . ALA B 1 195 ? -2.643 22.094 4.281 1 91.81 195 ALA B N 1
ATOM 5519 C CA . ALA B 1 195 ? -1.467 21.359 4.75 1 91.81 195 ALA B CA 1
ATOM 5520 C C . ALA B 1 195 ? -1.519 21.156 6.258 1 91.81 195 ALA B C 1
ATOM 5522 O O . ALA B 1 195 ? -1.937 22.047 7 1 91.81 195 ALA B O 1
ATOM 5523 N N . SER B 1 196 ? -1.207 20.016 6.707 1 94.5 196 SER B N 1
ATOM 5524 C CA . SER B 1 196 ? -1.125 19.734 8.141 1 94.5 196 SER B CA 1
ATOM 5525 C C . SER B 1 196 ? 0.068 18.844 8.461 1 94.5 196 SER B C 1
ATOM 5527 O O . SER B 1 196 ? 0.608 18.172 7.574 1 94.5 196 SER B O 1
ATOM 5529 N N . LEU B 1 197 ? 0.467 18.891 9.664 1 94.31 197 LEU B N 1
ATOM 5530 C CA . LEU B 1 197 ? 1.562 18.062 10.156 1 94.31 197 LEU B CA 1
ATOM 5531 C C . LEU B 1 197 ? 1.27 16.594 9.922 1 94.31 197 LEU B C 1
ATOM 5533 O O . LEU B 1 197 ? 2.146 15.836 9.484 1 94.31 197 LEU B O 1
ATOM 5537 N N . GLU B 1 198 ? 0.099 16.203 10.164 1 93.69 198 GLU B N 1
ATOM 5538 C CA . GLU B 1 198 ? -0.297 14.805 10.047 1 93.69 198 GLU B CA 1
ATOM 5539 C C . GLU B 1 198 ? -0.229 14.32 8.602 1 93.69 198 GLU B C 1
ATOM 5541 O O . GLU B 1 198 ? 0.279 13.234 8.328 1 93.69 198 GLU B O 1
ATOM 5546 N N . MET B 1 199 ? -0.751 15.117 7.73 1 94.69 199 MET B N 1
ATOM 5547 C CA . MET B 1 199 ? -0.739 14.742 6.32 1 94.69 199 MET B CA 1
ATOM 5548 C C . MET B 1 199 ? 0.688 14.695 5.781 1 94.69 199 MET B C 1
ATOM 5550 O O . MET B 1 199 ? 1.002 13.867 4.922 1 94.69 199 MET B O 1
ATOM 5554 N N . ASN B 1 200 ? 1.514 15.625 6.258 1 95.81 200 ASN B N 1
ATOM 5555 C CA . ASN B 1 200 ? 2.924 15.602 5.887 1 95.81 200 ASN B CA 1
ATOM 5556 C C . ASN B 1 200 ? 3.586 14.289 6.289 1 95.81 200 ASN B C 1
ATOM 5558 O O . ASN B 1 200 ? 4.27 13.656 5.48 1 95.81 200 ASN B O 1
ATOM 5562 N N . MET B 1 201 ? 3.359 13.922 7.52 1 94.94 201 MET B N 1
ATOM 5563 C CA . MET B 1 201 ? 3.955 12.695 8.039 1 94.94 201 MET B CA 1
ATOM 5564 C C . MET B 1 201 ? 3.436 11.477 7.281 1 94.94 201 MET B C 1
ATOM 5566 O O . MET B 1 201 ? 4.211 10.586 6.922 1 94.94 201 MET B O 1
ATOM 5570 N N . MET B 1 202 ? 2.15 11.438 6.996 1 95.5 202 MET B N 1
ATOM 5571 C CA . MET B 1 202 ? 1.542 10.328 6.266 1 95.5 202 MET B CA 1
ATOM 5572 C C . MET B 1 202 ? 2.152 10.195 4.871 1 95.5 202 MET B C 1
ATOM 5574 O O . MET B 1 202 ? 2.404 9.078 4.406 1 95.5 202 MET B O 1
ATOM 5578 N N . GLN B 1 203 ? 2.305 11.344 4.281 1 96 203 GLN B N 1
ATOM 5579 C CA . GLN B 1 203 ? 2.871 11.328 2.936 1 96 203 GLN B CA 1
ATOM 5580 C C . GLN B 1 203 ? 4.293 10.773 2.945 1 96 203 GLN B C 1
ATOM 5582 O O . GLN B 1 203 ? 4.668 9.992 2.064 1 96 203 GLN B O 1
ATOM 5587 N N . LEU B 1 204 ? 5.109 11.188 3.92 1 95.5 204 LEU B N 1
ATOM 5588 C CA . LEU B 1 204 ? 6.48 10.703 4.035 1 95.5 204 LEU B CA 1
ATOM 5589 C C . LEU B 1 204 ? 6.508 9.203 4.324 1 95.5 204 LEU B C 1
ATOM 5591 O O . LEU B 1 204 ? 7.438 8.508 3.914 1 95.5 204 LEU B O 1
ATOM 5595 N N . GLU B 1 205 ? 5.453 8.734 4.957 1 94.81 205 GLU B N 1
ATOM 5596 C CA . GLU B 1 205 ? 5.352 7.32 5.297 1 94.81 205 GLU B CA 1
ATOM 5597 C C . GLU B 1 205 ? 4.836 6.504 4.117 1 94.81 205 GLU B C 1
ATOM 5599 O O . GLU B 1 205 ? 4.715 5.277 4.207 1 94.81 205 GLU B O 1
ATOM 5604 N N . GLY B 1 206 ? 4.469 7.152 3.059 1 92.31 206 GLY B N 1
ATOM 5605 C CA . GLY B 1 206 ? 4.027 6.465 1.857 1 92.31 206 GLY B CA 1
ATOM 5606 C C . GLY B 1 206 ? 2.543 6.145 1.863 1 92.31 206 GLY B C 1
ATOM 5607 O O . GLY B 1 206 ? 2.082 5.293 1.102 1 92.31 206 GLY B O 1
ATOM 5608 N N . LEU B 1 207 ? 1.761 6.797 2.67 1 93.75 207 LEU B N 1
ATOM 5609 C CA . LEU B 1 207 ? 0.34 6.492 2.797 1 93.75 207 LEU B CA 1
ATOM 5610 C C . LEU B 1 207 ? -0.479 7.301 1.793 1 93.75 207 LEU B C 1
ATOM 5612 O O . LEU B 1 207 ? -1.687 7.09 1.659 1 93.75 207 LEU B O 1
ATOM 5616 N N . ASP B 1 208 ? 0.04 8.281 1.175 1 91.75 208 ASP B N 1
ATOM 5617 C CA . ASP B 1 208 ? -0.415 8.992 -0.017 1 91.75 208 ASP B CA 1
ATOM 5618 C C . ASP B 1 208 ? -1.719 9.734 0.253 1 91.75 208 ASP B C 1
ATOM 5620 O O . ASP B 1 208 ? -2.695 9.578 -0.48 1 91.75 208 ASP B O 1
ATOM 5624 N N . PRO B 1 209 ? -1.782 10.586 1.279 1 93.81 209 PRO B N 1
ATOM 5625 C CA . PRO B 1 209 ? -2.984 11.391 1.504 1 93.81 209 PRO B CA 1
ATOM 5626 C C . PRO B 1 209 ? -3.189 12.453 0.427 1 93.81 209 PRO B C 1
ATOM 5628 O O . PRO B 1 209 ? -4.32 12.883 0.187 1 93.81 209 PRO B O 1
ATOM 5631 N N . PHE B 1 210 ? -2.115 12.898 -0.271 1 91.25 210 PHE B N 1
ATOM 5632 C CA . PHE B 1 210 ? -2.193 13.969 -1.257 1 91.25 210 PHE B CA 1
ATOM 5633 C C . PHE B 1 210 ? -3.096 13.57 -2.42 1 91.25 210 PHE B C 1
ATOM 5635 O O . PHE B 1 210 ? -3.832 14.398 -2.953 1 91.25 210 PHE B O 1
ATOM 5642 N N . SER B 1 211 ? -2.998 12.297 -2.768 1 88.62 211 SER B N 1
ATOM 5643 C CA . SER B 1 211 ? -3.83 11.812 -3.865 1 88.62 211 SER B CA 1
ATOM 5644 C C . SER B 1 211 ? -5.312 11.938 -3.529 1 88.62 211 SER B C 1
ATOM 5646 O O . SER B 1 211 ? -6.125 12.273 -4.391 1 88.62 211 SER B O 1
ATOM 5648 N N . ILE B 1 212 ? -5.617 11.648 -2.285 1 91.31 212 ILE B N 1
ATOM 5649 C CA . ILE B 1 212 ? -7.004 11.766 -1.845 1 91.31 212 ILE B CA 1
ATOM 5650 C C . ILE B 1 212 ? -7.422 13.234 -1.838 1 91.31 212 ILE B C 1
ATOM 5652 O O . ILE B 1 212 ? -8.516 13.578 -2.299 1 91.31 212 ILE B O 1
ATOM 5656 N N . GLN B 1 213 ? -6.586 14.07 -1.342 1 91 213 GLN B N 1
ATOM 5657 C CA . GLN B 1 213 ? -6.871 15.5 -1.332 1 91 213 GLN B CA 1
ATOM 5658 C C . GLN B 1 213 ? -7.109 16.016 -2.744 1 91 213 GLN B C 1
ATOM 5660 O O . GLN B 1 213 ? -8 16.844 -2.965 1 91 213 GLN B O 1
ATOM 5665 N N . ASP B 1 214 ? -6.328 15.562 -3.672 1 86.19 214 ASP B N 1
ATOM 5666 C CA . ASP B 1 214 ? -6.422 16 -5.059 1 86.19 214 ASP B CA 1
ATOM 5667 C C . ASP B 1 214 ? -7.789 15.672 -5.652 1 86.19 214 ASP B C 1
ATOM 5669 O O . ASP B 1 214 ? -8.305 16.406 -6.496 1 86.19 214 ASP B O 1
ATOM 5673 N N . SER B 1 215 ? -8.297 14.633 -5.164 1 83 215 SER B N 1
ATOM 5674 C CA . SER B 1 215 ? -9.57 14.188 -5.727 1 83 215 SER B CA 1
ATOM 5675 C C . SER B 1 215 ? -10.734 15 -5.18 1 83 215 SER B C 1
ATOM 5677 O O . SER B 1 215 ? -11.812 15.023 -5.773 1 83 215 SER B O 1
ATOM 5679 N N . HIS B 1 216 ? -10.586 15.625 -4.059 1 84.06 216 HIS B N 1
ATOM 5680 C CA . HIS B 1 216 ? -11.664 16.375 -3.432 1 84.06 216 HIS B CA 1
ATOM 5681 C C . HIS B 1 216 ? -11.602 17.859 -3.807 1 84.06 216 HIS B C 1
ATOM 5683 O O . HIS B 1 216 ? -12.555 18.594 -3.57 1 84.06 216 HIS B O 1
ATOM 5689 N N . HIS B 1 217 ? -10.523 18.25 -4.363 1 75.19 217 HIS B N 1
ATOM 5690 C CA . HIS B 1 217 ? -10.414 19.641 -4.781 1 75.19 217 HIS B CA 1
ATOM 5691 C C . HIS B 1 217 ? -10.797 19.812 -6.246 1 75.19 217 HIS B C 1
ATOM 5693 O O . HIS B 1 217 ? -10.594 18.906 -7.055 1 75.19 217 HIS B O 1
ATOM 5699 N N . ASP B 1 218 ? -11.5 20.797 -6.488 1 66.25 218 ASP B N 1
ATOM 5700 C CA . ASP B 1 218 ? -11.938 21.047 -7.859 1 66.25 218 ASP B CA 1
ATOM 5701 C C . ASP B 1 218 ? -10.773 21.469 -8.742 1 66.25 218 ASP B C 1
ATOM 5703 O O . ASP B 1 218 ? -9.617 21.438 -8.312 1 66.25 218 ASP B O 1
ATOM 5707 N N . LYS B 1 219 ? -11.141 21.672 -9.914 1 60.75 219 LYS B N 1
ATOM 5708 C CA . LYS B 1 219 ? -10.156 22.031 -10.938 1 60.75 219 LYS B CA 1
ATOM 5709 C C . LYS B 1 219 ? -9.422 23.312 -10.562 1 60.75 219 LYS B C 1
ATOM 5711 O O . LYS B 1 219 ? -8.281 23.516 -10.977 1 60.75 219 LYS B O 1
ATOM 5716 N N . SER B 1 220 ? -10.125 24.094 -9.75 1 60.59 220 SER B N 1
ATOM 5717 C CA . SER B 1 220 ? -9.492 25.359 -9.352 1 60.59 220 SER B CA 1
ATOM 5718 C C . SER B 1 220 ? -8.695 25.188 -8.062 1 60.59 220 SER B C 1
ATOM 5720 O O . SER B 1 220 ? -8.109 26.141 -7.555 1 60.59 220 SER B O 1
ATOM 5722 N N . GLY B 1 221 ? -8.773 23.984 -7.621 1 65.56 221 GLY B N 1
ATOM 5723 C CA . GLY B 1 221 ? -7.996 23.672 -6.434 1 65.56 221 GLY B CA 1
ATOM 5724 C C . GLY B 1 221 ? -8.656 24.125 -5.148 1 65.56 221 GLY B C 1
ATOM 5725 O O . GLY B 1 221 ? -8.047 24.094 -4.078 1 65.56 221 GLY B O 1
ATOM 5726 N N . THR B 1 222 ? -9.953 24.578 -5.301 1 78.38 222 THR B N 1
ATOM 5727 C CA . THR B 1 222 ? -10.617 25.109 -4.113 1 78.38 222 THR B CA 1
ATOM 5728 C C . THR B 1 222 ? -11.617 24.094 -3.561 1 78.38 222 THR B C 1
ATOM 5730 O O . THR B 1 222 ? -12.164 23.281 -4.309 1 78.38 222 THR B O 1
ATOM 5733 N N . LEU B 1 223 ? -11.781 24.047 -2.297 1 92.62 223 LEU B N 1
ATOM 5734 C CA . LEU B 1 223 ? -12.789 23.25 -1.603 1 92.62 223 LEU B CA 1
ATOM 5735 C C . LEU B 1 223 ? -13.734 24.141 -0.812 1 92.62 223 LEU B C 1
ATOM 5737 O O . LEU B 1 223 ? -13.32 24.828 0.13 1 92.62 223 LEU B O 1
ATOM 5741 N N . LYS B 1 224 ? -15.055 24.188 -1.238 1 93.56 224 LYS B N 1
ATOM 5742 C CA . LYS B 1 224 ? -16 25.125 -0.657 1 93.56 224 LYS B CA 1
ATOM 5743 C C . LYS B 1 224 ? -17.109 24.391 0.111 1 93.56 224 LYS B C 1
ATOM 5745 O O . LYS B 1 224 ? -18.219 24.906 0.253 1 93.56 224 LYS B O 1
ATOM 5750 N N . SER B 1 225 ? -16.844 23.234 0.518 1 95.69 225 SER B N 1
ATOM 5751 C CA . SER B 1 225 ? -17.812 22.422 1.245 1 95.69 225 SER B CA 1
ATOM 5752 C C . SER B 1 225 ? -17.203 21.828 2.51 1 95.69 225 SER B C 1
ATOM 5754 O O . SER B 1 225 ? -16.266 21.031 2.436 1 95.69 225 SER B O 1
ATOM 5756 N N . ALA B 1 226 ? -17.75 22.219 3.631 1 97.31 226 ALA B N 1
ATOM 5757 C CA . ALA B 1 226 ? -17.281 21.688 4.906 1 97.31 226 ALA B CA 1
ATOM 5758 C C . ALA B 1 226 ? -17.516 20.172 4.973 1 97.31 226 ALA B C 1
ATOM 5760 O O . ALA B 1 226 ? -16.688 19.438 5.504 1 97.31 226 ALA B O 1
ATOM 5761 N N . ASN B 1 227 ? -18.625 19.734 4.469 1 96.31 227 ASN B N 1
ATOM 5762 C CA . ASN B 1 227 ? -18.953 18.328 4.48 1 96.31 227 ASN B CA 1
ATOM 5763 C C . ASN B 1 227 ? -18 17.516 3.596 1 96.31 227 ASN B C 1
ATOM 5765 O O . ASN B 1 227 ? -17.594 16.406 3.959 1 96.31 227 ASN B O 1
ATOM 5769 N N . SER B 1 228 ? -17.672 18.078 2.467 1 94.62 228 SER B N 1
ATOM 5770 C CA . SER B 1 228 ? -16.703 17.406 1.599 1 94.62 228 SER B CA 1
ATOM 5771 C C . SER B 1 228 ? -15.328 17.344 2.26 1 94.62 228 SER B C 1
ATOM 5773 O O . SER B 1 228 ? -14.602 16.359 2.096 1 94.62 228 SER B O 1
ATOM 5775 N N . TYR B 1 229 ? -14.969 18.422 2.936 1 96.56 229 TYR B N 1
ATOM 5776 C CA . TYR B 1 229 ? -13.703 18.422 3.67 1 96.56 229 TYR B CA 1
ATOM 5777 C C . TYR B 1 229 ? -13.672 17.312 4.707 1 96.56 229 TYR B C 1
ATOM 5779 O O . TYR B 1 229 ? -12.664 16.609 4.844 1 96.56 229 TYR B O 1
ATOM 5787 N N . THR B 1 230 ? -14.781 17.156 5.414 1 97.25 230 THR B N 1
ATOM 5788 C CA . THR B 1 230 ? -14.898 16.125 6.434 1 97.25 230 THR B CA 1
ATOM 5789 C C . THR B 1 230 ? -14.812 14.727 5.801 1 97.25 230 THR B C 1
ATOM 5791 O O . THR B 1 230 ? -14.133 13.844 6.328 1 97.25 230 THR B O 1
ATOM 5794 N N . ARG B 1 231 ? -15.477 14.539 4.734 1 95.25 231 ARG B N 1
ATOM 5795 C CA . ARG B 1 231 ? -15.414 13.266 4.02 1 95.25 231 ARG B CA 1
ATOM 5796 C C . ARG B 1 231 ? -13.992 12.969 3.553 1 95.25 231 ARG B C 1
ATOM 5798 O O . ARG B 1 231 ? -13.555 11.82 3.58 1 95.25 231 ARG B O 1
ATOM 5805 N N . MET B 1 232 ? -13.328 13.977 3.07 1 95.25 232 MET B N 1
ATOM 5806 C CA . MET B 1 232 ? -11.93 13.852 2.664 1 95.25 232 MET B CA 1
ATOM 5807 C C . MET B 1 232 ? -11.07 13.344 3.82 1 95.25 232 MET B C 1
ATOM 5809 O O . MET B 1 232 ? -10.273 12.422 3.65 1 95.25 232 MET B O 1
ATOM 5813 N N . LEU B 1 233 ? -11.289 13.93 4.965 1 96.81 233 LEU B N 1
ATOM 5814 C CA . LEU B 1 233 ? -10.492 13.547 6.125 1 96.81 233 LEU B CA 1
ATOM 5815 C C . LEU B 1 233 ? -10.812 12.117 6.555 1 96.81 233 LEU B C 1
ATOM 5817 O O . LEU B 1 233 ? -9.922 11.391 6.992 1 96.81 233 LEU B O 1
ATOM 5821 N N . LEU B 1 234 ? -12.078 11.719 6.449 1 96.56 234 LEU B N 1
ATOM 5822 C CA . LEU B 1 234 ? -12.445 10.336 6.727 1 96.56 234 LEU B CA 1
ATOM 5823 C C . LEU B 1 234 ? -11.727 9.383 5.777 1 96.56 234 LEU B C 1
ATOM 5825 O O . LEU B 1 234 ? -11.211 8.344 6.207 1 96.56 234 LEU B O 1
ATOM 5829 N N . SER B 1 235 ? -11.703 9.75 4.531 1 95.88 235 SER B N 1
ATOM 5830 C CA . SER B 1 235 ? -11.031 8.938 3.523 1 95.88 235 SER B CA 1
ATOM 5831 C C . SER B 1 235 ? -9.531 8.852 3.799 1 95.88 235 SER B C 1
ATOM 5833 O O . SER B 1 235 ? -8.938 7.777 3.678 1 95.88 235 SER B O 1
ATOM 5835 N N . VAL B 1 236 ? -8.961 9.961 4.148 1 96.19 236 VAL B N 1
ATOM 5836 C CA . VAL B 1 236 ? -7.531 10.008 4.441 1 96.19 236 VAL B CA 1
ATOM 5837 C C . VAL B 1 236 ? -7.219 9.086 5.621 1 96.19 236 VAL B C 1
ATOM 5839 O O . VAL B 1 236 ? -6.258 8.312 5.578 1 96.19 236 VAL B O 1
ATOM 5842 N N . GLY B 1 237 ? -8.016 9.211 6.637 1 96.19 237 GLY B N 1
ATOM 5843 C CA . GLY B 1 237 ? -7.801 8.391 7.82 1 96.19 237 GLY B CA 1
ATOM 5844 C C . GLY B 1 237 ? -7.953 6.906 7.559 1 96.19 237 GLY B C 1
ATOM 5845 O O . GLY B 1 237 ? -7.129 6.102 7.996 1 96.19 237 GLY B O 1
ATOM 5846 N N . TYR B 1 238 ? -9 6.531 6.863 1 96.56 238 TYR B N 1
ATOM 5847 C CA . TYR B 1 238 ? -9.234 5.121 6.578 1 96.56 238 TYR B CA 1
ATOM 5848 C C . TYR B 1 238 ? -8.18 4.57 5.629 1 96.56 238 TYR B C 1
ATOM 5850 O O . TYR B 1 238 ? -7.738 3.43 5.773 1 96.56 238 TYR B O 1
ATOM 5858 N N . ASN B 1 239 ? -7.844 5.375 4.668 1 96.06 239 ASN B N 1
ATOM 5859 C CA . ASN B 1 239 ? -6.758 4.992 3.773 1 96.06 239 ASN B CA 1
ATOM 5860 C C . ASN B 1 239 ? -5.465 4.73 4.539 1 96.06 239 ASN B C 1
ATOM 5862 O O . ASN B 1 239 ? -4.742 3.781 4.234 1 96.06 239 ASN B O 1
ATOM 5866 N N . ALA B 1 240 ? -5.152 5.594 5.438 1 95.69 240 ALA B N 1
ATOM 5867 C CA . ALA B 1 240 ? -3.965 5.402 6.262 1 95.69 240 ALA B CA 1
ATOM 5868 C C . ALA B 1 240 ? -4.031 4.082 7.023 1 95.69 240 ALA B C 1
ATOM 5870 O O . ALA B 1 240 ? -3.035 3.359 7.113 1 95.69 240 ALA B O 1
ATOM 5871 N N . PHE B 1 241 ? -5.195 3.742 7.566 1 95.62 241 PHE B N 1
ATOM 5872 C CA . PHE B 1 241 ? -5.402 2.469 8.25 1 95.62 241 PHE B CA 1
ATOM 5873 C C . PHE B 1 241 ? -5.105 1.303 7.312 1 95.62 241 PHE B C 1
ATOM 5875 O O . PHE B 1 241 ? -4.406 0.361 7.688 1 95.62 241 PHE B O 1
ATOM 5882 N N . LEU B 1 242 ? -5.605 1.432 6.105 1 95.5 242 LEU B N 1
ATOM 5883 C CA . LEU B 1 242 ? -5.504 0.347 5.133 1 95.5 242 LEU B CA 1
ATOM 5884 C C . LEU B 1 242 ? -4.062 0.165 4.672 1 95.5 242 LEU B C 1
ATOM 5886 O O . LEU B 1 242 ? -3.592 -0.965 4.523 1 95.5 242 LEU B O 1
ATOM 5890 N N . LYS B 1 243 ? -3.371 1.217 4.48 1 93.69 243 LYS B N 1
ATOM 5891 C CA . LYS B 1 243 ? -2.066 1.15 3.826 1 93.69 243 LYS B CA 1
ATOM 5892 C C . LYS B 1 243 ? -0.942 1.057 4.855 1 93.69 243 LYS B C 1
ATOM 5894 O O . LYS B 1 243 ? 0.165 0.621 4.531 1 93.69 243 LYS B O 1
ATOM 5899 N N . SER B 1 244 ? -1.205 1.534 6.07 1 94.12 244 SER B N 1
ATOM 5900 C CA . SER B 1 244 ? -0.156 1.536 7.082 1 94.12 244 SER B CA 1
ATOM 5901 C C . SER B 1 244 ? 0.27 0.116 7.441 1 94.12 244 SER B C 1
ATOM 5903 O O . SER B 1 244 ? -0.568 -0.783 7.535 1 94.12 244 SER B O 1
ATOM 5905 N N . ARG B 1 245 ? 1.505 -0.147 7.707 1 91.62 245 ARG B N 1
ATOM 5906 C CA . ARG B 1 245 ? 2.055 -1.46 8.031 1 91.62 245 ARG B CA 1
ATOM 5907 C C . ARG B 1 245 ? 1.951 -1.746 9.523 1 91.62 245 ARG B C 1
ATOM 5909 O O . ARG B 1 245 ? 2.15 -2.883 9.961 1 91.62 245 ARG B O 1
ATOM 5916 N N . ASN B 1 246 ? 1.598 -0.744 10.344 1 91.75 246 ASN B N 1
ATOM 5917 C CA . ASN B 1 246 ? 1.546 -0.921 11.789 1 91.75 246 ASN B CA 1
ATOM 5918 C C . ASN B 1 246 ? 0.315 -0.252 12.398 1 91.75 246 ASN B C 1
ATOM 5920 O O . ASN B 1 246 ? 0.398 0.369 13.453 1 91.75 246 ASN B O 1
ATOM 5924 N N . ALA B 1 247 ? -0.722 -0.279 11.711 1 91.12 247 ALA B N 1
ATOM 5925 C CA . ALA B 1 247 ? -1.959 0.375 12.125 1 91.12 247 ALA B CA 1
ATOM 5926 C C . ALA B 1 247 ? -2.588 -0.35 13.312 1 91.12 247 ALA B C 1
ATOM 5928 O O . ALA B 1 247 ? -3.391 0.23 14.047 1 91.12 247 ALA B O 1
ATOM 5929 N N . VAL B 1 248 ? -2.234 -1.646 13.43 1 92.06 248 VAL B N 1
ATOM 5930 C CA . VAL B 1 248 ? -2.891 -2.426 14.477 1 92.06 248 VAL B CA 1
ATOM 5931 C C . VAL B 1 248 ? -1.85 -3.236 15.25 1 92.06 248 VAL B C 1
ATOM 5933 O O . VAL B 1 248 ? -0.777 -3.541 14.719 1 92.06 248 VAL B O 1
ATOM 5936 N N . ALA B 1 249 ? -2.15 -3.5 16.484 1 89.19 249 ALA B N 1
ATOM 5937 C CA . ALA B 1 249 ? -1.391 -4.492 17.25 1 89.19 249 ALA B CA 1
ATOM 5938 C C . ALA B 1 249 ? -1.928 -5.898 17 1 89.19 249 ALA B C 1
ATOM 5940 O O . ALA B 1 249 ? -3.037 -6.066 16.484 1 89.19 249 ALA B O 1
ATOM 5941 N N . ILE B 1 250 ? -1.084 -6.867 17.25 1 90.06 250 ILE B N 1
ATOM 5942 C CA . ILE B 1 250 ? -1.494 -8.258 17.078 1 90.06 250 ILE B CA 1
ATOM 5943 C C . ILE B 1 250 ? -2.73 -8.547 17.922 1 90.06 250 ILE B C 1
ATOM 5945 O O . ILE B 1 250 ? -2.764 -8.227 19.109 1 90.06 250 ILE B O 1
ATOM 5949 N N . GLY B 1 251 ? -3.74 -9.047 17.359 1 91.06 251 GLY B N 1
ATOM 5950 C CA . GLY B 1 251 ? -4.965 -9.406 18.047 1 91.06 251 GLY B CA 1
ATOM 5951 C C . GLY B 1 251 ? -5.973 -8.273 18.109 1 91.06 251 GLY B C 1
ATOM 5952 O O . GLY B 1 251 ? -7.09 -8.453 18.594 1 91.06 251 GLY B O 1
ATOM 5953 N N . MET B 1 252 ? -5.648 -7.102 17.516 1 92 252 MET B N 1
ATOM 5954 C CA . MET B 1 252 ? -6.52 -5.938 17.656 1 92 252 MET B CA 1
ATOM 5955 C C . MET B 1 252 ? -7.07 -5.5 16.297 1 92 252 MET B C 1
ATOM 5957 O O . MET B 1 252 ? -7.676 -4.434 16.188 1 92 252 MET B O 1
ATOM 5961 N N . GLY B 1 253 ? -6.812 -6.301 15.281 1 93.5 253 GLY B N 1
ATOM 5962 C CA . GLY B 1 253 ? -7.203 -5.918 13.938 1 93.5 253 GLY B CA 1
ATOM 5963 C C . GLY B 1 253 ? -8.688 -5.656 13.797 1 93.5 253 GLY B C 1
ATOM 5964 O O . GLY B 1 253 ? -9.094 -4.625 13.25 1 93.5 253 GLY B O 1
ATOM 5965 N N . LEU B 1 254 ? -9.5 -6.559 14.32 1 94.38 254 LEU B N 1
ATOM 5966 C CA . LEU B 1 254 ? -10.945 -6.449 14.18 1 94.38 254 LEU B CA 1
ATOM 5967 C C . LEU B 1 254 ? -11.484 -5.277 15 1 94.38 254 LEU B C 1
ATOM 5969 O O . LEU B 1 254 ? -12.391 -4.574 14.562 1 94.38 254 LEU B O 1
ATOM 5973 N N . GLU B 1 255 ? -10.93 -5.102 16.125 1 92.38 255 GLU B N 1
ATOM 5974 C CA . GLU B 1 255 ? -11.352 -4.008 17 1 92.38 255 GLU B CA 1
ATOM 5975 C C . GLU B 1 255 ? -11.07 -2.652 16.344 1 92.38 255 GLU B C 1
ATOM 5977 O O . GLU B 1 255 ? -11.906 -1.745 16.422 1 92.38 255 GLU B O 1
ATOM 5982 N N . CYS B 1 256 ? -9.898 -2.512 15.797 1 93.62 256 CYS B N 1
ATOM 5983 C CA . CYS B 1 256 ? -9.539 -1.26 15.148 1 93.62 256 CYS B CA 1
ATOM 5984 C C . CYS B 1 256 ? -10.461 -0.981 13.961 1 93.62 256 CYS B C 1
ATOM 5986 O O . CYS B 1 256 ? -10.883 0.156 13.758 1 93.62 256 CYS B O 1
ATOM 5988 N N . LEU B 1 257 ? -10.727 -2.064 13.211 1 95.12 257 LEU B N 1
ATOM 5989 C CA . LEU B 1 257 ? -11.648 -1.909 12.086 1 95.12 257 LEU B CA 1
ATOM 5990 C C . LEU B 1 257 ? -13.031 -1.488 12.578 1 95.12 257 LEU B C 1
ATOM 5992 O O . LEU B 1 257 ? -13.68 -0.635 11.969 1 95.12 257 LEU B O 1
ATOM 5996 N N . TYR B 1 258 ? -13.469 -2.08 13.633 1 94.19 258 TYR B N 1
ATOM 5997 C CA . TYR B 1 258 ? -14.758 -1.745 14.227 1 94.19 258 TYR B CA 1
ATOM 5998 C C . TYR B 1 258 ? -14.789 -0.29 14.68 1 94.19 258 TYR B C 1
ATOM 6000 O O . TYR B 1 258 ? -15.812 0.392 14.531 1 94.19 258 TYR B O 1
ATOM 6008 N N . SER B 1 259 ? -13.688 0.187 15.234 1 93.5 259 SER B N 1
ATOM 6009 C CA . SER B 1 259 ? -13.586 1.582 15.648 1 93.5 259 SER B CA 1
ATOM 6010 C C . SER B 1 259 ? -13.766 2.525 14.469 1 93.5 259 SER B C 1
ATOM 6012 O O . SER B 1 259 ? -14.453 3.547 14.578 1 93.5 259 SER B O 1
ATOM 6014 N N . HIS B 1 260 ? -13.125 2.207 13.352 1 95.12 260 HIS B N 1
ATOM 6015 C CA . HIS B 1 260 ? -13.289 3.025 12.156 1 95.12 260 HIS B CA 1
ATOM 6016 C C . HIS B 1 260 ? -14.742 3.025 11.688 1 95.12 260 HIS B C 1
ATOM 6018 O O . HIS B 1 260 ? -15.25 4.051 11.227 1 95.12 260 HIS B O 1
ATOM 6024 N N . PHE B 1 261 ? -15.398 1.864 11.82 1 95 261 PHE B N 1
ATOM 6025 C CA . PHE B 1 261 ? -16.797 1.719 11.453 1 95 261 PHE B CA 1
ATOM 6026 C C . PHE B 1 261 ? -17.688 2.625 12.297 1 95 261 PHE B C 1
ATOM 6028 O O . PHE B 1 261 ? -18.469 3.406 11.766 1 95 261 PHE B O 1
ATOM 6035 N N . LEU B 1 262 ? -17.5 2.553 13.562 1 93.44 262 LEU B N 1
ATOM 6036 C CA . LEU B 1 262 ? -18.297 3.344 14.484 1 93.44 262 LEU B CA 1
ATOM 6037 C C . LEU B 1 262 ? -18.016 4.832 14.312 1 93.44 262 LEU B C 1
ATOM 6039 O O . LEU B 1 262 ? -18.922 5.656 14.391 1 93.44 262 LEU B O 1
ATOM 6043 N N . PHE B 1 263 ? -16.75 5.188 14.148 1 95 263 PHE B N 1
ATOM 6044 C CA . PHE B 1 263 ? -16.359 6.582 13.984 1 95 263 PHE B CA 1
ATOM 6045 C C . PHE B 1 263 ? -17 7.18 12.734 1 95 263 PHE B C 1
ATOM 6047 O O . PHE B 1 263 ? -17.5 8.305 12.758 1 95 263 PHE B O 1
ATOM 6054 N N . CYS B 1 264 ? -16.922 6.398 11.664 1 95.5 264 CYS B N 1
ATOM 6055 C CA . CYS B 1 264 ? -17.531 6.863 10.422 1 95.5 264 CYS B CA 1
ATOM 6056 C C . CYS B 1 264 ? -19.016 7.129 10.602 1 95.5 264 CYS B C 1
ATOM 6058 O O . CYS B 1 264 ? -19.531 8.141 10.125 1 95.5 264 CYS B O 1
ATOM 6060 N N . LYS B 1 265 ? -19.703 6.23 11.297 1 93.94 265 LYS B N 1
ATOM 6061 C CA . LYS B 1 265 ? -21.125 6.41 11.57 1 93.94 265 LYS B CA 1
ATOM 6062 C C . LYS B 1 265 ? -21.359 7.652 12.422 1 93.94 265 LYS B C 1
ATOM 6064 O O . LYS B 1 265 ? -22.328 8.383 12.203 1 93.94 265 LYS B O 1
ATOM 6069 N N . HIS B 1 266 ? -20.5 7.848 13.383 1 93.56 266 HIS B N 1
ATOM 6070 C CA . HIS B 1 266 ? -20.625 9.008 14.266 1 93.56 266 HIS B CA 1
ATOM 6071 C C . HIS B 1 266 ? -20.422 10.305 13.492 1 93.56 266 HIS B C 1
ATOM 6073 O O . HIS B 1 266 ? -21.141 11.281 13.719 1 93.56 266 HIS B O 1
ATOM 6079 N N . VAL B 1 267 ? -19.422 10.352 12.625 1 95.88 267 VAL B N 1
ATOM 6080 C CA . VAL B 1 267 ? -19.094 11.539 11.852 1 95.88 267 VAL B CA 1
ATOM 6081 C C . VAL B 1 267 ? -20.266 11.906 10.938 1 95.88 267 VAL B C 1
ATOM 6083 O O . VAL B 1 267 ? -20.531 13.086 10.719 1 95.88 267 VAL B O 1
ATOM 6086 N N . GLN B 1 268 ? -20.953 10.875 10.445 1 92.75 268 GLN B N 1
ATOM 6087 C CA . GLN B 1 268 ? -22.109 11.125 9.586 1 92.75 268 GLN B CA 1
ATOM 6088 C C . GLN B 1 268 ? -23.203 11.898 10.336 1 92.75 268 GLN B C 1
ATOM 6090 O O . GLN B 1 268 ? -23.922 12.703 9.734 1 92.75 268 GLN B O 1
ATOM 6095 N N . LYS B 1 269 ? -23.219 11.688 11.602 1 91.56 269 LYS B N 1
ATOM 6096 C CA . LYS B 1 269 ? -24.188 12.406 12.43 1 91.56 269 LYS B CA 1
ATOM 6097 C C . LYS B 1 269 ? -23.641 13.773 12.852 1 91.56 269 LYS B C 1
ATOM 6099 O O . LYS B 1 269 ? -24.406 14.703 13.102 1 91.56 269 LYS B O 1
ATOM 6104 N N . TRP B 1 270 ? -22.328 13.836 12.906 1 93.38 270 TRP B N 1
ATOM 6105 C CA . TRP B 1 270 ? -21.641 15.031 13.383 1 93.38 270 TRP B CA 1
ATOM 6106 C C . TRP B 1 270 ? -21.656 16.125 12.32 1 93.38 270 TRP B C 1
ATOM 6108 O O . TRP B 1 270 ? -21.641 17.312 12.648 1 93.38 270 TRP B O 1
ATOM 6118 N N . VAL B 1 271 ? -21.656 15.734 11.047 1 94.69 271 VAL B N 1
ATOM 6119 C CA . VAL B 1 271 ? -21.656 16.703 9.961 1 94.69 271 VAL B CA 1
ATOM 6120 C C . VAL B 1 271 ? -22.906 17.578 10.023 1 94.69 271 VAL B C 1
ATOM 6122 O O . VAL B 1 271 ? -23.984 17.094 10.383 1 94.69 271 VAL B O 1
ATOM 6125 N N . ASP B 1 272 ? -22.734 18.891 9.711 1 93.75 272 ASP B N 1
ATOM 6126 C CA . ASP B 1 272 ? -23.812 19.875 9.789 1 93.75 272 ASP B CA 1
ATOM 6127 C C . ASP B 1 272 ? -24.078 20.5 8.422 1 93.75 272 ASP B C 1
ATOM 6129 O O . ASP B 1 272 ? -23.297 21.328 7.953 1 93.75 272 ASP B O 1
ATOM 6133 N N . PRO B 1 273 ? -25.172 20.203 7.836 1 94.31 273 PRO B N 1
ATOM 6134 C CA . PRO B 1 273 ? -25.484 20.766 6.52 1 94.31 273 PRO B CA 1
ATOM 6135 C C . PRO B 1 273 ? -25.578 22.281 6.527 1 94.31 273 PRO B C 1
ATOM 6137 O O . PRO B 1 273 ? -25.281 22.938 5.52 1 94.31 273 PRO B O 1
ATOM 6140 N N . ASP B 1 274 ? -25.906 22.844 7.637 1 95.44 274 ASP B N 1
ATOM 6141 C CA . ASP B 1 274 ? -26.078 24.297 7.734 1 95.44 274 ASP B CA 1
ATOM 6142 C C . ASP B 1 274 ? -24.719 25 7.695 1 95.44 274 ASP B C 1
ATOM 6144 O O . ASP B 1 274 ? -24.641 26.203 7.406 1 95.44 274 ASP B O 1
ATOM 6148 N N . LEU B 1 275 ? -23.641 24.297 7.938 1 96.25 275 LEU B N 1
ATOM 6149 C CA . LEU B 1 275 ? -22.312 24.875 7.965 1 96.25 275 LEU B CA 1
ATOM 6150 C C . LEU B 1 275 ? -21.516 24.469 6.73 1 96.25 275 LEU B C 1
ATOM 6152 O O . LEU B 1 275 ? -20.312 24.734 6.652 1 96.25 275 LEU B O 1
ATOM 6156 N N . ASP B 1 276 ? -22.125 23.812 5.77 1 97.12 276 ASP B N 1
ATOM 6157 C CA . ASP B 1 276 ? -21.438 23.25 4.621 1 97.12 276 ASP B CA 1
ATOM 6158 C C . ASP B 1 276 ? -20.75 24.344 3.795 1 97.12 276 ASP B C 1
ATOM 6160 O O . ASP B 1 276 ? -19.672 24.125 3.242 1 97.12 276 ASP B O 1
ATOM 6164 N N . GLN B 1 277 ? -21.375 25.5 3.736 1 95.88 277 GLN B N 1
ATOM 6165 C CA . GLN B 1 277 ? -20.844 26.578 2.916 1 95.88 277 GLN B CA 1
ATOM 6166 C C . GLN B 1 277 ? -20.078 27.594 3.771 1 95.88 277 GLN B C 1
ATOM 6168 O O . GLN B 1 277 ? -19.859 28.734 3.342 1 95.88 277 GLN B O 1
ATOM 6173 N N . GLY B 1 278 ? -19.656 27.172 4.984 1 94.19 278 GLY B N 1
ATOM 6174 C CA . GLY B 1 278 ? -18.875 28.047 5.855 1 94.19 278 GLY B CA 1
ATOM 6175 C C . GLY B 1 278 ? -19.594 28.391 7.148 1 94.19 278 GLY B C 1
ATOM 6176 O O . GLY B 1 278 ? -20.672 27.859 7.422 1 94.19 278 GLY B O 1
ATOM 6177 N N . PRO B 1 279 ? -19.078 29.234 7.871 1 97.5 279 PRO B N 1
ATOM 6178 C CA . PRO B 1 279 ? -17.859 30 7.617 1 97.5 279 PRO B CA 1
ATOM 6179 C C . PRO B 1 279 ? -16.609 29.125 7.586 1 97.5 279 PRO B C 1
ATOM 6181 O O . PRO B 1 279 ? -16.562 28.078 8.25 1 97.5 279 PRO B O 1
ATOM 6184 N N . PHE B 1 280 ? -15.609 29.469 6.797 1 98.31 280 PHE B N 1
ATOM 6185 C CA . PHE B 1 280 ? -14.258 28.922 6.773 1 98.31 280 PHE B CA 1
ATOM 6186 C C . PHE B 1 280 ? -13.273 29.859 7.438 1 98.31 280 PHE B C 1
ATOM 6188 O O . PHE B 1 280 ? -13.188 31.031 7.066 1 98.31 280 PHE B O 1
ATOM 6195 N N . VAL B 1 281 ? -12.523 29.391 8.406 1 98.56 281 VAL B N 1
ATOM 6196 C CA . VAL B 1 281 ? -11.797 30.281 9.297 1 98.56 281 VAL B CA 1
ATOM 6197 C C . VAL B 1 281 ? -10.32 29.891 9.328 1 98.56 281 VAL B C 1
ATOM 6199 O O . VAL B 1 281 ? -9.977 28.703 9.188 1 98.56 281 VAL B O 1
ATOM 6202 N N . LEU B 1 282 ? -9.5 30.844 9.516 1 98.5 282 LEU B N 1
ATOM 6203 C CA . LEU B 1 282 ? -8.055 30.641 9.586 1 98.5 282 LEU B CA 1
ATOM 6204 C C . LEU B 1 282 ? -7.66 30.031 10.93 1 98.5 282 LEU B C 1
ATOM 6206 O O . LEU B 1 282 ? -8.086 30.516 11.977 1 98.5 282 LEU B O 1
ATOM 6210 N N . VAL B 1 283 ? -6.906 28.953 10.867 1 98.38 283 VAL B N 1
ATOM 6211 C CA . VAL B 1 283 ? -6.355 28.344 12.078 1 98.38 283 VAL B CA 1
ATOM 6212 C C . VAL B 1 283 ? -4.832 28.406 12.031 1 98.38 283 VAL B C 1
ATOM 6214 O O . VAL B 1 283 ? -4.234 28.438 10.953 1 98.38 283 VAL B O 1
ATOM 6217 N N . HIS B 1 284 ? -4.176 28.453 13.188 1 98 284 HIS B N 1
ATOM 6218 C CA . HIS B 1 284 ? -2.723 28.469 13.289 1 98 284 HIS B CA 1
ATOM 6219 C C . HIS B 1 284 ? -2.113 27.156 12.82 1 98 284 HIS B C 1
ATOM 6221 O O . HIS B 1 284 ? -1.068 27.156 12.164 1 98 284 HIS B O 1
ATOM 6227 N N . GLY B 1 285 ? -2.764 26.031 13.18 1 95.62 285 GLY B N 1
ATOM 6228 C CA . GLY B 1 285 ? -2.342 24.703 12.742 1 95.62 285 GLY B CA 1
ATOM 6229 C C . GLY B 1 285 ? -1.389 24.047 13.719 1 95.62 285 GLY B C 1
ATOM 6230 O O . GLY B 1 285 ? -1.239 22.812 13.703 1 95.62 285 GLY B O 1
ATOM 6231 N N . ASP B 1 286 ? -0.701 24.781 14.531 1 94.81 286 ASP B N 1
ATOM 6232 C CA . ASP B 1 286 ? 0.216 24.203 15.508 1 94.81 286 ASP B CA 1
ATOM 6233 C C . ASP B 1 286 ? 0.422 25.141 16.703 1 94.81 286 ASP B C 1
ATOM 6235 O O . ASP B 1 286 ? 1.558 25.406 17.094 1 94.81 286 ASP B O 1
ATOM 6239 N N . LEU B 1 287 ? -0.631 25.656 17.188 1 95.62 287 LEU B N 1
ATOM 6240 C CA . LEU B 1 287 ? -0.542 26.625 18.281 1 95.62 287 LEU B CA 1
ATOM 6241 C C . LEU B 1 287 ? -0.42 25.922 19.625 1 95.62 287 LEU B C 1
ATOM 6243 O O . LEU B 1 287 ? -1.401 25.375 20.141 1 95.62 287 LEU B O 1
ATOM 6247 N N . HIS B 1 288 ? 0.711 25.859 20.234 1 92.94 288 HIS B N 1
ATOM 6248 C CA . HIS B 1 288 ? 0.981 25.328 21.562 1 92.94 288 HIS B CA 1
ATOM 6249 C C . HIS B 1 288 ? 2.016 26.188 22.297 1 92.94 288 HIS B C 1
ATOM 6251 O O . HIS B 1 288 ? 2.486 27.188 21.766 1 92.94 288 HIS B O 1
ATOM 6257 N N . LEU B 1 289 ? 2.338 25.859 23.438 1 92.31 289 LEU B N 1
ATOM 6258 C CA . LEU B 1 289 ? 3.139 26.688 24.328 1 92.31 289 LEU B CA 1
ATOM 6259 C C . LEU B 1 289 ? 4.5 26.984 23.719 1 92.31 289 LEU B C 1
ATOM 6261 O O . LEU B 1 289 ? 5.031 28.094 23.891 1 92.31 289 LEU B O 1
ATOM 6265 N N . SER B 1 290 ? 5.004 26.062 22.969 1 91.44 290 SER B N 1
ATOM 6266 C CA . SER B 1 290 ? 6.352 26.219 22.422 1 91.44 290 SER B CA 1
ATOM 6267 C C . SER B 1 290 ? 6.367 27.219 21.266 1 91.44 290 SER B C 1
ATOM 6269 O O . SER B 1 290 ? 7.438 27.656 20.828 1 91.44 290 SER B O 1
ATOM 6271 N N . ASN B 1 291 ? 5.207 27.672 20.844 1 95.31 291 ASN B N 1
ATOM 6272 C CA . ASN B 1 291 ? 5.117 28.641 19.766 1 95.31 291 ASN B CA 1
ATOM 6273 C C . ASN B 1 291 ? 4.59 29.984 20.25 1 95.31 291 ASN B C 1
ATOM 6275 O O . ASN B 1 291 ? 4.129 30.797 19.453 1 95.31 291 ASN B O 1
ATOM 6279 N N . LEU B 1 292 ? 4.625 30.125 21.562 1 96.69 292 LEU B N 1
ATOM 6280 C CA . LEU B 1 292 ? 4.211 31.375 22.188 1 96.69 292 LEU B CA 1
ATOM 6281 C C . LEU B 1 292 ? 5.359 32 22.969 1 96.69 292 LEU B C 1
ATOM 6283 O O . LEU B 1 292 ? 5.973 31.359 23.812 1 96.69 292 LEU B O 1
ATOM 6287 N N . LEU B 1 293 ? 5.652 33.25 22.625 1 96.69 293 LEU B N 1
ATOM 6288 C CA . LEU B 1 293 ? 6.598 34.031 23.406 1 96.69 293 LEU B CA 1
ATOM 6289 C C . LEU B 1 293 ? 5.867 34.969 24.359 1 96.69 293 LEU B C 1
ATOM 6291 O O . LEU B 1 293 ? 4.957 35.688 23.953 1 96.69 293 LEU B O 1
ATOM 6295 N N . VAL B 1 294 ? 6.273 34.938 25.625 1 97 294 VAL B N 1
ATOM 6296 C CA . VAL B 1 294 ? 5.602 35.781 26.609 1 97 294 VAL B CA 1
ATOM 6297 C C . VAL B 1 294 ? 6.602 36.75 27.234 1 97 294 VAL B C 1
ATOM 6299 O O . VAL B 1 294 ? 7.809 36.5 27.203 1 97 294 VAL B O 1
ATOM 6302 N N . ASP B 1 295 ? 6.098 37.875 27.719 1 96.62 295 ASP B N 1
ATOM 6303 C CA . ASP B 1 295 ? 6.934 38.812 28.453 1 96.62 295 ASP B CA 1
ATOM 6304 C C . ASP B 1 295 ? 6.906 38.531 29.953 1 96.62 295 ASP B C 1
ATOM 6306 O O . ASP B 1 295 ? 6.453 37.469 30.375 1 96.62 295 ASP B O 1
ATOM 6310 N N . HIS B 1 296 ? 7.453 39.469 30.766 1 93.88 296 HIS B N 1
ATOM 6311 C CA . HIS B 1 296 ? 7.586 39.281 32.219 1 93.88 296 HIS B CA 1
ATOM 6312 C C . HIS B 1 296 ? 6.223 39.219 32.875 1 93.88 296 HIS B C 1
ATOM 6314 O O . HIS B 1 296 ? 6.066 38.594 33.938 1 93.88 296 HIS B O 1
ATOM 6320 N N . ASP B 1 297 ? 5.266 39.812 32.281 1 95.06 297 ASP B N 1
ATOM 6321 C CA . ASP B 1 297 ? 3.914 39.844 32.812 1 95.06 297 ASP B CA 1
ATOM 6322 C C . ASP B 1 297 ? 3.049 38.75 32.25 1 95.06 297 ASP B C 1
ATOM 6324 O O . ASP B 1 297 ? 1.829 38.719 32.438 1 95.06 297 ASP B O 1
ATOM 6328 N N . MET B 1 298 ? 3.572 37.812 31.422 1 96.31 298 MET B N 1
ATOM 6329 C CA . MET B 1 298 ? 2.934 36.656 30.812 1 96.31 298 MET B CA 1
ATOM 6330 C C . MET B 1 298 ? 1.998 37.062 29.688 1 96.31 298 MET B C 1
ATOM 6332 O O . MET B 1 298 ? 1.068 36.344 29.328 1 96.31 298 MET B O 1
ATOM 6336 N N . ARG B 1 299 ? 2.234 38.25 29.188 1 97.31 299 ARG B N 1
ATOM 6337 C CA . ARG B 1 299 ? 1.541 38.656 27.969 1 97.31 299 ARG B CA 1
ATOM 6338 C C . ARG B 1 299 ? 2.201 38.062 26.734 1 97.31 299 ARG B C 1
ATOM 6340 O O . ARG B 1 299 ? 3.43 38.031 26.641 1 97.31 299 ARG B O 1
ATOM 6347 N N . ILE B 1 300 ? 1.39 37.531 25.875 1 97.94 300 ILE B N 1
ATOM 6348 C CA . ILE B 1 300 ? 1.923 36.969 24.641 1 97.94 300 ILE B CA 1
ATOM 6349 C C . ILE B 1 300 ? 2.438 38.094 23.734 1 97.94 300 ILE B C 1
ATOM 6351 O O . ILE B 1 300 ? 1.669 38.969 23.312 1 97.94 300 ILE B O 1
ATOM 6355 N N . ILE B 1 301 ? 3.73 38.094 23.422 1 97.88 301 ILE B N 1
ATOM 6356 C CA . ILE B 1 301 ? 4.328 39.156 22.625 1 97.88 301 ILE B CA 1
ATOM 6357 C C . ILE B 1 301 ? 4.785 38.594 21.281 1 97.88 301 ILE B C 1
ATOM 6359 O O . ILE B 1 301 ? 5.258 39.344 20.422 1 97.88 301 ILE B O 1
ATOM 6363 N N . GLY B 1 302 ? 4.617 37.312 21.094 1 97.94 302 GLY B N 1
ATOM 6364 C CA . GLY B 1 302 ? 4.93 36.656 19.828 1 97.94 302 GLY B CA 1
ATOM 6365 C C . GLY B 1 302 ? 4.223 35.344 19.641 1 97.94 302 GLY B C 1
ATOM 6366 O O . GLY B 1 302 ? 4.285 34.469 20.516 1 97.94 302 GLY B O 1
ATOM 6367 N N . VAL B 1 303 ? 3.49 35.156 18.625 1 98.38 303 VAL B N 1
ATOM 6368 C CA . VAL B 1 303 ? 2.971 33.875 18.172 1 98.38 303 VAL B CA 1
ATOM 6369 C C . VAL B 1 303 ? 3.805 33.375 16.984 1 98.38 303 VAL B C 1
ATOM 6371 O O . VAL B 1 303 ? 3.768 33.938 15.898 1 98.38 303 VAL B O 1
ATOM 6374 N N . LEU B 1 304 ? 4.473 32.219 17.234 1 96.25 304 LEU B N 1
ATOM 6375 C CA . LEU B 1 304 ? 5.516 31.797 16.312 1 96.25 304 LEU B CA 1
ATOM 6376 C C . LEU B 1 304 ? 5.02 30.656 15.414 1 96.25 304 LEU B C 1
ATOM 6378 O O . LEU B 1 304 ? 4.004 30.031 15.719 1 96.25 304 LEU B O 1
ATOM 6382 N N . ASP B 1 305 ? 5.656 30.453 14.328 1 95.5 305 ASP B N 1
ATOM 6383 C CA . ASP B 1 305 ? 5.625 29.266 13.477 1 95.5 305 ASP B CA 1
ATOM 6384 C C . ASP B 1 305 ? 4.246 29.078 12.852 1 95.5 305 ASP B C 1
ATOM 6386 O O . ASP B 1 305 ? 3.539 28.125 13.18 1 95.5 305 ASP B O 1
ATOM 6390 N N . TRP B 1 306 ? 3.898 29.828 11.867 1 97.69 306 TRP B N 1
ATOM 6391 C CA . TRP B 1 306 ? 2.615 29.812 11.172 1 97.69 306 TRP B CA 1
ATOM 6392 C C . TRP B 1 306 ? 2.67 28.891 9.953 1 97.69 306 TRP B C 1
ATOM 6394 O O . TRP B 1 306 ? 1.845 29 9.047 1 97.69 306 TRP B O 1
ATOM 6404 N N . GLU B 1 307 ? 3.641 28 9.938 1 96.5 307 GLU B N 1
ATOM 6405 C CA . GLU B 1 307 ? 3.941 27.219 8.734 1 96.5 307 GLU B CA 1
ATOM 6406 C C . GLU B 1 307 ? 2.818 26.234 8.422 1 96.5 307 GLU B C 1
ATOM 6408 O O . GLU B 1 307 ? 2.693 25.766 7.289 1 96.5 307 GLU B O 1
ATOM 6413 N N . TRP B 1 308 ? 1.981 25.875 9.375 1 96.88 308 TRP B N 1
ATOM 6414 C CA . TRP B 1 308 ? 0.912 24.906 9.148 1 96.88 308 TRP B CA 1
ATOM 6415 C C . TRP B 1 308 ? -0.451 25.594 9.156 1 96.88 308 TRP B C 1
ATOM 6417 O O . TRP B 1 308 ? -1.485 24.922 9.258 1 96.88 308 TRP B O 1
ATOM 6427 N N . SER B 1 309 ? -0.46 26.922 9.117 1 97.88 309 SER B N 1
ATOM 6428 C CA . SER B 1 309 ? -1.71 27.672 9.078 1 97.88 309 SER B CA 1
ATOM 6429 C C . SER B 1 309 ? -2.535 27.312 7.848 1 97.88 309 SER B C 1
ATOM 6431 O O . SER B 1 309 ? -1.982 27.062 6.773 1 97.88 309 SER B O 1
ATOM 6433 N N . ARG B 1 310 ? -3.814 27.281 8.023 1 96.56 310 ARG B N 1
ATOM 6434 C CA . ARG B 1 310 ? -4.738 26.922 6.957 1 96.56 310 ARG B CA 1
ATOM 6435 C C . ARG B 1 310 ? -6.156 27.375 7.281 1 96.56 310 ARG B C 1
ATOM 6437 O O . ARG B 1 310 ? -6.469 27.688 8.43 1 96.56 310 ARG B O 1
ATOM 6444 N N . VAL B 1 311 ? -6.91 27.469 6.262 1 97.44 311 VAL B N 1
ATOM 6445 C CA . VAL B 1 311 ? -8.32 27.812 6.398 1 97.44 311 VAL B CA 1
ATOM 6446 C C . VAL B 1 311 ? -9.164 26.531 6.395 1 97.44 311 VAL B C 1
ATOM 6448 O O . VAL B 1 311 ? -9.047 25.703 5.484 1 97.44 311 VAL B O 1
ATOM 6451 N N . VAL B 1 312 ? -9.984 26.359 7.398 1 97.81 312 VAL B N 1
ATOM 6452 C CA . VAL B 1 312 ? -10.773 25.141 7.566 1 97.81 312 VAL B CA 1
ATOM 6453 C C . VAL B 1 312 ? -12.211 25.516 7.945 1 97.81 312 VAL B C 1
ATOM 6455 O O . VAL B 1 312 ? -12.5 26.656 8.281 1 97.81 312 VAL B O 1
ATOM 6458 N N . PRO B 1 313 ? -13.148 24.562 7.855 1 98.12 313 PRO B N 1
ATOM 6459 C CA . PRO B 1 313 ? -14.492 24.812 8.383 1 98.12 313 PRO B CA 1
ATOM 6460 C C . PRO B 1 313 ? -14.484 25.172 9.867 1 98.12 313 PRO B C 1
ATOM 6462 O O . PRO B 1 313 ? -13.672 24.641 10.633 1 98.12 313 PRO B O 1
ATOM 6465 N N . VAL B 1 314 ? -15.406 25.953 10.266 1 98 314 VAL B N 1
ATOM 6466 C CA . VAL B 1 314 ? -15.453 26.516 11.617 1 98 314 VAL B CA 1
ATOM 6467 C C . VAL B 1 314 ? -15.539 25.375 12.641 1 98 314 VAL B C 1
ATOM 6469 O O . VAL B 1 314 ? -15.086 25.516 13.773 1 98 314 VAL B O 1
ATOM 6472 N N . GLN B 1 315 ? -16.078 24.219 12.242 1 96.44 315 GLN B N 1
ATOM 6473 C CA . GLN B 1 315 ? -16.172 23.062 13.133 1 96.44 315 GLN B CA 1
ATOM 6474 C C . GLN B 1 315 ? -14.797 22.578 13.57 1 96.44 315 GLN B C 1
ATOM 6476 O O . GLN B 1 315 ? -14.672 21.875 14.578 1 96.44 315 GLN B O 1
ATOM 6481 N N . TYR B 1 316 ? -13.789 22.953 12.812 1 97.5 316 TYR B N 1
ATOM 6482 C CA . TYR B 1 316 ? -12.43 22.5 13.086 1 97.5 316 TYR B CA 1
ATOM 6483 C C . TYR B 1 316 ? -11.648 23.562 13.859 1 97.5 316 TYR B C 1
ATOM 6485 O O . TYR B 1 316 ? -10.461 23.391 14.141 1 97.5 316 TYR B O 1
ATOM 6493 N N . PHE B 1 317 ? -12.258 24.688 14.109 1 97.94 317 PHE B N 1
ATOM 6494 C CA . PHE B 1 317 ? -11.672 25.703 14.984 1 97.94 317 PHE B CA 1
ATOM 6495 C C . PHE B 1 317 ? -11.867 25.344 16.453 1 97.94 317 PHE B C 1
ATOM 6497 O O . PHE B 1 317 ? -12.758 25.859 17.109 1 97.94 317 PHE B O 1
ATOM 6504 N N . ALA B 1 318 ? -10.992 24.547 16.953 1 95.62 318 ALA B N 1
ATOM 6505 C CA . ALA B 1 318 ? -11.102 23.938 18.281 1 95.62 318 ALA B CA 1
ATOM 6506 C C . ALA B 1 318 ? -10.359 24.766 19.328 1 95.62 318 ALA B C 1
ATOM 6508 O O . ALA B 1 318 ? -9.422 25.5 19 1 95.62 318 ALA B O 1
ATOM 6509 N N . PRO B 1 319 ? -10.836 24.688 20.578 1 95.62 319 PRO B N 1
ATOM 6510 C CA . PRO B 1 319 ? -10.047 25.297 21.656 1 95.62 319 PRO B CA 1
ATOM 6511 C C . PRO B 1 319 ? -8.695 24.594 21.859 1 95.62 319 PRO B C 1
ATOM 6513 O O . PRO B 1 319 ? -8.5 23.469 21.391 1 95.62 319 PRO B O 1
ATOM 6516 N N . PRO B 1 320 ? -7.785 25.234 22.438 1 95.94 320 PRO B N 1
ATOM 6517 C CA . PRO B 1 320 ? -6.477 24.609 22.656 1 95.94 320 PRO B CA 1
ATOM 6518 C C . PRO B 1 320 ? -6.516 23.516 23.719 1 95.94 320 PRO B C 1
ATOM 6520 O O . PRO B 1 320 ? -6.547 23.812 24.906 1 95.94 320 PRO B O 1
ATOM 6523 N N . PHE B 1 321 ? -6.34 22.312 23.312 1 94.06 321 PHE B N 1
ATOM 6524 C CA . PHE B 1 321 ? -6.457 21.156 24.188 1 94.06 321 PHE B CA 1
ATOM 6525 C C . PHE B 1 321 ? -5.289 21.094 25.172 1 94.06 321 PHE B C 1
ATOM 6527 O O . PHE B 1 321 ? -5.398 20.5 26.234 1 94.06 321 PHE B O 1
ATOM 6534 N N . TRP B 1 322 ? -4.23 21.688 24.75 1 93.25 322 TRP B N 1
ATOM 6535 C CA . TRP B 1 322 ? -3.02 21.594 25.562 1 93.25 322 TRP B CA 1
ATOM 6536 C C . TRP B 1 322 ? -3.205 22.281 26.906 1 93.25 322 TRP B C 1
ATOM 6538 O O . TRP B 1 322 ? -2.414 22.078 27.828 1 93.25 322 TRP B O 1
ATOM 6548 N N . LEU B 1 323 ? -4.23 23.125 27.047 1 94.56 323 LEU B N 1
ATOM 6549 C CA . LEU B 1 323 ? -4.551 23.734 28.328 1 94.56 323 LEU B CA 1
ATOM 6550 C C . LEU B 1 323 ? -4.832 22.672 29.391 1 94.56 323 LEU B C 1
ATOM 6552 O O . LEU B 1 323 ? -4.703 22.938 30.594 1 94.56 323 LEU B O 1
ATOM 6556 N N . SER B 1 324 ? -5.262 21.516 28.969 1 91.88 324 SER B N 1
ATOM 6557 C CA . SER B 1 324 ? -5.621 20.438 29.891 1 91.88 324 SER B CA 1
ATOM 6558 C C . SER B 1 324 ? -4.379 19.812 30.516 1 91.88 324 SER B C 1
ATOM 6560 O O . SER B 1 324 ? -4.465 19.141 31.547 1 91.88 324 SER B O 1
ATOM 6562 N N . GLY B 1 325 ? -3.25 19.984 29.797 1 89.19 325 GLY B N 1
ATOM 6563 C CA . GLY B 1 325 ? -2.039 19.281 30.219 1 89.19 325 GLY B CA 1
ATOM 6564 C C . GLY B 1 325 ? -2.047 17.812 29.875 1 89.19 325 GLY B C 1
ATOM 6565 O O . GLY B 1 325 ? -1.135 17.078 30.25 1 89.19 325 GLY B O 1
ATOM 6566 N N . LYS B 1 326 ? -3.029 17.406 29.188 1 89.69 326 LYS B N 1
ATOM 6567 C CA . LYS B 1 326 ? -3.166 16.016 28.797 1 89.69 326 LYS B CA 1
ATOM 6568 C C . LYS B 1 326 ? -3.086 15.852 27.281 1 89.69 326 LYS B C 1
ATOM 6570 O O . LYS B 1 326 ? -3.25 16.828 26.547 1 89.69 326 LYS B O 1
ATOM 6575 N N . SER B 1 327 ? -2.713 14.648 26.922 1 89 327 SER B N 1
ATOM 6576 C CA . SER B 1 327 ? -2.773 14.336 25.5 1 89 327 SER B CA 1
ATOM 6577 C C . SER B 1 327 ? -4.219 14.219 25.031 1 89 327 SER B C 1
ATOM 6579 O O . SER B 1 327 ? -5.137 14.078 25.828 1 89 327 SER B O 1
ATOM 6581 N N . THR B 1 328 ? -4.426 14.328 23.766 1 88.06 328 THR B N 1
ATOM 6582 C CA . THR B 1 328 ? -5.766 14.203 23.203 1 88.06 328 THR B CA 1
ATOM 6583 C C . THR B 1 328 ? -6.324 12.805 23.453 1 88.06 328 THR B C 1
ATOM 6585 O O . THR B 1 328 ? -7.539 12.633 23.578 1 88.06 328 THR B O 1
ATOM 6588 N N . VAL B 1 329 ? -5.465 11.828 23.516 1 86.38 329 VAL B N 1
ATOM 6589 C CA . VAL B 1 329 ? -5.867 10.461 23.812 1 86.38 329 VAL B CA 1
ATOM 6590 C C . VAL B 1 329 ? -6.426 10.383 25.234 1 86.38 329 VAL B C 1
ATOM 6592 O O . VAL B 1 329 ? -7.465 9.766 25.469 1 86.38 329 VAL B O 1
ATOM 6595 N N . GLN B 1 330 ? -5.766 11.047 26.109 1 87.5 330 GLN B N 1
ATOM 6596 C CA . GLN B 1 330 ? -6.215 11.07 27.5 1 87.5 330 GLN B CA 1
ATOM 6597 C C . GLN B 1 330 ? -7.504 11.875 27.641 1 87.5 330 GLN B C 1
ATOM 6599 O O . GLN B 1 330 ? -8.391 11.508 28.406 1 87.5 330 GLN B O 1
ATOM 6604 N N . LEU B 1 331 ? -7.594 12.898 26.922 1 90.19 331 LEU B N 1
ATOM 6605 C CA . LEU B 1 331 ? -8.727 13.812 27 1 90.19 331 LEU B CA 1
ATOM 6606 C C . LEU B 1 331 ? -9.992 13.156 26.484 1 90.19 331 LEU B C 1
ATOM 6608 O O . LEU B 1 331 ? -11.102 13.57 26.812 1 90.19 331 LEU B O 1
ATOM 6612 N N . ALA B 1 332 ? -9.82 12.18 25.656 1 87.5 332 ALA B N 1
ATOM 6613 C CA . ALA B 1 332 ? -10.961 11.531 25 1 87.5 332 ALA B CA 1
ATOM 6614 C C . ALA B 1 332 ? -11.812 10.773 26.031 1 87.5 332 ALA B C 1
ATOM 6616 O O . ALA B 1 332 ? -12.977 10.477 25.766 1 87.5 332 ALA B O 1
ATOM 6617 N N . GLY B 1 333 ? -11.305 10.477 27.188 1 86.38 333 GLY B N 1
ATOM 6618 C CA . GLY B 1 333 ? -12.117 9.898 28.25 1 86.38 333 GLY B CA 1
ATOM 6619 C C . GLY B 1 333 ? -13.18 10.844 28.766 1 86.38 333 GLY B C 1
ATOM 6620 O O . GLY B 1 333 ? -12.914 12.031 28.969 1 86.38 333 GLY B O 1
ATOM 6621 N N . PRO B 1 334 ? -14.391 10.344 28.984 1 85.88 334 PRO B N 1
ATOM 6622 C CA . PRO B 1 334 ? -15.484 11.227 29.391 1 85.88 334 PRO B CA 1
ATOM 6623 C C . PRO B 1 334 ? -15.164 12.016 30.672 1 85.88 334 PRO B C 1
ATOM 6625 O O . PRO B 1 334 ? -15.492 13.203 30.766 1 85.88 334 PRO B O 1
ATOM 6628 N N . ASN B 1 335 ? -14.562 11.367 31.594 1 88.44 335 ASN B N 1
ATOM 6629 C CA . ASN B 1 335 ? -14.219 12.062 32.812 1 88.44 335 ASN B CA 1
ATOM 6630 C C . ASN B 1 335 ? -13.156 13.133 32.594 1 88.44 335 ASN B C 1
ATOM 6632 O O . ASN B 1 335 ? -13.25 14.234 33.125 1 88.44 335 ASN B O 1
ATOM 6636 N N . SER B 1 336 ? -12.188 12.758 31.812 1 90.81 336 SER B N 1
ATOM 6637 C CA . SER B 1 336 ? -11.117 13.711 31.516 1 90.81 336 SER B CA 1
ATOM 6638 C C . SER B 1 336 ? -11.648 14.898 30.719 1 90.81 336 SER B C 1
ATOM 6640 O O . SER B 1 336 ? -11.219 16.031 30.938 1 90.81 336 SER B O 1
ATOM 6642 N N . TRP B 1 337 ? -12.547 14.602 29.828 1 91.69 337 TRP B N 1
ATOM 6643 C CA . TRP B 1 337 ? -13.156 15.664 29.031 1 91.69 337 TRP B CA 1
ATOM 6644 C C . TRP B 1 337 ? -13.961 16.609 29.922 1 91.69 337 TRP B C 1
ATOM 6646 O O . TRP B 1 337 ? -13.844 17.828 29.797 1 91.69 337 TRP B O 1
ATOM 6656 N N . GLN B 1 338 ? -14.711 16.031 30.844 1 91.81 338 GLN B N 1
ATOM 6657 C CA . GLN B 1 338 ? -15.531 16.844 31.734 1 91.81 338 GLN B CA 1
ATOM 6658 C C . GLN B 1 338 ? -14.656 17.703 32.656 1 91.81 338 GLN B C 1
ATOM 6660 O O . GLN B 1 338 ? -14.977 18.875 32.906 1 91.81 338 GLN B O 1
ATOM 6665 N N . LEU B 1 339 ? -13.594 17.125 33.094 1 93.88 339 LEU B N 1
ATOM 6666 C CA . LEU B 1 339 ? -12.68 17.875 33.938 1 93.88 339 LEU B CA 1
ATOM 6667 C C . LEU B 1 339 ? -12.031 19.016 33.188 1 93.88 339 LEU B C 1
ATOM 6669 O O . LEU B 1 339 ? -11.797 20.094 33.75 1 93.88 339 LEU B O 1
ATOM 6673 N N . PHE B 1 340 ? -11.75 18.766 31.969 1 94.62 340 PHE B N 1
ATOM 6674 C CA . PHE B 1 340 ? -11.219 19.828 31.109 1 94.62 340 PHE B CA 1
ATOM 6675 C C . PHE B 1 340 ? -12.234 20.953 30.938 1 94.62 340 PHE B C 1
ATOM 6677 O O . PHE B 1 340 ? -11.891 22.125 31.078 1 94.62 340 PHE B O 1
ATOM 6684 N N . LEU B 1 341 ? -13.516 20.641 30.719 1 94.12 341 LEU B N 1
ATOM 6685 C CA . LEU B 1 341 ? -14.57 21.609 30.453 1 94.12 341 LEU B CA 1
ATOM 6686 C C . LEU B 1 341 ? -14.828 22.469 31.688 1 94.12 341 LEU B C 1
ATOM 6688 O O . LEU B 1 341 ? -15.094 23.672 31.562 1 94.12 341 LEU B O 1
ATOM 6692 N N . GLU B 1 342 ? -14.688 21.859 32.812 1 95 342 GLU B N 1
ATOM 6693 C CA . GLU B 1 342 ? -15.062 22.547 34.031 1 95 342 GLU B CA 1
ATOM 6694 C C . GLU B 1 342 ? -13.859 23.234 34.688 1 95 342 GLU B C 1
ATOM 6696 O O . GLU B 1 342 ? -14.016 24.078 35.562 1 95 342 GLU B O 1
ATOM 6701 N N . GLY B 1 343 ? -12.711 22.969 34.219 1 94.5 343 GLY B N 1
ATOM 6702 C CA . GLY B 1 343 ? -11.492 23.516 34.781 1 94.5 343 GLY B CA 1
ATOM 6703 C C . GLY B 1 343 ? -10.781 24.484 33.875 1 94.5 343 GLY B C 1
ATOM 6704 O O . GLY B 1 343 ? -11.211 25.641 33.719 1 94.5 343 GLY B O 1
ATOM 6705 N N . PRO B 1 344 ? -9.711 23.953 33.281 1 94.31 344 PRO B N 1
ATOM 6706 C CA . PRO B 1 344 ? -8.875 24.875 32.5 1 94.31 344 PRO B CA 1
ATOM 6707 C C . PRO B 1 344 ? -9.656 25.547 31.375 1 94.31 344 PRO B C 1
ATOM 6709 O O . PRO B 1 344 ? -9.438 26.719 31.094 1 94.31 344 PRO B O 1
ATOM 6712 N N . PHE B 1 345 ? -10.508 24.812 30.734 1 96.38 345 PHE B N 1
ATOM 6713 C CA . PHE B 1 345 ? -11.242 25.391 29.625 1 96.38 345 PHE B CA 1
ATOM 6714 C C . PHE B 1 345 ? -12.258 26.422 30.109 1 96.38 345 PHE B C 1
ATOM 6716 O O . PHE B 1 345 ? -12.453 27.453 29.469 1 96.38 345 PHE B O 1
ATOM 6723 N N . ALA B 1 346 ? -12.945 26.141 31.172 1 96.31 346 ALA B N 1
ATOM 6724 C CA . ALA B 1 346 ? -13.898 27.094 31.719 1 96.31 346 ALA B CA 1
ATOM 6725 C C . ALA B 1 346 ? -13.211 28.422 32.031 1 96.31 346 ALA B C 1
ATOM 6727 O O . ALA B 1 346 ? -13.758 29.5 31.766 1 96.31 346 ALA B O 1
ATOM 6728 N N . ASP B 1 347 ? -12.055 28.344 32.656 1 96.5 347 ASP B N 1
ATOM 6729 C CA . ASP B 1 347 ? -11.289 29.531 32.969 1 96.5 347 ASP B CA 1
ATOM 6730 C C . ASP B 1 347 ? -10.914 30.297 31.703 1 96.5 347 ASP B C 1
ATOM 6732 O O . ASP B 1 347 ? -11.047 31.531 31.656 1 96.5 347 ASP B O 1
ATOM 6736 N N . PHE B 1 348 ? -10.461 29.594 30.766 1 97.69 348 PHE B N 1
ATOM 6737 C CA . PHE B 1 348 ? -10.062 30.203 29.5 1 97.69 348 PHE B CA 1
ATOM 6738 C C . PHE B 1 348 ? -11.266 30.781 28.781 1 97.69 348 PHE B C 1
ATOM 6740 O O . PHE B 1 348 ? -11.203 31.891 28.234 1 97.69 348 PHE B O 1
ATOM 6747 N N . LEU B 1 349 ? -12.336 30.031 28.734 1 97.69 349 LEU B N 1
ATOM 6748 C CA . LEU B 1 349 ? -13.562 30.453 28.047 1 97.69 349 LEU B CA 1
ATOM 6749 C C . LEU B 1 349 ? -14.109 31.734 28.656 1 97.69 349 LEU B C 1
ATOM 6751 O O . LEU B 1 349 ? -14.672 32.562 27.953 1 97.69 349 LEU B O 1
ATOM 6755 N N . ALA B 1 350 ? -13.953 31.891 29.938 1 97.69 350 ALA B N 1
ATOM 6756 C CA . ALA B 1 350 ? -14.367 33.125 30.594 1 97.69 350 ALA B CA 1
ATOM 6757 C C . ALA B 1 350 ? -13.586 34.312 30.062 1 97.69 350 ALA B C 1
ATOM 6759 O O . ALA B 1 350 ? -14.148 35.406 29.859 1 97.69 350 ALA B O 1
ATOM 6760 N N . GLU B 1 351 ? -12.312 34.094 29.922 1 97.94 351 GLU B N 1
ATOM 6761 C CA . GLU B 1 351 ? -11.484 35.156 29.359 1 97.94 351 GLU B CA 1
ATOM 6762 C C . GLU B 1 351 ? -11.859 35.438 27.906 1 97.94 351 GLU B C 1
ATOM 6764 O O . GLU B 1 351 ? -11.812 36.594 27.453 1 97.94 351 GLU B O 1
ATOM 6769 N N . VAL B 1 352 ? -12.188 34.375 27.141 1 98.44 352 VAL B N 1
ATOM 6770 C CA . VAL B 1 352 ? -12.617 34.562 25.75 1 98.44 352 VAL B CA 1
ATOM 6771 C C . VAL B 1 352 ? -13.859 35.438 25.703 1 98.44 352 VAL B C 1
ATOM 6773 O O . VAL B 1 352 ? -13.945 36.344 24.891 1 98.44 352 VAL B O 1
ATOM 6776 N N . LYS B 1 353 ? -14.805 35.156 26.547 1 98.25 353 LYS B N 1
ATOM 6777 C CA . LYS B 1 353 ? -16.031 35.938 26.594 1 98.25 353 LYS B CA 1
ATOM 6778 C C . LYS B 1 353 ? -15.742 37.406 26.875 1 98.25 353 LYS B C 1
ATOM 6780 O O . LYS B 1 353 ? -16.25 38.281 26.203 1 98.25 353 LYS B O 1
ATOM 6785 N N . THR B 1 354 ? -14.922 37.625 27.828 1 98.25 354 THR B N 1
ATOM 6786 C CA . THR B 1 354 ? -14.594 38.969 28.25 1 98.25 354 THR B CA 1
ATOM 6787 C C . THR B 1 354 ? -13.875 39.719 27.141 1 98.25 354 THR B C 1
ATOM 6789 O O . THR B 1 354 ? -14.266 40.844 26.797 1 98.25 354 THR B O 1
ATOM 6792 N N . ARG B 1 355 ? -12.859 39.156 26.578 1 98 355 ARG B N 1
ATOM 6793 C CA . ARG B 1 355 ? -12.047 39.812 25.562 1 98 355 ARG B CA 1
ATOM 6794 C C . ARG B 1 355 ? -12.836 40.031 24.281 1 98 355 ARG B C 1
ATOM 6796 O O . ARG B 1 355 ? -12.688 41.062 23.609 1 98 355 ARG B O 1
ATOM 6803 N N . GLU B 1 356 ? -13.594 39.031 23.953 1 97.94 356 GLU B N 1
ATOM 6804 C CA . GLU B 1 356 ? -14.406 39.156 22.734 1 97.94 356 GLU B CA 1
ATOM 6805 C C . GLU B 1 356 ? -15.43 40.281 22.875 1 97.94 356 GLU B C 1
ATOM 6807 O O . GLU B 1 356 ? -15.703 41 21.906 1 97.94 356 GLU B O 1
ATOM 6812 N N . GLY B 1 357 ? -16.016 40.438 24.047 1 97.75 357 GLY B N 1
ATOM 6813 C CA . GLY B 1 357 ? -16.906 41.531 24.328 1 97.75 357 GLY B CA 1
ATOM 6814 C C . GLY B 1 357 ? -16.219 42.906 24.203 1 97.75 357 GLY B C 1
ATOM 6815 O O . GLY B 1 357 ? -16.797 43.844 23.672 1 97.75 357 GLY B O 1
ATOM 6816 N N . GLU B 1 358 ? -15.078 42.938 24.656 1 97.5 358 GLU B N 1
ATOM 6817 C CA . GLU B 1 358 ? -14.328 44.188 24.641 1 97.5 358 GLU B CA 1
ATOM 6818 C C . GLU B 1 358 ? -13.883 44.562 23.234 1 97.5 358 GLU B C 1
ATOM 6820 O O . GLU B 1 358 ? -13.961 45.719 22.828 1 97.5 358 GLU B O 1
ATOM 6825 N N . LEU B 1 359 ? -13.43 43.594 22.484 1 96.69 359 LEU B N 1
ATOM 6826 C CA . LEU B 1 359 ? -12.82 43.844 21.172 1 96.69 359 LEU B CA 1
ATOM 6827 C C . LEU B 1 359 ? -13.883 43.938 20.078 1 96.69 359 LEU B C 1
ATOM 6829 O O . LEU B 1 359 ? -13.742 44.719 19.141 1 96.69 359 LEU B O 1
ATOM 6833 N N . PHE B 1 360 ? -14.922 43.094 20.203 1 97 360 PHE B N 1
ATOM 6834 C CA . PHE B 1 360 ? -15.812 42.969 19.062 1 97 360 PHE B CA 1
ATOM 6835 C C . PHE B 1 360 ? -17.266 43.219 19.469 1 97 360 PHE B C 1
ATOM 6837 O O . PHE B 1 360 ? -18.156 43.188 18.625 1 97 360 PHE B O 1
ATOM 6844 N N . LYS B 1 361 ? -17.641 43.406 20.766 1 97.06 361 LYS B N 1
ATOM 6845 C CA . LYS B 1 361 ? -18.938 43.75 21.312 1 97.06 361 LYS B CA 1
ATOM 6846 C C . LYS B 1 361 ? -19.969 42.656 21 1 97.06 361 LYS B C 1
ATOM 6848 O O . LYS B 1 361 ? -21.109 42.969 20.656 1 97.06 361 LYS B O 1
ATOM 6853 N N . ASN B 1 362 ? -19.484 41.406 20.938 1 96.5 362 ASN B N 1
ATOM 6854 C CA . ASN B 1 362 ? -20.344 40.219 20.828 1 96.5 362 ASN B CA 1
ATOM 6855 C C . ASN B 1 362 ? -19.688 39 21.422 1 96.5 362 ASN B C 1
ATOM 6857 O O . ASN B 1 362 ? -18.609 39.094 22.016 1 96.5 362 ASN B O 1
ATOM 6861 N N . ASN B 1 363 ? -20.391 37.812 21.391 1 97.25 363 ASN B N 1
ATOM 6862 C CA . ASN B 1 363 ? -19.922 36.594 21.984 1 97.25 363 ASN B CA 1
ATOM 6863 C C . ASN B 1 363 ? -19.906 35.438 20.984 1 97.25 363 ASN B C 1
ATOM 6865 O O . ASN B 1 363 ? -20.344 34.312 21.297 1 97.25 363 ASN B O 1
ATOM 6869 N N . LEU B 1 364 ? -19.375 35.688 19.812 1 97.62 364 LEU B N 1
ATOM 6870 C CA . LEU B 1 364 ? -19.453 34.719 18.719 1 97.62 364 LEU B CA 1
ATOM 6871 C C . LEU B 1 364 ? -18.688 33.469 19.047 1 97.62 364 LEU B C 1
ATOM 6873 O O . LEU B 1 364 ? -19.266 32.375 19.062 1 97.62 364 LEU B O 1
ATOM 6877 N N . LEU B 1 365 ? -17.406 33.594 19.266 1 98.12 365 LEU B N 1
ATOM 6878 C CA . LEU B 1 365 ? -16.562 32.406 19.547 1 98.12 365 LEU B CA 1
ATOM 6879 C C . LEU B 1 365 ? -16.984 31.734 20.844 1 98.12 365 LEU B C 1
ATOM 6881 O O . LEU B 1 365 ? -17.016 30.516 20.922 1 98.12 365 LEU B O 1
ATOM 6885 N N . TYR B 1 366 ? -17.281 32.562 21.844 1 97.88 366 TYR B N 1
ATOM 6886 C CA . TYR B 1 366 ? -17.75 32.031 23.125 1 97.88 366 TYR B CA 1
ATOM 6887 C C . TYR B 1 366 ? -18.953 31.125 22.922 1 97.88 366 TYR B C 1
ATOM 6889 O O . TYR B 1 366 ? -18.984 30 23.453 1 97.88 366 TYR B O 1
ATOM 6897 N N . ASP B 1 367 ? -19.953 31.578 22.203 1 97.25 367 ASP B N 1
ATOM 6898 C CA . ASP B 1 367 ? -21.172 30.812 21.969 1 97.25 367 ASP B CA 1
ATOM 6899 C C . ASP B 1 367 ? -20.891 29.547 21.172 1 97.25 367 ASP B C 1
ATOM 6901 O O . ASP B 1 367 ? -21.438 28.484 21.469 1 97.25 367 ASP B O 1
ATOM 6905 N N . GLU B 1 368 ? -20.047 29.672 20.188 1 96.31 368 GLU B N 1
ATOM 6906 C CA . GLU B 1 368 ? -19.719 28.531 19.344 1 96.31 368 GLU B CA 1
ATOM 6907 C C . GLU B 1 368 ? -19.016 27.438 20.141 1 96.31 368 GLU B C 1
ATOM 6909 O O . GLU B 1 368 ? -19.391 26.266 20.047 1 96.31 368 GLU B O 1
ATOM 6914 N N . TRP B 1 369 ? -18 27.797 20.922 1 97.12 369 TRP B N 1
ATOM 6915 C CA . TRP B 1 369 ? -17.25 26.812 21.703 1 97.12 369 TRP B CA 1
ATOM 6916 C C . TRP B 1 369 ? -18.109 26.219 22.812 1 97.12 369 TRP B C 1
ATOM 6918 O O . TRP B 1 369 ? -17.984 25.047 23.141 1 97.12 369 TRP B O 1
ATOM 6928 N N . THR B 1 370 ? -18.969 27.031 23.422 1 95.31 370 THR B N 1
ATOM 6929 C CA . THR B 1 370 ? -19.859 26.547 24.453 1 95.31 370 THR B CA 1
ATOM 6930 C C . THR B 1 370 ? -20.812 25.484 23.906 1 95.31 370 THR B C 1
ATOM 6932 O O . THR B 1 370 ? -21.016 24.438 24.516 1 95.31 370 THR B O 1
ATOM 6935 N N . ARG B 1 371 ? -21.312 25.703 22.797 1 93.12 371 ARG B N 1
ATOM 6936 C CA . ARG B 1 371 ? -22.25 24.781 22.172 1 93.12 371 ARG B CA 1
ATOM 6937 C C . ARG B 1 371 ? -21.562 23.484 21.734 1 93.12 371 ARG B C 1
ATOM 6939 O O . ARG B 1 371 ? -22.078 22.391 21.938 1 93.12 371 ARG B O 1
ATOM 6946 N N . ARG B 1 372 ? -20.422 23.516 21.156 1 91.56 372 ARG B N 1
ATOM 6947 C CA . ARG B 1 372 ? -19.766 22.391 20.516 1 91.56 372 ARG B CA 1
ATOM 6948 C C . ARG B 1 372 ? -19.062 21.516 21.531 1 91.56 372 ARG B C 1
ATOM 6950 O O . ARG B 1 372 ? -18.875 20.312 21.312 1 91.56 372 ARG B O 1
ATOM 6957 N N . THR B 1 373 ? -18.641 22.094 22.578 1 86.38 373 THR B N 1
ATOM 6958 C CA . THR B 1 373 ? -17.891 21.312 23.562 1 86.38 373 THR B CA 1
ATOM 6959 C C . THR B 1 373 ? -18.828 20.438 24.375 1 86.38 373 THR B C 1
ATOM 6961 O O . THR B 1 373 ? -18.391 19.453 24.984 1 86.38 373 THR B O 1
ATOM 6964 N N . GLU B 1 374 ? -20.109 20.797 24.375 1 79.62 374 GLU B N 1
ATOM 6965 C CA . GLU B 1 374 ? -21.094 20.016 25.125 1 79.62 374 GLU B CA 1
ATOM 6966 C C . GLU B 1 374 ? -21.141 18.562 24.625 1 79.62 374 GLU B C 1
ATOM 6968 O O . GLU B 1 374 ? -21.297 17.641 25.422 1 79.62 374 GLU B O 1
ATOM 6973 N N . TYR B 1 375 ? -20.875 18.312 23.344 1 80.94 375 TYR B N 1
ATOM 6974 C CA . TYR B 1 375 ? -20.938 16.953 22.797 1 80.94 375 TYR B CA 1
ATOM 6975 C C . TYR B 1 375 ? -19.562 16.5 22.312 1 80.94 375 TYR B C 1
ATOM 6977 O O . TYR B 1 375 ? -19.453 15.641 21.438 1 80.94 375 TYR B O 1
ATOM 6985 N N . ALA B 1 376 ? -18.516 17.109 22.828 1 87.94 376 ALA B N 1
ATOM 6986 C CA . ALA B 1 376 ? -17.109 16.781 22.547 1 87.94 376 ALA B CA 1
ATOM 6987 C C . ALA B 1 376 ? -16.828 16.844 21.047 1 87.94 376 ALA B C 1
ATOM 6989 O O . ALA B 1 376 ? -16.078 16.016 20.516 1 87.94 376 ALA B O 1
ATOM 6990 N N . GLU B 1 377 ? -17.438 17.734 20.391 1 91.81 377 GLU B N 1
ATOM 6991 C CA . GLU B 1 377 ? -17.297 17.875 18.938 1 91.81 377 GLU B CA 1
ATOM 6992 C C . GLU B 1 377 ? -15.859 18.203 18.547 1 91.81 377 GLU B C 1
ATOM 6994 O O . GLU B 1 377 ? -15.367 17.719 17.531 1 91.81 377 GLU B O 1
ATOM 6999 N N . PRO B 1 378 ? -15.172 18.984 19.422 1 94 378 PRO B N 1
ATOM 7000 C CA . PRO B 1 378 ? -13.781 19.266 19.047 1 94 378 PRO B CA 1
ATOM 7001 C C . PRO B 1 378 ? -12.906 18 19.031 1 94 378 PRO B C 1
ATOM 7003 O O . PRO B 1 378 ? -11.922 17.953 18.297 1 94 378 PRO B O 1
ATOM 7006 N N . LEU B 1 379 ? -13.258 17.031 19.797 1 93.38 379 LEU B N 1
ATOM 7007 C CA . LEU B 1 379 ? -12.516 15.773 19.781 1 93.38 379 LEU B CA 1
ATOM 7008 C C . LEU B 1 379 ? -12.766 15 18.5 1 93.38 379 LEU B C 1
ATOM 7010 O O . LEU B 1 379 ? -11.883 14.281 18.016 1 93.38 379 LEU B O 1
ATOM 7014 N N . VAL B 1 380 ? -13.984 15.125 17.922 1 94.69 380 VAL B N 1
ATOM 7015 C CA . VAL B 1 380 ? -14.289 14.516 16.641 1 94.69 380 VAL B CA 1
ATOM 7016 C C . VAL B 1 380 ? -13.414 15.141 15.547 1 94.69 380 VAL B C 1
ATOM 7018 O O . VAL B 1 380 ? -12.812 14.422 14.75 1 94.69 380 VAL B O 1
ATOM 7021 N N . ALA B 1 381 ? -13.336 16.5 15.594 1 96 381 ALA B N 1
ATOM 7022 C CA . ALA B 1 381 ? -12.492 17.219 14.633 1 96 381 ALA B CA 1
ATOM 7023 C C . ALA B 1 381 ? -11.031 16.781 14.766 1 96 381 ALA B C 1
ATOM 7025 O O . ALA B 1 381 ? -10.344 16.594 13.758 1 96 381 ALA B O 1
ATOM 7026 N N . ASN B 1 382 ? -10.617 16.641 15.992 1 94.88 382 ASN B N 1
ATOM 7027 C CA . ASN B 1 382 ? -9.242 16.203 16.234 1 94.88 382 ASN B CA 1
ATOM 7028 C C . ASN B 1 382 ? -8.992 14.805 15.672 1 94.88 382 ASN B C 1
ATOM 7030 O O . ASN B 1 382 ? -7.953 14.555 15.055 1 94.88 382 ASN B O 1
ATOM 7034 N N . ALA B 1 383 ? -9.891 13.875 15.922 1 94.81 383 ALA B N 1
ATOM 7035 C CA . ALA B 1 383 ? -9.734 12.5 15.445 1 94.81 383 ALA B CA 1
ATOM 7036 C C . ALA B 1 383 ? -9.75 12.445 13.922 1 94.81 383 ALA B C 1
ATOM 7038 O O . ALA B 1 383 ? -9.07 11.609 13.32 1 94.81 383 ALA B O 1
ATOM 7039 N N . LEU B 1 384 ? -10.547 13.344 13.312 1 96.5 384 LEU B N 1
ATOM 7040 C CA . LEU B 1 384 ? -10.602 13.43 11.859 1 96.5 384 LEU B CA 1
ATOM 7041 C C . LEU B 1 384 ? -9.258 13.883 11.297 1 96.5 384 LEU B C 1
ATOM 7043 O O . LEU B 1 384 ? -8.836 13.422 10.234 1 96.5 384 LEU B O 1
ATOM 7047 N N . GLU B 1 385 ? -8.555 14.719 12.016 1 95.38 385 GLU B N 1
ATOM 7048 C CA . GLU B 1 385 ? -7.289 15.266 11.539 1 95.38 385 GLU B CA 1
ATOM 7049 C C . GLU B 1 385 ? -6.113 14.406 11.984 1 95.38 385 GLU B C 1
ATOM 7051 O O . GLU B 1 385 ? -5 14.547 11.469 1 95.38 385 GLU B O 1
ATOM 7056 N N . ASN B 1 386 ? -6.355 13.531 12.961 1 92.62 386 ASN B N 1
ATOM 7057 C CA . ASN B 1 386 ? -5.379 12.586 13.477 1 92.62 386 ASN B CA 1
ATOM 7058 C C . ASN B 1 386 ? -5.926 11.164 13.484 1 92.62 386 ASN B C 1
ATOM 7060 O O . ASN B 1 386 ? -6.445 10.695 14.5 1 92.62 386 ASN B O 1
ATOM 7064 N N . TRP B 1 387 ? -5.656 10.383 12.516 1 87.88 387 TRP B N 1
ATOM 7065 C CA . TRP B 1 387 ? -6.359 9.125 12.289 1 87.88 387 TRP B CA 1
ATOM 7066 C C . TRP B 1 387 ? -6.039 8.117 13.383 1 87.88 387 TRP B C 1
ATOM 7068 O O . TRP B 1 387 ? -6.855 7.246 13.695 1 87.88 387 TRP B O 1
ATOM 7078 N N . THR B 1 388 ? -4.906 8.188 14.047 1 86.25 388 THR B N 1
ATOM 7079 C CA . THR B 1 388 ? -4.551 7.25 15.109 1 86.25 388 THR B CA 1
ATOM 7080 C C . THR B 1 388 ? -5.387 7.504 16.359 1 86.25 388 THR B C 1
ATOM 7082 O O . THR B 1 388 ? -5.441 6.664 17.266 1 86.25 388 THR B O 1
ATOM 7085 N N . ASP B 1 389 ? -5.957 8.711 16.406 1 87.75 389 ASP B N 1
ATOM 7086 C CA . ASP B 1 389 ? -6.773 9.055 17.562 1 87.75 389 ASP B CA 1
ATOM 7087 C C . ASP B 1 389 ? -8.188 8.5 17.422 1 87.75 389 ASP B C 1
ATOM 7089 O O . ASP B 1 389 ? -8.984 8.547 18.359 1 87.75 389 ASP B O 1
ATOM 7093 N N . VAL B 1 390 ? -8.531 7.957 16.281 1 82.75 390 VAL B N 1
ATOM 7094 C CA . VAL B 1 390 ? -9.875 7.438 16.031 1 82.75 390 VAL B CA 1
ATOM 7095 C C . VAL B 1 390 ? -10.188 6.328 17.031 1 82.75 390 VAL B C 1
ATOM 7097 O O . VAL B 1 390 ? -11.242 6.355 17.688 1 82.75 390 VAL B O 1
ATOM 7100 N N . ASP B 1 391 ? -9.273 5.426 17.172 1 83.5 391 ASP B N 1
ATOM 7101 C CA . ASP B 1 391 ? -9.484 4.301 18.078 1 83.5 391 ASP B CA 1
ATOM 7102 C C . ASP B 1 391 ? -9.703 4.781 19.516 1 83.5 391 ASP B C 1
ATOM 7104 O O . ASP B 1 391 ? -10.57 4.266 20.219 1 83.5 391 ASP B O 1
ATOM 7108 N N . TRP B 1 392 ? -8.977 5.758 19.844 1 80.44 392 TRP B N 1
ATOM 7109 C CA . TRP B 1 392 ? -9.039 6.25 21.219 1 80.44 392 TRP B CA 1
ATOM 7110 C C . TRP B 1 392 ? -10.344 7.004 21.469 1 80.44 392 TRP B C 1
ATOM 7112 O O . TRP B 1 392 ? -10.961 6.867 22.531 1 80.44 392 TRP B O 1
ATOM 7122 N N . PHE B 1 393 ? -10.758 7.766 20.531 1 86.56 393 PHE B N 1
ATOM 7123 C CA . PHE B 1 393 ? -12.023 8.477 20.656 1 86.56 393 PHE B CA 1
ATOM 7124 C C . PHE B 1 393 ? -13.188 7.5 20.781 1 86.56 393 PHE B C 1
ATOM 7126 O O . PHE B 1 393 ? -14.055 7.664 21.625 1 86.56 393 PHE B O 1
ATOM 7133 N N . VAL B 1 394 ? -13.133 6.457 19.969 1 85.81 394 VAL B N 1
ATOM 7134 C CA . VAL B 1 394 ? -14.219 5.484 19.953 1 85.81 394 VAL B CA 1
ATOM 7135 C C . VAL B 1 394 ? -14.188 4.668 21.25 1 85.81 394 VAL B C 1
ATOM 7137 O O . VAL B 1 394 ? -15.211 4.527 21.922 1 85.81 394 VAL B O 1
ATOM 7140 N N . HIS B 1 395 ? -13.078 4.164 21.625 1 78.88 395 HIS B N 1
ATOM 7141 C CA . HIS B 1 395 ? -12.945 3.297 22.797 1 78.88 395 HIS B CA 1
ATOM 7142 C C . HIS B 1 395 ? -13.242 4.055 24.078 1 78.88 395 HIS B C 1
ATOM 7144 O O . HIS B 1 395 ? -13.867 3.51 25 1 78.88 395 HIS B O 1
ATOM 7150 N N . ARG B 1 396 ? -12.836 5.285 24.109 1 75.69 396 ARG B N 1
ATOM 7151 C CA . ARG B 1 396 ? -12.914 6.012 25.375 1 75.69 396 ARG B CA 1
ATOM 7152 C C . ARG B 1 396 ? -14.172 6.859 25.453 1 75.69 396 ARG B C 1
ATOM 7154 O O . ARG B 1 396 ? -14.789 6.98 26.516 1 75.69 396 ARG B O 1
ATOM 7161 N N . TYR B 1 397 ? -14.508 7.352 24.328 1 76.25 397 TYR B N 1
ATOM 7162 C CA . TYR B 1 397 ? -15.633 8.273 24.391 1 76.25 397 TYR B CA 1
ATOM 7163 C C . TYR B 1 397 ? -16.922 7.574 23.969 1 76.25 397 TYR B C 1
ATOM 7165 O O . TYR B 1 397 ? -17.906 7.574 24.719 1 76.25 397 TYR B O 1
ATOM 7173 N N . LEU B 1 398 ? -16.906 6.879 22.812 1 78.31 398 LEU B N 1
ATOM 7174 C CA . LEU B 1 398 ? -18.141 6.324 22.281 1 78.31 398 LEU B CA 1
ATOM 7175 C C . LEU B 1 398 ? -18.516 5.031 23 1 78.31 398 LEU B C 1
ATOM 7177 O O . LEU B 1 398 ? -19.688 4.805 23.312 1 78.31 398 LEU B O 1
ATOM 7181 N N . ALA B 1 399 ? -17.5 4.113 23.125 1 72.62 399 ALA B N 1
ATOM 7182 C CA . ALA B 1 399 ? -17.766 2.803 23.719 1 72.62 399 ALA B CA 1
ATOM 7183 C C . ALA B 1 399 ? -18.203 2.932 25.172 1 72.62 399 ALA B C 1
ATOM 7185 O O . ALA B 1 399 ? -18.953 2.09 25.688 1 72.62 399 ALA B O 1
ATOM 7186 N N . SER B 1 400 ? -17.656 3.854 25.891 1 65.25 400 SER B N 1
ATOM 7187 C CA . SER B 1 400 ? -18.031 4.062 27.297 1 65.25 400 SER B CA 1
ATOM 7188 C C . SER B 1 400 ? -19.516 4.383 27.438 1 65.25 400 SER B C 1
ATOM 7190 O O . SER B 1 400 ? -20.094 4.168 28.484 1 65.25 400 SER B O 1
ATOM 7192 N N . LYS B 1 401 ? -20.047 4.648 26.359 1 63.16 401 LYS B N 1
ATOM 7193 C CA . LYS B 1 401 ? -21.453 5.02 26.391 1 63.16 401 LYS B CA 1
ATOM 7194 C C . LYS B 1 401 ? -22.344 3.834 26.031 1 63.16 401 LYS B C 1
ATOM 7196 O O . LYS B 1 401 ? -23.562 3.857 26.281 1 63.1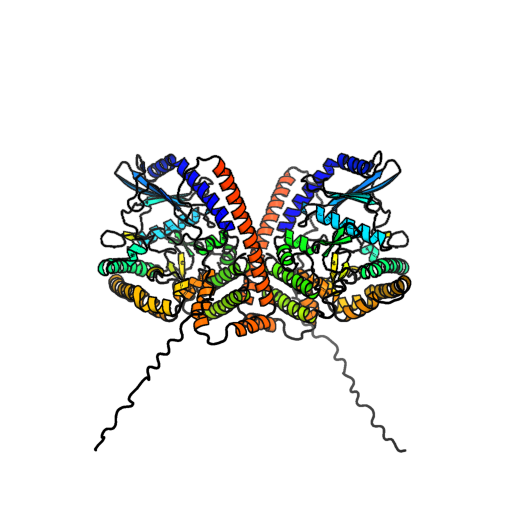6 401 LYS B O 1
ATOM 7201 N N . GLU B 1 402 ? -21.672 2.807 25.359 1 60.12 402 GLU B N 1
ATOM 7202 C CA . GLU B 1 402 ? -22.453 1.653 24.938 1 60.12 402 GLU B CA 1
ATOM 7203 C C . GLU B 1 402 ? -22.297 0.482 25.891 1 60.12 402 GLU B C 1
ATOM 7205 O O . GLU B 1 402 ? -21.172 0.19 26.344 1 60.12 402 GLU B O 1
ATOM 7210 N N . ALA B 1 403 ? -23.328 -0.076 26.578 1 52.31 403 ALA B N 1
ATOM 7211 C CA . ALA B 1 403 ? -23.453 -1.085 27.625 1 52.31 403 ALA B CA 1
ATOM 7212 C C . ALA B 1 403 ? -23.078 -2.469 27.109 1 52.31 403 ALA B C 1
ATOM 7214 O O . ALA B 1 403 ? -23 -3.428 27.875 1 52.31 403 ALA B O 1
ATOM 7215 N N . SER B 1 404 ? -23.031 -2.799 25.797 1 54.94 404 SER B N 1
ATOM 7216 C CA . SER B 1 404 ? -23 -4.191 25.359 1 54.94 404 SER B CA 1
ATOM 7217 C C . SER B 1 404 ? -21.594 -4.77 25.484 1 54.94 404 SER B C 1
ATOM 7219 O O . SER B 1 404 ? -20.609 -4.027 25.484 1 54.94 404 SER B O 1
ATOM 7221 N N . SER B 1 405 ? -21.531 -6.082 25.766 1 59.41 405 SER B N 1
ATOM 7222 C CA . SER B 1 405 ? -20.234 -6.754 25.875 1 59.41 405 SER B CA 1
ATOM 7223 C C . SER B 1 405 ? -19.422 -6.609 24.609 1 59.41 405 SER B C 1
ATOM 7225 O O . SER B 1 405 ? -19.891 -6.961 23.516 1 59.41 405 SER B O 1
ATOM 7227 N N . ALA B 1 406 ? -18.406 -6 24.625 1 65.75 406 ALA B N 1
ATOM 7228 C CA . ALA B 1 406 ? -17.484 -5.648 23.547 1 65.75 406 ALA B CA 1
ATOM 7229 C C . ALA B 1 406 ? -17.172 -6.863 22.672 1 65.75 406 ALA B C 1
ATOM 7231 O O . ALA B 1 406 ? -17.141 -6.766 21.438 1 65.75 406 ALA B O 1
ATOM 7232 N N . ASN B 1 407 ? -17.125 -8.039 23.266 1 75 407 ASN B N 1
ATOM 7233 C CA . ASN B 1 407 ? -16.719 -9.227 22.531 1 75 407 ASN B CA 1
ATOM 7234 C C . ASN B 1 407 ? -17.844 -9.758 21.641 1 75 407 ASN B C 1
ATOM 7236 O O . ASN B 1 407 ? -17.594 -10.203 20.516 1 75 407 ASN B O 1
ATOM 7240 N N . ASP B 1 408 ? -18.984 -9.703 22.125 1 80.94 408 ASP B N 1
ATOM 7241 C CA . ASP B 1 408 ? -20.109 -10.195 21.344 1 80.94 408 ASP B CA 1
ATOM 7242 C C . ASP B 1 408 ? -20.375 -9.305 20.141 1 80.94 408 ASP B C 1
ATOM 7244 O O . ASP B 1 408 ? -20.703 -9.797 19.062 1 80.94 408 ASP B O 1
ATOM 7248 N N . THR B 1 409 ? -20.156 -8.141 20.375 1 87.19 409 THR B N 1
ATOM 7249 C CA . THR B 1 409 ? -20.406 -7.184 19.297 1 87.19 409 THR B CA 1
ATOM 7250 C C . THR B 1 409 ? -19.359 -7.344 18.188 1 87.19 409 THR B C 1
ATOM 7252 O O . THR B 1 409 ? -19.703 -7.258 17 1 87.19 409 THR B O 1
ATOM 7255 N N . LEU B 1 410 ? -18.219 -7.617 18.609 1 90.31 410 LEU B N 1
ATOM 7256 C CA . LEU B 1 410 ? -17.156 -7.785 17.625 1 90.31 410 LEU B CA 1
ATOM 7257 C C . LEU B 1 410 ? -17.359 -9.055 16.812 1 90.31 410 LEU B C 1
ATOM 7259 O O . LEU B 1 410 ? -17.094 -9.078 15.602 1 90.31 410 LEU B O 1
ATOM 7263 N N . SER B 1 411 ? -17.734 -10.078 17.469 1 91.38 411 SER B N 1
ATOM 7264 C CA . SER B 1 411 ? -18 -11.328 16.766 1 91.38 411 SER B CA 1
ATOM 7265 C C . SER B 1 411 ? -19.125 -11.164 15.742 1 91.38 411 SER B C 1
ATOM 7267 O O . SER B 1 411 ? -19.047 -11.68 14.625 1 91.38 411 SER B O 1
ATOM 7269 N N . ALA B 1 412 ? -20.156 -10.484 16.156 1 92.75 412 ALA B N 1
ATOM 7270 C CA . ALA B 1 412 ? -21.266 -10.219 15.25 1 92.75 412 ALA B CA 1
ATOM 7271 C C . ALA B 1 412 ? -20.812 -9.375 14.062 1 92.75 412 ALA B C 1
ATOM 7273 O O . ALA B 1 412 ? -21.25 -9.594 12.93 1 92.75 412 ALA B O 1
ATOM 7274 N N . PHE B 1 413 ? -19.984 -8.43 14.438 1 94.19 413 PHE B N 1
ATOM 7275 C CA . PHE B 1 413 ? -19.422 -7.562 13.414 1 94.19 413 PHE B CA 1
ATOM 7276 C C . PHE B 1 413 ? -18.625 -8.375 12.391 1 94.19 413 PHE B C 1
ATOM 7278 O O . PHE B 1 413 ? -18.766 -8.156 11.18 1 94.19 413 PHE B O 1
ATOM 7285 N N . ALA B 1 414 ? -17.875 -9.328 12.781 1 94 414 ALA B N 1
ATOM 7286 C CA . ALA B 1 414 ? -17.078 -10.195 11.914 1 94 414 ALA B CA 1
ATOM 7287 C C . ALA B 1 414 ? -17.984 -11.141 11.117 1 94 414 ALA B C 1
ATOM 7289 O O . ALA B 1 414 ? -17.719 -11.414 9.938 1 94 414 ALA B O 1
ATOM 7290 N N . ASP B 1 415 ? -19 -11.641 11.727 1 92.94 415 ASP B N 1
ATOM 7291 C CA . ASP B 1 415 ? -19.875 -12.633 11.117 1 92.94 415 ASP B CA 1
ATOM 7292 C C . ASP B 1 415 ? -20.703 -12.023 9.984 1 92.94 415 ASP B C 1
ATOM 7294 O O . ASP B 1 415 ? -21.062 -12.711 9.023 1 92.94 415 ASP B O 1
ATOM 7298 N N . GLU B 1 416 ? -21 -10.773 10.102 1 93.12 416 GLU B N 1
ATOM 7299 C CA . GLU B 1 416 ? -21.844 -10.094 9.125 1 93.12 416 GLU B CA 1
ATOM 7300 C C . GLU B 1 416 ? -21.141 -9.953 7.781 1 93.12 416 GLU B C 1
ATOM 7302 O O . GLU B 1 416 ? -21.781 -9.93 6.73 1 93.12 416 GLU B O 1
ATOM 7307 N N . ASP B 1 417 ? -19.906 -9.797 7.793 1 95.44 417 ASP B N 1
ATOM 7308 C CA . ASP B 1 417 ? -19.094 -9.594 6.598 1 95.44 417 ASP B CA 1
ATOM 7309 C C . ASP B 1 417 ? -17.734 -10.297 6.73 1 95.44 417 ASP B C 1
ATOM 7311 O O . ASP B 1 417 ? -16.844 -9.812 7.434 1 95.44 417 ASP B O 1
ATOM 7315 N N . PRO B 1 418 ? -17.562 -11.344 5.996 1 94.38 418 PRO B N 1
ATOM 7316 C CA . PRO B 1 418 ? -16.328 -12.125 6.145 1 94.38 418 PRO B CA 1
ATOM 7317 C C . PRO B 1 418 ? -15.086 -11.352 5.73 1 94.38 418 PRO B C 1
ATOM 7319 O O . PRO B 1 418 ? -13.969 -11.703 6.125 1 94.38 418 PRO B O 1
ATOM 7322 N N . LEU B 1 419 ? -15.211 -10.32 4.961 1 95.5 419 LEU B N 1
ATOM 7323 C CA . LEU B 1 419 ? -14.062 -9.531 4.535 1 95.5 419 LEU B CA 1
ATOM 7324 C C . LEU B 1 419 ? -13.438 -8.805 5.719 1 95.5 419 LEU B C 1
ATOM 7326 O O . LEU B 1 419 ? -12.258 -8.445 5.68 1 95.5 419 LEU B O 1
ATOM 7330 N N . ARG B 1 420 ? -14.273 -8.578 6.758 1 96.81 420 ARG B N 1
ATOM 7331 C CA . ARG B 1 420 ? -13.781 -7.852 7.926 1 96.81 420 ARG B CA 1
ATOM 7332 C C . ARG B 1 420 ? -12.719 -8.664 8.664 1 96.81 420 ARG B C 1
ATOM 7334 O O . ARG B 1 420 ? -11.664 -8.133 9.023 1 96.81 420 ARG B O 1
ATOM 7341 N N . SER B 1 421 ? -12.984 -9.953 8.82 1 94.94 421 SER B N 1
ATOM 7342 C CA . SER B 1 421 ? -12.008 -10.82 9.469 1 94.94 421 SER B CA 1
ATOM 7343 C C . SER B 1 421 ? -10.75 -10.977 8.625 1 94.94 421 SER B C 1
ATOM 7345 O O . SER B 1 421 ? -9.641 -11.016 9.156 1 94.94 421 SER B O 1
ATOM 7347 N N . LEU B 1 422 ? -10.945 -11.055 7.355 1 94.38 422 LEU B N 1
ATOM 7348 C CA . LEU B 1 422 ? -9.797 -11.164 6.457 1 94.38 422 LEU B CA 1
ATOM 7349 C C . LEU B 1 422 ? -8.922 -9.922 6.543 1 94.38 422 LEU B C 1
ATOM 7351 O O . LEU B 1 422 ? -7.695 -10.031 6.621 1 94.38 422 LEU B O 1
ATOM 7355 N N . LEU B 1 423 ? -9.562 -8.742 6.508 1 96.19 423 LEU B N 1
ATOM 7356 C CA . LEU B 1 423 ? -8.82 -7.484 6.59 1 96.19 423 LEU B CA 1
ATOM 7357 C C . LEU B 1 423 ? -8.07 -7.383 7.914 1 96.19 423 LEU B C 1
ATOM 7359 O O . LEU B 1 423 ? -6.914 -6.957 7.945 1 96.19 423 LEU B O 1
ATOM 7363 N N . ALA B 1 424 ? -8.773 -7.758 8.977 1 95.75 424 ALA B N 1
ATOM 7364 C CA . ALA B 1 424 ? -8.148 -7.734 10.297 1 95.75 424 ALA B CA 1
ATOM 7365 C C . ALA B 1 424 ? -6.891 -8.594 10.32 1 95.75 424 ALA B C 1
ATOM 7367 O O . ALA B 1 424 ? -5.848 -8.172 10.82 1 95.75 424 ALA B O 1
ATOM 7368 N N . ASP B 1 425 ? -6.984 -9.773 9.727 1 93.38 425 ASP B N 1
ATOM 7369 C CA . ASP B 1 425 ? -5.855 -10.695 9.688 1 93.38 425 ASP B CA 1
ATOM 7370 C C . ASP B 1 425 ? -4.715 -10.133 8.844 1 93.38 425 ASP B C 1
ATOM 7372 O O . ASP B 1 425 ? -3.545 -10.242 9.211 1 93.38 425 ASP B O 1
ATOM 7376 N N . ILE B 1 426 ? -5.039 -9.602 7.719 1 94.31 426 ILE B N 1
ATOM 7377 C CA . ILE B 1 426 ? -4.051 -9.016 6.816 1 94.31 426 ILE B CA 1
ATOM 7378 C C . ILE B 1 426 ? -3.281 -7.91 7.539 1 94.31 426 ILE B C 1
ATOM 7380 O O . ILE B 1 426 ? -2.051 -7.855 7.469 1 94.31 426 ILE B O 1
ATOM 7384 N N . LYS B 1 427 ? -3.998 -7.023 8.25 1 94.94 427 LYS B N 1
ATOM 7385 C CA . LYS B 1 427 ? -3.369 -5.914 8.961 1 94.94 427 LYS B CA 1
ATOM 7386 C C . LYS B 1 427 ? -2.457 -6.422 10.078 1 94.94 427 LYS B C 1
ATOM 7388 O O . LYS B 1 427 ? -1.407 -5.832 10.344 1 94.94 427 LYS B O 1
ATOM 7393 N N . GLU B 1 428 ? -2.898 -7.461 10.75 1 93.94 428 GLU B N 1
ATOM 7394 C CA . GLU B 1 428 ? -2.062 -8.039 11.797 1 93.94 428 GLU B CA 1
ATOM 7395 C C . GLU B 1 428 ? -0.79 -8.648 11.211 1 93.94 428 GLU B C 1
ATOM 7397 O O . GLU B 1 428 ? 0.276 -8.57 11.828 1 93.94 428 GLU B O 1
ATOM 7402 N N . GLN B 1 429 ? -0.911 -9.203 10.078 1 91.38 429 GLN B N 1
ATOM 7403 C CA . GLN B 1 429 ? 0.268 -9.75 9.414 1 91.38 429 GLN B CA 1
ATOM 7404 C C . GLN B 1 429 ? 1.222 -8.641 8.977 1 91.38 429 GLN B C 1
ATOM 7406 O O . GLN B 1 429 ? 2.441 -8.789 9.07 1 91.38 429 GLN B O 1
ATOM 7411 N N . ASP B 1 430 ? 0.661 -7.57 8.461 1 92.25 430 ASP B N 1
ATOM 7412 C CA . ASP B 1 430 ? 1.478 -6.402 8.148 1 92.25 430 ASP B CA 1
ATOM 7413 C C . ASP B 1 430 ? 2.303 -5.969 9.359 1 92.25 430 ASP B C 1
ATOM 7415 O O . ASP B 1 430 ? 3.488 -5.66 9.234 1 92.25 430 ASP B O 1
ATOM 7419 N N . HIS B 1 431 ? 1.643 -5.961 10.484 1 93.75 431 HIS B N 1
ATOM 7420 C CA . HIS B 1 431 ? 2.312 -5.527 11.703 1 93.75 431 HIS B CA 1
ATOM 7421 C C . HIS B 1 431 ? 3.447 -6.477 12.078 1 93.75 431 HIS B C 1
ATOM 7423 O O . HIS B 1 431 ? 4.52 -6.035 12.5 1 93.75 431 HIS B O 1
ATOM 7429 N N . ARG B 1 432 ? 3.221 -7.766 11.992 1 90.62 432 ARG B N 1
ATOM 7430 C CA . ARG B 1 432 ? 4.258 -8.75 12.297 1 90.62 432 ARG B CA 1
ATOM 7431 C C . ARG B 1 432 ? 5.48 -8.547 11.414 1 90.62 432 ARG B C 1
ATOM 7433 O O . ARG B 1 432 ? 6.613 -8.57 11.898 1 90.62 432 ARG B O 1
ATOM 7440 N N . LYS B 1 433 ? 5.191 -8.398 10.164 1 90.38 433 LYS B N 1
ATOM 7441 C CA . LYS B 1 433 ? 6.289 -8.156 9.234 1 90.38 433 LYS B CA 1
ATOM 7442 C C . LYS B 1 433 ? 7.031 -6.871 9.578 1 90.38 433 LYS B C 1
ATOM 7444 O O . LYS B 1 433 ? 8.266 -6.836 9.562 1 90.38 433 LYS B O 1
ATOM 7449 N N . TYR B 1 434 ? 6.312 -5.828 9.844 1 93.19 434 TYR B N 1
ATOM 7450 C CA . TYR B 1 434 ? 6.891 -4.539 10.203 1 93.19 434 TYR B CA 1
ATOM 7451 C C . TYR B 1 434 ? 7.812 -4.676 11.406 1 93.19 434 TYR B C 1
ATOM 7453 O O . TYR B 1 434 ? 8.93 -4.156 11.406 1 93.19 434 TYR B O 1
ATOM 7461 N N . CYS B 1 435 ? 7.324 -5.348 12.414 1 92.88 435 CYS B N 1
ATOM 7462 C CA . CYS B 1 435 ? 8.102 -5.52 13.633 1 92.88 435 CYS B CA 1
ATOM 7463 C C . CYS B 1 435 ? 9.406 -6.258 13.352 1 92.88 435 CYS B C 1
ATOM 7465 O O . CYS B 1 435 ? 10.461 -5.898 13.883 1 92.88 435 CYS B O 1
ATOM 7467 N N . ARG B 1 436 ? 9.336 -7.219 12.523 1 89.31 436 ARG B N 1
ATOM 7468 C CA . ARG B 1 436 ? 10.539 -7.957 12.156 1 89.31 436 ARG B CA 1
ATOM 7469 C C . ARG B 1 436 ? 11.539 -7.055 11.445 1 89.31 436 ARG B C 1
ATOM 7471 O O . ARG B 1 436 ? 12.742 -7.094 11.734 1 89.31 436 ARG B O 1
ATOM 7478 N N . GLU B 1 437 ? 11.078 -6.305 10.539 1 90.44 437 GLU B N 1
ATOM 7479 C CA . GLU B 1 437 ? 11.945 -5.402 9.789 1 90.44 437 GLU B CA 1
ATOM 7480 C C . GLU B 1 437 ? 12.539 -4.328 10.695 1 90.44 437 GLU B C 1
ATOM 7482 O O . GLU B 1 437 ? 13.711 -3.963 10.547 1 90.44 437 GLU B O 1
ATOM 7487 N N . LEU B 1 438 ? 11.703 -3.779 11.57 1 92.06 438 LEU B N 1
ATOM 7488 C CA . LEU B 1 438 ? 12.172 -2.762 12.508 1 92.06 438 LEU B CA 1
ATOM 7489 C C . LEU B 1 438 ? 13.266 -3.32 13.414 1 92.06 438 LEU B C 1
ATOM 7491 O O . LEU B 1 438 ? 14.25 -2.639 13.703 1 92.06 438 LEU B O 1
ATOM 7495 N N . ASP B 1 439 ? 13.062 -4.543 13.836 1 91.25 439 ASP B N 1
ATOM 7496 C CA . ASP B 1 439 ? 14.039 -5.203 14.695 1 91.25 439 ASP B CA 1
ATOM 7497 C C . ASP B 1 439 ? 15.367 -5.398 13.969 1 91.25 439 ASP B C 1
ATOM 7499 O O . ASP B 1 439 ? 16.438 -5.227 14.555 1 91.25 439 ASP B O 1
ATOM 7503 N N . LEU B 1 440 ? 15.305 -5.762 12.742 1 89.69 440 LEU B N 1
ATOM 7504 C CA . LEU B 1 440 ? 16.516 -5.934 11.945 1 89.69 440 LEU B CA 1
ATOM 7505 C C . LEU B 1 440 ? 17.266 -4.609 11.797 1 89.69 440 LEU B C 1
ATOM 7507 O O . LEU B 1 440 ? 18.484 -4.578 11.844 1 89.69 440 LEU B O 1
ATOM 7511 N N . LEU B 1 441 ? 16.578 -3.547 11.609 1 88.06 441 LEU B N 1
ATOM 7512 C CA . LEU B 1 441 ? 17.172 -2.221 11.477 1 88.06 441 LEU B CA 1
ATOM 7513 C C . LEU B 1 441 ? 17.844 -1.792 12.781 1 88.06 441 LEU B C 1
ATOM 7515 O O . LEU B 1 441 ? 18.938 -1.242 12.766 1 88.06 441 LEU B O 1
ATOM 7519 N N . ARG B 1 442 ? 17.234 -2.057 13.852 1 86.88 442 ARG B N 1
ATOM 7520 C CA . ARG B 1 442 ? 17.766 -1.689 15.156 1 86.88 442 ARG B CA 1
ATOM 7521 C C . ARG B 1 442 ? 19.031 -2.48 15.469 1 86.88 442 ARG B C 1
ATOM 7523 O O . ARG B 1 442 ? 19.984 -1.947 16.047 1 86.88 442 ARG B O 1
ATOM 7530 N N . ASN B 1 443 ? 18.969 -3.695 15.031 1 85.88 443 ASN B N 1
ATOM 7531 C CA . ASN B 1 443 ? 20.141 -4.547 15.258 1 85.88 443 ASN B CA 1
ATOM 7532 C C . ASN B 1 443 ? 21.312 -4.148 14.367 1 85.88 443 ASN B C 1
ATOM 7534 O O . ASN B 1 443 ? 22.469 -4.266 14.766 1 85.88 443 ASN B O 1
ATOM 7538 N N . SER B 1 444 ? 21.016 -3.73 13.219 1 80.25 444 SER B N 1
ATOM 7539 C CA . SER B 1 444 ? 22.062 -3.293 12.305 1 80.25 444 SER B CA 1
ATOM 7540 C C . SER B 1 444 ? 22.688 -1.984 12.773 1 80.25 444 SER B C 1
ATOM 7542 O O . SER B 1 444 ? 23.906 -1.787 12.641 1 80.25 444 SER B O 1
ATOM 7544 N N . ASP B 1 445 ? 21.891 -1.127 13.328 1 71.75 445 ASP B N 1
ATOM 7545 C CA . ASP B 1 445 ? 22.391 0.148 13.836 1 71.75 445 ASP B CA 1
ATOM 7546 C C . ASP B 1 445 ? 23.25 -0.056 15.078 1 71.75 445 ASP B C 1
ATOM 7548 O O . ASP B 1 445 ? 24.234 0.643 15.273 1 71.75 445 ASP B O 1
ATOM 7552 N N . ASN B 1 446 ? 22.781 -1.016 15.844 1 61.56 446 ASN B N 1
ATOM 7553 C CA . ASN B 1 446 ? 23.594 -1.352 17.016 1 61.56 446 ASN B CA 1
ATOM 7554 C C . ASN B 1 446 ? 24.938 -1.955 16.609 1 61.56 446 ASN B C 1
ATOM 7556 O O . ASN B 1 446 ? 25.953 -1.697 17.25 1 61.56 446 ASN B O 1
ATOM 7560 N N . TYR B 1 447 ? 24.812 -2.688 15.594 1 51.22 447 TYR B N 1
ATOM 7561 C CA . TYR B 1 447 ? 26.047 -3.27 15.102 1 51.22 447 TYR B CA 1
ATOM 7562 C C . TYR B 1 447 ? 26.969 -2.193 14.531 1 51.22 447 TYR B C 1
ATOM 7564 O O . TYR B 1 447 ? 28.188 -2.244 14.727 1 51.22 447 TYR B O 1
ATOM 7572 N N . GLU B 1 448 ? 26.359 -1.271 13.945 1 52.53 448 GLU B N 1
ATOM 7573 C CA . GLU B 1 448 ? 27.172 -0.179 13.43 1 52.53 448 GLU B CA 1
ATOM 7574 C C . GLU B 1 448 ? 27.688 0.714 14.555 1 52.53 448 GLU B C 1
ATOM 7576 O O . GLU B 1 448 ? 28.828 1.19 14.516 1 52.53 448 GLU B O 1
ATOM 7581 N N . GLU B 1 449 ? 26.797 0.904 15.562 1 51 449 GLU B N 1
ATOM 7582 C CA . GLU B 1 449 ? 27.25 1.673 16.719 1 51 449 GLU B CA 1
ATOM 7583 C C . GLU B 1 449 ? 28.266 0.883 17.531 1 51 449 GLU B C 1
ATOM 7585 O O . GLU B 1 449 ? 29.203 1.458 18.094 1 51 449 GLU B O 1
ATOM 7590 N N . GLY B 1 450 ? 28.047 -0.396 17.688 1 44.44 450 GLY B N 1
ATOM 7591 C CA . GLY B 1 450 ? 29.031 -1.224 18.359 1 44.44 450 GLY B CA 1
ATOM 7592 C C . GLY B 1 450 ? 30.375 -1.259 17.641 1 44.44 450 GLY B C 1
ATOM 7593 O O . GLY B 1 450 ? 31.422 -1.206 18.281 1 44.44 450 GLY B O 1
ATOM 7594 N N . ASN B 1 451 ? 30.266 -1.423 16.344 1 42.66 451 ASN B N 1
ATOM 7595 C CA . ASN B 1 451 ? 31.516 -1.438 15.617 1 42.66 451 ASN B CA 1
ATOM 7596 C C . ASN B 1 451 ? 32.188 -0.064 15.617 1 42.66 451 ASN B C 1
ATOM 7598 O O . ASN B 1 451 ? 33.375 0.055 15.328 1 42.66 451 ASN B O 1
ATOM 7602 N N . ALA B 1 452 ? 31.359 0.864 15.672 1 37.44 452 ALA B N 1
ATOM 7603 C CA . ALA B 1 452 ? 31.969 2.186 15.805 1 37.44 452 ALA B CA 1
ATOM 7604 C C . ALA B 1 452 ? 32.469 2.422 17.234 1 37.44 452 ALA B C 1
ATOM 7606 O O . ALA B 1 452 ? 33.25 3.35 17.484 1 37.44 452 ALA B O 1
ATOM 7607 N N . LYS B 1 453 ? 31.844 1.803 18.234 1 42.78 453 LYS B N 1
ATOM 7608 C CA . LYS B 1 453 ? 32.281 1.972 19.625 1 42.78 453 LYS B CA 1
ATOM 7609 C C . LYS B 1 453 ? 33.594 1.238 19.875 1 42.78 453 LYS B C 1
ATOM 7611 O O . LYS B 1 453 ? 34.188 1.351 20.953 1 42.78 453 LYS B O 1
ATOM 7616 N N . ASP B 1 454 ? 33.969 0.256 19.203 1 34.31 454 ASP B N 1
ATOM 7617 C CA . ASP B 1 454 ? 35.281 -0.312 19.531 1 34.31 454 ASP B CA 1
ATOM 7618 C C . ASP B 1 454 ? 36.406 0.711 19.328 1 34.31 454 ASP B C 1
ATOM 7620 O O . ASP B 1 454 ? 37.562 0.427 19.594 1 34.31 454 ASP B O 1
ATOM 7624 N N . ALA B 1 455 ? 36.344 1.757 18.547 1 31.36 455 ALA B N 1
ATOM 7625 C CA . ALA B 1 455 ? 37.469 2.672 18.578 1 31.36 455 ALA B CA 1
ATOM 7626 C C . ALA B 1 455 ? 37.406 3.609 19.781 1 31.36 455 ALA B C 1
ATOM 7628 O O . ALA B 1 455 ? 38.344 4.348 20.062 1 31.36 455 ALA B O 1
ATOM 7629 N N . ALA B 1 456 ? 36.156 4.098 20.125 1 29.83 456 ALA B N 1
ATOM 7630 C CA . ALA B 1 456 ? 36.156 5.121 21.172 1 29.83 456 ALA B CA 1
ATOM 7631 C C . ALA B 1 456 ? 36.312 4.492 22.562 1 29.83 456 ALA B C 1
ATOM 7633 O O . ALA B 1 456 ? 35.938 3.34 22.766 1 29.83 456 ALA B O 1
ATOM 7634 N N . MET B 1 457 ? 37 5.191 23.594 1 26.39 457 MET B N 1
ATOM 7635 C CA . MET B 1 457 ? 37.406 4.914 24.969 1 26.39 457 MET B CA 1
ATOM 7636 C C . MET B 1 457 ? 36.219 4.531 25.828 1 26.39 457 MET B C 1
ATOM 7638 O O . MET B 1 457 ? 35.094 4.977 25.578 1 26.39 457 MET B O 1
ATOM 7642 N N . PRO B 1 458 ? 36.375 3.582 26.875 1 25.91 458 PRO B N 1
ATOM 7643 C CA . PRO B 1 458 ? 35.469 2.938 27.844 1 25.91 458 PRO B CA 1
ATOM 7644 C C . PRO B 1 458 ? 34.656 3.941 28.656 1 25.91 458 PRO B C 1
ATOM 7646 O O . PRO B 1 458 ? 34.75 3.967 29.875 1 25.91 458 PRO B O 1
ATOM 7649 N N . ALA B 1 459 ? 34.156 5.09 28.219 1 23.73 459 ALA B N 1
ATOM 7650 C CA . ALA B 1 459 ? 33.5 5.84 29.297 1 23.73 459 ALA B CA 1
ATOM 7651 C C . ALA B 1 459 ? 32.375 5.039 29.906 1 23.73 459 ALA B C 1
ATOM 7653 O O . ALA B 1 459 ? 31.672 4.301 29.188 1 23.73 459 ALA B O 1
ATOM 7654 N N . THR B 1 460 ? 32.156 4.723 31.281 1 21.88 460 THR B N 1
ATOM 7655 C CA . THR B 1 460 ? 31.453 3.961 32.312 1 21.88 460 THR B CA 1
ATOM 7656 C C . THR B 1 460 ? 29.938 4.199 32.219 1 21.88 460 THR B C 1
ATOM 7658 O O . THR B 1 460 ? 29.156 3.438 32.781 1 21.88 460 THR B O 1
ATOM 7661 N N . VAL B 1 461 ? 29.406 5.434 31.891 1 20.72 461 VAL B N 1
ATOM 7662 C CA . VAL B 1 461 ? 28.25 5.793 32.688 1 20.72 461 VAL B CA 1
ATOM 7663 C C . VAL B 1 461 ? 27.078 4.887 32.344 1 20.72 461 VAL B C 1
ATOM 7665 O O . VAL B 1 461 ? 27.094 4.219 31.312 1 20.72 461 VAL B O 1
ATOM 7668 N N . ASP B 1 462 ? 25.688 5.391 32.562 1 19.48 462 ASP B N 1
ATOM 7669 C CA . ASP B 1 462 ? 24.391 5.023 33.125 1 19.48 462 ASP B CA 1
ATOM 7670 C C . ASP B 1 462 ? 23.469 4.453 32.062 1 19.48 462 ASP B C 1
ATOM 7672 O O . ASP B 1 462 ? 23.031 5.176 31.156 1 19.48 462 ASP B O 1
ATOM 7676 N N . ARG B 1 463 ? 23.641 3.312 31.516 1 22.36 463 ARG B N 1
ATOM 7677 C CA . ARG B 1 463 ? 22.938 2.586 30.469 1 22.36 463 ARG B CA 1
ATOM 7678 C C . ARG B 1 463 ? 21.484 2.342 30.844 1 22.36 463 ARG B C 1
ATOM 7680 O O . ARG B 1 463 ? 20.766 1.637 30.125 1 22.36 463 ARG B O 1
ATOM 7687 N N . ARG B 1 464 ? 21.047 2.672 32.125 1 23.06 464 ARG B N 1
ATOM 7688 C CA . ARG B 1 464 ? 19.797 2.068 32.562 1 23.06 464 ARG B CA 1
ATOM 7689 C C . ARG B 1 464 ? 18.594 2.711 31.875 1 23.06 464 ARG B C 1
ATOM 7691 O O . ARG B 1 464 ? 17.453 2.365 32.156 1 23.06 464 ARG B O 1
ATOM 7698 N N . ALA B 1 465 ? 18.641 3.768 31.297 1 20.52 465 ALA B N 1
ATOM 7699 C CA . ALA B 1 465 ? 17.375 4.5 31.266 1 20.52 465 ALA B CA 1
ATOM 7700 C C . ALA B 1 465 ? 16.422 3.889 30.234 1 20.52 465 ALA B C 1
ATOM 7702 O O . ALA B 1 465 ? 15.195 3.988 30.391 1 20.52 465 ALA B O 1
ATOM 7703 N N . HIS B 1 466 ? 16.797 3.418 29.094 1 20.22 466 HIS B N 1
ATOM 7704 C CA . HIS B 1 466 ? 15.781 3.568 28.062 1 20.22 466 HIS B CA 1
ATOM 7705 C C . HIS B 1 466 ? 14.836 2.371 28.047 1 20.22 466 HIS B C 1
ATOM 7707 O O . HIS B 1 466 ? 14.008 2.24 27.141 1 20.22 466 HIS B O 1
ATOM 7713 N N . VAL B 1 467 ? 15.055 1.336 28.938 1 22.47 467 VAL B N 1
ATOM 7714 C CA . VAL B 1 467 ? 14.281 0.14 28.641 1 22.47 467 VAL B CA 1
ATOM 7715 C C . VAL B 1 467 ? 12.805 0.398 28.922 1 22.47 467 VAL B C 1
ATOM 7717 O O . VAL B 1 467 ? 11.961 -0.476 28.719 1 22.47 467 VAL B O 1
ATOM 7720 N N . GLN B 1 468 ? 12.406 1.447 29.641 1 19.73 468 GLN B N 1
ATOM 7721 C CA . GLN B 1 468 ? 11.164 1.27 30.391 1 19.73 468 GLN B CA 1
ATOM 7722 C C . GLN B 1 468 ? 9.984 1.025 29.453 1 19.73 468 GLN B C 1
ATOM 7724 O O . GLN B 1 468 ? 9.062 0.285 29.797 1 19.73 468 GLN B O 1
ATOM 7729 N N . GLN B 1 469 ? 9.742 1.841 28.484 1 20.77 469 GLN B N 1
ATOM 7730 C CA . GLN B 1 469 ? 8.312 2.139 28.375 1 20.77 469 GLN B CA 1
ATOM 7731 C C . GLN B 1 469 ? 7.57 0.999 27.688 1 20.77 469 GLN B C 1
ATOM 7733 O O . GLN B 1 469 ? 7.082 1.155 26.562 1 20.77 469 GLN B O 1
ATOM 7738 N N . CYS B 1 470 ? 8.125 -0.227 27.719 1 21.94 470 CYS B N 1
ATOM 7739 C CA . CYS B 1 470 ? 7.246 -1.238 27.141 1 21.94 470 CYS B CA 1
ATOM 7740 C C . CYS B 1 470 ? 6.004 -1.439 28 1 21.94 470 CYS B C 1
ATOM 7742 O O . CYS B 1 470 ? 6.07 -2.066 29.047 1 21.94 470 CYS B O 1
ATOM 7744 N N . ILE B 1 471 ? 5.234 -0.405 28.391 1 20.92 471 ILE B N 1
ATOM 7745 C CA . ILE B 1 471 ? 4.156 -0.599 29.344 1 20.92 471 ILE B CA 1
ATOM 7746 C C . ILE B 1 471 ? 3.279 -1.771 28.906 1 20.92 471 ILE B C 1
ATOM 7748 O O . ILE B 1 471 ? 2.682 -1.74 27.828 1 20.92 471 ILE B O 1
ATOM 7752 N N . PRO B 1 472 ? 3.645 -2.99 29.422 1 22.33 472 PRO B N 1
ATOM 7753 C CA . PRO B 1 472 ? 2.742 -4.145 29.406 1 22.33 472 PRO B CA 1
ATOM 7754 C C . PRO B 1 472 ? 1.398 -3.855 30.078 1 22.33 472 PRO B C 1
ATOM 7756 O O . PRO B 1 472 ? 1.351 -3.539 31.266 1 22.33 472 PRO B O 1
ATOM 7759 N N . THR B 1 473 ? 0.552 -2.955 29.75 1 20.12 473 THR B N 1
ATOM 7760 C CA . THR B 1 473 ? -0.644 -2.814 30.578 1 20.12 473 THR B CA 1
ATOM 7761 C C . THR B 1 473 ? -1.414 -4.129 30.641 1 20.12 473 THR B C 1
ATOM 7763 O O . THR B 1 473 ? -2.082 -4.512 29.672 1 20.12 473 THR B O 1
ATOM 7766 N N . ALA B 1 474 ? -0.826 -5.258 31.078 1 17.52 474 ALA B N 1
ATOM 7767 C CA . ALA B 1 474 ? -1.665 -6.41 31.391 1 17.52 474 ALA B CA 1
ATOM 7768 C C . ALA B 1 474 ? -2.707 -6.059 32.438 1 17.52 474 ALA B C 1
ATOM 7770 O O . ALA B 1 474 ? -2.367 -5.531 33.5 1 17.52 474 ALA B O 1
ATOM 7771 N N . ALA B 1 475 ? -4.062 -6.086 32.188 1 19.67 475 ALA B N 1
ATOM 7772 C CA . ALA B 1 475 ? -5.266 -6.121 33.031 1 19.67 475 ALA B CA 1
ATOM 7773 C C . ALA B 1 475 ? -5.223 -7.285 34 1 19.67 475 ALA B C 1
ATOM 7775 O O . ALA B 1 475 ? -6.211 -7.57 34.688 1 19.67 475 ALA B O 1
ATOM 7776 N N . GLY B 1 476 ? -4.207 -7.988 34.281 1 18.33 476 GLY B N 1
ATOM 7777 C CA . GLY B 1 476 ? -4.59 -9.172 35.031 1 18.33 476 GLY B CA 1
ATOM 7778 C C . GLY B 1 476 ? -5.164 -8.852 36.406 1 18.33 476 GLY B C 1
ATOM 7779 O O . GLY B 1 476 ? -5.926 -9.641 36.969 1 18.33 476 GLY B O 1
ATOM 7780 N N . ILE B 1 477 ? -4.555 -8.133 37.344 1 17.47 477 ILE B N 1
ATOM 7781 C CA . ILE B 1 477 ? -4.723 -8.516 38.719 1 17.47 477 ILE B CA 1
ATOM 7782 C C . ILE B 1 477 ? -6.125 -8.148 39.219 1 17.47 477 ILE B C 1
ATOM 7784 O O . ILE B 1 477 ? -6.391 -6.984 39.531 1 17.47 477 ILE B O 1
ATOM 7788 N N . LEU B 1 478 ? -7.254 -8.461 38.531 1 18.14 478 LEU B N 1
ATOM 7789 C CA . LEU B 1 478 ? -8.555 -8.281 39.188 1 18.14 478 LEU B CA 1
ATOM 7790 C C . LEU B 1 478 ? -8.664 -9.164 40.406 1 18.14 478 LEU B C 1
ATOM 7792 O O . LEU B 1 478 ? -8.859 -10.375 40.312 1 18.14 478 LEU B O 1
ATOM 7796 N N . GLY B 1 479 ? -7.746 -9.266 41.281 1 17.36 479 GLY B N 1
ATOM 7797 C CA . GLY B 1 479 ? -8.094 -9.945 42.531 1 17.36 479 GLY B CA 1
ATOM 7798 C C . GLY B 1 479 ? -9.422 -9.484 43.125 1 17.36 479 GLY B C 1
ATOM 7799 O O . GLY B 1 479 ? -9.828 -8.336 42.906 1 17.36 479 GLY B O 1
ATOM 7800 N N . LEU B 1 480 ? -10.367 -10.438 43.688 1 17.56 480 LEU B N 1
ATOM 7801 C CA . LEU B 1 480 ? -11.688 -10.719 44.219 1 17.56 480 LEU B CA 1
ATOM 7802 C C . LEU B 1 480 ? -11.945 -9.914 45.469 1 17.56 480 LEU B C 1
ATOM 7804 O O . LEU B 1 480 ? -13.039 -9.977 46.062 1 17.56 480 LEU B O 1
ATOM 7808 N N . THR B 1 481 ? -11.086 -9.289 46.156 1 17.2 481 THR B N 1
ATOM 7809 C CA . THR B 1 481 ? -11.648 -9.18 47.5 1 17.2 481 THR B CA 1
ATOM 7810 C C . THR B 1 481 ? -12.961 -8.398 47.5 1 17.2 481 THR B C 1
ATOM 7812 O O . THR B 1 481 ? -13.031 -7.309 46.906 1 17.2 481 THR B O 1
ATOM 7815 N N . VAL B 1 482 ? -14.211 -9.125 47.75 1 17.75 482 VAL B N 1
ATOM 7816 C CA . VAL B 1 482 ? -15.625 -8.961 48.062 1 17.75 482 VAL B CA 1
ATOM 7817 C C . VAL B 1 482 ? -15.789 -7.922 49.188 1 17.75 482 VAL B C 1
ATOM 7819 O O . VAL B 1 482 ? -16.875 -7.773 49.75 1 17.75 482 VAL B O 1
ATOM 7822 N N . ALA B 1 483 ? -14.852 -7.156 49.562 1 16 483 ALA B N 1
ATOM 7823 C CA . ALA B 1 483 ? -15.32 -6.648 50.844 1 16 483 ALA B CA 1
ATOM 7824 C C . ALA B 1 483 ? -16.703 -6.012 50.719 1 16 483 ALA B C 1
ATOM 7826 O O . ALA B 1 483 ? -17.625 -6.359 51.438 1 16 483 ALA B O 1
ATOM 7827 N N . ALA B 1 484 ? -16.797 -4.621 50.938 1 16.8 484 ALA B N 1
ATOM 7828 C CA . ALA B 1 484 ? -17.516 -3.996 52.031 1 16.8 484 ALA B CA 1
ATOM 7829 C C . ALA B 1 484 ? -18.984 -3.781 51.688 1 16.8 484 ALA B C 1
ATOM 7831 O O . ALA B 1 484 ? -19.375 -3.902 50.531 1 16.8 484 ALA B O 1
ATOM 7832 N N . SER B 1 485 ? -19.531 -2.395 51.875 1 16.83 485 SER B N 1
ATOM 7833 C CA . SER B 1 485 ? -20.625 -1.811 52.656 1 16.83 485 SER B CA 1
ATOM 7834 C C . SER B 1 485 ? -21.906 -1.733 51.844 1 16.83 485 SER B C 1
ATOM 7836 O O . SER B 1 485 ? -21.891 -1.326 50.656 1 16.83 485 SER B O 1
ATOM 7838 N N . ILE B 1 486 ? -22.922 -2.434 52.219 1 17.28 486 ILE B N 1
ATOM 7839 C CA . ILE B 1 486 ? -24.359 -2.658 52.094 1 17.28 486 ILE B CA 1
ATOM 7840 C C . ILE B 1 486 ? -25.109 -1.337 52.281 1 17.28 486 ILE B C 1
ATOM 7842 O O . ILE B 1 486 ? -25.547 -1.012 53.375 1 17.28 486 ILE B O 1
ATOM 7846 N N . VAL B 1 487 ? -24.531 -0.091 51.938 1 17.17 487 VAL B N 1
ATOM 7847 C CA . VAL B 1 487 ? -25.422 0.934 52.469 1 17.17 487 VAL B CA 1
ATOM 7848 C C . VAL B 1 487 ? -26.812 0.766 51.875 1 17.17 487 VAL B C 1
ATOM 7850 O O . VAL B 1 487 ? -26.953 0.594 50.656 1 17.17 487 VAL B O 1
ATOM 7853 N N . ILE B 1 488 ? -27.875 0.682 52.781 1 16.97 488 ILE B N 1
ATOM 7854 C CA . ILE B 1 488 ? -29.312 0.547 53.031 1 16.97 488 ILE B CA 1
ATOM 7855 C C . ILE B 1 488 ? -30.062 1.645 52.281 1 16.97 488 ILE B C 1
ATOM 7857 O O . ILE B 1 488 ? -29.797 2.832 52.469 1 16.97 488 ILE B O 1
ATOM 7861 N N . ALA B 1 489 ? -30.469 1.424 51.062 1 16.92 489 ALA B N 1
ATOM 7862 C CA . ALA B 1 489 ? -31.5 2.162 50.312 1 16.92 489 ALA B CA 1
ATOM 7863 C C . ALA B 1 489 ? -32.656 2.535 51.219 1 16.92 489 ALA B C 1
ATOM 7865 O O . ALA B 1 489 ? -33.312 1.66 51.781 1 16.92 489 ALA B O 1
ATOM 7866 N N . ALA B 1 490 ? -32.656 3.783 51.938 1 17.06 490 ALA B N 1
ATOM 7867 C CA . ALA B 1 490 ? -33.719 4.508 52.625 1 17.06 490 ALA B CA 1
ATOM 7868 C C . ALA B 1 490 ? -34.969 4.582 51.781 1 17.06 490 ALA B C 1
ATOM 7870 O O . ALA B 1 490 ? -34.938 4.988 50.594 1 17.06 490 ALA B O 1
ATOM 7871 N N . VAL B 1 491 ? -36.094 3.797 52.125 1 17.45 491 VAL B N 1
ATOM 7872 C CA . VAL B 1 491 ? -37.531 3.678 51.875 1 17.45 491 VAL B CA 1
ATOM 7873 C C . VAL B 1 491 ? -38.188 5.039 52.062 1 17.45 491 VAL B C 1
ATOM 7875 O O . VAL B 1 491 ? -38.156 5.609 53.156 1 17.45 491 VAL B O 1
ATOM 7878 N N . TRP B 1 492 ? -38.281 5.945 51.094 1 16.61 492 TRP B N 1
ATOM 7879 C CA . TRP B 1 492 ? -39.062 7.176 51.031 1 16.61 492 TRP B CA 1
ATOM 7880 C C . TRP B 1 492 ? -40.562 6.879 51.188 1 16.61 492 TRP B C 1
ATOM 7882 O O . TRP B 1 492 ? -41.375 7.301 50.375 1 16.61 492 TRP B O 1
ATOM 7892 N N . LEU B 1 493 ? -41.156 6.086 52.188 1 17.14 493 LEU B N 1
ATOM 7893 C CA . LEU B 1 493 ? -42.594 5.945 52.375 1 17.14 493 LEU B CA 1
ATOM 7894 C C . LEU B 1 493 ? -43.219 7.25 52.844 1 17.14 493 LEU B C 1
ATOM 7896 O O . LEU B 1 493 ? -44.406 7.293 53.188 1 17.14 493 LEU B O 1
ATOM 7900 N N . ARG B 1 494 ? -42.719 8.453 53.031 1 16.67 494 ARG B N 1
ATOM 7901 C CA . ARG B 1 494 ? -43.531 9.258 53.938 1 16.67 494 ARG B CA 1
ATOM 7902 C C . ARG B 1 494 ? -44.969 9.359 53.438 1 16.67 494 ARG B C 1
ATOM 7904 O O . ARG B 1 494 ? -45.25 9.016 52.312 1 16.67 494 ARG B O 1
ATOM 7911 N N . LEU B 1 495 ? -45.594 10.711 53.281 1 17.34 495 LEU B N 1
ATOM 7912 C CA . LEU B 1 495 ? -46.562 11.5 54.031 1 17.34 495 LEU B CA 1
ATOM 7913 C C . LEU B 1 495 ? -47.938 11.43 53.406 1 17.34 495 LEU B C 1
ATOM 7915 O O . LEU B 1 495 ? -48.094 11.617 52.188 1 17.34 495 LEU B O 1
ATOM 7919 N N . ARG B 1 496 ? -48.969 10.781 54.125 1 18.03 496 ARG B N 1
ATOM 7920 C CA . ARG B 1 496 ? -50.438 10.688 54.25 1 18.03 496 ARG B CA 1
ATOM 7921 C C . ARG B 1 496 ? -51.031 12.062 54.5 1 18.03 496 ARG B C 1
ATOM 7923 O O . ARG B 1 496 ? -52.281 12.211 54.438 1 18.03 496 ARG B O 1
ATOM 7930 N N . PRO B 1 497 ? -50.594 13.266 54.812 1 20.05 497 PRO B N 1
ATOM 7931 C CA . PRO B 1 497 ? -51.594 13.969 55.625 1 20.05 497 PRO B CA 1
ATOM 7932 C C . PRO B 1 497 ? -52.906 14.172 54.906 1 20.05 497 PRO B C 1
ATOM 7934 O O . PRO B 1 497 ? -52.969 14.148 53.688 1 20.05 497 PRO B O 1
ATOM 7937 N N . ASN B 1 498 ? -54.188 13.992 55.719 1 20.59 498 ASN B N 1
ATOM 7938 C CA . ASN B 1 498 ? -55.594 14.258 55.969 1 20.59 498 ASN B CA 1
ATOM 7939 C C . ASN B 1 498 ? -55.906 15.758 55.938 1 20.59 498 ASN B C 1
ATOM 7941 O O . ASN B 1 498 ? -55.438 16.5 56.812 1 20.59 498 ASN B O 1
ATOM 7945 N N . PRO B 1 499 ? -55.938 16.672 55 1 20.25 499 PRO B N 1
ATOM 7946 C CA . PRO B 1 499 ? -56.781 17.828 55.312 1 20.25 499 PRO B CA 1
ATOM 7947 C C . PRO B 1 499 ? -58.25 17.453 55.594 1 20.25 499 PRO B C 1
ATOM 7949 O O . PRO B 1 499 ? -58.688 16.406 55.094 1 20.25 499 PRO B O 1
ATOM 7952 N N . THR B 1 500 ? -59.094 17.938 56.75 1 20.44 500 THR B N 1
ATOM 7953 C CA . THR B 1 500 ? -60.156 18.812 57.188 1 20.44 500 THR B CA 1
ATOM 7954 C C . THR B 1 500 ? -60.531 19.812 56.125 1 20.44 500 THR B C 1
ATOM 7956 O O . THR B 1 500 ? -61.719 19.922 55.75 1 20.44 500 THR B O 1
ATOM 7959 N N . LEU B 1 501 ? -60.375 21.25 56.406 1 20.31 501 LEU B N 1
ATOM 7960 C CA . LEU B 1 501 ? -61.031 22.438 55.844 1 20.31 501 LEU B CA 1
ATOM 7961 C C . LEU B 1 501 ? -60.625 22.625 54.375 1 20.31 501 LEU B C 1
ATOM 7963 O O . LEU B 1 501 ? -59.469 22.422 54 1 20.31 501 LEU B O 1
#

Nearest PDB structures (foldseek):
  4dca-assembly1_A  TM=5.549E-01  e=2.919E-08  Escherichia coli
  3n4v-assembly2_B  TM=5.399E-01  e=8.502E-08  Enterococcus casseliflavus
  4n57-assembly1_A  TM=5.557E-01  e=8.946E-08  Enterococcus casseliflavus
  7pus-assembly1_AAA  TM=3.212E-01  e=1.267E-02  Homo sapiens
  6hkn-assembly1_A  TM=3.195E-01  e=4.469E-01  Homo sapiens

Foldseek 3Di:
DPPLVDQPQVVLVVVLVVLLVVLVVVVVVCVVVLQVCVCVFLVADGKDFDQAPAHRHQWDDDQFKIWGWMATPVGFIKIKIFTRVSLFPDQLLVLLQLLLQVLVQCVVQAPQQAWDWSGWARAPDPDSRNGITMTGDDRFYFADLVRLVPDDPQLNLQLLLLVLRVLLSQQPAFAQFWATWHADPVGIHHQGHADASQVGSCVSQVLCLVVLLVVLADPSRTHQFQVSVLVSLLVSLVSCCQPPLALDAAPCLLVLVVLSVVLVVVVVVLDDPVQTRARWTKDQRDFDRRQFGAHPSNRTNYRHDSSNIITHHPLQSADDPCLLVDDLLVCLAPVNLVCCVVPSVVSSLVSSQVSCCVPPVDCVVSVVNVVCSVLPSNSSSVCSNPSSSSSSNCVRHVVVVPPDDPVVVSVVVCVVDVVSVVSSVVSNVSNVVSVVVVVVVVVVVVVVVVVVVVVDDPDDDDPPPDPPDPPPPPPPPPPPDPPPPPPDPPPPPDDDDDDDD/DPPLVDQPQVVLVVVLVVLLVVLVVVVVVCVVVQQVCVCVFLVADGKDFDQAPAHRHQWDDDQFKIWGWMATPVGFIKIKIFTSVSLFPDQLLVLLQLLLQVLVQCVVQAPQQAWDWSGWARDDDPDSRNGITMTGDDRFYFDDLVNLVPDDPQLVLQLLLLVLRVLLSQQVAFAQFWATWHADPVGIHHQAHAFASQVGSCVSQVLCLVVLLVVLADPSRTHQFQVSVLVSLLCSLVSSCQPPLALDAAPCLLVLVVLSVVLVVVVVVLDDPVQTRARWTKDQRDFDRRQFGAHPSNRTNYRHDSSNIITHHPLQSADDPCLLVDDLLVCLAPVNLVCCVVPSVVSSLVSSQVSSCVPPVDCVVSVVNVVCSVLPSNSSSVCSNPSSSSSSNCVRHVVVVPPDDPVVVSVVVCVVDVVSVVSSVVSNVSNVVSVVVVVVVVVVVVVVVVVVCVVPDPPDDDPPPDPPDPPPPPPPDPDDPPDDDPPDPDDPPDDPDDDDD

Secondary structure (DSSP, 8-state):
-------SSHHHHHHHHHHHHHHHHHHHTTHHHHHHHHHHHTT-S-EEE---TTTSSSEEE-SSEEEEEEEETTS-EEEEEEE-GGG-SS-HHHHHHHHHHHHHHHHHH-------EEEEEE--SSSGGGEEEEEE----EEPPHHHHHH--HHHHHHHHHHHHHHHHHHHT-EESSBBEEEEETTEEEEEE----HHHHHHHHTT--HHHHHHHHS-TTS-B--HHHHHHHHHHHHHHHHHH-TTSS-TT-HHHHHHHHHHHHHHHHHH--GGGTT--EEEE-SS-SGGGEEE-TT--EEEE---TT-EEEEGGG----GGGGTS-HHHHTSHHHHHHHHHTHHHHHHHHHHHHHHHHHSS-HHHHHHHHHHTTTHHHHHHHHH-TTHHHHIIIIIIGGG--S-HHHHHHHHHHH-HHHHHHHHHHHHHHHHHHHHHHHHHHHHHHHHHHHHTTS--------SGGG---------------------------------/-------SSHHHHHHHHHHHHHHHHHHHTTHHHHHHHHHHHTT-S-EEE---TTTSSSEEE-SSEEEEEEEETTS-EEEEEEE-GGG-SS-HHHHHHHHHHHHHHHHHH-------EEEEEE--SSSGGGEEEEEE----EEPPHHHHHH--HHHHHHHHHHHHHHHHHHHT-EESSBBEEEEETTEEEEEE----HHHHHHHHTT--HHHHHHHHS-TTS-B--HHHHHHHHHHHHHHHHHH-TTSS-TT-HHHHHHHHHHHHHHHHHH--GGGTT--EEEE-SS-SGGGEEE-TT--EEEE---TT-EEEEGGG----GGGGTS-HHHHTSHHHHHHHHHTHHHHHHHHHHHHHHHHHSS-HHHHHHHHHHTTTHHHHHHHHH-TTHHHHIIIIIIGGG--S-HHHHHHHHHHH-HHHHHHHHHHHHHHHHHHHHHHHHHHHHHHHHHHHHTSS--------GGG----------------------------------

Sequence (1002 aa):
MSKAQHFKDGIVQHSVHRQRDQFVNQLRSREKDILKLASTKCGKPSASFFQSTALGDYHARGSYNVSFFIRFADGEKCVFRVPLRPCLAYCPRLKLQCEVATMQHLSESTTIPVPKVLAYCADSGADPLSTFMILEYIDGKLLSPAEFRRLPPDPKAELYKSLADVFVQLRRQEFPSIGRLKLGASGVRIGEKTASLEMNMMQLEGLDPFSIQDSHHDKSGTLKSANSYTRMLLSVGYNAFLKSRNAVAIGMGLECLYSHFLFCKHVQKWVDPDLDQGPFVLVHGDLHLSNLLVDHDMRIIGVLDWEWSRVVPVQYFAPPFWLSGKSTVQLAGPNSWQLFLEGPFADFLAEVKTREGELFKNNLLYDEWTRRTEYAEPLVANALENWTDVDWFVHRYLASKEASSANDTLSAFADEDPLRSLLADIKEQDHRKYCRELDLLRNSDNYEEGNAKDAAMPATVDRRAHVQQCIPTAAGILGLTVAASIVIAAVWLRLRPNPTLMSKAQHFKDGIVQHSVHRQRDQFVNQLRSREKDILKLASTKCGKPSASFFQSTALGDYHARGSYNVSFFIRFADGEKCVFRVPLRPCLAYCPRLKLQCEVATMQHLSESTTIPVPKVLAYCADSGADPLSTFMILEYIDGKLLSPAEFRRLPPDPKAELYKSLADVFVQLRRQEFPSIGRLKLGASGVRIGEKTASLEMNMMQLEGLDPFSIQDSHHDKSGTLKSANSYTRMLLSVGYNAFLKSRNAVAIGMGLECLYSHFLFCKHVQKWVDPDLDQGPFVLVHGDLHLSNLLVDHDMRIIGVLDWEWSRVVPVQYFAPPFWLSGKSTVQLAGPNSWQLFLEGPFADFLAEVKTREGELFKNNLLYDEWTRRTEYAEPLVANALENWTDVDWFVHRYLASKEASSANDTLSAFADEDPLRSLLADIKEQDHRKYCRELDLLRNSDNYEEGNAKDAAMPATVDRRAHVQQCIPTAAGILGLTVAASIVIAAVWLRLRPNPTL

Solvent-accessible surface area (backbone atoms only — not comparable to full-atom values): 55109 Å² total; per-residue (Å²): 128,73,78,68,85,67,58,84,52,64,62,52,40,52,53,34,50,52,46,37,53,52,49,50,50,54,51,64,73,38,49,68,58,50,36,50,48,52,14,60,65,64,73,43,93,39,51,42,76,40,63,36,85,64,76,70,36,38,58,50,76,60,88,51,36,35,38,35,29,35,31,35,77,89,63,54,52,30,32,42,36,31,66,38,61,62,69,44,62,60,59,65,38,60,44,49,46,26,23,51,29,45,49,53,49,40,56,72,74,45,84,54,42,52,62,49,76,68,39,73,41,64,47,89,58,91,51,76,84,29,31,34,38,30,28,48,56,75,96,37,39,65,52,48,73,70,54,57,72,64,47,52,69,66,49,44,50,37,30,35,40,41,51,26,52,42,53,55,52,33,66,65,42,63,48,90,43,36,7,18,40,25,72,50,97,92,42,74,40,74,74,36,63,67,55,46,71,54,54,32,49,36,37,67,65,66,44,51,40,64,63,57,52,57,69,68,28,45,98,83,46,48,35,63,37,37,58,58,51,52,50,47,30,49,44,41,31,51,44,34,51,71,63,42,48,65,67,33,51,81,91,34,24,55,59,50,52,49,25,54,49,52,47,54,56,49,47,66,68,65,56,53,80,86,41,23,82,30,64,16,23,45,41,52,68,61,79,48,55,87,28,35,23,22,47,98,67,30,38,62,65,28,54,48,72,49,67,33,35,26,27,35,39,52,75,64,68,55,81,71,60,65,68,62,75,48,54,73,65,58,36,31,26,60,68,44,38,50,50,31,54,71,36,55,46,39,57,39,47,51,31,30,38,53,47,32,34,71,75,67,71,44,52,65,65,46,51,52,53,57,61,39,53,74,73,48,40,45,56,53,42,47,22,43,66,33,49,80,40,36,47,38,38,30,58,35,40,53,43,70,69,51,87,68,64,66,66,61,52,49,50,51,54,33,68,75,37,66,61,49,49,45,50,18,50,50,42,26,47,35,19,54,51,44,51,52,53,47,51,51,52,54,52,50,49,47,48,51,50,51,63,53,50,71,75,56,79,80,78,79,81,84,80,75,65,82,77,60,81,68,81,74,78,71,82,64,86,66,76,76,79,73,84,70,86,66,84,73,81,67,86,75,87,78,94,76,90,66,100,87,135,127,74,78,67,85,66,59,85,52,64,63,51,41,52,54,35,50,53,47,36,53,52,50,50,51,54,50,64,75,38,50,68,56,50,37,49,48,52,13,61,65,63,74,43,92,38,51,43,74,41,63,36,84,64,74,70,36,38,58,48,77,60,88,50,36,36,38,34,30,36,32,35,76,88,64,53,53,31,32,43,35,31,64,38,60,62,67,45,63,61,59,63,37,60,42,49,46,25,23,52,30,45,48,53,48,39,55,72,74,46,84,53,42,50,63,49,76,68,40,70,42,63,48,94,57,89,51,76,84,32,32,35,38,32,28,47,57,75,96,38,39,65,52,48,72,70,55,59,72,64,46,51,70,66,48,42,50,37,30,35,41,41,50,24,52,42,52,56,53,32,66,65,42,65,49,89,42,35,7,18,40,25,72,50,96,90,41,75,40,74,72,36,63,65,55,46,71,54,53,32,52,36,38,66,66,67,44,50,41,64,63,57,52,56,70,68,28,47,96,83,45,47,34,62,38,38,55,56,52,51,51,47,30,50,42,41,32,51,43,35,51,71,63,41,47,66,67,34,52,81,92,34,24,55,59,51,52,49,26,54,49,52,46,52,56,50,48,67,66,66,56,52,80,87,40,22,80,31,65,15,24,46,42,51,68,61,79,49,55,87,29,35,22,22,46,98,67,31,37,63,66,29,54,48,71,49,65,33,35,25,27,36,40,53,75,63,68,54,79,69,61,66,68,62,75,47,53,72,66,58,36,30,26,59,67,47,38,50,50,30,54,71,39,55,45,41,58,39,46,51,32,31,36,52,46,31,36,72,76,69,71,44,52,65,66,44,51,52,53,58,60,39,52,74,74,47,41,46,57,52,40,47,23,44,66,33,48,81,40,35,48,39,38,31,59,36,40,53,44,69,69,51,89,68,62,67,65,61,52,49,51,52,57,32,69,75,38,65,61,49,50,45,50,16,49,51,42,26,48,36,20,53,52,44,52,53,53,46,52,52,51,54,52,50,49,45,48,50,48,50,65,56,44,72,76,57,80,85,81,79,78,86,79,74,69,79,72,61,82,67,75,74,81,72,82,67,88,73,75,71,86,74,72,86,83,80,81,76,85,82,79,83,71,81,86,76,89,80,86,89,133

Organism: Metarhizium acridum (strain CQMa 102) (NCBI:txid655827)

Radius of gyration: 36.15 Å; Cα contacts (8 Å, |Δi|>4): 1467; chains: 2; bounding box: 102×101×102 Å

=== Feature glossary ===
Legend for the data blocks above and below:

— What the protein is —

The amino-acid sequence is the protein's primary structure: the linear order of residues from the N-terminus to the C-terminus, written in one-letter code. Everything else here — the 3D coordinates, the secondary structure, the domain annotations — is ultimately a consequence of this string.

Functional annotations link the protein to curated databases. InterPro entries identify conserved domains and families by matching the sequence against member-database signatures (Pfam, PROSITE, CDD, …). Gene Ontology (GO) terms describe molecular function, biological process, and cellular component in a controlled vocabulary. CATH places the structure in a hierarchical fold classification (Class/Architecture/Topology/Homologous-superfamily). The organism is the source species.

— Where its atoms are —

Atomic coordinates in PDBx/mmCIF format — the same representation the Protein Data Bank distributes. Each line of the _atom_site loop places one backbone atom in Cartesian space (units: ångströms, origin: arbitrary).

The six renders are orthographic views along the three Cartesian axes in both directions. Representation (cartoon, sticks, or surface) and color scheme (sequence-rainbow or by-chain) vary across proteins so the training set covers all the common visualization conventions.

— Local backbone conformation —

Eight-state secondary structure (DSSP): H is the canonical α-helix, G the tighter 3₁₀-helix, I the wider π-helix; E/B are β-structure, T and S are turns and bends, and '-' is everything else. DSSP derives these from the pattern of main-chain N–H···O=C hydrogen bonds, not from the sequence.

Three-state secondary structure (P-SEA) collapses the eight DSSP classes into helix (a), strand (b), and coil (c). P-SEA assigns these from Cα geometry alone — distances and angles — without requiring backbone oxygens, so it works on any Cα trace.

φ (phi) and ψ (psi) are the two rotatable backbone dihedrals per residue: φ is the C(i-1)–N–Cα–C torsion, ψ is the N–Cα–C–N(i+1) torsion, both in degrees on (−180°, 180°]. α-helical residues cluster near (−60°, −45°); β-strand residues near (−120°, +130°). A Ramachandran plot is simply a scatter of (φ, ψ) for every residue.

— Global shape and packing —

The geometric summary reports three shape descriptors. Rg (radius of gyration) measures how spread out the Cα atoms are about their centre of mass; compact globular proteins have small Rg, elongated or unfolded ones large. Cα contacts (<8 Å, |i−j|>4) count long-range residue pairs in spatial proximity — high for tightly packed folds, near zero for rods or random coil. The bounding-box extents give the protein's footprint along x, y, z in Å.

SASA measures how much of the protein is reachable by solvent. It is computed by rolling a water-sized probe over the atomic surface and summing the exposed area (Å²). Per-residue SASA distinguishes core (buried, low SASA) from surface (exposed, high SASA) residues; total SASA is a whole-molecule size measure.

Plot images: a contact map (which residues are close in 3D, as an N×N binary image), a Ramachandran scatter (backbone torsion angles, revealing secondary-structure composition at a glance), and — for AlphaFold structures — a PAE heatmap (pairwise prediction confidence).

— Structural neighborhood —

A 3Di character summarizes, for each residue, the relative orientation of the Cα frame of its nearest spatial neighbor. Because it encodes fold topology rather than chemistry, 3Di alignments detect remote structural similarity that sequence alignment misses.

The Foldseek neighbor list gives the closest experimentally determined structures in the PDB, ranked by structural alignment. TM-score near 1 means near-identical fold; near 0.3 means only rough topology match. This is how one finds what a novel AlphaFold prediction most resembles in the solved-structure universe.

— Confidence and disorder —

For AlphaFold models, the B-factor field carries pLDDT — the model's own estimate of local accuracy on a 0–100 scale. Regions with pLDDT<50 should be treated as essentially unmodeled; they often correspond to intrinsically disordered segments.

Crystallographic B-factors measure how much each atom's electron density is smeared out, in Å². They rise in mobile loops and surface residues and fall in the buried interior. In AlphaFold models this column is repurposed to hold pLDDT instead.

Predicted Aligned Error (PAE) is an AlphaFold confidence matrix: entry (i, j) is the expected error in the position of residue j, in ångströms, when the prediction is superimposed on the true structure at residue i. Low PAE within a block of residues means that block is internally rigid and well-predicted; high PAE between two blocks means their relative placement is uncertain even if each block individually is confident.